Protein 6OSW (pdb70)

Radius of gyration: 12.32 Å; Cα contacts (8 Å, |Δi|>4): 139; chains: 2; bounding box: 27×33×27 Å

Structure (mmCIF, N/CA/C/O backbone):
data_6OSW
#
_entry.id   6OSW
#
loop_
_entity.id
_entity.type
_entity.pdbx_description
1 polymer 'Forkhead box M1'
2 polymer 'Forkhead box M1'
#
loop_
_atom_site.group_PDB
_atom_site.id
_atom_site.type_symbol
_atom_site.label_atom_id
_atom_site.label_alt_id
_atom_site.label_comp_id
_atom_site.label_asym_id
_atom_site.label_entity_id
_atom_site.label_seq_id
_atom_site.pdbx_PDB_ins_code
_atom_site.Cartn_x
_atom_site.Cartn_y
_atom_site.Cartn_z
_atom_site.occupancy
_atom_site.B_iso_or_equiv
_atom_site.auth_seq_id
_atom_site.auth_comp_id
_atom_site.auth_asym_id
_atom_site.auth_atom_id
_atom_site.pdbx_PDB_model_num
ATOM 1 N N . GLY A 1 32 ? -0.981 1.860 2.236 1.00 0.00 32 GLY A N 1
ATOM 2 C CA . GLY A 1 32 ? 0.409 1.460 2.417 1.00 0.00 32 GLY A CA 1
ATOM 3 C C . GLY A 1 32 ? 1.362 2.517 1.872 1.00 0.00 32 GLY A C 1
ATOM 4 O O . GLY A 1 32 ? 1.489 3.603 2.439 1.00 0.00 32 GLY A O 1
ATOM 8 N N . ILE A 1 33 ? 2.029 2.193 0.771 1.00 0.00 33 ILE A N 1
ATOM 9 C CA . ILE A 1 33 ? 2.878 3.155 0.078 1.00 0.00 33 ILE A CA 1
ATOM 10 C C . ILE A 1 33 ? 2.088 3.940 -0.959 1.00 0.00 33 ILE A C 1
ATOM 11 O O . ILE A 1 33 ? 1.383 3.361 -1.787 1.00 0.00 33 ILE A O 1
ATOM 27 N N . ARG A 1 34 ? 2.208 5.262 -0.912 1.00 0.00 34 ARG A N 1
ATOM 28 C CA . ARG A 1 34 ? 1.491 6.132 -1.838 1.00 0.00 34 ARG A CA 1
ATOM 29 C C . ARG A 1 34 ? 2.441 7.100 -2.531 1.00 0.00 34 ARG A C 1
ATOM 30 O O . ARG A 1 34 ? 3.462 7.493 -1.969 1.00 0.00 34 ARG A O 1
ATOM 51 N N . VAL A 1 35 ? 2.096 7.482 -3.756 1.00 0.00 35 VAL A N 1
ATOM 52 C CA . VAL A 1 35 ? 2.836 8.513 -4.473 1.00 0.00 35 VAL A CA 1
ATOM 53 C C . VAL A 1 35 ? 1.892 9.484 -5.171 1.00 0.00 35 VAL A C 1
ATOM 54 O O . VAL A 1 35 ? 0.993 9.072 -5.905 1.00 0.00 35 VAL A O 1
ATOM 67 N N . MET A 1 36 ? 2.100 10.775 -4.939 1.00 0.00 36 MET A N 1
ATOM 68 C CA . MET A 1 36 ? 1.244 11.806 -5.513 1.00 0.00 36 MET A CA 1
ATOM 69 C C . MET A 1 36 ? 2.024 13.087 -5.777 1.00 0.00 36 MET A C 1
ATOM 70 O O . MET A 1 36 ? 3.020 13.367 -5.109 1.00 0.00 36 MET A O 1
ATOM 84 N N . ASP A 1 37 ? 1.569 13.861 -6.756 1.00 0.00 37 ASP A N 1
ATOM 85 C CA . ASP A 1 37 ? 2.211 15.125 -7.096 1.00 0.00 37 ASP A CA 1
ATOM 86 C C . ASP A 1 37 ? 2.106 16.121 -5.948 1.00 0.00 37 ASP A C 1
ATOM 87 O O . ASP A 1 37 ? 1.107 16.152 -5.228 1.00 0.00 37 ASP A O 1
ATOM 96 N N . HIS A 1 38 ? 3.142 16.937 -5.781 1.00 0.00 38 HIS A N 1
ATOM 97 C CA . HIS A 1 38 ? 3.109 18.030 -4.818 1.00 0.00 38 HIS A CA 1
ATOM 98 C C . HIS A 1 38 ? 2.133 19.116 -5.251 1.00 0.00 38 HIS A C 1
ATOM 99 O O . HIS A 1 38 ? 2.128 19.534 -6.409 1.00 0.00 38 HIS A O 1
ATOM 113 N N . PRO A 1 39 ? 1.306 19.569 -4.314 1.00 0.00 39 PRO A N 1
ATOM 114 C CA . PRO A 1 39 ? 0.236 20.509 -4.626 1.00 0.00 39 PRO A CA 1
ATOM 115 C C . PRO A 1 39 ? 0.775 21.743 -5.340 1.00 0.00 39 PRO A C 1
ATOM 116 O O . PRO A 1 39 ? 0.159 22.246 -6.279 1.00 0.00 39 PRO A O 1
ATOM 127 N N . THR A 1 40 ? 1.930 22.221 -4.890 1.00 0.00 40 THR A N 1
ATOM 128 C CA . THR A 1 40 ? 2.398 23.555 -5.249 1.00 0.00 40 THR A CA 1
ATOM 129 C C . THR A 1 40 ? 3.691 23.491 -6.050 1.00 0.00 40 THR A C 1
ATOM 130 O O . THR A 1 40 ? 4.109 24.478 -6.652 1.00 0.00 40 THR A O 1
ATOM 141 N N . MET A 1 41 ? 4.320 22.321 -6.051 1.00 0.00 41 MET A N 1
ATOM 142 C CA . MET A 1 41 ? 5.621 22.152 -6.688 1.00 0.00 41 MET A CA 1
ATOM 143 C C . MET A 1 41 ? 5.555 21.132 -7.817 1.00 0.00 41 MET A C 1
ATOM 144 O O . MET A 1 41 ? 5.589 19.925 -7.580 1.00 0.00 41 MET A O 1
ATOM 158 N N . PRO A 1 42 ? 5.460 21.626 -9.047 1.00 0.00 42 PRO A N 1
ATOM 159 C CA . PRO A 1 42 ? 5.331 20.758 -10.213 1.00 0.00 42 PRO A CA 1
ATOM 160 C C . PRO A 1 42 ? 6.525 19.820 -10.335 1.00 0.00 42 PRO A C 1
ATOM 161 O O . PRO A 1 42 ? 6.428 18.753 -10.939 1.00 0.00 42 PRO A O 1
ATOM 172 N N . ASP A 1 43 ? 7.652 20.226 -9.758 1.00 0.00 43 ASP A N 1
ATOM 173 C CA . ASP A 1 43 ? 8.901 19.490 -9.914 1.00 0.00 43 ASP A CA 1
ATOM 174 C C . ASP A 1 43 ? 9.131 18.542 -8.744 1.00 0.00 43 ASP A C 1
ATOM 175 O O . ASP A 1 43 ? 10.158 17.867 -8.674 1.00 0.00 43 ASP A O 1
ATOM 184 N N . THR A 1 44 ? 8.170 18.497 -7.828 1.00 0.00 44 THR A N 1
ATOM 185 C CA . THR A 1 44 ? 8.295 17.677 -6.629 1.00 0.00 44 THR A CA 1
ATOM 186 C C . THR A 1 44 ? 7.093 16.756 -6.464 1.00 0.00 44 THR A C 1
ATOM 187 O O . THR A 1 44 ? 5.955 17.152 -6.716 1.00 0.00 44 THR A O 1
ATOM 198 N N . GLN A 1 45 ? 7.353 15.523 -6.041 1.00 0.00 45 GLN A N 1
ATOM 199 C CA . GLN A 1 45 ? 6.286 14.586 -5.712 1.00 0.00 45 GLN A CA 1
ATOM 200 C C . GLN A 1 45 ? 6.345 14.175 -4.247 1.00 0.00 45 GLN A C 1
ATOM 201 O O . GLN A 1 45 ? 7.376 14.330 -3.590 1.00 0.00 45 GLN A O 1
ATOM 215 N N . VAL A 1 46 ? 5.236 13.650 -3.739 1.00 0.00 46 VAL A N 1
ATOM 216 C CA . VAL A 1 46 ? 5.148 13.251 -2.339 1.00 0.00 46 VAL A CA 1
ATOM 217 C C . VAL A 1 46 ? 4.986 11.742 -2.206 1.00 0.00 46 VAL A C 1
ATOM 218 O O . VAL A 1 46 ? 4.144 11.138 -2.870 1.00 0.00 46 VAL A O 1
ATOM 231 N N . VAL A 1 47 ? 5.795 11.139 -1.342 1.00 0.00 47 VAL A N 1
ATOM 232 C CA . VAL A 1 47 ? 5.782 9.693 -1.160 1.00 0.00 47 VAL A CA 1
ATOM 233 C C . VAL A 1 47 ? 5.533 9.322 0.297 1.00 0.00 47 VAL A C 1
ATOM 234 O O . VAL A 1 47 ? 6.161 9.870 1.202 1.00 0.00 47 VAL A O 1
ATOM 247 N N . VAL A 1 48 ? 4.613 8.390 0.516 1.00 0.00 48 VAL A N 1
ATOM 248 C CA . VAL A 1 48 ? 4.285 7.938 1.862 1.00 0.00 48 VAL A CA 1
ATOM 249 C C . VAL A 1 48 ? 4.819 6.534 2.117 1.00 0.00 48 VAL A C 1
ATOM 250 O O . VAL A 1 48 ? 4.520 5.602 1.372 1.00 0.00 48 VAL A O 1
ATOM 263 N N . ILE A 1 49 ? 5.609 6.392 3.176 1.00 0.00 49 ILE A N 1
ATOM 264 C CA . ILE A 1 49 ? 6.200 5.103 3.522 1.00 0.00 49 ILE A CA 1
ATOM 265 C C . ILE A 1 49 ? 5.745 4.641 4.899 1.00 0.00 49 ILE A C 1
ATOM 266 O O . ILE A 1 49 ? 6.008 5.301 5.906 1.00 0.00 49 ILE A O 1
ATOM 282 N N . PRO A 1 50 ? 5.060 3.503 4.941 1.00 0.00 50 PRO A N 1
ATOM 283 C CA . PRO A 1 50 ? 4.437 3.027 6.169 1.00 0.00 50 PRO A CA 1
ATOM 284 C C . PRO A 1 50 ? 5.471 2.436 7.118 1.00 0.00 50 PRO A C 1
ATOM 285 O O . PRO A 1 50 ? 6.587 2.110 6.711 1.00 0.00 50 PRO A O 1
ATOM 296 N N . LYS A 1 51 ? 5.094 2.298 8.385 1.00 0.00 51 LYS A N 1
ATOM 297 C CA . LYS A 1 51 ? 6.020 1.840 9.415 1.00 0.00 51 LYS A CA 1
ATOM 298 C C . LYS A 1 51 ? 6.501 0.423 9.133 1.00 0.00 51 LYS A C 1
ATOM 299 O O . LYS A 1 51 ? 5.706 -0.461 8.814 1.00 0.00 51 LYS A O 1
ATOM 318 N N . SER A 1 52 ? 7.808 0.213 9.250 1.00 0.00 52 SER A N 1
ATOM 319 C CA . SER A 1 52 ? 8.386 -1.117 9.100 1.00 0.00 52 SER A CA 1
ATOM 320 C C . SER A 1 52 ? 8.731 -1.408 7.646 1.00 0.00 52 SER A C 1
ATOM 321 O O . SER A 1 52 ? 9.370 -2.413 7.337 1.00 0.00 52 SER A O 1
ATOM 329 N N . ALA A 1 53 ? 8.302 -0.522 6.752 1.00 0.00 53 ALA A N 1
ATOM 330 C CA . ALA A 1 53 ? 8.641 -0.632 5.339 1.00 0.00 53 ALA A CA 1
ATOM 331 C C . ALA A 1 53 ? 10.109 -0.307 5.099 1.00 0.00 53 ALA A C 1
ATOM 332 O O . ALA A 1 53 ? 10.711 0.476 5.834 1.00 0.00 53 ALA A O 1
ATOM 339 N N . ASP A 1 54 ? 10.683 -0.914 4.065 1.00 0.00 54 ASP A N 1
ATOM 340 C CA . ASP A 1 54 ? 12.079 -0.678 3.716 1.00 0.00 54 ASP A CA 1
ATOM 341 C C . ASP A 1 54 ? 12.245 0.640 2.971 1.00 0.00 54 ASP A C 1
ATOM 342 O O . ASP A 1 54 ? 12.243 0.674 1.740 1.00 0.00 54 ASP A O 1
ATOM 351 N N . LEU A 1 55 ? 12.387 1.726 3.724 1.00 0.00 55 LEU A N 1
ATOM 352 C CA . LEU A 1 55 ? 12.502 3.055 3.138 1.00 0.00 55 LEU A CA 1
ATOM 353 C C . LEU A 1 55 ? 13.624 3.109 2.109 1.00 0.00 55 LEU A C 1
ATOM 354 O O . LEU A 1 55 ? 13.497 3.753 1.068 1.00 0.00 55 LEU A O 1
ATOM 370 N N . GLN A 1 56 ? 14.725 2.425 2.405 1.00 0.00 56 GLN A N 1
ATOM 371 C CA . GLN A 1 56 ? 15.909 2.474 1.556 1.00 0.00 56 GLN A CA 1
ATOM 372 C C . GLN A 1 56 ? 15.619 1.903 0.174 1.00 0.00 56 GLN A C 1
ATOM 373 O O . GLN A 1 56 ? 16.079 2.433 -0.837 1.00 0.00 56 GLN A O 1
ATOM 387 N N . SER A 1 57 ? 14.851 0.819 0.136 1.00 0.00 57 SER A N 1
ATOM 388 C CA . SER A 1 57 ? 14.428 0.222 -1.125 1.00 0.00 57 SER A CA 1
ATOM 389 C C . SER A 1 57 ? 13.478 1.146 -1.879 1.00 0.00 57 SER A C 1
ATOM 390 O O . SER A 1 57 ? 13.542 1.250 -3.104 1.00 0.00 57 SER A O 1
ATOM 398 N N . VAL A 1 58 ? 12.600 1.814 -1.140 1.00 0.00 58 VAL A N 1
ATOM 399 C CA . VAL A 1 58 ? 11.692 2.792 -1.728 1.00 0.00 58 VAL A CA 1
ATOM 400 C C . VAL A 1 58 ? 12.457 3.954 -2.347 1.00 0.00 58 VAL A C 1
ATOM 401 O O . VAL A 1 58 ? 12.171 4.370 -3.470 1.00 0.00 58 VAL A O 1
ATOM 414 N N . ILE A 1 59 ? 13.431 4.475 -1.609 1.00 0.00 59 ILE A N 1
ATOM 415 C CA . ILE A 1 59 ? 14.276 5.555 -2.106 1.00 0.00 59 ILE A CA 1
ATOM 416 C C . ILE A 1 59 ? 15.023 5.134 -3.365 1.00 0.00 59 ILE A C 1
ATOM 417 O O . ILE A 1 59 ? 15.091 5.887 -4.339 1.00 0.00 59 ILE A O 1
ATOM 433 N N . SER A 1 60 ? 15.580 3.928 -3.344 1.00 0.00 60 SER A N 1
ATOM 434 C CA . SER A 1 60 ? 16.319 3.405 -4.486 1.00 0.00 60 SER A CA 1
ATOM 435 C C . SER A 1 60 ? 15.486 3.473 -5.759 1.00 0.00 60 SER A C 1
ATOM 436 O O . SER A 1 60 ? 15.970 3.898 -6.808 1.00 0.00 60 SER A O 1
ATOM 444 N N . VAL A 1 61 ? 14.230 3.048 -5.663 1.00 0.00 61 VAL A N 1
ATOM 445 C CA . VAL A 1 61 ? 13.310 3.114 -6.791 1.00 0.00 61 VAL A CA 1
ATOM 446 C C . VAL A 1 61 ? 13.079 4.553 -7.231 1.00 0.00 61 VAL A C 1
ATOM 447 O O . VAL A 1 61 ? 13.064 4.853 -8.424 1.00 0.00 61 VAL A O 1
ATOM 460 N N . LEU A 1 62 ? 12.898 5.441 -6.258 1.00 0.00 62 LEU A N 1
ATOM 461 C CA . LEU A 1 62 ? 12.610 6.842 -6.544 1.00 0.00 62 LEU A CA 1
ATOM 462 C C . LEU A 1 62 ? 13.769 7.505 -7.277 1.00 0.00 62 LEU A C 1
ATOM 463 O O . LEU A 1 62 ? 13.563 8.298 -8.195 1.00 0.00 62 LEU A O 1
ATOM 479 N N . THR A 1 63 ? 14.989 7.172 -6.865 1.00 0.00 63 THR A N 1
ATOM 480 C CA . THR A 1 63 ? 16.185 7.738 -7.481 1.00 0.00 63 THR A CA 1
ATOM 481 C C . THR A 1 63 ? 16.366 7.222 -8.903 1.00 0.00 63 THR A C 1
ATOM 482 O O . THR A 1 63 ? 16.840 7.945 -9.780 1.00 0.00 63 THR A O 1
ATOM 493 N N . ALA A 1 64 ? 15.990 5.968 -9.126 1.00 0.00 64 ALA A N 1
ATOM 494 C CA . ALA A 1 64 ? 16.053 5.373 -10.455 1.00 0.00 64 ALA A CA 1
ATOM 495 C C . ALA A 1 64 ? 15.082 6.053 -11.411 1.00 0.00 64 ALA A C 1
ATOM 496 O O . ALA A 1 64 ? 15.488 6.626 -12.421 1.00 0.00 64 ALA A O 1
ATOM 503 N N . LYS A 1 65 ? 13.795 5.984 -11.084 1.00 0.00 65 LYS A N 1
ATOM 504 C CA . LYS A 1 65 ? 12.757 6.547 -11.940 1.00 0.00 65 LYS A CA 1
ATOM 505 C C . LYS A 1 65 ? 12.827 8.069 -11.962 1.00 0.00 65 LYS A C 1
ATOM 506 O O . LYS A 1 65 ? 12.399 8.705 -12.925 1.00 0.00 65 LYS A O 1
ATOM 525 N N . GLY A 1 66 ? 13.368 8.647 -10.896 1.00 0.00 66 GLY A N 1
ATOM 526 C CA . GLY A 1 66 ? 13.496 10.095 -10.791 1.00 0.00 66 GLY A CA 1
ATOM 527 C C . GLY A 1 66 ? 14.372 10.653 -11.905 1.00 0.00 66 GLY A C 1
ATOM 528 O O . GLY A 1 66 ? 14.237 11.814 -12.291 1.00 0.00 66 GLY A O 1
ATOM 532 N N . LYS A 1 67 ? 15.270 9.819 -12.420 1.00 0.00 67 LYS A N 1
ATOM 533 C CA . LYS A 1 67 ? 16.223 10.252 -13.435 1.00 0.00 67 LYS A CA 1
ATOM 534 C C . LYS A 1 67 ? 15.837 9.727 -14.812 1.00 0.00 67 LYS A C 1
ATOM 535 O O . LYS A 1 67 ? 16.158 10.337 -15.832 1.00 0.00 67 LYS A O 1
ATOM 554 N N . GLU A 1 68 ? 15.147 8.592 -14.835 1.00 0.00 68 GLU A N 1
ATOM 555 C CA . GLU A 1 68 ? 14.701 7.991 -16.086 1.00 0.00 68 GLU A CA 1
ATOM 556 C C . GLU A 1 68 ? 13.887 8.978 -16.913 1.00 0.00 68 GLU A C 1
ATOM 557 O O . GLU A 1 68 ? 14.086 9.106 -18.121 1.00 0.00 68 GLU A O 1
ATOM 569 N N . ALA A 1 69 ? 12.969 9.678 -16.253 1.00 0.00 69 ALA A N 1
ATOM 570 C CA . ALA A 1 69 ? 12.152 10.686 -16.916 1.00 0.00 69 ALA A CA 1
ATOM 571 C C . ALA A 1 69 ? 12.559 12.091 -16.492 1.00 0.00 69 ALA A C 1
ATOM 572 O O . ALA A 1 69 ? 13.343 12.752 -17.174 1.00 0.00 69 ALA A O 1
ATOM 579 N N . GLY A 1 70 ? 12.024 12.543 -15.365 1.00 0.00 70 GLY A N 1
ATOM 580 C CA . GLY A 1 70 ? 12.416 13.824 -14.788 1.00 0.00 70 GLY A CA 1
ATOM 581 C C . GLY A 1 70 ? 11.542 14.955 -15.314 1.00 0.00 70 GLY A C 1
ATOM 582 O O . GLY A 1 70 ? 11.118 14.938 -16.469 1.00 0.00 70 GLY A O 1
ATOM 586 N N . PRO A 1 71 ? 11.276 15.937 -14.460 1.00 0.00 71 PRO A N 1
ATOM 587 C CA . PRO A 1 71 ? 10.532 17.123 -14.863 1.00 0.00 71 PRO A CA 1
ATOM 588 C C . PRO A 1 71 ? 11.438 18.131 -15.559 1.00 0.00 71 PRO A C 1
ATOM 589 O O . PRO A 1 71 ? 12.592 17.835 -15.866 1.00 0.00 71 PRO A O 1
ATOM 600 N N . GLN A 1 72 ? 10.908 19.326 -15.805 1.00 0.00 72 GLN A N 1
ATOM 601 C CA . GLN A 1 72 ? 11.701 20.418 -16.353 1.00 0.00 72 GLN A CA 1
ATOM 602 C C . GLN A 1 72 ? 12.780 20.860 -15.375 1.00 0.00 72 GLN A C 1
ATOM 603 O O . GLN A 1 72 ? 13.901 21.181 -15.773 1.00 0.00 72 GLN A O 1
ATOM 617 N N . GLY A 1 73 ? 12.440 20.875 -14.090 1.00 0.00 73 GLY A N 1
ATOM 618 C CA . GLY A 1 73 ? 13.380 21.278 -13.052 1.00 0.00 73 GLY A CA 1
ATOM 619 C C . GLY A 1 73 ? 14.045 20.066 -12.413 1.00 0.00 73 GLY A C 1
ATOM 620 O O . GLY A 1 73 ? 14.083 18.984 -13.000 1.00 0.00 73 GLY A O 1
ATOM 624 N N . ARG A 1 74 ? 14.570 20.253 -11.206 1.00 0.00 74 ARG A N 1
ATOM 625 C CA . ARG A 1 74 ? 15.211 19.168 -10.472 1.00 0.00 74 ARG A CA 1
ATOM 626 C C . ARG A 1 74 ? 14.182 18.306 -9.754 1.00 0.00 74 ARG A C 1
ATOM 627 O O . ARG A 1 74 ? 13.301 18.818 -9.064 1.00 0.00 74 ARG A O 1
ATOM 648 N N . ASN A 1 75 ? 14.299 16.992 -9.919 1.00 0.00 75 ASN A N 1
ATOM 649 C CA . ASN A 1 75 ? 13.305 16.062 -9.399 1.00 0.00 75 ASN A CA 1
ATOM 650 C C . ASN A 1 75 ? 13.542 15.772 -7.923 1.00 0.00 75 ASN A C 1
ATOM 651 O O . ASN A 1 75 ? 14.571 15.211 -7.547 1.00 0.00 75 ASN A O 1
ATOM 662 N N . LYS A 1 76 ? 12.583 16.157 -7.087 1.00 0.00 76 LYS A N 1
ATOM 663 C CA . LYS A 1 76 ? 12.671 15.908 -5.654 1.00 0.00 76 LYS A CA 1
ATOM 664 C C . LYS A 1 76 ? 11.442 15.165 -5.147 1.00 0.00 76 LYS A C 1
ATOM 665 O O . LYS A 1 76 ? 10.348 15.314 -5.690 1.00 0.00 76 LYS A O 1
ATOM 684 N N . PHE A 1 77 ? 11.629 14.363 -4.104 1.00 0.00 77 PHE A N 1
ATOM 685 C CA . PHE A 1 77 ? 10.516 13.692 -3.444 1.00 0.00 77 PHE A CA 1
ATOM 686 C C . PHE A 1 77 ? 10.466 14.039 -1.961 1.00 0.00 77 PHE A C 1
ATOM 687 O O . PHE A 1 77 ? 11.501 14.223 -1.323 1.00 0.00 77 PHE A O 1
ATOM 704 N N . ILE A 1 78 ? 9.256 14.127 -1.420 1.00 0.00 78 ILE A N 1
ATOM 705 C CA . ILE A 1 78 ? 9.070 14.318 0.014 1.00 0.00 78 ILE A CA 1
ATOM 706 C C . ILE A 1 78 ? 8.638 13.024 0.690 1.00 0.00 78 ILE A C 1
ATOM 707 O O . ILE A 1 78 ? 7.598 12.454 0.360 1.00 0.00 78 ILE A O 1
ATOM 723 N N . LEU A 1 79 ? 9.444 12.562 1.640 1.00 0.00 79 LEU A N 1
ATOM 724 C CA . LEU A 1 79 ? 9.255 11.242 2.232 1.00 0.00 79 LEU A CA 1
ATOM 725 C C . LEU A 1 79 ? 8.547 11.340 3.578 1.00 0.00 79 LEU A C 1
ATOM 726 O O . LEU A 1 79 ? 9.053 11.958 4.513 1.00 0.00 79 LEU A O 1
ATOM 742 N N . LEU A 1 80 ? 7.372 10.724 3.667 1.00 0.00 80 LEU A N 1
ATOM 743 C CA . LEU A 1 80 ? 6.582 10.755 4.892 1.00 0.00 80 LEU A CA 1
ATOM 744 C C . LEU A 1 80 ? 6.658 9.425 5.630 1.00 0.00 80 LEU A C 1
ATOM 745 O O . LEU A 1 80 ? 6.507 8.361 5.029 1.00 0.00 80 LEU A O 1
ATOM 761 N N . SER A 1 81 ? 6.893 9.492 6.936 1.00 0.00 81 SER A N 1
ATOM 762 C CA . SER A 1 81 ? 7.001 8.292 7.759 1.00 0.00 81 SER A CA 1
ATOM 763 C C . SER A 1 81 ? 5.663 7.933 8.391 1.00 0.00 81 SER A C 1
ATOM 764 O O . SER A 1 81 ? 5.129 8.685 9.204 1.00 0.00 81 SER A O 1
ATOM 772 N N . GLY A 1 82 ? 5.127 6.778 8.010 1.00 0.00 82 GLY A N 1
ATOM 773 C CA . GLY A 1 82 ? 3.839 6.326 8.527 1.00 0.00 82 GLY A CA 1
ATOM 774 C C . GLY A 1 82 ? 2.786 6.289 7.427 1.00 0.00 82 GLY A C 1
ATOM 775 O O . GLY A 1 82 ? 2.896 6.996 6.426 1.00 0.00 82 GLY A O 1
ATOM 779 N N . ASP A 1 83 ? 1.766 5.460 7.620 1.00 0.00 83 ASP A N 1
ATOM 780 C CA . ASP A 1 83 ? 0.679 5.346 6.655 1.00 0.00 83 ASP A CA 1
ATOM 781 C C . ASP A 1 83 ? -0.365 6.434 6.870 1.00 0.00 83 ASP A C 1
ATOM 782 O O . ASP A 1 83 ? -1.030 6.474 7.905 1.00 0.00 83 ASP A O 1
ATOM 791 N N . THR A 1 84 ? -0.505 7.315 5.885 1.00 0.00 84 THR A N 1
ATOM 792 C CA . THR A 1 84 ? -1.337 8.504 6.035 1.00 0.00 84 THR A CA 1
ATOM 793 C C . THR A 1 84 ? -2.753 8.254 5.533 1.00 0.00 84 THR A C 1
ATOM 794 O O . THR A 1 84 ? -3.593 9.152 5.547 1.00 0.00 84 THR A O 1
ATOM 805 N N . SER A 1 85 ? -3.009 7.026 5.092 1.00 0.00 85 SER A N 1
ATOM 806 C CA . SER A 1 85 ? -4.328 6.652 4.596 1.00 0.00 85 SER A CA 1
ATOM 807 C C . SER A 1 85 ? -5.336 6.551 5.733 1.00 0.00 85 SER A C 1
ATOM 808 O O . SER A 1 85 ? -4.963 6.512 6.906 1.00 0.00 85 SER A O 1
ATOM 816 N N . ALA B 2 2 ? 8.919 23.534 4.318 1.00 0.00 569 ALA B N 1
ATOM 817 C CA . ALA B 2 2 ? 10.254 23.873 4.797 1.00 0.00 569 ALA B CA 1
ATOM 818 C C . ALA B 2 2 ? 10.236 25.156 5.618 1.00 0.00 569 ALA B C 1
ATOM 819 O O . ALA B 2 2 ? 9.593 26.136 5.242 1.00 0.00 569 ALA B O 1
ATOM 826 N N . GLN B 2 3 ? 10.947 25.143 6.741 1.00 0.00 570 GLN B N 1
ATOM 827 C CA . GLN B 2 3 ? 10.920 26.261 7.677 1.00 0.00 570 GLN B CA 1
ATOM 828 C C . GLN B 2 3 ? 11.674 27.463 7.121 1.00 0.00 570 GLN B C 1
ATOM 829 O O . GLN B 2 3 ? 12.834 27.352 6.728 1.00 0.00 570 GLN B O 1
ATOM 843 N N . ALA B 2 4 ? 11.006 28.612 7.092 1.00 0.00 571 ALA B N 1
ATOM 844 C CA . ALA B 2 4 ? 11.625 29.844 6.619 1.00 0.00 571 ALA B CA 1
ATOM 845 C C . ALA B 2 4 ? 12.352 30.566 7.745 1.00 0.00 571 ALA B C 1
ATOM 846 O O . ALA B 2 4 ? 12.076 30.334 8.923 1.00 0.00 571 ALA B O 1
ATOM 853 N N . GLY B 2 5 ? 13.283 31.440 7.379 1.00 0.00 572 GLY B N 1
ATOM 854 C CA . GLY B 2 5 ? 14.005 32.246 8.355 1.00 0.00 572 GLY B CA 1
ATOM 855 C C . GLY B 2 5 ? 15.486 31.892 8.374 1.00 0.00 572 GLY B C 1
ATOM 856 O O . GLY B 2 5 ? 16.257 32.449 9.156 1.00 0.00 572 GLY B O 1
ATOM 860 N N . ALA B 2 6 ? 15.878 30.963 7.509 1.00 0.00 573 ALA B N 1
ATOM 861 C CA . ALA B 2 6 ? 17.274 30.555 7.405 1.00 0.00 573 ALA B CA 1
ATOM 862 C C . ALA B 2 6 ? 17.575 29.969 6.030 1.00 0.00 573 ALA B C 1
ATOM 863 O O . ALA B 2 6 ? 16.670 29.533 5.319 1.00 0.00 573 ALA B O 1
ATOM 870 N N . ALA B 2 7 ? 18.853 29.963 5.662 1.00 0.00 574 ALA B N 1
ATOM 871 C CA . ALA B 2 7 ? 19.299 29.271 4.460 1.00 0.00 574 ALA B CA 1
ATOM 872 C C . ALA B 2 7 ? 19.002 27.778 4.542 1.00 0.00 574 ALA B C 1
ATOM 873 O O . ALA B 2 7 ? 18.662 27.148 3.541 1.00 0.00 574 ALA B O 1
ATOM 880 N N . ASN B 2 8 ? 19.132 27.219 5.741 1.00 0.00 575 ASN B N 1
ATOM 881 C CA . ASN B 2 8 ? 18.971 25.783 5.938 1.00 0.00 575 ASN B CA 1
ATOM 882 C C . ASN B 2 8 ? 17.501 25.411 6.083 1.00 0.00 575 ASN B C 1
ATOM 883 O O . ASN B 2 8 ? 17.064 24.976 7.148 1.00 0.00 575 ASN B O 1
ATOM 894 N N . ARG B 2 9 ? 16.742 25.582 5.005 1.00 0.00 576 ARG B N 1
ATOM 895 C CA . ARG B 2 9 ? 15.297 25.401 5.051 1.00 0.00 576 ARG B CA 1
ATOM 896 C C . ARG B 2 9 ? 14.924 23.923 5.023 1.00 0.00 576 ARG B C 1
ATOM 897 O O . ARG B 2 9 ? 14.456 23.410 4.007 1.00 0.00 576 ARG B O 1
ATOM 918 N N . SER B 2 10 ? 15.138 23.244 6.145 1.00 0.00 577 SER B N 1
ATOM 919 C CA . SER B 2 10 ? 14.781 21.836 6.268 1.00 0.00 577 SER B CA 1
ATOM 920 C C . SER B 2 10 ? 13.300 21.670 6.586 1.00 0.00 577 SER B C 1
ATOM 921 O O . SER B 2 10 ? 12.606 22.642 6.879 1.00 0.00 577 SER B O 1
ATOM 929 N N . LEU B 2 11 ? 12.825 20.431 6.528 1.00 0.00 578 LEU B N 1
ATOM 930 C CA . LEU B 2 11 ? 11.459 20.115 6.935 1.00 0.00 578 LEU B CA 1
ATOM 931 C C . LEU B 2 11 ? 11.353 19.975 8.447 1.00 0.00 578 LEU B C 1
ATOM 932 O O . LEU B 2 11 ? 12.327 19.632 9.119 1.00 0.00 578 LEU B O 1
ATOM 948 N N . THR B 2 12 ? 10.165 20.241 8.979 1.00 0.00 579 THR B N 1
ATOM 949 C CA . THR B 2 12 ? 9.853 19.910 10.364 1.00 0.00 579 THR B CA 1
ATOM 950 C C . THR B 2 12 ? 9.341 18.481 10.488 1.00 0.00 579 THR B C 1
ATOM 951 O O . THR B 2 12 ? 9.280 17.926 11.585 1.00 0.00 579 THR B O 1
ATOM 962 N N . GLU B 2 13 ? 8.976 17.890 9.355 1.00 0.00 580 GLU B N 1
ATOM 963 C CA . GLU B 2 13 ? 8.525 16.504 9.325 1.00 0.00 580 GLU B CA 1
ATOM 964 C C . GLU B 2 13 ? 8.777 15.870 7.964 1.00 0.00 580 GLU B C 1
ATOM 965 O O . GLU B 2 13 ? 8.482 16.467 6.927 1.00 0.00 580 GLU B O 1
ATOM 977 N N . GLY B 2 14 ? 9.325 14.660 7.971 1.00 0.00 581 GLY B N 1
ATOM 978 C CA . GLY B 2 14 ? 9.634 13.952 6.735 1.00 0.00 581 GLY B CA 1
ATOM 979 C C . GLY B 2 14 ? 11.005 14.348 6.201 1.00 0.00 581 GLY B C 1
ATOM 980 O O . GLY B 2 14 ? 11.717 15.140 6.820 1.00 0.00 581 GLY B O 1
ATOM 984 N N . PHE B 2 15 ? 11.368 13.795 5.049 1.00 0.00 582 PHE B N 1
ATOM 985 C CA . PHE B 2 15 ? 12.680 14.039 4.462 1.00 0.00 582 PHE B CA 1
ATOM 986 C C . PHE B 2 15 ? 12.556 14.549 3.032 1.00 0.00 582 PHE B C 1
ATOM 987 O O . PHE B 2 15 ? 11.516 14.390 2.394 1.00 0.00 582 PHE B O 1
ATOM 1004 N N . VAL B 2 16 ? 13.625 15.161 2.533 1.00 0.00 583 VAL B N 1
ATOM 1005 C CA . VAL B 2 16 ? 13.669 15.620 1.150 1.00 0.00 583 VAL B CA 1
ATOM 1006 C C . VAL B 2 16 ? 14.686 14.826 0.339 1.00 0.00 583 VAL B C 1
ATOM 1007 O O . VAL B 2 16 ? 15.879 14.836 0.642 1.00 0.00 583 VAL B O 1
ATOM 1020 N N . LEU B 2 17 ? 14.207 14.142 -0.694 1.00 0.00 584 LEU B N 1
ATOM 1021 C CA . LEU B 2 17 ? 15.059 13.276 -1.501 1.00 0.00 584 LEU B CA 1
ATOM 1022 C C . LEU B 2 17 ? 15.438 13.949 -2.815 1.00 0.00 584 LEU B C 1
ATOM 1023 O O . LEU B 2 17 ? 14.578 14.238 -3.646 1.00 0.00 584 LEU B O 1
ATOM 1039 N N . ASP B 2 18 ? 16.731 14.194 -2.996 1.00 0.00 585 ASP B N 1
ATOM 1040 C CA . ASP B 2 18 ? 17.235 14.766 -4.240 1.00 0.00 585 ASP B CA 1
ATOM 1041 C C . ASP B 2 18 ? 17.699 13.677 -5.198 1.00 0.00 585 ASP B C 1
ATOM 1042 O O . ASP B 2 18 ? 18.761 13.082 -5.011 1.00 0.00 585 ASP B O 1
ATOM 1051 N N . THR B 2 19 ? 16.898 13.420 -6.226 1.00 0.00 586 THR B N 1
ATOM 1052 C CA . THR B 2 19 ? 17.152 12.309 -7.136 1.00 0.00 586 THR B CA 1
ATOM 1053 C C . THR B 2 19 ? 18.022 12.746 -8.307 1.00 0.00 586 THR B C 1
ATOM 1054 O O . THR B 2 19 ? 18.313 11.957 -9.206 1.00 0.00 586 THR B O 1
ATOM 1065 N N . MET B 2 20 ? 18.438 14.008 -8.291 1.00 0.00 587 MET B N 1
ATOM 1066 C CA . MET B 2 20 ? 19.397 14.512 -9.268 1.00 0.00 587 MET B CA 1
ATOM 1067 C C . MET B 2 20 ? 20.829 14.297 -8.796 1.00 0.00 587 MET B C 1
ATOM 1068 O O . MET B 2 20 ? 21.721 14.014 -9.596 1.00 0.00 587 MET B O 1
ATOM 1082 N N . ASN B 2 21 ? 21.043 14.432 -7.491 1.00 0.00 588 ASN B N 1
ATOM 1083 C CA . ASN B 2 21 ? 22.357 14.199 -6.903 1.00 0.00 588 ASN B CA 1
ATOM 1084 C C . ASN B 2 21 ? 22.374 12.911 -6.090 1.00 0.00 588 ASN B C 1
ATOM 1085 O O . ASN B 2 21 ? 23.366 12.595 -5.431 1.00 0.00 588 ASN B O 1
ATOM 1096 N N . ASP B 2 22 ? 21.274 12.169 -6.141 1.00 0.00 589 ASP B N 1
ATOM 1097 C CA . ASP B 2 22 ? 21.177 10.893 -5.441 1.00 0.00 589 ASP B CA 1
ATOM 1098 C C . ASP B 2 22 ? 21.566 11.038 -3.975 1.00 0.00 589 ASP B C 1
ATOM 1099 O O . ASP B 2 22 ? 22.405 10.293 -3.470 1.00 0.00 589 ASP B O 1
ATOM 1108 N N . SER B 2 23 ? 20.951 12.000 -3.297 1.00 0.00 590 SER B N 1
ATOM 1109 C CA . SER B 2 23 ? 21.275 12.285 -1.905 1.00 0.00 590 SER B CA 1
ATOM 1110 C C . SER B 2 23 ? 20.027 12.649 -1.111 1.00 0.00 590 SER B C 1
ATOM 1111 O O . SER B 2 23 ? 19.207 13.450 -1.558 1.00 0.00 590 SER B O 1
ATOM 1119 N N . LEU B 2 24 ? 19.889 12.054 0.069 1.00 0.00 591 LEU B N 1
ATOM 1120 C CA . LEU B 2 24 ? 18.763 12.348 0.948 1.00 0.00 591 LEU B CA 1
ATOM 1121 C C . LEU B 2 24 ? 19.118 13.435 1.955 1.00 0.00 591 LEU B C 1
ATOM 1122 O O . LEU B 2 24 ? 20.117 13.332 2.666 1.00 0.00 591 LEU B O 1
ATOM 1138 N N . SER B 2 25 ? 18.296 14.476 2.008 1.00 0.00 592 SER B N 1
ATOM 1139 C CA . SER B 2 25 ? 18.503 15.569 2.951 1.00 0.00 592 SER B CA 1
ATOM 1140 C C . SER B 2 25 ? 17.656 15.383 4.204 1.00 0.00 592 SER B C 1
ATOM 1141 O O . SER B 2 25 ? 16.440 15.203 4.121 1.00 0.00 592 SER B O 1
ATOM 1149 N N . LYS B 2 26 ? 18.303 15.426 5.363 1.00 0.00 593 LYS B N 1
ATOM 1150 C CA . LYS B 2 26 ? 17.614 15.238 6.633 1.00 0.00 593 LYS B CA 1
ATOM 1151 C C . LYS B 2 26 ? 17.625 16.516 7.462 1.00 0.00 593 LYS B C 1
ATOM 1152 O O . LYS B 2 26 ? 16.840 17.392 7.221 1.00 0.00 593 LYS B O 1
ATOM 1171 N N . GLY A 1 32 ? 0.553 -0.001 -0.137 1.00 0.00 32 GLY A N 2
ATOM 1172 C CA . GLY A 1 32 ? 1.974 -0.158 0.149 1.00 0.00 32 GLY A CA 2
ATOM 1173 C C . GLY A 1 32 ? 2.692 1.184 0.126 1.00 0.00 32 GLY A C 2
ATOM 1174 O O . GLY A 1 32 ? 2.407 2.067 0.936 1.00 0.00 32 GLY A O 2
ATOM 1178 N N . ILE A 1 33 ? 3.625 1.335 -0.808 1.00 0.00 33 ILE A N 2
ATOM 1179 C CA . ILE A 1 33 ? 4.244 2.628 -1.073 1.00 0.00 33 ILE A CA 2
ATOM 1180 C C . ILE A 1 33 ? 3.389 3.465 -2.016 1.00 0.00 33 ILE A C 2
ATOM 1181 O O . ILE A 1 33 ? 2.975 2.994 -3.077 1.00 0.00 33 ILE A O 2
ATOM 1197 N N . ARG A 1 34 ? 3.129 4.707 -1.625 1.00 0.00 34 ARG A N 2
ATOM 1198 C CA . ARG A 1 34 ? 2.286 5.598 -2.414 1.00 0.00 34 ARG A CA 2
ATOM 1199 C C . ARG A 1 34 ? 3.097 6.746 -3.001 1.00 0.00 34 ARG A C 2
ATOM 1200 O O . ARG A 1 34 ? 4.199 7.041 -2.538 1.00 0.00 34 ARG A O 2
ATOM 1221 N N . VAL A 1 35 ? 2.546 7.393 -4.023 1.00 0.00 35 VAL A N 2
ATOM 1222 C CA . VAL A 1 35 ? 3.185 8.552 -4.631 1.00 0.00 35 VAL A CA 2
ATOM 1223 C C . VAL A 1 35 ? 2.157 9.475 -5.273 1.00 0.00 35 VAL A C 2
ATOM 1224 O O . VAL A 1 35 ? 1.217 9.016 -5.923 1.00 0.00 35 VAL A O 2
ATOM 1237 N N . MET A 1 36 ? 2.341 10.777 -5.088 1.00 0.00 36 MET A N 2
ATOM 1238 C CA . MET A 1 36 ? 1.489 11.770 -5.731 1.00 0.00 36 MET A CA 2
ATOM 1239 C C . MET A 1 36 ? 2.263 13.047 -6.032 1.00 0.00 36 MET A C 2
ATOM 1240 O O . MET A 1 36 ? 3.267 13.345 -5.384 1.00 0.00 36 MET A O 2
ATOM 1254 N N . ASP A 1 37 ? 1.789 13.801 -7.019 1.00 0.00 37 ASP A N 2
ATOM 1255 C CA . ASP A 1 37 ? 2.403 15.076 -7.372 1.00 0.00 37 ASP A CA 2
ATOM 1256 C C . ASP A 1 37 ? 2.151 16.125 -6.296 1.00 0.00 37 ASP A C 2
ATOM 1257 O O . ASP A 1 37 ? 1.093 16.141 -5.667 1.00 0.00 37 ASP A O 2
ATOM 1266 N N . HIS A 1 38 ? 3.128 16.999 -6.090 1.00 0.00 38 HIS A N 2
ATOM 1267 C CA . HIS A 1 38 ? 2.955 18.148 -5.207 1.00 0.00 38 HIS A CA 2
ATOM 1268 C C . HIS A 1 38 ? 1.939 19.131 -5.774 1.00 0.00 38 HIS A C 2
ATOM 1269 O O . HIS A 1 38 ? 1.945 19.424 -6.969 1.00 0.00 38 HIS A O 2
ATOM 1283 N N . PRO A 1 39 ? 1.065 19.635 -4.909 1.00 0.00 39 PRO A N 2
ATOM 1284 C CA . PRO A 1 39 ? -0.075 20.429 -5.348 1.00 0.00 39 PRO A CA 2
ATOM 1285 C C . PRO A 1 39 ? 0.352 21.837 -5.744 1.00 0.00 39 PRO A C 2
ATOM 1286 O O . PRO A 1 39 ? -0.377 22.547 -6.436 1.00 0.00 39 PRO A O 2
ATOM 1297 N N . THR A 1 40 ? 1.542 22.234 -5.303 1.00 0.00 40 THR A N 2
ATOM 1298 C CA . THR A 1 40 ? 2.037 23.583 -5.547 1.00 0.00 40 THR A CA 2
ATOM 1299 C C . THR A 1 40 ? 3.251 23.568 -6.468 1.00 0.00 40 THR A C 2
ATOM 1300 O O . THR A 1 40 ? 3.292 24.283 -7.469 1.00 0.00 40 THR A O 2
ATOM 1311 N N . MET A 1 41 ? 4.238 22.747 -6.121 1.00 0.00 41 MET A N 2
ATOM 1312 C CA . MET A 1 41 ? 5.546 22.810 -6.765 1.00 0.00 41 MET A CA 2
ATOM 1313 C C . MET A 1 41 ? 5.627 21.850 -7.942 1.00 0.00 41 MET A C 2
ATOM 1314 O O . MET A 1 41 ? 5.578 20.631 -7.769 1.00 0.00 41 MET A O 2
ATOM 1328 N N . PRO A 1 42 ? 5.753 22.402 -9.145 1.00 0.00 42 PRO A N 2
ATOM 1329 C CA . PRO A 1 42 ? 5.733 21.603 -10.363 1.00 0.00 42 PRO A CA 2
ATOM 1330 C C . PRO A 1 42 ? 6.826 20.542 -10.342 1.00 0.00 42 PRO A C 2
ATOM 1331 O O . PRO A 1 42 ? 6.710 19.506 -10.999 1.00 0.00 42 PRO A O 2
ATOM 1342 N N . ASP A 1 43 ? 7.886 20.804 -9.586 1.00 0.00 43 ASP A N 2
ATOM 1343 C CA . ASP A 1 43 ? 9.078 19.966 -9.618 1.00 0.00 43 ASP A CA 2
ATOM 1344 C C . ASP A 1 43 ? 9.284 19.250 -8.289 1.00 0.00 43 ASP A C 2
ATOM 1345 O O . ASP A 1 43 ? 10.416 18.988 -7.883 1.00 0.00 43 ASP A O 2
ATOM 1354 N N . THR A 1 44 ? 8.183 18.934 -7.617 1.00 0.00 44 THR A N 2
ATOM 1355 C CA . THR A 1 44 ? 8.232 18.131 -6.400 1.00 0.00 44 THR A CA 2
ATOM 1356 C C . THR A 1 44 ? 7.155 17.055 -6.405 1.00 0.00 44 THR A C 2
ATOM 1357 O O . THR A 1 44 ? 6.028 17.293 -6.840 1.00 0.00 44 THR A O 2
ATOM 1368 N N . GLN A 1 45 ? 7.508 15.869 -5.921 1.00 0.00 45 GLN A N 2
ATOM 1369 C CA . GLN A 1 45 ? 6.534 14.804 -5.714 1.00 0.00 45 GLN A CA 2
ATOM 1370 C C . GLN A 1 45 ? 6.540 14.323 -4.270 1.00 0.00 45 GLN A C 2
ATOM 1371 O O . GLN A 1 45 ? 7.509 14.534 -3.539 1.00 0.00 45 GLN A O 2
ATOM 1385 N N . VAL A 1 46 ? 5.453 13.677 -3.861 1.00 0.00 46 VAL A N 2
ATOM 1386 C CA . VAL A 1 46 ? 5.305 13.220 -2.486 1.00 0.00 46 VAL A CA 2
ATOM 1387 C C . VAL A 1 46 ? 5.197 11.703 -2.416 1.00 0.00 46 VAL A C 2
ATOM 1388 O O . VAL A 1 46 ? 4.419 11.092 -3.152 1.00 0.00 46 VAL A O 2
ATOM 1401 N N . VAL A 1 47 ? 5.978 11.097 -1.528 1.00 0.00 47 VAL A N 2
ATOM 1402 C CA . VAL A 1 47 ? 6.001 9.646 -1.392 1.00 0.00 47 VAL A CA 2
ATOM 1403 C C . VAL A 1 47 ? 5.751 9.226 0.051 1.00 0.00 47 VAL A C 2
ATOM 1404 O O . VAL A 1 47 ? 6.298 9.815 0.983 1.00 0.00 47 VAL A O 2
ATOM 1417 N N . VAL A 1 48 ? 4.923 8.204 0.227 1.00 0.00 48 VAL A N 2
ATOM 1418 C CA . VAL A 1 48 ? 4.511 7.772 1.559 1.00 0.00 48 VAL A CA 2
ATOM 1419 C C . VAL A 1 48 ? 5.097 6.407 1.901 1.00 0.00 48 VAL A C 2
ATOM 1420 O O . VAL A 1 48 ? 4.923 5.443 1.156 1.00 0.00 48 VAL A O 2
ATOM 1433 N N . ILE A 1 49 ? 5.788 6.335 3.034 1.00 0.00 49 ILE A N 2
ATOM 1434 C CA . ILE A 1 49 ? 6.428 5.095 3.460 1.00 0.00 49 ILE A CA 2
ATOM 1435 C C . ILE A 1 49 ? 5.870 4.618 4.795 1.00 0.00 49 ILE A C 2
ATOM 1436 O O . ILE A 1 49 ? 6.046 5.272 5.822 1.00 0.00 49 ILE A O 2
ATOM 1452 N N . PRO A 1 50 ? 5.193 3.476 4.773 1.00 0.00 50 PRO A N 2
ATOM 1453 C CA . PRO A 1 50 ? 4.582 2.923 5.975 1.00 0.00 50 PRO A CA 2
ATOM 1454 C C . PRO A 1 50 ? 5.624 2.689 7.064 1.00 0.00 50 PRO A C 2
ATOM 1455 O O . PRO A 1 50 ? 6.806 2.502 6.775 1.00 0.00 50 PRO A O 2
ATOM 1466 N N . LYS A 1 51 ? 5.176 2.700 8.315 1.00 0.00 51 LYS A N 2
ATOM 1467 C CA . LYS A 1 51 ? 6.066 2.477 9.449 1.00 0.00 51 LYS A CA 2
ATOM 1468 C C . LYS A 1 51 ? 6.727 1.106 9.366 1.00 0.00 51 LYS A C 2
ATOM 1469 O O . LYS A 1 51 ? 6.075 0.110 9.053 1.00 0.00 51 LYS A O 2
ATOM 1488 N N . SER A 1 52 ? 8.024 1.062 9.650 1.00 0.00 52 SER A N 2
ATOM 1489 C CA . SER A 1 52 ? 8.759 -0.196 9.678 1.00 0.00 52 SER A CA 2
ATOM 1490 C C . SER A 1 52 ? 9.236 -0.587 8.286 1.00 0.00 52 SER A C 2
ATOM 1491 O O . SER A 1 52 ? 10.052 -1.497 8.128 1.00 0.00 52 SER A O 2
ATOM 1499 N N . ALA A 1 53 ? 8.720 0.103 7.273 1.00 0.00 53 ALA A N 2
ATOM 1500 C CA . ALA A 1 53 ? 9.108 -0.156 5.892 1.00 0.00 53 ALA A CA 2
ATOM 1501 C C . ALA A 1 53 ? 10.528 0.321 5.619 1.00 0.00 53 ALA A C 2
ATOM 1502 O O . ALA A 1 53 ? 11.016 1.248 6.266 1.00 0.00 53 ALA A O 2
ATOM 1509 N N . ASP A 1 54 ? 11.187 -0.317 4.658 1.00 0.00 54 ASP A N 2
ATOM 1510 C CA . ASP A 1 54 ? 12.574 0.000 4.340 1.00 0.00 54 ASP A CA 2
ATOM 1511 C C . ASP A 1 54 ? 12.669 1.246 3.467 1.00 0.00 54 ASP A C 2
ATOM 1512 O O . ASP A 1 54 ? 12.288 1.225 2.297 1.00 0.00 54 ASP A O 2
ATOM 1521 N N . LEU A 1 55 ? 13.179 2.329 4.044 1.00 0.00 55 LEU A N 2
ATOM 1522 C CA . LEU A 1 55 ? 13.359 3.575 3.308 1.00 0.00 55 LEU A CA 2
ATOM 1523 C C . LEU A 1 55 ? 14.316 3.391 2.138 1.00 0.00 55 LEU A C 2
ATOM 1524 O O . LEU A 1 55 ? 14.145 4.000 1.083 1.00 0.00 55 LEU A O 2
ATOM 1540 N N . GLN A 1 56 ? 15.323 2.547 2.331 1.00 0.00 56 GLN A N 2
ATOM 1541 C CA . GLN A 1 56 ? 16.384 2.382 1.346 1.00 0.00 56 GLN A CA 2
ATOM 1542 C C . GLN A 1 56 ? 15.861 1.715 0.079 1.00 0.00 56 GLN A C 2
ATOM 1543 O O . GLN A 1 56 ? 16.263 2.065 -1.030 1.00 0.00 56 GLN A O 2
ATOM 1557 N N . SER A 1 57 ? 14.960 0.754 0.252 1.00 0.00 57 SER A N 2
ATOM 1558 C CA . SER A 1 57 ? 14.284 0.124 -0.877 1.00 0.00 57 SER A CA 2
ATOM 1559 C C . SER A 1 57 ? 13.430 1.133 -1.636 1.00 0.00 57 SER A C 2
ATOM 1560 O O . SER A 1 57 ? 13.411 1.141 -2.867 1.00 0.00 57 SER A O 2
ATOM 1568 N N . VAL A 1 58 ? 12.723 1.978 -0.896 1.00 0.00 58 VAL A N 2
ATOM 1569 C CA . VAL A 1 58 ? 11.894 3.015 -1.499 1.00 0.00 58 VAL A CA 2
ATOM 1570 C C . VAL A 1 58 ? 12.744 4.040 -2.240 1.00 0.00 58 VAL A C 2
ATOM 1571 O O . VAL A 1 58 ? 12.479 4.360 -3.398 1.00 0.00 58 VAL A O 2
ATOM 1584 N N . ILE A 1 59 ? 13.767 4.552 -1.563 1.00 0.00 59 ILE A N 2
ATOM 1585 C CA . ILE A 1 59 ? 14.631 5.575 -2.139 1.00 0.00 59 ILE A CA 2
ATOM 1586 C C . ILE A 1 59 ? 15.267 5.092 -3.435 1.00 0.00 59 ILE A C 2
ATOM 1587 O O . ILE A 1 59 ? 15.320 5.825 -4.424 1.00 0.00 59 ILE A O 2
ATOM 1603 N N . SER A 1 60 ? 15.752 3.856 -3.427 1.00 0.00 60 SER A N 2
ATOM 1604 C CA . SER A 1 60 ? 16.367 3.264 -4.608 1.00 0.00 60 SER A CA 2
ATOM 1605 C C . SER A 1 60 ? 15.432 3.333 -5.809 1.00 0.00 60 SER A C 2
ATOM 1606 O O . SER A 1 60 ? 15.831 3.752 -6.895 1.00 0.00 60 SER A O 2
ATOM 1614 N N . VAL A 1 61 ? 14.186 2.920 -5.607 1.00 0.00 61 VAL A N 2
ATOM 1615 C CA . VAL A 1 61 ? 13.181 2.973 -6.661 1.00 0.00 61 VAL A CA 2
ATOM 1616 C C . VAL A 1 61 ? 12.935 4.406 -7.117 1.00 0.00 61 VAL A C 2
ATOM 1617 O O . VAL A 1 61 ? 12.815 4.675 -8.312 1.00 0.00 61 VAL A O 2
ATOM 1630 N N . LEU A 1 62 ? 12.861 5.322 -6.158 1.00 0.00 62 LEU A N 2
ATOM 1631 C CA . LEU A 1 62 ? 12.564 6.719 -6.454 1.00 0.00 62 LEU A CA 2
ATOM 1632 C C . LEU A 1 62 ? 13.642 7.337 -7.335 1.00 0.00 62 LEU A C 2
ATOM 1633 O O . LEU A 1 62 ? 13.345 8.113 -8.242 1.00 0.00 62 LEU A O 2
ATOM 1649 N N . THR A 1 63 ? 14.894 6.987 -7.062 1.00 0.00 63 THR A N 2
ATOM 1650 C CA . THR A 1 63 ? 16.022 7.526 -7.813 1.00 0.00 63 THR A CA 2
ATOM 1651 C C . THR A 1 63 ? 16.050 6.976 -9.233 1.00 0.00 63 THR A C 2
ATOM 1652 O O . THR A 1 63 ? 16.434 7.675 -10.172 1.00 0.00 63 THR A O 2
ATOM 1663 N N . ALA A 1 64 ? 15.642 5.721 -9.386 1.00 0.00 64 ALA A N 2
ATOM 1664 C CA . ALA A 1 64 ? 15.561 5.095 -10.699 1.00 0.00 64 ALA A CA 2
ATOM 1665 C C . ALA A 1 64 ? 14.531 5.790 -11.579 1.00 0.00 64 ALA A C 2
ATOM 1666 O O . ALA A 1 64 ? 14.856 6.294 -12.655 1.00 0.00 64 ALA A O 2
ATOM 1673 N N . LYS A 1 65 ? 13.286 5.815 -11.115 1.00 0.00 65 LYS A N 2
ATOM 1674 C CA . LYS A 1 65 ? 12.199 6.424 -11.872 1.00 0.00 65 LYS A CA 2
ATOM 1675 C C . LYS A 1 65 ? 12.302 7.944 -11.859 1.00 0.00 65 LYS A C 2
ATOM 1676 O O . LYS A 1 65 ? 11.829 8.615 -12.775 1.00 0.00 65 LYS A O 2
ATOM 1695 N N . GLY A 1 66 ? 12.927 8.480 -10.816 1.00 0.00 66 GLY A N 2
ATOM 1696 C CA . GLY A 1 66 ? 13.112 9.921 -10.693 1.00 0.00 66 GLY A CA 2
ATOM 1697 C C . GLY A 1 66 ? 13.931 10.473 -11.854 1.00 0.00 66 GLY A C 2
ATOM 1698 O O . GLY A 1 66 ? 13.798 11.641 -12.219 1.00 0.00 66 GLY A O 2
ATOM 1702 N N . LYS A 1 67 ? 14.774 9.625 -12.430 1.00 0.00 67 LYS A N 2
ATOM 1703 C CA . LYS A 1 67 ? 15.646 10.037 -13.525 1.00 0.00 67 LYS A CA 2
ATOM 1704 C C . LYS A 1 67 ? 15.066 9.633 -14.874 1.00 0.00 67 LYS A C 2
ATOM 1705 O O . LYS A 1 67 ? 15.255 10.324 -15.874 1.00 0.00 67 LYS A O 2
ATOM 1724 N N . GLU A 1 68 ? 14.356 8.511 -14.894 1.00 0.00 68 GLU A N 2
ATOM 1725 C CA . GLU A 1 68 ? 13.794 7.981 -16.131 1.00 0.00 68 GLU A CA 2
ATOM 1726 C C . GLU A 1 68 ? 12.931 9.021 -16.832 1.00 0.00 68 GLU A C 2
ATOM 1727 O O . GLU A 1 68 ? 13.074 9.255 -18.033 1.00 0.00 68 GLU A O 2
ATOM 1739 N N . ALA A 1 69 ? 12.032 9.643 -16.078 1.00 0.00 69 ALA A N 2
ATOM 1740 C CA . ALA A 1 69 ? 11.129 10.646 -16.630 1.00 0.00 69 ALA A CA 2
ATOM 1741 C C . ALA A 1 69 ? 11.431 12.028 -16.065 1.00 0.00 69 ALA A C 2
ATOM 1742 O O . ALA A 1 69 ? 12.082 12.846 -16.717 1.00 0.00 69 ALA A O 2
ATOM 1749 N N . GLY A 1 70 ? 10.952 12.285 -14.853 1.00 0.00 70 GLY A N 2
ATOM 1750 C CA . GLY A 1 70 ? 11.284 13.514 -14.143 1.00 0.00 70 GLY A CA 2
ATOM 1751 C C . GLY A 1 70 ? 10.416 14.674 -14.614 1.00 0.00 70 GLY A C 2
ATOM 1752 O O . GLY A 1 70 ? 9.800 14.609 -15.678 1.00 0.00 70 GLY A O 2
ATOM 1756 N N . PRO A 1 71 ? 10.373 15.736 -13.818 1.00 0.00 71 PRO A N 2
ATOM 1757 C CA . PRO A 1 71 ? 9.686 16.961 -14.209 1.00 0.00 71 PRO A CA 2
ATOM 1758 C C . PRO A 1 71 ? 10.566 17.823 -15.105 1.00 0.00 71 PRO A C 2
ATOM 1759 O O . PRO A 1 71 ? 11.575 17.355 -15.637 1.00 0.00 71 PRO A O 2
ATOM 1770 N N . GLN A 1 72 ? 10.180 19.084 -15.269 1.00 0.00 72 GLN A N 2
ATOM 1771 C CA . GLN A 1 72 ? 10.975 20.034 -16.038 1.00 0.00 72 GLN A CA 2
ATOM 1772 C C . GLN A 1 72 ? 12.242 20.425 -15.289 1.00 0.00 72 GLN A C 2
ATOM 1773 O O . GLN A 1 72 ? 13.317 20.532 -15.882 1.00 0.00 72 GLN A O 2
ATOM 1787 N N . GLY A 1 73 ? 12.111 20.638 -13.985 1.00 0.00 73 GLY A N 2
ATOM 1788 C CA . GLY A 1 73 ? 13.248 21.013 -13.153 1.00 0.00 73 GLY A CA 2
ATOM 1789 C C . GLY A 1 73 ? 13.827 19.805 -12.429 1.00 0.00 73 GLY A C 2
ATOM 1790 O O . GLY A 1 73 ? 13.669 18.668 -12.878 1.00 0.00 73 GLY A O 2
ATOM 1794 N N . ARG A 1 74 ? 14.496 20.054 -11.311 1.00 0.00 74 ARG A N 2
ATOM 1795 C CA . ARG A 1 74 ? 15.117 18.988 -10.533 1.00 0.00 74 ARG A CA 2
ATOM 1796 C C . ARG A 1 74 ? 14.076 18.199 -9.751 1.00 0.00 74 ARG A C 2
ATOM 1797 O O . ARG A 1 74 ? 13.168 18.775 -9.152 1.00 0.00 74 ARG A O 2
ATOM 1818 N N . ASN A 1 75 ? 14.211 16.878 -9.761 1.00 0.00 75 ASN A N 2
ATOM 1819 C CA . ASN A 1 75 ? 13.198 15.998 -9.187 1.00 0.00 75 ASN A CA 2
ATOM 1820 C C . ASN A 1 75 ? 13.489 15.702 -7.722 1.00 0.00 75 ASN A C 2
ATOM 1821 O O . ASN A 1 75 ? 14.417 14.961 -7.402 1.00 0.00 75 ASN A O 2
ATOM 1832 N N . LYS A 1 76 ? 12.692 16.288 -6.836 1.00 0.00 76 LYS A N 2
ATOM 1833 C CA . LYS A 1 76 ? 12.828 16.047 -5.404 1.00 0.00 76 LYS A CA 2
ATOM 1834 C C . LYS A 1 76 ? 11.557 15.439 -4.827 1.00 0.00 76 LYS A C 2
ATOM 1835 O O . LYS A 1 76 ? 10.449 15.796 -5.225 1.00 0.00 76 LYS A O 2
ATOM 1854 N N . PHE A 1 77 ? 11.723 14.518 -3.883 1.00 0.00 77 PHE A N 2
ATOM 1855 C CA . PHE A 1 77 ? 10.592 13.821 -3.283 1.00 0.00 77 PHE A CA 2
ATOM 1856 C C . PHE A 1 77 ? 10.443 14.178 -1.809 1.00 0.00 77 PHE A C 2
ATOM 1857 O O . PHE A 1 77 ? 11.428 14.446 -1.123 1.00 0.00 77 PHE A O 2
ATOM 1874 N N . ILE A 1 78 ? 9.203 14.181 -1.329 1.00 0.00 78 ILE A N 2
ATOM 1875 C CA . ILE A 1 78 ? 8.934 14.368 0.091 1.00 0.00 78 ILE A CA 2
ATOM 1876 C C . ILE A 1 78 ? 8.577 13.048 0.763 1.00 0.00 78 ILE A C 2
ATOM 1877 O O . ILE A 1 78 ? 7.552 12.443 0.458 1.00 0.00 78 ILE A O 2
ATOM 1893 N N . LEU A 1 79 ? 9.433 12.608 1.681 1.00 0.00 79 LEU A N 2
ATOM 1894 C CA . LEU A 1 79 ? 9.316 11.275 2.260 1.00 0.00 79 LEU A CA 2
ATOM 1895 C C . LEU A 1 79 ? 8.561 11.315 3.581 1.00 0.00 79 LEU A C 2
ATOM 1896 O O . LEU A 1 79 ? 9.069 11.823 4.583 1.00 0.00 79 LEU A O 2
ATOM 1912 N N . LEU A 1 80 ? 7.347 10.775 3.581 1.00 0.00 80 LEU A N 2
ATOM 1913 C CA . LEU A 1 80 ? 6.481 10.833 4.753 1.00 0.00 80 LEU A CA 2
ATOM 1914 C C . LEU A 1 80 ? 6.431 9.489 5.468 1.00 0.00 80 LEU A C 2
ATOM 1915 O O . LEU A 1 80 ? 6.353 8.439 4.830 1.00 0.00 80 LEU A O 2
ATOM 1931 N N . SER A 1 81 ? 6.479 9.528 6.794 1.00 0.00 81 SER A N 2
ATOM 1932 C CA . SER A 1 81 ? 6.496 8.312 7.598 1.00 0.00 81 SER A CA 2
ATOM 1933 C C . SER A 1 81 ? 5.111 7.991 8.142 1.00 0.00 81 SER A C 2
ATOM 1934 O O . SER A 1 81 ? 4.576 8.723 8.974 1.00 0.00 81 SER A O 2
ATOM 1942 N N . GLY A 1 82 ? 4.534 6.891 7.667 1.00 0.00 82 GLY A N 2
ATOM 1943 C CA . GLY A 1 82 ? 3.188 6.499 8.067 1.00 0.00 82 GLY A CA 2
ATOM 1944 C C . GLY A 1 82 ? 2.324 6.178 6.855 1.00 0.00 82 GLY A C 2
ATOM 1945 O O . GLY A 1 82 ? 2.795 6.210 5.718 1.00 0.00 82 GLY A O 2
ATOM 1949 N N . ASP A 1 83 ? 1.055 5.870 7.105 1.00 0.00 83 ASP A N 2
ATOM 1950 C CA . ASP A 1 83 ? 0.111 5.589 6.030 1.00 0.00 83 ASP A CA 2
ATOM 1951 C C . ASP A 1 83 ? -1.320 5.879 6.465 1.00 0.00 83 ASP A C 2
ATOM 1952 O O . ASP A 1 83 ? -1.582 6.135 7.639 1.00 0.00 83 ASP A O 2
ATOM 1961 N N . THR A 1 84 ? -2.243 5.839 5.510 1.00 0.00 84 THR A N 2
ATOM 1962 C CA . THR A 1 84 ? -3.655 6.060 5.800 1.00 0.00 84 THR A CA 2
ATOM 1963 C C . THR A 1 84 ? -4.523 4.979 5.166 1.00 0.00 84 THR A C 2
ATOM 1964 O O . THR A 1 84 ? -4.425 4.713 3.969 1.00 0.00 84 THR A O 2
ATOM 1975 N N . SER A 1 85 ? -5.371 4.359 5.979 1.00 0.00 85 SER A N 2
ATOM 1976 C CA . SER A 1 85 ? -6.256 3.304 5.499 1.00 0.00 85 SER A CA 2
ATOM 1977 C C . SER A 1 85 ? -7.555 3.878 4.953 1.00 0.00 85 SER A C 2
ATOM 1978 O O . SER A 1 85 ? -7.801 5.082 5.049 1.00 0.00 85 SER A O 2
ATOM 1986 N N . ALA B 2 2 ? 2.346 21.753 8.824 1.00 0.00 569 ALA B N 2
ATOM 1987 C CA . ALA B 2 2 ? 3.501 22.453 8.275 1.00 0.00 569 ALA B CA 2
ATOM 1988 C C . ALA B 2 2 ? 3.630 22.213 6.776 1.00 0.00 569 ALA B C 2
ATOM 1989 O O . ALA B 2 2 ? 3.359 21.116 6.288 1.00 0.00 569 ALA B O 2
ATOM 1996 N N . GLN B 2 3 ? 4.045 23.245 6.050 1.00 0.00 570 GLN B N 2
ATOM 1997 C CA . GLN B 2 3 ? 3.966 23.238 4.594 1.00 0.00 570 GLN B CA 2
ATOM 1998 C C . GLN B 2 3 ? 5.035 22.336 3.989 1.00 0.00 570 GLN B C 2
ATOM 1999 O O . GLN B 2 3 ? 6.211 22.698 3.940 1.00 0.00 570 GLN B O 2
ATOM 2013 N N . ALA B 2 4 ? 4.618 21.162 3.531 1.00 0.00 571 ALA B N 2
ATOM 2014 C CA . ALA B 2 4 ? 5.529 20.224 2.885 1.00 0.00 571 ALA B CA 2
ATOM 2015 C C . ALA B 2 4 ? 5.956 20.728 1.512 1.00 0.00 571 ALA B C 2
ATOM 2016 O O . ALA B 2 4 ? 5.224 21.470 0.857 1.00 0.00 571 ALA B O 2
ATOM 2023 N N . GLY B 2 5 ? 7.144 20.320 1.080 1.00 0.00 572 GLY B N 2
ATOM 2024 C CA . GLY B 2 5 ? 7.622 20.637 -0.260 1.00 0.00 572 GLY B CA 2
ATOM 2025 C C . GLY B 2 5 ? 9.093 21.035 -0.241 1.00 0.00 572 GLY B C 2
ATOM 2026 O O . GLY B 2 5 ? 9.544 21.731 0.669 1.00 0.00 572 GLY B O 2
ATOM 2030 N N . ALA B 2 6 ? 9.835 20.592 -1.249 1.00 0.00 573 ALA B N 2
ATOM 2031 C CA . ALA B 2 6 ? 11.279 20.785 -1.283 1.00 0.00 573 ALA B CA 2
ATOM 2032 C C . ALA B 2 6 ? 11.636 22.267 -1.280 1.00 0.00 573 ALA B C 2
ATOM 2033 O O . ALA B 2 6 ? 12.662 22.667 -0.732 1.00 0.00 573 ALA B O 2
ATOM 2040 N N . ALA B 2 7 ? 10.781 23.076 -1.898 1.00 0.00 574 ALA B N 2
ATOM 2041 C CA . ALA B 2 7 ? 11.033 24.507 -2.018 1.00 0.00 574 ALA B CA 2
ATOM 2042 C C . ALA B 2 7 ? 10.379 25.279 -0.879 1.00 0.00 574 ALA B C 2
ATOM 2043 O O . ALA B 2 7 ? 10.434 26.508 -0.838 1.00 0.00 574 ALA B O 2
ATOM 2050 N N . ASN B 2 8 ? 9.759 24.551 0.043 1.00 0.00 575 ASN B N 2
ATOM 2051 C CA . ASN B 2 8 ? 8.998 25.167 1.122 1.00 0.00 575 ASN B CA 2
ATOM 2052 C C . ASN B 2 8 ? 9.720 25.027 2.455 1.00 0.00 575 ASN B C 2
ATOM 2053 O O . ASN B 2 8 ? 10.852 24.546 2.511 1.00 0.00 575 ASN B O 2
ATOM 2064 N N . ARG B 2 9 ? 9.060 25.450 3.527 1.00 0.00 576 ARG B N 2
ATOM 2065 C CA . ARG B 2 9 ? 9.613 25.318 4.870 1.00 0.00 576 ARG B CA 2
ATOM 2066 C C . ARG B 2 9 ? 10.044 23.885 5.151 1.00 0.00 576 ARG B C 2
ATOM 2067 O O . ARG B 2 9 ? 9.281 22.943 4.934 1.00 0.00 576 ARG B O 2
ATOM 2088 N N . SER B 2 10 ? 11.271 23.725 5.634 1.00 0.00 577 SER B N 2
ATOM 2089 C CA . SER B 2 10 ? 11.783 22.411 6.007 1.00 0.00 577 SER B CA 2
ATOM 2090 C C . SER B 2 10 ? 10.909 21.762 7.073 1.00 0.00 577 SER B C 2
ATOM 2091 O O . SER B 2 10 ? 10.518 22.408 8.046 1.00 0.00 577 SER B O 2
ATOM 2099 N N . LEU B 2 11 ? 10.607 20.484 6.884 1.00 0.00 578 LEU B N 2
ATOM 2100 C CA . LEU B 2 11 ? 9.778 19.744 7.830 1.00 0.00 578 LEU B CA 2
ATOM 2101 C C . LEU B 2 11 ? 10.608 19.210 8.990 1.00 0.00 578 LEU B C 2
ATOM 2102 O O . LEU B 2 11 ? 11.790 18.902 8.830 1.00 0.00 578 LEU B O 2
ATOM 2118 N N . THR B 2 12 ? 9.984 19.102 10.157 1.00 0.00 579 THR B N 2
ATOM 2119 C CA . THR B 2 12 ? 10.589 18.409 11.289 1.00 0.00 579 THR B CA 2
ATOM 2120 C C . THR B 2 12 ? 10.268 16.920 11.259 1.00 0.00 579 THR B C 2
ATOM 2121 O O . THR B 2 12 ? 10.915 16.121 11.937 1.00 0.00 579 THR B O 2
ATOM 2132 N N . GLU B 2 13 ? 9.265 16.553 10.469 1.00 0.00 580 GLU B N 2
ATOM 2133 C CA . GLU B 2 13 ? 8.891 15.152 10.307 1.00 0.00 580 GLU B CA 2
ATOM 2134 C C . GLU B 2 13 ? 8.819 14.769 8.834 1.00 0.00 580 GLU B C 2
ATOM 2135 O O . GLU B 2 13 ? 7.950 15.241 8.102 1.00 0.00 580 GLU B O 2
ATOM 2147 N N . GLY B 2 14 ? 9.738 13.909 8.407 1.00 0.00 581 GLY B N 2
ATOM 2148 C CA . GLY B 2 14 ? 9.852 13.548 6.998 1.00 0.00 581 GLY B CA 2
ATOM 2149 C C . GLY B 2 14 ? 11.145 14.083 6.397 1.00 0.00 581 GLY B C 2
ATOM 2150 O O . GLY B 2 14 ? 11.748 15.018 6.926 1.00 0.00 581 GLY B O 2
ATOM 2154 N N . PHE B 2 15 ? 11.565 13.488 5.285 1.00 0.00 582 PHE B N 2
ATOM 2155 C CA . PHE B 2 15 ? 12.819 13.864 4.643 1.00 0.00 582 PHE B CA 2
ATOM 2156 C C . PHE B 2 15 ? 12.579 14.404 3.240 1.00 0.00 582 PHE B C 2
ATOM 2157 O O . PHE B 2 15 ? 11.484 14.277 2.694 1.00 0.00 582 PHE B O 2
ATOM 2174 N N . VAL B 2 16 ? 13.612 15.008 2.660 1.00 0.00 583 VAL B N 2
ATOM 2175 C CA . VAL B 2 16 ? 13.560 15.448 1.269 1.00 0.00 583 VAL B CA 2
ATOM 2176 C C . VAL B 2 16 ? 14.637 14.764 0.436 1.00 0.00 583 VAL B C 2
ATOM 2177 O O . VAL B 2 16 ? 15.829 14.907 0.708 1.00 0.00 583 VAL B O 2
ATOM 2190 N N . LEU B 2 17 ? 14.209 14.021 -0.580 1.00 0.00 584 LEU B N 2
ATOM 2191 C CA . LEU B 2 17 ? 15.128 13.225 -1.386 1.00 0.00 584 LEU B CA 2
ATOM 2192 C C . LEU B 2 17 ? 15.446 13.919 -2.704 1.00 0.00 584 LEU B C 2
ATOM 2193 O O . LEU B 2 17 ? 14.549 14.212 -3.495 1.00 0.00 584 LEU B O 2
ATOM 2209 N N . ASP B 2 18 ? 16.729 14.179 -2.935 1.00 0.00 585 ASP B N 2
ATOM 2210 C CA . ASP B 2 18 ? 17.183 14.728 -4.207 1.00 0.00 585 ASP B CA 2
ATOM 2211 C C . ASP B 2 18 ? 17.650 13.624 -5.147 1.00 0.00 585 ASP B C 2
ATOM 2212 O O . ASP B 2 18 ? 18.740 13.076 -4.982 1.00 0.00 585 ASP B O 2
ATOM 2221 N N . THR B 2 19 ? 16.821 13.302 -6.133 1.00 0.00 586 THR B N 2
ATOM 2222 C CA . THR B 2 19 ? 17.086 12.176 -7.021 1.00 0.00 586 THR B CA 2
ATOM 2223 C C . THR B 2 19 ? 17.978 12.592 -8.184 1.00 0.00 586 THR B C 2
ATOM 2224 O O . THR B 2 19 ? 18.332 11.771 -9.031 1.00 0.00 586 THR B O 2
ATOM 2235 N N . MET B 2 20 ? 18.336 13.870 -8.221 1.00 0.00 587 MET B N 2
ATOM 2236 C CA . MET B 2 20 ? 19.265 14.376 -9.226 1.00 0.00 587 MET B CA 2
ATOM 2237 C C . MET B 2 20 ? 20.705 14.275 -8.743 1.00 0.00 587 MET B C 2
ATOM 2238 O O . MET B 2 20 ? 21.611 13.970 -9.519 1.00 0.00 587 MET B O 2
ATOM 2252 N N . ASN B 2 21 ? 20.914 14.532 -7.456 1.00 0.00 588 ASN B N 2
ATOM 2253 C CA . ASN B 2 21 ? 22.237 14.419 -6.856 1.00 0.00 588 ASN B CA 2
ATOM 2254 C C . ASN B 2 21 ? 22.328 13.200 -5.946 1.00 0.00 588 ASN B C 2
ATOM 2255 O O . ASN B 2 21 ? 23.321 13.010 -5.246 1.00 0.00 588 ASN B O 2
ATOM 2266 N N . ASP B 2 22 ? 21.284 12.379 -5.962 1.00 0.00 589 ASP B N 2
ATOM 2267 C CA . ASP B 2 22 ? 21.276 11.137 -5.196 1.00 0.00 589 ASP B CA 2
ATOM 2268 C C . ASP B 2 22 ? 21.676 11.380 -3.746 1.00 0.00 589 ASP B C 2
ATOM 2269 O O . ASP B 2 22 ? 22.576 10.723 -3.222 1.00 0.00 589 ASP B O 2
ATOM 2278 N N . SER B 2 23 ? 21.003 12.328 -3.104 1.00 0.00 590 SER B N 2
ATOM 2279 C CA . SER B 2 23 ? 21.321 12.696 -1.729 1.00 0.00 590 SER B CA 2
ATOM 2280 C C . SER B 2 23 ? 20.057 12.974 -0.926 1.00 0.00 590 SER B C 2
ATOM 2281 O O . SER B 2 23 ? 19.212 13.767 -1.340 1.00 0.00 590 SER B O 2
ATOM 2289 N N . LEU B 2 24 ? 19.934 12.317 0.223 1.00 0.00 591 LEU B N 2
ATOM 2290 C CA . LEU B 2 24 ? 18.778 12.503 1.090 1.00 0.00 591 LEU B CA 2
ATOM 2291 C C . LEU B 2 24 ? 19.039 13.583 2.134 1.00 0.00 591 LEU B C 2
ATOM 2292 O O . LEU B 2 24 ? 19.966 13.472 2.935 1.00 0.00 591 LEU B O 2
ATOM 2308 N N . SER B 2 25 ? 18.217 14.626 2.117 1.00 0.00 592 SER B N 2
ATOM 2309 C CA . SER B 2 25 ? 18.359 15.729 3.061 1.00 0.00 592 SER B CA 2
ATOM 2310 C C . SER B 2 25 ? 17.572 15.464 4.337 1.00 0.00 592 SER B C 2
ATOM 2311 O O . SER B 2 25 ? 16.372 15.193 4.295 1.00 0.00 592 SER B O 2
ATOM 2319 N N . LYS B 2 26 ? 18.255 15.544 5.475 1.00 0.00 593 LYS B N 2
ATOM 2320 C CA . LYS B 2 26 ? 17.628 15.286 6.766 1.00 0.00 593 LYS B CA 2
ATOM 2321 C C . LYS B 2 26 ? 17.635 16.532 7.640 1.00 0.00 593 LYS B C 2
ATOM 2322 O O . LYS B 2 26 ? 16.815 17.391 7.467 1.00 0.00 593 LYS B O 2
ATOM 2341 N N . GLY A 1 32 ? 1.819 -1.651 -0.132 1.00 0.00 32 GLY A N 3
ATOM 2342 C CA . GLY A 1 32 ? 3.086 -1.017 -0.476 1.00 0.00 32 GLY A CA 3
ATOM 2343 C C . GLY A 1 32 ? 3.058 0.475 -0.173 1.00 0.00 32 GLY A C 3
ATOM 2344 O O . GLY A 1 32 ? 2.539 0.899 0.861 1.00 0.00 32 GLY A O 3
ATOM 2348 N N . ILE A 1 33 ? 3.618 1.269 -1.079 1.00 0.00 33 ILE A N 3
ATOM 2349 C CA . ILE A 1 33 ? 3.761 2.703 -0.857 1.00 0.00 33 ILE A CA 3
ATOM 2350 C C . ILE A 1 33 ? 2.845 3.496 -1.779 1.00 0.00 33 ILE A C 3
ATOM 2351 O O . ILE A 1 33 ? 2.244 2.944 -2.700 1.00 0.00 33 ILE A O 3
ATOM 2367 N N . ARG A 1 34 ? 2.740 4.797 -1.526 1.00 0.00 34 ARG A N 3
ATOM 2368 C CA . ARG A 1 34 ? 1.916 5.674 -2.348 1.00 0.00 34 ARG A CA 3
ATOM 2369 C C . ARG A 1 34 ? 2.682 6.924 -2.759 1.00 0.00 34 ARG A C 3
ATOM 2370 O O . ARG A 1 34 ? 3.687 7.280 -2.142 1.00 0.00 34 ARG A O 3
ATOM 2391 N N . VAL A 1 35 ? 2.202 7.590 -3.804 1.00 0.00 35 VAL A N 3
ATOM 2392 C CA . VAL A 1 35 ? 2.863 8.782 -4.322 1.00 0.00 35 VAL A CA 3
ATOM 2393 C C . VAL A 1 35 ? 1.859 9.738 -4.952 1.00 0.00 35 VAL A C 3
ATOM 2394 O O . VAL A 1 35 ? 0.940 9.316 -5.656 1.00 0.00 35 VAL A O 3
ATOM 2407 N N . MET A 1 36 ? 2.039 11.030 -4.695 1.00 0.00 36 MET A N 3
ATOM 2408 C CA . MET A 1 36 ? 1.181 12.054 -5.283 1.00 0.00 36 MET A CA 3
ATOM 2409 C C . MET A 1 36 ? 1.960 13.337 -5.546 1.00 0.00 36 MET A C 3
ATOM 2410 O O . MET A 1 36 ? 2.958 13.617 -4.883 1.00 0.00 36 MET A O 3
ATOM 2424 N N . ASP A 1 37 ? 1.496 14.114 -6.521 1.00 0.00 37 ASP A N 3
ATOM 2425 C CA . ASP A 1 37 ? 2.147 15.370 -6.872 1.00 0.00 37 ASP A CA 3
ATOM 2426 C C . ASP A 1 37 ? 2.177 16.326 -5.687 1.00 0.00 37 ASP A C 3
ATOM 2427 O O . ASP A 1 37 ? 1.193 16.457 -4.957 1.00 0.00 37 ASP A O 3
ATOM 2436 N N . HIS A 1 38 ? 3.311 16.991 -5.498 1.00 0.00 38 HIS A N 3
ATOM 2437 C CA . HIS A 1 38 ? 3.447 17.994 -4.448 1.00 0.00 38 HIS A CA 3
ATOM 2438 C C . HIS A 1 38 ? 2.498 19.162 -4.678 1.00 0.00 38 HIS A C 3
ATOM 2439 O O . HIS A 1 38 ? 2.394 19.682 -5.787 1.00 0.00 38 HIS A O 3
ATOM 2453 N N . PRO A 1 39 ? 1.806 19.572 -3.617 1.00 0.00 39 PRO A N 3
ATOM 2454 C CA . PRO A 1 39 ? 0.772 20.595 -3.727 1.00 0.00 39 PRO A CA 3
ATOM 2455 C C . PRO A 1 39 ? 1.299 21.838 -4.431 1.00 0.00 39 PRO A C 3
ATOM 2456 O O . PRO A 1 39 ? 0.624 22.414 -5.285 1.00 0.00 39 PRO A O 3
ATOM 2467 N N . THR A 1 40 ? 2.510 22.249 -4.067 1.00 0.00 40 THR A N 3
ATOM 2468 C CA . THR A 1 40 ? 3.026 23.555 -4.460 1.00 0.00 40 THR A CA 3
ATOM 2469 C C . THR A 1 40 ? 4.464 23.455 -4.950 1.00 0.00 40 THR A C 3
ATOM 2470 O O . THR A 1 40 ? 5.262 24.371 -4.755 1.00 0.00 40 THR A O 3
ATOM 2481 N N . MET A 1 41 ? 4.789 22.336 -5.588 1.00 0.00 41 MET A N 3
ATOM 2482 C CA . MET A 1 41 ? 6.088 22.170 -6.230 1.00 0.00 41 MET A CA 3
ATOM 2483 C C . MET A 1 41 ? 5.979 21.310 -7.482 1.00 0.00 41 MET A C 3
ATOM 2484 O O . MET A 1 41 ? 5.866 20.088 -7.400 1.00 0.00 41 MET A O 3
ATOM 2498 N N . PRO A 1 42 ? 6.011 21.957 -8.642 1.00 0.00 42 PRO A N 3
ATOM 2499 C CA . PRO A 1 42 ? 5.795 21.270 -9.911 1.00 0.00 42 PRO A CA 3
ATOM 2500 C C . PRO A 1 42 ? 6.837 20.182 -10.129 1.00 0.00 42 PRO A C 3
ATOM 2501 O O . PRO A 1 42 ? 6.614 19.235 -10.887 1.00 0.00 42 PRO A O 3
ATOM 2512 N N . ASP A 1 43 ? 7.980 20.319 -9.464 1.00 0.00 43 ASP A N 3
ATOM 2513 C CA . ASP A 1 43 ? 9.130 19.462 -9.728 1.00 0.00 43 ASP A CA 3
ATOM 2514 C C . ASP A 1 43 ? 9.327 18.446 -8.611 1.00 0.00 43 ASP A C 3
ATOM 2515 O O . ASP A 1 43 ? 10.370 17.800 -8.523 1.00 0.00 43 ASP A O 3
ATOM 2524 N N . THR A 1 44 ? 8.318 18.309 -7.757 1.00 0.00 44 THR A N 3
ATOM 2525 C CA . THR A 1 44 ? 8.411 17.436 -6.594 1.00 0.00 44 THR A CA 3
ATOM 2526 C C . THR A 1 44 ? 7.161 16.574 -6.450 1.00 0.00 44 THR A C 3
ATOM 2527 O O . THR A 1 44 ? 6.046 17.037 -6.693 1.00 0.00 44 THR A O 3
ATOM 2538 N N . GLN A 1 45 ? 7.354 15.321 -6.055 1.00 0.00 45 GLN A N 3
ATOM 2539 C CA . GLN A 1 45 ? 6.244 14.464 -5.654 1.00 0.00 45 GLN A CA 3
ATOM 2540 C C . GLN A 1 45 ? 6.381 14.027 -4.203 1.00 0.00 45 GLN A C 3
ATOM 2541 O O . GLN A 1 45 ? 7.467 14.092 -3.624 1.00 0.00 45 GLN A O 3
ATOM 2555 N N . VAL A 1 46 ? 5.276 13.581 -3.618 1.00 0.00 46 VAL A N 3
ATOM 2556 C CA . VAL A 1 46 ? 5.251 13.213 -2.207 1.00 0.00 46 VAL A CA 3
ATOM 2557 C C . VAL A 1 46 ? 5.007 11.720 -2.030 1.00 0.00 46 VAL A C 3
ATOM 2558 O O . VAL A 1 46 ? 4.081 11.158 -2.616 1.00 0.00 46 VAL A O 3
ATOM 2571 N N . VAL A 1 47 ? 5.842 11.080 -1.219 1.00 0.00 47 VAL A N 3
ATOM 2572 C CA . VAL A 1 47 ? 5.804 9.631 -1.066 1.00 0.00 47 VAL A CA 3
ATOM 2573 C C . VAL A 1 47 ? 5.576 9.234 0.387 1.00 0.00 47 VAL A C 3
ATOM 2574 O O . VAL A 1 47 ? 6.177 9.804 1.298 1.00 0.00 47 VAL A O 3
ATOM 2587 N N . VAL A 1 48 ? 4.701 8.258 0.598 1.00 0.00 48 VAL A N 3
ATOM 2588 C CA . VAL A 1 48 ? 4.370 7.802 1.943 1.00 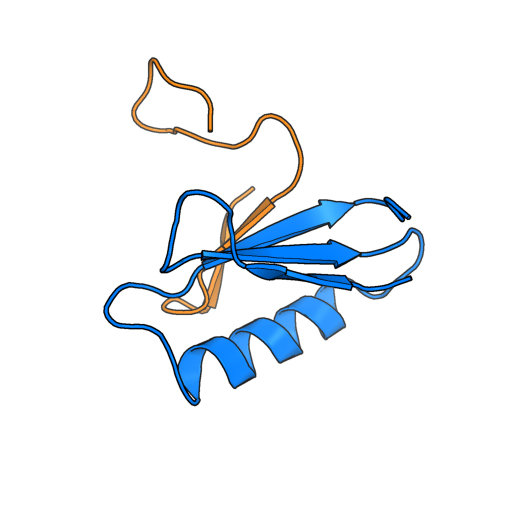0.00 48 VAL A CA 3
ATOM 2589 C C . VAL A 1 48 ? 4.776 6.348 2.148 1.00 0.00 48 VAL A C 3
ATOM 2590 O O . VAL A 1 48 ? 4.401 5.473 1.368 1.00 0.00 48 VAL A O 3
ATOM 2603 N N . ILE A 1 49 ? 5.545 6.098 3.202 1.00 0.00 49 ILE A N 3
ATOM 2604 C CA . ILE A 1 49 ? 6.116 4.776 3.437 1.00 0.00 49 ILE A CA 3
ATOM 2605 C C . ILE A 1 49 ? 5.608 4.181 4.743 1.00 0.00 49 ILE A C 3
ATOM 2606 O O . ILE A 1 49 ? 5.789 4.760 5.815 1.00 0.00 49 ILE A O 3
ATOM 2622 N N . PRO A 1 50 ? 4.969 3.019 4.649 1.00 0.00 50 PRO A N 3
ATOM 2623 C CA . PRO A 1 50 ? 4.409 2.354 5.819 1.00 0.00 50 PRO A CA 3
ATOM 2624 C C . PRO A 1 50 ? 5.478 2.106 6.876 1.00 0.00 50 PRO A C 3
ATOM 2625 O O . PRO A 1 50 ? 6.660 1.979 6.558 1.00 0.00 50 PRO A O 3
ATOM 2636 N N . LYS A 1 51 ? 5.054 2.037 8.132 1.00 0.00 51 LYS A N 3
ATOM 2637 C CA . LYS A 1 51 ? 5.973 1.801 9.240 1.00 0.00 51 LYS A CA 3
ATOM 2638 C C . LYS A 1 51 ? 6.583 0.406 9.161 1.00 0.00 51 LYS A C 3
ATOM 2639 O O . LYS A 1 51 ? 5.901 -0.561 8.819 1.00 0.00 51 LYS A O 3
ATOM 2658 N N . SER A 1 52 ? 7.867 0.309 9.482 1.00 0.00 52 SER A N 3
ATOM 2659 C CA . SER A 1 52 ? 8.560 -0.975 9.485 1.00 0.00 52 SER A CA 3
ATOM 2660 C C . SER A 1 52 ? 9.073 -1.328 8.096 1.00 0.00 52 SER A C 3
ATOM 2661 O O . SER A 1 52 ? 9.848 -2.271 7.930 1.00 0.00 52 SER A O 3
ATOM 2669 N N . ALA A 1 53 ? 8.639 -0.566 7.098 1.00 0.00 53 ALA A N 3
ATOM 2670 C CA . ALA A 1 53 ? 9.064 -0.789 5.721 1.00 0.00 53 ALA A CA 3
ATOM 2671 C C . ALA A 1 53 ? 10.459 -0.230 5.478 1.00 0.00 53 ALA A C 3
ATOM 2672 O O . ALA A 1 53 ? 10.918 0.658 6.197 1.00 0.00 53 ALA A O 3
ATOM 2679 N N . ASP A 1 54 ? 11.133 -0.757 4.460 1.00 0.00 54 ASP A N 3
ATOM 2680 C CA . ASP A 1 54 ? 12.497 -0.346 4.151 1.00 0.00 54 ASP A CA 3
ATOM 2681 C C . ASP A 1 54 ? 12.512 0.927 3.313 1.00 0.00 54 ASP A C 3
ATOM 2682 O O . ASP A 1 54 ? 12.233 0.895 2.114 1.00 0.00 54 ASP A O 3
ATOM 2691 N N . LEU A 1 55 ? 12.841 2.046 3.950 1.00 0.00 55 LEU A N 3
ATOM 2692 C CA . LEU A 1 55 ? 12.888 3.331 3.266 1.00 0.00 55 LEU A CA 3
ATOM 2693 C C . LEU A 1 55 ? 13.930 3.326 2.154 1.00 0.00 55 LEU A C 3
ATOM 2694 O O . LEU A 1 55 ? 13.749 3.967 1.119 1.00 0.00 55 LEU A O 3
ATOM 2710 N N . GLN A 1 56 ? 15.020 2.597 2.374 1.00 0.00 56 GLN A N 3
ATOM 2711 C CA . GLN A 1 56 ? 16.143 2.599 1.446 1.00 0.00 56 GLN A CA 3
ATOM 2712 C C . GLN A 1 56 ? 15.761 1.954 0.118 1.00 0.00 56 GLN A C 3
ATOM 2713 O O . GLN A 1 56 ? 16.178 2.410 -0.947 1.00 0.00 56 GLN A O 3
ATOM 2727 N N . SER A 1 57 ? 14.966 0.892 0.191 1.00 0.00 57 SER A N 3
ATOM 2728 C CA . SER A 1 57 ? 14.428 0.257 -1.006 1.00 0.00 57 SER A CA 3
ATOM 2729 C C . SER A 1 57 ? 13.520 1.209 -1.773 1.00 0.00 57 SER A C 3
ATOM 2730 O O . SER A 1 57 ? 13.559 1.265 -3.003 1.00 0.00 57 SER A O 3
ATOM 2738 N N . VAL A 1 58 ? 12.700 1.955 -1.042 1.00 0.00 58 VAL A N 3
ATOM 2739 C CA . VAL A 1 58 ? 11.826 2.953 -1.647 1.00 0.00 58 VAL A CA 3
ATOM 2740 C C . VAL A 1 58 ? 12.632 4.046 -2.338 1.00 0.00 58 VAL A C 3
ATOM 2741 O O . VAL A 1 58 ? 12.345 4.417 -3.475 1.00 0.00 58 VAL A O 3
ATOM 2754 N N . ILE A 1 59 ? 13.640 4.558 -1.641 1.00 0.00 59 ILE A N 3
ATOM 2755 C CA . ILE A 1 59 ? 14.507 5.590 -2.197 1.00 0.00 59 ILE A CA 3
ATOM 2756 C C . ILE A 1 59 ? 15.195 5.109 -3.467 1.00 0.00 59 ILE A C 3
ATOM 2757 O O . ILE A 1 59 ? 15.289 5.842 -4.451 1.00 0.00 59 ILE A O 3
ATOM 2773 N N . SER A 1 60 ? 15.675 3.870 -3.441 1.00 0.00 60 SER A N 3
ATOM 2774 C CA . SER A 1 60 ? 16.346 3.282 -4.595 1.00 0.00 60 SER A CA 3
ATOM 2775 C C . SER A 1 60 ? 15.435 3.275 -5.817 1.00 0.00 60 SER A C 3
ATOM 2776 O O . SER A 1 60 ? 15.850 3.649 -6.913 1.00 0.00 60 SER A O 3
ATOM 2784 N N . VAL A 1 61 ? 14.194 2.848 -5.618 1.00 0.00 61 VAL A N 3
ATOM 2785 C CA . VAL A 1 61 ? 13.203 2.850 -6.690 1.00 0.00 61 VAL A CA 3
ATOM 2786 C C . VAL A 1 61 ? 12.931 4.263 -7.187 1.00 0.00 61 VAL A C 3
ATOM 2787 O O . VAL A 1 61 ? 12.894 4.512 -8.392 1.00 0.00 61 VAL A O 3
ATOM 2800 N N . LEU A 1 62 ? 12.742 5.188 -6.252 1.00 0.00 62 LEU A N 3
ATOM 2801 C CA . LEU A 1 62 ? 12.456 6.577 -6.593 1.00 0.00 62 LEU A CA 3
ATOM 2802 C C . LEU A 1 62 ? 13.608 7.201 -7.368 1.00 0.00 62 LEU A C 3
ATOM 2803 O O . LEU A 1 62 ? 13.395 7.969 -8.307 1.00 0.00 62 LEU A O 3
ATOM 2819 N N . THR A 1 63 ? 14.832 6.869 -6.970 1.00 0.00 63 THR A N 3
ATOM 2820 C CA . THR A 1 63 ? 16.021 7.439 -7.591 1.00 0.00 63 THR A CA 3
ATOM 2821 C C . THR A 1 63 ? 16.104 7.065 -9.067 1.00 0.00 63 THR A C 3
ATOM 2822 O O . THR A 1 63 ? 16.351 7.917 -9.919 1.00 0.00 63 THR A O 3
ATOM 2833 N N . ALA A 1 64 ? 15.895 5.785 -9.360 1.00 0.00 64 ALA A N 3
ATOM 2834 C CA . ALA A 1 64 ? 15.920 5.301 -10.734 1.00 0.00 64 ALA A CA 3
ATOM 2835 C C . ALA A 1 64 ? 14.880 6.015 -11.588 1.00 0.00 64 ALA A C 3
ATOM 2836 O O . ALA A 1 64 ? 15.179 6.480 -12.688 1.00 0.00 64 ALA A O 3
ATOM 2843 N N . LYS A 1 65 ? 13.656 6.096 -11.076 1.00 0.00 65 LYS A N 3
ATOM 2844 C CA . LYS A 1 65 ? 12.586 6.812 -11.761 1.00 0.00 65 LYS A CA 3
ATOM 2845 C C . LYS A 1 65 ? 12.908 8.295 -11.890 1.00 0.00 65 LYS A C 3
ATOM 2846 O O . LYS A 1 65 ? 12.617 8.917 -12.911 1.00 0.00 65 LYS A O 3
ATOM 2865 N N . GLY A 1 66 ? 13.513 8.857 -10.849 1.00 0.00 66 GLY A N 3
ATOM 2866 C CA . GLY A 1 66 ? 13.842 10.276 -10.829 1.00 0.00 66 GLY A CA 3
ATOM 2867 C C . GLY A 1 66 ? 14.788 10.639 -11.966 1.00 0.00 66 GLY A C 3
ATOM 2868 O O . GLY A 1 66 ? 14.645 11.687 -12.596 1.00 0.00 66 GLY A O 3
ATOM 2872 N N . LYS A 1 67 ? 15.755 9.766 -12.228 1.00 0.00 67 LYS A N 3
ATOM 2873 C CA . LYS A 1 67 ? 16.783 10.035 -13.225 1.00 0.00 67 LYS A CA 3
ATOM 2874 C C . LYS A 1 67 ? 16.276 9.737 -14.632 1.00 0.00 67 LYS A C 3
ATOM 2875 O O . LYS A 1 67 ? 16.594 10.453 -15.582 1.00 0.00 67 LYS A O 3
ATOM 2894 N N . GLU A 1 68 ? 15.484 8.677 -14.757 1.00 0.00 68 GLU A N 3
ATOM 2895 C CA . GLU A 1 68 ? 15.015 8.222 -16.060 1.00 0.00 68 GLU A CA 3
ATOM 2896 C C . GLU A 1 68 ? 14.260 9.327 -16.790 1.00 0.00 68 GLU A C 3
ATOM 2897 O O . GLU A 1 68 ? 14.520 9.598 -17.964 1.00 0.00 68 GLU A O 3
ATOM 2909 N N . ALA A 1 69 ? 13.327 9.960 -16.089 1.00 0.00 69 ALA A N 3
ATOM 2910 C CA . ALA A 1 69 ? 12.502 11.007 -16.683 1.00 0.00 69 ALA A CA 3
ATOM 2911 C C . ALA A 1 69 ? 12.897 12.380 -16.160 1.00 0.00 69 ALA A C 3
ATOM 2912 O O . ALA A 1 69 ? 13.673 13.097 -16.793 1.00 0.00 69 ALA A O 3
ATOM 2919 N N . GLY A 1 70 ? 12.360 12.746 -14.999 1.00 0.00 70 GLY A N 3
ATOM 2920 C CA . GLY A 1 70 ? 12.697 14.011 -14.362 1.00 0.00 70 GLY A CA 3
ATOM 2921 C C . GLY A 1 70 ? 11.908 15.162 -14.970 1.00 0.00 70 GLY A C 3
ATOM 2922 O O . GLY A 1 70 ? 11.489 15.099 -16.127 1.00 0.00 70 GLY A O 3
ATOM 2926 N N . PRO A 1 71 ? 11.706 16.216 -14.186 1.00 0.00 71 PRO A N 3
ATOM 2927 C CA . PRO A 1 71 ? 11.095 17.441 -14.689 1.00 0.00 71 PRO A CA 3
ATOM 2928 C C . PRO A 1 71 ? 12.105 18.286 -15.452 1.00 0.00 71 PRO A C 3
ATOM 2929 O O . PRO A 1 71 ? 13.171 17.805 -15.835 1.00 0.00 71 PRO A O 3
ATOM 2940 N N . GLN A 1 72 ? 11.764 19.552 -15.671 1.00 0.00 72 GLN A N 3
ATOM 2941 C CA . GLN A 1 72 ? 12.691 20.503 -16.273 1.00 0.00 72 GLN A CA 3
ATOM 2942 C C . GLN A 1 72 ? 13.935 20.679 -15.414 1.00 0.00 72 GLN A C 3
ATOM 2943 O O . GLN A 1 72 ? 15.038 20.863 -15.931 1.00 0.00 72 GLN A O 3
ATOM 2957 N N . GLY A 1 73 ? 13.753 20.621 -14.098 1.00 0.00 73 GLY A N 3
ATOM 2958 C CA . GLY A 1 73 ? 14.868 20.722 -13.166 1.00 0.00 73 GLY A CA 3
ATOM 2959 C C . GLY A 1 73 ? 15.153 19.384 -12.497 1.00 0.00 73 GLY A C 3
ATOM 2960 O O . GLY A 1 73 ? 14.982 18.327 -13.105 1.00 0.00 73 GLY A O 3
ATOM 2964 N N . ARG A 1 74 ? 15.588 19.434 -11.243 1.00 0.00 74 ARG A N 3
ATOM 2965 C CA . ARG A 1 74 ? 15.879 18.224 -10.483 1.00 0.00 74 ARG A CA 3
ATOM 2966 C C . ARG A 1 74 ? 14.600 17.568 -9.980 1.00 0.00 74 ARG A C 3
ATOM 2967 O O . ARG A 1 74 ? 13.679 18.249 -9.529 1.00 0.00 74 ARG A O 3
ATOM 2988 N N . ASN A 1 75 ? 14.550 16.243 -10.060 1.00 0.00 75 ASN A N 3
ATOM 2989 C CA . ASN A 1 75 ? 13.422 15.487 -9.531 1.00 0.00 75 ASN A CA 3
ATOM 2990 C C . ASN A 1 75 ? 13.578 15.235 -8.036 1.00 0.00 75 ASN A C 3
ATOM 2991 O O . ASN A 1 75 ? 14.512 14.560 -7.606 1.00 0.00 75 ASN A O 3
ATOM 3002 N N . LYS A 1 76 ? 12.659 15.784 -7.249 1.00 0.00 76 LYS A N 3
ATOM 3003 C CA . LYS A 1 76 ? 12.710 15.646 -5.800 1.00 0.00 76 LYS A CA 3
ATOM 3004 C C . LYS A 1 76 ? 11.495 14.895 -5.274 1.00 0.00 76 LYS A C 3
ATOM 3005 O O . LYS A 1 76 ? 10.413 14.959 -5.860 1.00 0.00 76 LYS A O 3
ATOM 3024 N N . PHE A 1 77 ? 11.676 14.184 -4.166 1.00 0.00 77 PHE A N 3
ATOM 3025 C CA . PHE A 1 77 ? 10.565 13.538 -3.480 1.00 0.00 77 PHE A CA 3
ATOM 3026 C C . PHE A 1 77 ? 10.526 13.927 -2.008 1.00 0.00 77 PHE A C 3
ATOM 3027 O O . PHE A 1 77 ? 11.557 14.234 -1.409 1.00 0.00 77 PHE A O 3
ATOM 3044 N N . ILE A 1 78 ? 9.330 13.909 -1.427 1.00 0.00 78 ILE A N 3
ATOM 3045 C CA . ILE A 1 78 ? 9.174 14.097 0.010 1.00 0.00 78 ILE A CA 3
ATOM 3046 C C . ILE A 1 78 ? 8.831 12.783 0.704 1.00 0.00 78 ILE A C 3
ATOM 3047 O O . ILE A 1 78 ? 7.822 12.152 0.393 1.00 0.00 78 ILE A O 3
ATOM 3063 N N . LEU A 1 79 ? 9.679 12.379 1.644 1.00 0.00 79 LEU A N 3
ATOM 3064 C CA . LEU A 1 79 ? 9.550 11.074 2.281 1.00 0.00 79 LEU A CA 3
ATOM 3065 C C . LEU A 1 79 ? 8.759 11.173 3.580 1.00 0.00 79 LEU A C 3
ATOM 3066 O O . LEU A 1 79 ? 9.230 11.752 4.561 1.00 0.00 79 LEU A O 3
ATOM 3082 N N . LEU A 1 80 ? 7.559 10.605 3.582 1.00 0.00 80 LEU A N 3
ATOM 3083 C CA . LEU A 1 80 ? 6.682 10.672 4.746 1.00 0.00 80 LEU A CA 3
ATOM 3084 C C . LEU A 1 80 ? 6.455 9.289 5.345 1.00 0.00 80 LEU A C 3
ATOM 3085 O O . LEU A 1 80 ? 6.345 8.300 4.622 1.00 0.00 80 LEU A O 3
ATOM 3101 N N . SER A 1 81 ? 6.387 9.230 6.670 1.00 0.00 81 SER A N 3
ATOM 3102 C CA . SER A 1 81 ? 6.086 7.984 7.367 1.00 0.00 81 SER A CA 3
ATOM 3103 C C . SER A 1 81 ? 4.587 7.821 7.581 1.00 0.00 81 SER A C 3
ATOM 3104 O O . SER A 1 81 ? 3.888 8.782 7.905 1.00 0.00 81 SER A O 3
ATOM 3112 N N . GLY A 1 82 ? 4.096 6.600 7.399 1.00 0.00 82 GLY A N 3
ATOM 3113 C CA . GLY A 1 82 ? 2.716 6.268 7.734 1.00 0.00 82 GLY A CA 3
ATOM 3114 C C . GLY A 1 82 ? 2.180 5.163 6.833 1.00 0.00 82 GLY A C 3
ATOM 3115 O O . GLY A 1 82 ? 2.538 5.079 5.659 1.00 0.00 82 GLY A O 3
ATOM 3119 N N . ASP A 1 83 ? 1.324 4.317 7.392 1.00 0.00 83 ASP A N 3
ATOM 3120 C CA . ASP A 1 83 ? 0.734 3.214 6.641 1.00 0.00 83 ASP A CA 3
ATOM 3121 C C . ASP A 1 83 ? -0.167 3.729 5.525 1.00 0.00 83 ASP A C 3
ATOM 3122 O O . ASP A 1 83 ? -0.775 4.792 5.646 1.00 0.00 83 ASP A O 3
ATOM 3131 N N . THR A 1 84 ? -0.250 2.968 4.438 1.00 0.00 84 THR A N 3
ATOM 3132 C CA . THR A 1 84 ? -0.939 3.421 3.236 1.00 0.00 84 THR A CA 3
ATOM 3133 C C . THR A 1 84 ? -2.150 2.548 2.934 1.00 0.00 84 THR A C 3
ATOM 3134 O O . THR A 1 84 ? -2.222 1.397 3.365 1.00 0.00 84 THR A O 3
ATOM 3145 N N . SER A 1 85 ? -3.102 3.104 2.190 1.00 0.00 85 SER A N 3
ATOM 3146 C CA . SER A 1 85 ? -4.117 2.299 1.520 1.00 0.00 85 SER A CA 3
ATOM 3147 C C . SER A 1 85 ? -4.439 2.858 0.141 1.00 0.00 85 SER A C 3
ATOM 3148 O O . SER A 1 85 ? -4.146 4.016 -0.157 1.00 0.00 85 SER A O 3
ATOM 3156 N N . ALA B 2 2 ? 5.415 21.434 1.968 1.00 0.00 569 ALA B N 3
ATOM 3157 C CA . ALA B 2 2 ? 6.630 21.791 2.689 1.00 0.00 569 ALA B CA 3
ATOM 3158 C C . ALA B 2 2 ? 7.772 22.095 1.728 1.00 0.00 569 ALA B C 3
ATOM 3159 O O . ALA B 2 2 ? 7.901 21.462 0.680 1.00 0.00 569 ALA B O 3
ATOM 3166 N N . GLN B 2 3 ? 8.601 23.068 2.090 1.00 0.00 570 GLN B N 3
ATOM 3167 C CA . GLN B 2 3 ? 9.546 23.660 1.151 1.00 0.00 570 GLN B CA 3
ATOM 3168 C C . GLN B 2 3 ? 10.751 22.752 0.936 1.00 0.00 570 GLN B C 3
ATOM 3169 O O . GLN B 2 3 ? 11.591 22.601 1.822 1.00 0.00 570 GLN B O 3
ATOM 3183 N N . ALA B 2 4 ? 10.829 22.151 -0.246 1.00 0.00 571 ALA B N 3
ATOM 3184 C CA . ALA B 2 4 ? 11.941 21.272 -0.587 1.00 0.00 571 ALA B CA 3
ATOM 3185 C C . ALA B 2 4 ? 13.236 22.059 -0.744 1.00 0.00 571 ALA B C 3
ATOM 3186 O O . ALA B 2 4 ? 13.221 23.226 -1.139 1.00 0.00 571 ALA B O 3
ATOM 3193 N N . GLY B 2 5 ? 14.356 21.415 -0.433 1.00 0.00 572 GLY B N 3
ATOM 3194 C CA . GLY B 2 5 ? 15.668 22.000 -0.675 1.00 0.00 572 GLY B CA 3
ATOM 3195 C C . GLY B 2 5 ? 16.352 22.380 0.631 1.00 0.00 572 GLY B C 3
ATOM 3196 O O . GLY B 2 5 ? 15.813 23.155 1.423 1.00 0.00 572 GLY B O 3
ATOM 3200 N N . ALA B 2 6 ? 17.541 21.832 0.854 1.00 0.00 573 ALA B N 3
ATOM 3201 C CA . ALA B 2 6 ? 18.268 22.053 2.098 1.00 0.00 573 ALA B CA 3
ATOM 3202 C C . ALA B 2 6 ? 18.580 23.530 2.297 1.00 0.00 573 ALA B C 3
ATOM 3203 O O . ALA B 2 6 ? 18.644 24.015 3.428 1.00 0.00 573 ALA B O 3
ATOM 3210 N N . ALA B 2 7 ? 18.775 24.243 1.192 1.00 0.00 574 ALA B N 3
ATOM 3211 C CA . ALA B 2 7 ? 19.220 25.631 1.245 1.00 0.00 574 ALA B CA 3
ATOM 3212 C C . ALA B 2 7 ? 18.042 26.580 1.422 1.00 0.00 574 ALA B C 3
ATOM 3213 O O . ALA B 2 7 ? 18.220 27.795 1.510 1.00 0.00 574 ALA B O 3
ATOM 3220 N N . ASN B 2 8 ? 16.839 26.021 1.473 1.00 0.00 575 ASN B N 3
ATOM 3221 C CA . ASN B 2 8 ? 15.621 26.822 1.519 1.00 0.00 575 ASN B CA 3
ATOM 3222 C C . ASN B 2 8 ? 15.013 26.819 2.915 1.00 0.00 575 ASN B C 3
ATOM 3223 O O . ASN B 2 8 ? 15.699 26.545 3.900 1.00 0.00 575 ASN B O 3
ATOM 3234 N N . ARG B 2 9 ? 13.724 27.127 2.993 1.00 0.00 576 ARG B N 3
ATOM 3235 C CA . ARG B 2 9 ? 13.052 27.295 4.277 1.00 0.00 576 ARG B CA 3
ATOM 3236 C C . ARG B 2 9 ? 12.975 25.977 5.035 1.00 0.00 576 ARG B C 3
ATOM 3237 O O . ARG B 2 9 ? 13.044 24.901 4.438 1.00 0.00 576 ARG B O 3
ATOM 3258 N N . SER B 2 10 ? 12.829 26.064 6.353 1.00 0.00 577 SER B N 3
ATOM 3259 C CA . SER B 2 10 ? 12.807 24.880 7.201 1.00 0.00 577 SER B CA 3
ATOM 3260 C C . SER B 2 10 ? 11.654 23.957 6.829 1.00 0.00 577 SER B C 3
ATOM 3261 O O . SER B 2 10 ? 10.594 24.412 6.401 1.00 0.00 577 SER B O 3
ATOM 3269 N N . LEU B 2 11 ? 11.867 22.655 6.994 1.00 0.00 578 LEU B N 3
ATOM 3270 C CA . LEU B 2 11 ? 10.837 21.666 6.698 1.00 0.00 578 LEU B CA 3
ATOM 3271 C C . LEU B 2 11 ? 9.828 21.564 7.833 1.00 0.00 578 LEU B C 3
ATOM 3272 O O . LEU B 2 11 ? 10.169 21.764 8.999 1.00 0.00 578 LEU B O 3
ATOM 3288 N N . THR B 2 12 ? 8.585 21.253 7.485 1.00 0.00 579 THR B N 3
ATOM 3289 C CA . THR B 2 12 ? 7.559 20.969 8.483 1.00 0.00 579 THR B CA 3
ATOM 3290 C C . THR B 2 12 ? 7.517 19.484 8.821 1.00 0.00 579 THR B C 3
ATOM 3291 O O . THR B 2 12 ? 7.466 19.105 9.992 1.00 0.00 579 THR B O 3
ATOM 3302 N N . GLU B 2 13 ? 7.536 18.647 7.790 1.00 0.00 580 GLU B N 3
ATOM 3303 C CA . GLU B 2 13 ? 7.464 17.202 7.975 1.00 0.00 580 GLU B CA 3
ATOM 3304 C C . GLU B 2 13 ? 8.065 16.464 6.787 1.00 0.00 580 GLU B C 3
ATOM 3305 O O . GLU B 2 13 ? 7.852 16.845 5.635 1.00 0.00 580 GLU B O 3
ATOM 3317 N N . GLY B 2 14 ? 8.816 15.404 7.071 1.00 0.00 581 GLY B N 3
ATOM 3318 C CA . GLY B 2 14 ? 9.326 14.525 6.027 1.00 0.00 581 GLY B CA 3
ATOM 3319 C C . GLY B 2 14 ? 10.732 14.934 5.603 1.00 0.00 581 GLY B C 3
ATOM 3320 O O . GLY B 2 14 ? 11.203 16.018 5.944 1.00 0.00 581 GLY B O 3
ATOM 3324 N N . PHE B 2 15 ? 11.396 14.058 4.856 1.00 0.00 582 PHE B N 3
ATOM 3325 C CA . PHE B 2 15 ? 12.712 14.361 4.308 1.00 0.00 582 PHE B CA 3
ATOM 3326 C C . PHE B 2 15 ? 12.633 14.670 2.818 1.00 0.00 582 PHE B C 3
ATOM 3327 O O . PHE B 2 15 ? 11.663 14.309 2.152 1.00 0.00 582 PHE B O 3
ATOM 3344 N N . VAL B 2 16 ? 13.658 15.340 2.302 1.00 0.00 583 VAL B N 3
ATOM 3345 C CA . VAL B 2 16 ? 13.686 15.732 0.899 1.00 0.00 583 VAL B CA 3
ATOM 3346 C C . VAL B 2 16 ? 14.740 14.948 0.128 1.00 0.00 583 VAL B C 3
ATOM 3347 O O . VAL B 2 16 ? 15.928 15.009 0.446 1.00 0.00 583 VAL B O 3
ATOM 3360 N N . LEU B 2 17 ? 14.299 14.209 -0.884 1.00 0.00 584 LEU B N 3
ATOM 3361 C CA . LEU B 2 17 ? 15.191 13.344 -1.647 1.00 0.00 584 LEU B CA 3
ATOM 3362 C C . LEU B 2 17 ? 15.600 13.998 -2.961 1.00 0.00 584 LEU B C 3
ATOM 3363 O O . LEU B 2 17 ? 14.755 14.304 -3.803 1.00 0.00 584 LEU B O 3
ATOM 3379 N N . ASP B 2 18 ? 16.901 14.207 -3.131 1.00 0.00 585 ASP B N 3
ATOM 3380 C CA . ASP B 2 18 ? 17.442 14.671 -4.403 1.00 0.00 585 ASP B CA 3
ATOM 3381 C C . ASP B 2 18 ? 17.947 13.506 -5.244 1.00 0.00 585 ASP B C 3
ATOM 3382 O O . ASP B 2 18 ? 19.013 12.952 -4.977 1.00 0.00 585 ASP B O 3
ATOM 3391 N N . THR B 2 19 ? 17.176 13.140 -6.262 1.00 0.00 586 THR B N 3
ATOM 3392 C CA . THR B 2 19 ? 17.443 11.929 -7.027 1.00 0.00 586 THR B CA 3
ATOM 3393 C C . THR B 2 19 ? 18.523 12.165 -8.076 1.00 0.00 586 THR B C 3
ATOM 3394 O O . THR B 2 19 ? 18.986 11.228 -8.726 1.00 0.00 586 THR B O 3
ATOM 3405 N N . MET B 2 20 ? 18.918 13.423 -8.235 1.00 0.00 587 MET B N 3
ATOM 3406 C CA . MET B 2 20 ? 19.874 13.800 -9.270 1.00 0.00 587 MET B CA 3
ATOM 3407 C C . MET B 2 20 ? 21.295 13.825 -8.726 1.00 0.00 587 MET B C 3
ATOM 3408 O O . MET B 2 20 ? 22.246 13.477 -9.427 1.00 0.00 587 MET B O 3
ATOM 3422 N N . ASN B 2 21 ? 21.436 14.236 -7.470 1.00 0.00 588 ASN B N 3
ATOM 3423 C CA . ASN B 2 21 ? 22.736 14.258 -6.811 1.00 0.00 588 ASN B CA 3
ATOM 3424 C C . ASN B 2 21 ? 22.863 13.124 -5.803 1.00 0.00 588 ASN B C 3
ATOM 3425 O O . ASN B 2 21 ? 23.823 13.067 -5.035 1.00 0.00 588 ASN B O 3
ATOM 3436 N N . ASP B 2 22 ? 21.889 12.220 -5.812 1.00 0.00 589 ASP B N 3
ATOM 3437 C CA . ASP B 2 22 ? 21.926 11.045 -4.950 1.00 0.00 589 ASP B CA 3
ATOM 3438 C C . ASP B 2 22 ? 22.185 11.434 -3.500 1.00 0.00 589 ASP B C 3
ATOM 3439 O O . ASP B 2 22 ? 23.085 10.897 -2.854 1.00 0.00 589 ASP B O 3
ATOM 3448 N N . SER B 2 23 ? 21.392 12.371 -2.993 1.00 0.00 590 SER B N 3
ATOM 3449 C CA . SER B 2 23 ? 21.572 12.875 -1.636 1.00 0.00 590 SER B CA 3
ATOM 3450 C C . SER B 2 23 ? 20.230 13.108 -0.954 1.00 0.00 590 SER B C 3
ATOM 3451 O O . SER B 2 23 ? 19.356 13.785 -1.494 1.00 0.00 590 SER B O 3
ATOM 3459 N N . LEU B 2 24 ? 20.073 12.542 0.239 1.00 0.00 591 LEU B N 3
ATOM 3460 C CA . LEU B 2 24 ? 18.867 12.746 1.031 1.00 0.00 591 LEU B CA 3
ATOM 3461 C C . LEU B 2 24 ? 19.076 13.828 2.084 1.00 0.00 591 LEU B C 3
ATOM 3462 O O . LEU B 2 24 ? 19.950 13.711 2.941 1.00 0.00 591 LEU B O 3
ATOM 3478 N N . SER B 2 25 ? 18.266 14.878 2.013 1.00 0.00 592 SER B N 3
ATOM 3479 C CA . SER B 2 25 ? 18.367 15.987 2.954 1.00 0.00 592 SER B CA 3
ATOM 3480 C C . SER B 2 25 ? 17.498 15.749 4.183 1.00 0.00 592 SER B C 3
ATOM 3481 O O . SER B 2 25 ? 16.289 15.547 4.068 1.00 0.00 592 SER B O 3
ATOM 3489 N N . LYS B 2 26 ? 18.121 15.774 5.356 1.00 0.00 593 LYS B N 3
ATOM 3490 C CA . LYS B 2 26 ? 17.407 15.555 6.608 1.00 0.00 593 LYS B CA 3
ATOM 3491 C C . LYS B 2 26 ? 17.412 16.809 7.472 1.00 0.00 593 LYS B C 3
ATOM 3492 O O . LYS B 2 26 ? 16.641 17.700 7.243 1.00 0.00 593 LYS B O 3
ATOM 3511 N N . GLY A 1 32 ? 1.256 -0.896 1.580 1.00 0.00 32 GLY A N 4
ATOM 3512 C CA . GLY A 1 32 ? 2.664 -0.606 1.332 1.00 0.00 32 GLY A CA 4
ATOM 3513 C C . GLY A 1 32 ? 2.924 0.895 1.326 1.00 0.00 32 GLY A C 4
ATOM 3514 O O . GLY A 1 32 ? 2.669 1.583 2.314 1.00 0.00 32 GLY A O 4
ATOM 3518 N N . ILE A 1 33 ? 3.432 1.398 0.206 1.00 0.00 33 ILE A N 4
ATOM 3519 C CA . ILE A 1 33 ? 3.811 2.801 0.099 1.00 0.00 33 ILE A CA 4
ATOM 3520 C C . ILE A 1 33 ? 2.955 3.526 -0.932 1.00 0.00 33 ILE A C 4
ATOM 3521 O O . ILE A 1 33 ? 2.274 2.897 -1.740 1.00 0.00 33 ILE A O 4
ATOM 3537 N N . ARG A 1 34 ? 2.998 4.853 -0.900 1.00 0.00 34 ARG A N 4
ATOM 3538 C CA . ARG A 1 34 ? 2.238 5.668 -1.842 1.00 0.00 34 ARG A CA 4
ATOM 3539 C C . ARG A 1 34 ? 3.152 6.608 -2.618 1.00 0.00 34 ARG A C 4
ATOM 3540 O O . ARG A 1 34 ? 4.171 7.065 -2.101 1.00 0.00 34 ARG A O 4
ATOM 3561 N N . VAL A 1 35 ? 2.780 6.894 -3.861 1.00 0.00 35 VAL A N 4
ATOM 3562 C CA . VAL A 1 35 ? 3.506 7.860 -4.675 1.00 0.00 35 VAL A CA 4
ATOM 3563 C C . VAL A 1 35 ? 2.556 8.857 -5.326 1.00 0.00 35 VAL A C 4
ATOM 3564 O O . VAL A 1 35 ? 1.660 8.474 -6.077 1.00 0.00 35 VAL A O 4
ATOM 3577 N N . MET A 1 36 ? 2.758 10.138 -5.034 1.00 0.00 36 MET A N 4
ATOM 3578 C CA . MET A 1 36 ? 1.869 11.184 -5.522 1.00 0.00 36 MET A CA 4
ATOM 3579 C C . MET A 1 36 ? 2.657 12.379 -6.042 1.00 0.00 36 MET A C 4
ATOM 3580 O O . MET A 1 36 ? 3.848 12.518 -5.765 1.00 0.00 36 MET A O 4
ATOM 3594 N N . ASP A 1 37 ? 1.985 13.241 -6.798 1.00 0.00 37 ASP A N 4
ATOM 3595 C CA . ASP A 1 37 ? 2.571 14.508 -7.220 1.00 0.00 37 ASP A CA 4
ATOM 3596 C C . ASP A 1 37 ? 2.200 15.632 -6.260 1.00 0.00 37 ASP A C 4
ATOM 3597 O O . ASP A 1 37 ? 1.133 15.611 -5.646 1.00 0.00 37 ASP A O 4
ATOM 3606 N N . HIS A 1 38 ? 3.088 16.612 -6.135 1.00 0.00 38 HIS A N 4
ATOM 3607 C CA . HIS A 1 38 ? 2.829 17.779 -5.299 1.00 0.00 38 HIS A CA 4
ATOM 3608 C C . HIS A 1 38 ? 1.634 18.572 -5.815 1.00 0.00 38 HIS A C 4
ATOM 3609 O O . HIS A 1 38 ? 1.489 18.778 -7.019 1.00 0.00 38 HIS A O 4
ATOM 3623 N N . PRO A 1 39 ? 0.781 19.012 -4.896 1.00 0.00 39 PRO A N 4
ATOM 3624 C CA . PRO A 1 39 ? -0.431 19.732 -5.260 1.00 0.00 39 PRO A CA 4
ATOM 3625 C C . PRO A 1 39 ? -0.115 20.944 -6.128 1.00 0.00 39 PRO A C 4
ATOM 3626 O O . PRO A 1 39 ? -0.866 21.279 -7.043 1.00 0.00 39 PRO A O 4
ATOM 3637 N N . THR A 1 40 ? 1.004 21.598 -5.835 1.00 0.00 40 THR A N 4
ATOM 3638 C CA . THR A 1 40 ? 1.340 22.866 -6.472 1.00 0.00 40 THR A CA 4
ATOM 3639 C C . THR A 1 40 ? 2.619 22.749 -7.293 1.00 0.00 40 THR A C 4
ATOM 3640 O O . THR A 1 40 ? 2.654 23.124 -8.463 1.00 0.00 40 THR A O 4
ATOM 3651 N N . MET A 1 41 ? 3.668 22.227 -6.667 1.00 0.00 41 MET A N 4
ATOM 3652 C CA . MET A 1 41 ? 5.008 22.280 -7.243 1.00 0.00 41 MET A CA 4
ATOM 3653 C C . MET A 1 41 ? 5.124 21.359 -8.450 1.00 0.00 41 MET A C 4
ATOM 3654 O O . MET A 1 41 ? 4.779 20.180 -8.379 1.00 0.00 41 MET A O 4
ATOM 3668 N N . PRO A 1 42 ? 5.613 21.904 -9.560 1.00 0.00 42 PRO A N 4
ATOM 3669 C CA . PRO A 1 42 ? 5.688 21.160 -10.812 1.00 0.00 42 PRO A CA 4
ATOM 3670 C C . PRO A 1 42 ? 6.875 20.205 -10.814 1.00 0.00 42 PRO A C 4
ATOM 3671 O O . PRO A 1 42 ? 6.934 19.275 -11.619 1.00 0.00 42 PRO A O 4
ATOM 3682 N N . ASP A 1 43 ? 7.821 20.441 -9.911 1.00 0.00 43 ASP A N 4
ATOM 3683 C CA . ASP A 1 43 ? 9.073 19.698 -9.901 1.00 0.00 43 ASP A CA 4
ATOM 3684 C C . ASP A 1 43 ? 9.283 18.989 -8.569 1.00 0.00 43 ASP A C 4
ATOM 3685 O O . ASP A 1 43 ? 10.414 18.817 -8.116 1.00 0.00 43 ASP A O 4
ATOM 3694 N N . THR A 1 44 ? 8.183 18.577 -7.946 1.00 0.00 44 THR A N 4
ATOM 3695 C CA . THR A 1 44 ? 8.244 17.895 -6.657 1.00 0.00 44 THR A CA 4
ATOM 3696 C C . THR A 1 44 ? 7.165 16.825 -6.548 1.00 0.00 44 THR A C 4
ATOM 3697 O O . THR A 1 44 ? 6.024 17.037 -6.956 1.00 0.00 44 THR A O 4
ATOM 3708 N N . GLN A 1 45 ? 7.536 15.675 -5.998 1.00 0.00 45 GLN A N 4
ATOM 3709 C CA . GLN A 1 45 ? 6.581 14.598 -5.758 1.00 0.00 45 GLN A CA 4
ATOM 3710 C C . GLN A 1 45 ? 6.574 14.185 -4.291 1.00 0.00 45 GLN A C 4
ATOM 3711 O O . GLN A 1 45 ? 7.431 14.605 -3.515 1.00 0.00 45 GLN A O 4
ATOM 3725 N N . VAL A 1 46 ? 5.602 13.361 -3.919 1.00 0.00 46 VAL A N 4
ATOM 3726 C CA . VAL A 1 46 ? 5.446 12.936 -2.532 1.00 0.00 46 VAL A CA 4
ATOM 3727 C C . VAL A 1 46 ? 5.454 11.418 -2.417 1.00 0.00 46 VAL A C 4
ATOM 3728 O O . VAL A 1 46 ? 4.831 10.721 -3.218 1.00 0.00 46 VAL A O 4
ATOM 3741 N N . VAL A 1 47 ? 6.165 10.910 -1.415 1.00 0.00 47 VAL A N 4
ATOM 3742 C CA . VAL A 1 47 ? 6.187 9.476 -1.142 1.00 0.00 47 VAL A CA 4
ATOM 3743 C C . VAL A 1 47 ? 5.922 9.193 0.330 1.00 0.00 47 VAL A C 4
ATOM 3744 O O . VAL A 1 47 ? 6.418 9.900 1.208 1.00 0.00 47 VAL A O 4
ATOM 3757 N N . VAL A 1 48 ? 5.136 8.154 0.596 1.00 0.00 48 VAL A N 4
ATOM 3758 C CA . VAL A 1 48 ? 4.773 7.797 1.962 1.00 0.00 48 VAL A CA 4
ATOM 3759 C C . VAL A 1 48 ? 5.380 6.459 2.361 1.00 0.00 48 VAL A C 4
ATOM 3760 O O . VAL A 1 48 ? 5.169 5.447 1.692 1.00 0.00 48 VAL A O 4
ATOM 3773 N N . ILE A 1 49 ? 6.134 6.460 3.456 1.00 0.00 49 ILE A N 4
ATOM 3774 C CA . ILE A 1 49 ? 6.784 5.247 3.939 1.00 0.00 49 ILE A CA 4
ATOM 3775 C C . ILE A 1 49 ? 6.329 4.905 5.352 1.00 0.00 49 ILE A C 4
ATOM 3776 O O . ILE A 1 49 ? 6.578 5.656 6.293 1.00 0.00 49 ILE A O 4
ATOM 3792 N N . PRO A 1 50 ? 5.660 3.765 5.493 1.00 0.00 50 PRO A N 4
ATOM 3793 C CA . PRO A 1 50 ? 5.124 3.344 6.782 1.00 0.00 50 PRO A CA 4
ATOM 3794 C C . PRO A 1 50 ? 6.212 2.737 7.658 1.00 0.00 50 PRO A C 4
ATOM 3795 O O . PRO A 1 50 ? 7.322 2.477 7.195 1.00 0.00 50 PRO A O 4
ATOM 3806 N N . LYS A 1 51 ? 5.885 2.512 8.927 1.00 0.00 51 LYS A N 4
ATOM 3807 C CA . LYS A 1 51 ? 6.866 2.040 9.898 1.00 0.00 51 LYS A CA 4
ATOM 3808 C C . LYS A 1 51 ? 7.324 0.624 9.573 1.00 0.00 51 LYS A C 4
ATOM 3809 O O . LYS A 1 51 ? 6.512 -0.242 9.253 1.00 0.00 51 LYS A O 4
ATOM 3828 N N . SER A 1 52 ? 8.630 0.397 9.660 1.00 0.00 52 SER A N 4
ATOM 3829 C CA . SER A 1 52 ? 9.192 -0.932 9.442 1.00 0.00 52 SER A CA 4
ATOM 3830 C C . SER A 1 52 ? 9.453 -1.184 7.963 1.00 0.00 52 SER A C 4
ATOM 3831 O O . SER A 1 52 ? 10.088 -2.172 7.594 1.00 0.00 52 SER A O 4
ATOM 3839 N N . ALA A 1 53 ? 8.956 -0.286 7.119 1.00 0.00 53 ALA A N 4
ATOM 3840 C CA . ALA A 1 53 ? 9.170 -0.388 5.679 1.00 0.00 53 ALA A CA 4
ATOM 3841 C C . ALA A 1 53 ? 10.624 -0.114 5.317 1.00 0.00 53 ALA A C 4
ATOM 3842 O O . ALA A 1 53 ? 11.307 0.655 5.992 1.00 0.00 53 ALA A O 4
ATOM 3849 N N . ASP A 1 54 ? 11.091 -0.749 4.247 1.00 0.00 54 ASP A N 4
ATOM 3850 C CA . ASP A 1 54 ? 12.450 -0.536 3.763 1.00 0.00 54 ASP A CA 4
ATOM 3851 C C . ASP A 1 54 ? 12.566 0.781 3.008 1.00 0.00 54 ASP A C 4
ATOM 3852 O O . ASP A 1 54 ? 12.557 0.805 1.778 1.00 0.00 54 ASP A O 4
ATOM 3861 N N . LEU A 1 55 ? 12.676 1.876 3.752 1.00 0.00 55 LEU A N 4
ATOM 3862 C CA . LEU A 1 55 ? 12.747 3.205 3.153 1.00 0.00 55 LEU A CA 4
ATOM 3863 C C . LEU A 1 55 ? 13.795 3.258 2.050 1.00 0.00 55 LEU A C 4
ATOM 3864 O O . LEU A 1 55 ? 13.563 3.832 0.986 1.00 0.00 55 LEU A O 4
ATOM 3880 N N . GLN A 1 56 ? 14.951 2.656 2.310 1.00 0.00 56 GLN A N 4
ATOM 3881 C CA . GLN A 1 56 ? 16.076 2.728 1.387 1.00 0.00 56 GLN A CA 4
ATOM 3882 C C . GLN A 1 56 ? 15.695 2.198 0.011 1.00 0.00 56 GLN A C 4
ATOM 3883 O O . GLN A 1 56 ? 15.989 2.821 -1.008 1.00 0.00 56 GLN A O 4
ATOM 3897 N N . SER A 1 57 ? 15.039 1.043 -0.011 1.00 0.00 57 SER A N 4
ATOM 3898 C CA . SER A 1 57 ? 14.592 0.439 -1.262 1.00 0.00 57 SER A CA 4
ATOM 3899 C C . SER A 1 57 ? 13.550 1.309 -1.952 1.00 0.00 57 SER A C 4
ATOM 3900 O O . SER A 1 57 ? 13.538 1.430 -3.176 1.00 0.00 57 SER A O 4
ATOM 3908 N N . VAL A 1 58 ? 12.672 1.915 -1.158 1.00 0.00 58 VAL A N 4
ATOM 3909 C CA . VAL A 1 58 ? 11.607 2.755 -1.692 1.00 0.00 58 VAL A CA 4
ATOM 3910 C C . VAL A 1 58 ? 12.174 3.937 -2.466 1.00 0.00 58 VAL A C 4
ATOM 3911 O O . VAL A 1 58 ? 11.755 4.214 -3.590 1.00 0.00 58 VAL A O 4
ATOM 3924 N N . ILE A 1 59 ? 13.129 4.632 -1.858 1.00 0.00 59 ILE A N 4
ATOM 3925 C CA . ILE A 1 59 ? 13.716 5.821 -2.465 1.00 0.00 59 ILE A CA 4
ATOM 3926 C C . ILE A 1 59 ? 14.651 5.452 -3.609 1.00 0.00 59 ILE A C 4
ATOM 3927 O O . ILE A 1 59 ? 14.849 6.232 -4.540 1.00 0.00 59 ILE A O 4
ATOM 3943 N N . SER A 1 60 ? 15.225 4.255 -3.533 1.00 0.00 60 SER A N 4
ATOM 3944 C CA . SER A 1 60 ? 16.117 3.766 -4.578 1.00 0.00 60 SER A CA 4
ATOM 3945 C C . SER A 1 60 ? 15.381 3.607 -5.902 1.00 0.00 60 SER A C 4
ATOM 3946 O O . SER A 1 60 ? 15.884 3.999 -6.954 1.00 0.00 60 SER A O 4
ATOM 3954 N N . VAL A 1 61 ? 14.185 3.028 -5.842 1.00 0.00 61 VAL A N 4
ATOM 3955 C CA . VAL A 1 61 ? 13.347 2.881 -7.026 1.00 0.00 61 VAL A CA 4
ATOM 3956 C C . VAL A 1 61 ? 12.918 4.237 -7.569 1.00 0.00 61 VAL A C 4
ATOM 3957 O O . VAL A 1 61 ? 12.987 4.484 -8.772 1.00 0.00 61 VAL A O 4
ATOM 3970 N N . LEU A 1 62 ? 12.473 5.115 -6.674 1.00 0.00 62 LEU A N 4
ATOM 3971 C CA . LEU A 1 62 ? 12.011 6.440 -7.066 1.00 0.00 62 LEU A CA 4
ATOM 3972 C C . LEU A 1 62 ? 13.155 7.284 -7.611 1.00 0.00 62 LEU A C 4
ATOM 3973 O O . LEU A 1 62 ? 12.969 8.076 -8.535 1.00 0.00 62 LEU A O 4
ATOM 3989 N N . THR A 1 63 ? 14.340 7.110 -7.036 1.00 0.00 63 THR A N 4
ATOM 3990 C CA . THR A 1 63 ? 15.525 7.828 -7.488 1.00 0.00 63 THR A CA 4
ATOM 3991 C C . THR A 1 63 ? 15.863 7.479 -8.932 1.00 0.00 63 THR A C 4
ATOM 3992 O O . THR A 1 63 ? 16.145 8.362 -9.742 1.00 0.00 63 THR A O 4
ATOM 4003 N N . ALA A 1 64 ? 15.833 6.189 -9.246 1.00 0.00 64 ALA A N 4
ATOM 4004 C CA . ALA A 1 64 ? 16.145 5.720 -10.592 1.00 0.00 64 ALA A CA 4
ATOM 4005 C C . ALA A 1 64 ? 15.256 6.395 -11.629 1.00 0.00 64 ALA A C 4
ATOM 4006 O O . ALA A 1 64 ? 15.740 6.896 -12.644 1.00 0.00 64 ALA A O 4
ATOM 4013 N N . LYS A 1 65 ? 13.955 6.406 -11.366 1.00 0.00 65 LYS A N 4
ATOM 4014 C CA . LYS A 1 65 ? 12.990 6.980 -12.299 1.00 0.00 65 LYS A CA 4
ATOM 4015 C C . LYS A 1 65 ? 12.993 8.501 -12.226 1.00 0.00 65 LYS A C 4
ATOM 4016 O O . LYS A 1 65 ? 12.762 9.180 -13.226 1.00 0.00 65 LYS A O 4
ATOM 4035 N N . GLY A 1 66 ? 13.254 9.031 -11.036 1.00 0.00 66 GLY A N 4
ATOM 4036 C CA . GLY A 1 66 ? 13.365 10.473 -10.847 1.00 0.00 66 GLY A CA 4
ATOM 4037 C C . GLY A 1 66 ? 14.502 11.052 -11.679 1.00 0.00 66 GLY A C 4
ATOM 4038 O O . GLY A 1 66 ? 14.422 12.184 -12.156 1.00 0.00 66 GLY A O 4
ATOM 4042 N N . LYS A 1 67 ? 15.562 10.268 -11.847 1.00 0.00 67 LYS A N 4
ATOM 4043 C CA . LYS A 1 67 ? 16.709 10.693 -12.643 1.00 0.00 67 LYS A CA 4
ATOM 4044 C C . LYS A 1 67 ? 16.501 10.379 -14.118 1.00 0.00 67 LYS A C 4
ATOM 4045 O O . LYS A 1 67 ? 16.844 11.182 -14.987 1.00 0.00 67 LYS A O 4
ATOM 4064 N N . GLU A 1 68 ? 15.939 9.208 -14.396 1.00 0.00 68 GLU A N 4
ATOM 4065 C CA . GLU A 1 68 ? 15.748 8.755 -15.770 1.00 0.00 68 GLU A CA 4
ATOM 4066 C C . GLU A 1 68 ? 14.962 9.777 -16.582 1.00 0.00 68 GLU A C 4
ATOM 4067 O O . GLU A 1 68 ? 15.341 10.119 -17.702 1.00 0.00 68 GLU A O 4
ATOM 4079 N N . ALA A 1 69 ? 13.863 10.260 -16.011 1.00 0.00 69 ALA A N 4
ATOM 4080 C CA . ALA A 1 69 ? 13.028 11.254 -16.674 1.00 0.00 69 ALA A CA 4
ATOM 4081 C C . ALA A 1 69 ? 13.064 12.584 -15.935 1.00 0.00 69 ALA A C 4
ATOM 4082 O O . ALA A 1 69 ? 13.782 13.505 -16.326 1.00 0.00 69 ALA A O 4
ATOM 4089 N N . GLY A 1 70 ? 12.281 12.681 -14.863 1.00 0.00 70 GLY A N 4
ATOM 4090 C CA . GLY A 1 70 ? 12.261 13.881 -14.037 1.00 0.00 70 GLY A CA 4
ATOM 4091 C C . GLY A 1 70 ? 11.610 15.046 -14.772 1.00 0.00 70 GLY A C 4
ATOM 4092 O O . GLY A 1 70 ? 11.200 14.913 -15.925 1.00 0.00 70 GLY A O 4
ATOM 4096 N N . PRO A 1 71 ? 11.518 16.188 -14.098 1.00 0.00 71 PRO A N 4
ATOM 4097 C CA . PRO A 1 71 ? 11.014 17.406 -14.719 1.00 0.00 71 PRO A CA 4
ATOM 4098 C C . PRO A 1 71 ? 12.089 18.077 -15.566 1.00 0.00 71 PRO A C 4
ATOM 4099 O O . PRO A 1 71 ? 13.121 17.478 -15.866 1.00 0.00 71 PRO A O 4
ATOM 4110 N N . GLN A 1 72 ? 11.841 19.325 -15.948 1.00 0.00 72 GLN A N 4
ATOM 4111 C CA . GLN A 1 72 ? 12.848 20.137 -16.620 1.00 0.00 72 GLN A CA 4
ATOM 4112 C C . GLN A 1 72 ? 14.080 20.326 -15.743 1.00 0.00 72 GLN A C 4
ATOM 4113 O O . GLN A 1 72 ? 15.205 20.384 -16.240 1.00 0.00 72 GLN A O 4
ATOM 4127 N N . GLY A 1 73 ? 13.859 20.417 -14.435 1.00 0.00 73 GLY A N 4
ATOM 4128 C CA . GLY A 1 73 ? 14.955 20.534 -13.481 1.00 0.00 73 GLY A CA 4
ATOM 4129 C C . GLY A 1 73 ? 15.145 19.237 -12.702 1.00 0.00 73 GLY A C 4
ATOM 4130 O O . GLY A 1 73 ? 15.007 18.145 -13.253 1.00 0.00 73 GLY A O 4
ATOM 4134 N N . ARG A 1 74 ? 15.465 19.365 -11.420 1.00 0.00 74 ARG A N 4
ATOM 4135 C CA . ARG A 1 74 ? 15.675 18.204 -10.563 1.00 0.00 74 ARG A CA 4
ATOM 4136 C C . ARG A 1 74 ? 14.360 17.703 -9.981 1.00 0.00 74 ARG A C 4
ATOM 4137 O O . ARG A 1 74 ? 13.463 18.491 -9.679 1.00 0.00 74 ARG A O 4
ATOM 4158 N N . ASN A 1 75 ? 14.249 16.388 -9.827 1.00 0.00 75 ASN A N 4
ATOM 4159 C CA . ASN A 1 75 ? 13.100 15.790 -9.159 1.00 0.00 75 ASN A CA 4
ATOM 4160 C C . ASN A 1 75 ? 13.376 15.571 -7.677 1.00 0.00 75 ASN A C 4
ATOM 4161 O O . ASN A 1 75 ? 14.271 14.812 -7.308 1.00 0.00 75 ASN A O 4
ATOM 4172 N N . LYS A 1 76 ? 12.601 16.243 -6.831 1.00 0.00 76 LYS A N 4
ATOM 4173 C CA . LYS A 1 76 ? 12.668 16.025 -5.391 1.00 0.00 76 LYS A CA 4
ATOM 4174 C C . LYS A 1 76 ? 11.411 15.332 -4.880 1.00 0.00 76 LYS A C 4
ATOM 4175 O O . LYS A 1 76 ? 10.301 15.631 -5.323 1.00 0.00 76 LYS A O 4
ATOM 4194 N N . PHE A 1 77 ? 11.591 14.406 -3.945 1.00 0.00 77 PHE A N 4
ATOM 4195 C CA . PHE A 1 77 ? 10.465 13.778 -3.263 1.00 0.00 77 PHE A CA 4
ATOM 4196 C C . PHE A 1 77 ? 10.345 14.274 -1.828 1.00 0.00 77 PHE A C 4
ATOM 4197 O O . PHE A 1 77 ? 11.345 14.578 -1.180 1.00 0.00 77 PHE A O 4
ATOM 4214 N N . ILE A 1 78 ? 9.112 14.354 -1.337 1.00 0.00 78 ILE A N 4
ATOM 4215 C CA . ILE A 1 78 ? 8.867 14.590 0.080 1.00 0.00 78 ILE A CA 4
ATOM 4216 C C . ILE A 1 78 ? 8.486 13.299 0.794 1.00 0.00 78 ILE A C 4
ATOM 4217 O O . ILE A 1 78 ? 7.502 12.648 0.440 1.00 0.00 78 ILE A O 4
ATOM 4233 N N . LEU A 1 79 ? 9.270 12.932 1.801 1.00 0.00 79 LEU A N 4
ATOM 4234 C CA . LEU A 1 79 ? 9.102 11.653 2.477 1.00 0.00 79 LEU A CA 4
ATOM 4235 C C . LEU A 1 79 ? 8.276 11.805 3.749 1.00 0.00 79 LEU A C 4
ATOM 4236 O O . LEU A 1 79 ? 8.673 12.509 4.678 1.00 0.00 79 LEU A O 4
ATOM 4252 N N . LEU A 1 80 ? 7.125 11.141 3.783 1.00 0.00 80 LEU A N 4
ATOM 4253 C CA . LEU A 1 80 ? 6.244 11.194 4.944 1.00 0.00 80 LEU A CA 4
ATOM 4254 C C . LEU A 1 80 ? 6.271 9.882 5.716 1.00 0.00 80 LEU A C 4
ATOM 4255 O O . LEU A 1 80 ? 6.243 8.802 5.124 1.00 0.00 80 LEU A O 4
ATOM 4271 N N . SER A 1 81 ? 6.326 9.980 7.039 1.00 0.00 81 SER A N 4
ATOM 4272 C CA . SER A 1 81 ? 6.423 8.801 7.892 1.00 0.00 81 SER A CA 4
ATOM 4273 C C . SER A 1 81 ? 5.044 8.321 8.328 1.00 0.00 81 SER A C 4
ATOM 4274 O O . SER A 1 81 ? 4.225 9.107 8.805 1.00 0.00 81 SER A O 4
ATOM 4282 N N . GLY A 1 82 ? 4.795 7.027 8.160 1.00 0.00 82 GLY A N 4
ATOM 4283 C CA . GLY A 1 82 ? 3.534 6.430 8.583 1.00 0.00 82 GLY A CA 4
ATOM 4284 C C . GLY A 1 82 ? 2.495 6.487 7.471 1.00 0.00 82 GLY A C 4
ATOM 4285 O O . GLY A 1 82 ? 2.724 7.096 6.425 1.00 0.00 82 GLY A O 4
ATOM 4289 N N . ASP A 1 83 ? 1.352 5.850 7.701 1.00 0.00 83 ASP A N 4
ATOM 4290 C CA . ASP A 1 83 ? 0.263 5.853 6.729 1.00 0.00 83 ASP A CA 4
ATOM 4291 C C . ASP A 1 83 ? -0.565 7.126 6.836 1.00 0.00 83 ASP A C 4
ATOM 4292 O O . ASP A 1 83 ? -1.275 7.336 7.820 1.00 0.00 83 ASP A O 4
ATOM 4301 N N . THR A 1 84 ? -0.471 7.973 5.817 1.00 0.00 84 THR A N 4
ATOM 4302 C CA . THR A 1 84 ? -1.078 9.299 5.864 1.00 0.00 84 THR A CA 4
ATOM 4303 C C . THR A 1 84 ? -2.452 9.300 5.206 1.00 0.00 84 THR A C 4
ATOM 4304 O O . THR A 1 84 ? -3.082 10.348 5.062 1.00 0.00 84 THR A O 4
ATOM 4315 N N . SER A 1 85 ? -2.914 8.118 4.810 1.00 0.00 85 SER A N 4
ATOM 4316 C CA . SER A 1 85 ? -4.219 7.979 4.176 1.00 0.00 85 SER A CA 4
ATOM 4317 C C . SER A 1 85 ? -5.344 8.182 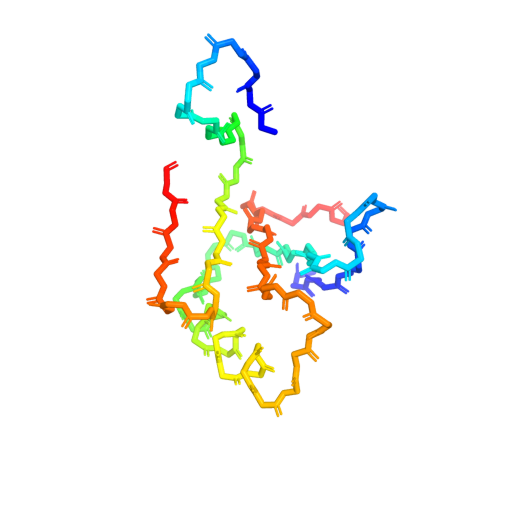5.182 1.00 0.00 85 SER A C 4
ATOM 4318 O O . SER A 1 85 ? -5.126 8.124 6.392 1.00 0.00 85 SER A O 4
ATOM 4326 N N . ALA B 2 2 ? 9.090 26.000 4.368 1.00 0.00 569 ALA B N 4
ATOM 4327 C CA . ALA B 2 2 ? 10.396 25.366 4.499 1.00 0.00 569 ALA B CA 4
ATOM 4328 C C . ALA B 2 2 ? 11.468 26.382 4.870 1.00 0.00 569 ALA B C 4
ATOM 4329 O O . ALA B 2 2 ? 11.249 27.592 4.777 1.00 0.00 569 ALA B O 4
ATOM 4336 N N . GLN B 2 3 ? 12.626 25.887 5.291 1.00 0.00 570 GLN B N 4
ATOM 4337 C CA . GLN B 2 3 ? 13.706 26.751 5.755 1.00 0.00 570 GLN B CA 4
ATOM 4338 C C . GLN B 2 3 ? 14.203 27.658 4.638 1.00 0.00 570 GLN B C 4
ATOM 4339 O O . GLN B 2 3 ? 14.542 27.192 3.551 1.00 0.00 570 GLN B O 4
ATOM 4353 N N . ALA B 2 4 ? 14.242 28.957 4.912 1.00 0.00 571 ALA B N 4
ATOM 4354 C CA . ALA B 2 4 ? 14.709 29.934 3.933 1.00 0.00 571 ALA B CA 4
ATOM 4355 C C . ALA B 2 4 ? 16.219 30.115 4.015 1.00 0.00 571 ALA B C 4
ATOM 4356 O O . ALA B 2 4 ? 16.836 29.819 5.039 1.00 0.00 571 ALA B O 4
ATOM 4363 N N . GLY B 2 5 ? 16.811 30.605 2.930 1.00 0.00 572 GLY B N 4
ATOM 4364 C CA . GLY B 2 5 ? 18.232 30.933 2.914 1.00 0.00 572 GLY B CA 4
ATOM 4365 C C . GLY B 2 5 ? 18.943 30.237 1.763 1.00 0.00 572 GLY B C 4
ATOM 4366 O O . GLY B 2 5 ? 20.105 30.525 1.473 1.00 0.00 572 GLY B O 4
ATOM 4370 N N . ALA B 2 6 ? 18.242 29.318 1.107 1.00 0.00 573 ALA B N 4
ATOM 4371 C CA . ALA B 2 6 ? 18.802 28.588 -0.024 1.00 0.00 573 ALA B CA 4
ATOM 4372 C C . ALA B 2 6 ? 17.704 28.004 -0.901 1.00 0.00 573 ALA B C 4
ATOM 4373 O O . ALA B 2 6 ? 16.563 27.848 -0.464 1.00 0.00 573 ALA B O 4
ATOM 4380 N N . ALA B 2 7 ? 18.053 27.680 -2.142 1.00 0.00 574 ALA B N 4
ATOM 4381 C CA . ALA B 2 7 ? 17.152 26.951 -3.027 1.00 0.00 574 ALA B CA 4
ATOM 4382 C C . ALA B 2 7 ? 16.768 25.603 -2.432 1.00 0.00 574 ALA B C 4
ATOM 4383 O O . ALA B 2 7 ? 15.631 25.152 -2.575 1.00 0.00 574 ALA B O 4
ATOM 4390 N N . ASN B 2 8 ? 17.721 24.963 -1.764 1.00 0.00 575 ASN B N 4
ATOM 4391 C CA . ASN B 2 8 ? 17.497 23.644 -1.183 1.00 0.00 575 ASN B CA 4
ATOM 4392 C C . ASN B 2 8 ? 16.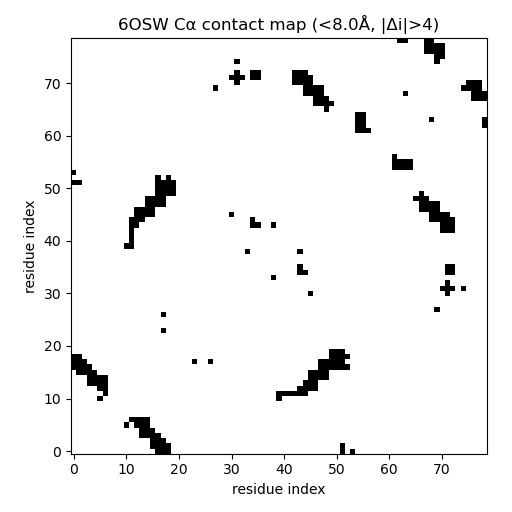863 23.751 0.198 1.00 0.00 575 ASN B C 4
ATOM 4393 O O . ASN B 2 8 ? 17.487 23.414 1.205 1.00 0.00 575 ASN B O 4
ATOM 4404 N N . ARG B 2 9 ? 15.621 24.221 0.240 1.00 0.00 576 ARG B N 4
ATOM 4405 C CA . ARG B 2 9 ? 14.944 24.485 1.502 1.00 0.00 576 ARG B CA 4
ATOM 4406 C C . ARG B 2 9 ? 14.563 23.188 2.205 1.00 0.00 576 ARG B C 4
ATOM 4407 O O . ARG B 2 9 ? 13.966 22.297 1.602 1.00 0.00 576 ARG B O 4
ATOM 4428 N N . SER B 2 10 ? 14.912 23.090 3.484 1.00 0.00 577 SER B N 4
ATOM 4429 C CA . SER B 2 10 ? 14.649 21.883 4.258 1.00 0.00 577 SER B CA 4
ATOM 4430 C C . SER B 2 10 ? 13.267 21.929 4.897 1.00 0.00 577 SER B C 4
ATOM 4431 O O . SER B 2 10 ? 12.690 23.002 5.075 1.00 0.00 577 SER B O 4
ATOM 4439 N N . LEU B 2 11 ? 12.741 20.758 5.239 1.00 0.00 578 LEU B N 4
ATOM 4440 C CA . LEU B 2 11 ? 11.410 20.659 5.829 1.00 0.00 578 LEU B CA 4
ATOM 4441 C C . LEU B 2 11 ? 11.485 20.571 7.347 1.00 0.00 578 LEU B C 4
ATOM 4442 O O . LEU B 2 11 ? 12.448 20.039 7.900 1.00 0.00 578 LEU B O 4
ATOM 4458 N N . THR B 2 12 ? 10.463 21.095 8.016 1.00 0.00 579 THR B N 4
ATOM 4459 C CA . THR B 2 12 ? 10.269 20.842 9.439 1.00 0.00 579 THR B CA 4
ATOM 4460 C C . THR B 2 12 ? 9.854 19.399 9.691 1.00 0.00 579 THR B C 4
ATOM 4461 O O . THR B 2 12 ? 10.325 18.763 10.634 1.00 0.00 579 THR B O 4
ATOM 4472 N N . GLU B 2 13 ? 8.970 18.886 8.843 1.00 0.00 580 GLU B N 4
ATOM 4473 C CA . GLU B 2 13 ? 8.502 17.510 8.960 1.00 0.00 580 GLU B CA 4
ATOM 4474 C C . GLU B 2 13 ? 8.661 16.760 7.646 1.00 0.00 580 GLU B C 4
ATOM 4475 O O . GLU B 2 13 ? 8.223 17.228 6.595 1.00 0.00 580 GLU B O 4
ATOM 4487 N N . GLY B 2 14 ? 9.290 15.591 7.709 1.00 0.00 581 GLY B N 4
ATOM 4488 C CA . GLY B 2 14 ? 9.551 14.794 6.516 1.00 0.00 581 GLY B CA 4
ATOM 4489 C C . GLY B 2 14 ? 10.941 15.074 5.960 1.00 0.00 581 GLY B C 4
ATOM 4490 O O . GLY B 2 14 ? 11.593 16.043 6.351 1.00 0.00 581 GLY B O 4
ATOM 4494 N N . PHE B 2 15 ? 11.389 14.222 5.045 1.00 0.00 582 PHE B N 4
ATOM 4495 C CA . PHE B 2 15 ? 12.719 14.354 4.460 1.00 0.00 582 PHE B CA 4
ATOM 4496 C C . PHE B 2 15 ? 12.639 14.827 3.015 1.00 0.00 582 PHE B C 4
ATOM 4497 O O . PHE B 2 15 ? 11.584 14.757 2.385 1.00 0.00 582 PHE B O 4
ATOM 4514 N N . VAL B 2 16 ? 13.763 15.309 2.493 1.00 0.00 583 VAL B N 4
ATOM 4515 C CA . VAL B 2 16 ? 13.835 15.750 1.104 1.00 0.00 583 VAL B CA 4
ATOM 4516 C C . VAL B 2 16 ? 14.815 14.899 0.308 1.00 0.00 583 VAL B C 4
ATOM 4517 O O . VAL B 2 16 ? 16.006 14.852 0.617 1.00 0.00 583 VAL B O 4
ATOM 4530 N N . LEU B 2 17 ? 14.307 14.224 -0.719 1.00 0.00 584 LEU B N 4
ATOM 4531 C CA . LEU B 2 17 ? 15.119 13.309 -1.512 1.00 0.00 584 LEU B CA 4
ATOM 4532 C C . LEU B 2 17 ? 15.541 13.946 -2.830 1.00 0.00 584 LEU B C 4
ATOM 4533 O O . LEU B 2 17 ? 14.699 14.301 -3.656 1.00 0.00 584 LEU B O 4
ATOM 4549 N N . ASP B 2 18 ? 16.847 14.088 -3.023 1.00 0.00 585 ASP B N 4
ATOM 4550 C CA . ASP B 2 18 ? 17.387 14.593 -4.279 1.00 0.00 585 ASP B CA 4
ATOM 4551 C C . ASP B 2 18 ? 17.766 13.450 -5.214 1.00 0.00 585 ASP B C 4
ATOM 4552 O O . ASP B 2 18 ? 18.787 12.790 -5.018 1.00 0.00 585 ASP B O 4
ATOM 4561 N N . THR B 2 19 ? 16.940 13.224 -6.228 1.00 0.00 586 THR B N 4
ATOM 4562 C CA . THR B 2 19 ? 17.088 12.058 -7.091 1.00 0.00 586 THR B CA 4
ATOM 4563 C C . THR B 2 19 ? 18.156 12.289 -8.153 1.00 0.00 586 THR B C 4
ATOM 4564 O O . THR B 2 19 ? 18.500 11.382 -8.909 1.00 0.00 586 THR B O 4
ATOM 4575 N N . MET B 2 20 ? 18.675 13.511 -8.204 1.00 0.00 587 MET B N 4
ATOM 4576 C CA . MET B 2 20 ? 19.697 13.868 -9.182 1.00 0.00 587 MET B CA 4
ATOM 4577 C C . MET B 2 20 ? 21.096 13.658 -8.617 1.00 0.00 587 MET B C 4
ATOM 4578 O O . MET B 2 20 ? 21.997 13.199 -9.320 1.00 0.00 587 MET B O 4
ATOM 4592 N N . ASN B 2 21 ? 21.272 13.996 -7.345 1.00 0.00 588 ASN B N 4
ATOM 4593 C CA . ASN B 2 21 ? 22.562 13.845 -6.685 1.00 0.00 588 ASN B CA 4
ATOM 4594 C C . ASN B 2 21 ? 22.575 12.625 -5.772 1.00 0.00 588 ASN B C 4
ATOM 4595 O O . ASN B 2 21 ? 23.514 12.423 -5.002 1.00 0.00 588 ASN B O 4
ATOM 4606 N N . ASP B 2 22 ? 21.527 11.813 -5.864 1.00 0.00 589 ASP B N 4
ATOM 4607 C CA . ASP B 2 22 ? 21.457 10.564 -5.115 1.00 0.00 589 ASP B CA 4
ATOM 4608 C C . ASP B 2 22 ? 21.726 10.795 -3.633 1.00 0.00 589 ASP B C 4
ATOM 4609 O O . ASP B 2 22 ? 22.556 10.114 -3.029 1.00 0.00 589 ASP B O 4
ATOM 4618 N N . SER B 2 23 ? 21.019 11.759 -3.053 1.00 0.00 590 SER B N 4
ATOM 4619 C CA . SER B 2 23 ? 21.248 12.147 -1.666 1.00 0.00 590 SER B CA 4
ATOM 4620 C C . SER B 2 23 ? 19.937 12.459 -0.957 1.00 0.00 590 SER B C 4
ATOM 4621 O O . SER B 2 23 ? 19.133 13.258 -1.438 1.00 0.00 590 SER B O 4
ATOM 4629 N N . LEU B 2 24 ? 19.726 11.824 0.191 1.00 0.00 591 LEU B N 4
ATOM 4630 C CA . LEU B 2 24 ? 18.555 12.101 1.016 1.00 0.00 591 LEU B CA 4
ATOM 4631 C C . LEU B 2 24 ? 18.903 13.040 2.164 1.00 0.00 591 LEU B C 4
ATOM 4632 O O . LEU B 2 24 ? 19.766 12.737 2.989 1.00 0.00 591 LEU B O 4
ATOM 4648 N N . SER B 2 25 ? 18.227 14.182 2.213 1.00 0.00 592 SER B N 4
ATOM 4649 C CA . SER B 2 25 ? 18.473 15.176 3.250 1.00 0.00 592 SER B CA 4
ATOM 4650 C C . SER B 2 25 ? 17.502 15.012 4.413 1.00 0.00 592 SER B C 4
ATOM 4651 O O . SER B 2 25 ? 16.286 15.022 4.222 1.00 0.00 592 SER B O 4
ATOM 4659 N N . LYS B 2 26 ? 18.046 14.861 5.615 1.00 0.00 593 LYS B N 4
ATOM 4660 C CA . LYS B 2 26 ? 17.229 14.672 6.807 1.00 0.00 593 LYS B CA 4
ATOM 4661 C C . LYS B 2 26 ? 17.351 15.860 7.753 1.00 0.00 593 LYS B C 4
ATOM 4662 O O . LYS B 2 26 ? 16.725 16.862 7.543 1.00 0.00 593 LYS B O 4
ATOM 4681 N N . GLY A 1 32 ? 0.723 -0.491 -0.464 1.00 0.00 32 GLY A N 5
ATOM 4682 C CA . GLY A 1 32 ? 2.153 -0.471 -0.180 1.00 0.00 32 GLY A CA 5
ATOM 4683 C C . GLY A 1 32 ? 2.692 0.954 -0.168 1.00 0.00 32 GLY A C 5
ATOM 4684 O O . GLY A 1 32 ? 2.339 1.754 0.698 1.00 0.00 32 GLY A O 5
ATOM 4688 N N . ILE A 1 33 ? 3.550 1.264 -1.134 1.00 0.00 33 ILE A N 5
ATOM 4689 C CA . ILE A 1 33 ? 4.076 2.616 -1.288 1.00 0.00 33 ILE A CA 5
ATOM 4690 C C . ILE A 1 33 ? 3.182 3.454 -2.192 1.00 0.00 33 ILE A C 5
ATOM 4691 O O . ILE A 1 33 ? 2.776 3.010 -3.266 1.00 0.00 33 ILE A O 5
ATOM 4707 N N . ARG A 1 34 ? 2.877 4.671 -1.751 1.00 0.00 34 ARG A N 5
ATOM 4708 C CA . ARG A 1 34 ? 2.051 5.584 -2.532 1.00 0.00 34 ARG A CA 5
ATOM 4709 C C . ARG A 1 34 ? 2.835 6.826 -2.938 1.00 0.00 34 ARG A C 5
ATOM 4710 O O . ARG A 1 34 ? 3.739 7.260 -2.226 1.00 0.00 34 ARG A O 5
ATOM 4731 N N . VAL A 1 35 ? 2.481 7.391 -4.087 1.00 0.00 35 VAL A N 5
ATOM 4732 C CA . VAL A 1 35 ? 3.219 8.519 -4.644 1.00 0.00 35 VAL A CA 5
ATOM 4733 C C . VAL A 1 35 ? 2.339 9.349 -5.570 1.00 0.00 35 VAL A C 5
ATOM 4734 O O . VAL A 1 35 ? 1.624 8.809 -6.413 1.00 0.00 35 VAL A O 5
ATOM 4747 N N . MET A 1 36 ? 2.396 10.667 -5.407 1.00 0.00 36 MET A N 5
ATOM 4748 C CA . MET A 1 36 ? 1.673 11.579 -6.285 1.00 0.00 36 MET A CA 5
ATOM 4749 C C . MET A 1 36 ? 2.328 12.953 -6.310 1.00 0.00 36 MET A C 5
ATOM 4750 O O . MET A 1 36 ? 3.139 13.282 -5.445 1.00 0.00 36 MET A O 5
ATOM 4764 N N . ASP A 1 37 ? 1.970 13.756 -7.307 1.00 0.00 37 ASP A N 5
ATOM 4765 C CA . ASP A 1 37 ? 2.523 15.098 -7.448 1.00 0.00 37 ASP A CA 5
ATOM 4766 C C . ASP A 1 37 ? 2.190 15.959 -6.235 1.00 0.00 37 ASP A C 5
ATOM 4767 O O . ASP A 1 37 ? 1.108 15.846 -5.659 1.00 0.00 37 ASP A O 5
ATOM 4776 N N . HIS A 1 38 ? 3.129 16.818 -5.851 1.00 0.00 38 HIS A N 5
ATOM 4777 C CA . HIS A 1 38 ? 2.904 17.761 -4.762 1.00 0.00 38 HIS A CA 5
ATOM 4778 C C . HIS A 1 38 ? 1.744 18.700 -5.076 1.00 0.00 38 HIS A C 5
ATOM 4779 O O . HIS A 1 38 ? 1.621 19.194 -6.198 1.00 0.00 38 HIS A O 5
ATOM 4793 N N . PRO A 1 39 ? 0.900 18.940 -4.081 1.00 0.00 39 PRO A N 5
ATOM 4794 C CA . PRO A 1 39 ? -0.276 19.783 -4.262 1.00 0.00 39 PRO A CA 5
ATOM 4795 C C . PRO A 1 39 ? 0.098 21.133 -4.856 1.00 0.00 39 PRO A C 5
ATOM 4796 O O . PRO A 1 39 ? -0.662 21.716 -5.629 1.00 0.00 39 PRO A O 5
ATOM 4807 N N . THR A 1 40 ? 1.277 21.628 -4.493 1.00 0.00 40 THR A N 5
ATOM 4808 C CA . THR A 1 40 ? 1.707 22.961 -4.895 1.00 0.00 40 THR A CA 5
ATOM 4809 C C . THR A 1 40 ? 2.968 22.900 -5.749 1.00 0.00 40 THR A C 5
ATOM 4810 O O . THR A 1 40 ? 2.982 23.369 -6.886 1.00 0.00 40 THR A O 5
ATOM 4821 N N . MET A 1 41 ? 4.024 22.318 -5.192 1.00 0.00 41 MET A N 5
ATOM 4822 C CA . MET A 1 41 ? 5.357 22.434 -5.773 1.00 0.00 41 MET A CA 5
ATOM 4823 C C . MET A 1 41 ? 5.428 21.743 -7.128 1.00 0.00 41 MET A C 5
ATOM 4824 O O . MET A 1 41 ? 5.329 20.520 -7.218 1.00 0.00 41 MET A O 5
ATOM 4838 N N . PRO A 1 42 ? 5.603 22.535 -8.181 1.00 0.00 42 PRO A N 5
ATOM 4839 C CA . PRO A 1 42 ? 5.548 22.020 -9.544 1.00 0.00 42 PRO A CA 5
ATOM 4840 C C . PRO A 1 42 ? 6.609 20.951 -9.774 1.00 0.00 42 PRO A C 5
ATOM 4841 O O . PRO A 1 42 ? 6.478 20.115 -10.667 1.00 0.00 42 PRO A O 5
ATOM 4852 N N . ASP A 1 43 ? 7.661 20.985 -8.963 1.00 0.00 43 ASP A N 5
ATOM 4853 C CA . ASP A 1 43 ? 8.839 20.161 -9.200 1.00 0.00 43 ASP A CA 5
ATOM 4854 C C . ASP A 1 43 ? 9.128 19.257 -8.008 1.00 0.00 43 ASP A C 5
ATOM 4855 O O . ASP A 1 43 ? 10.283 18.929 -7.732 1.00 0.00 43 ASP A O 5
ATOM 4864 N N . THR A 1 44 ? 8.075 18.856 -7.307 1.00 0.00 44 THR A N 5
ATOM 4865 C CA . THR A 1 44 ? 8.203 17.916 -6.199 1.00 0.00 44 THR A CA 5
ATOM 4866 C C . THR A 1 44 ? 7.085 16.882 -6.222 1.00 0.00 44 THR A C 5
ATOM 4867 O O . THR A 1 44 ? 5.940 17.199 -6.547 1.00 0.00 44 THR A O 5
ATOM 4878 N N . GLN A 1 45 ? 7.423 15.644 -5.874 1.00 0.00 45 GLN A N 5
ATOM 4879 C CA . GLN A 1 45 ? 6.417 14.621 -5.615 1.00 0.00 45 GLN A CA 5
ATOM 4880 C C . GLN A 1 45 ? 6.448 14.176 -4.156 1.00 0.00 45 GLN A C 5
ATOM 4881 O O . GLN A 1 45 ? 7.439 14.383 -3.457 1.00 0.00 45 GLN A O 5
ATOM 4895 N N . VAL A 1 46 ? 5.357 13.566 -3.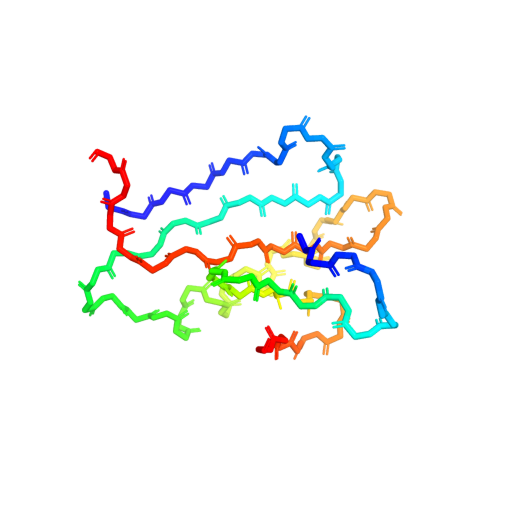708 1.00 0.00 46 VAL A N 5
ATOM 4896 C CA . VAL A 1 46 ? 5.228 13.157 -2.314 1.00 0.00 46 VAL A CA 5
ATOM 4897 C C . VAL A 1 46 ? 5.046 11.649 -2.196 1.00 0.00 46 VAL A C 5
ATOM 4898 O O . VAL A 1 46 ? 4.264 11.049 -2.931 1.00 0.00 46 VAL A O 5
ATOM 4911 N N . VAL A 1 47 ? 5.778 11.043 -1.268 1.00 0.00 47 VAL A N 5
ATOM 4912 C CA . VAL A 1 47 ? 5.772 9.593 -1.115 1.00 0.00 47 VAL A CA 5
ATOM 4913 C C . VAL A 1 47 ? 5.415 9.187 0.309 1.00 0.00 47 VAL A C 5
ATOM 4914 O O . VAL A 1 47 ? 5.895 9.783 1.272 1.00 0.00 47 VAL A O 5
ATOM 4927 N N . VAL A 1 48 ? 4.567 8.173 0.435 1.00 0.00 48 VAL A N 5
ATOM 4928 C CA . VAL A 1 48 ? 4.150 7.680 1.743 1.00 0.00 48 VAL A CA 5
ATOM 4929 C C . VAL A 1 48 ? 4.721 6.295 2.018 1.00 0.00 48 VAL A C 5
ATOM 4930 O O . VAL A 1 48 ? 4.475 5.352 1.266 1.00 0.00 48 VAL A O 5
ATOM 4943 N N . ILE A 1 49 ? 5.486 6.179 3.098 1.00 0.00 49 ILE A N 5
ATOM 4944 C CA . ILE A 1 49 ? 6.157 4.928 3.430 1.00 0.00 49 ILE A CA 5
ATOM 4945 C C . ILE A 1 49 ? 5.688 4.394 4.778 1.00 0.00 49 ILE A C 5
ATOM 4946 O O . ILE A 1 49 ? 5.898 5.026 5.812 1.00 0.00 49 ILE A O 5
ATOM 4962 N N . PRO A 1 50 ? 5.055 3.226 4.758 1.00 0.00 50 PRO A N 5
ATOM 4963 C CA . PRO A 1 50 ? 4.554 2.605 5.979 1.00 0.00 50 PRO A CA 5
ATOM 4964 C C . PRO A 1 50 ? 5.663 2.446 7.010 1.00 0.00 50 PRO A C 5
ATOM 4965 O O . PRO A 1 50 ? 6.828 2.258 6.660 1.00 0.00 50 PRO A O 5
ATOM 4976 N N . LYS A 1 51 ? 5.295 2.522 8.285 1.00 0.00 51 LYS A N 5
ATOM 4977 C CA . LYS A 1 51 ? 6.261 2.400 9.370 1.00 0.00 51 LYS A CA 5
ATOM 4978 C C . LYS A 1 51 ? 6.875 1.008 9.408 1.00 0.00 51 LYS A C 5
ATOM 4979 O O . LYS A 1 51 ? 6.181 0.006 9.238 1.00 0.00 51 LYS A O 5
ATOM 4998 N N . SER A 1 52 ? 8.184 0.950 9.630 1.00 0.00 52 SER A N 5
ATOM 4999 C CA . SER A 1 52 ? 8.893 -0.321 9.711 1.00 0.00 52 SER A CA 5
ATOM 5000 C C . SER A 1 52 ? 9.316 -0.805 8.328 1.00 0.00 52 SER A C 5
ATOM 5001 O O . SER A 1 52 ? 10.080 -1.761 8.202 1.00 0.00 52 SER A O 5
ATOM 5009 N N . ALA A 1 53 ? 8.812 -0.137 7.295 1.00 0.00 53 ALA A N 5
ATOM 5010 C CA . ALA A 1 53 ? 9.185 -0.459 5.923 1.00 0.00 53 ALA A CA 5
ATOM 5011 C C . ALA A 1 53 ? 10.615 -0.032 5.624 1.00 0.00 53 ALA A C 5
ATOM 5012 O O . ALA A 1 53 ? 11.143 0.887 6.252 1.00 0.00 53 ALA A O 5
ATOM 5019 N N . ASP A 1 54 ? 11.242 -0.706 4.665 1.00 0.00 54 ASP A N 5
ATOM 5020 C CA . ASP A 1 54 ? 12.608 -0.385 4.270 1.00 0.00 54 ASP A CA 5
ATOM 5021 C C . ASP A 1 54 ? 12.649 0.866 3.400 1.00 0.00 54 ASP A C 5
ATOM 5022 O O . ASP A 1 54 ? 12.667 0.778 2.171 1.00 0.00 54 ASP A O 5
ATOM 5031 N N . LEU A 1 55 ? 12.666 2.027 4.043 1.00 0.00 55 LEU A N 5
ATOM 5032 C CA . LEU A 1 55 ? 12.706 3.298 3.330 1.00 0.00 55 LEU A CA 5
ATOM 5033 C C . LEU A 1 55 ? 13.828 3.316 2.300 1.00 0.00 55 LEU A C 5
ATOM 5034 O O . LEU A 1 55 ? 13.654 3.817 1.188 1.00 0.00 55 LEU A O 5
ATOM 5050 N N . GLN A 1 56 ? 14.978 2.767 2.674 1.00 0.00 56 GLN A N 5
ATOM 5051 C CA . GLN A 1 56 ? 16.145 2.761 1.801 1.00 0.00 56 GLN A CA 5
ATOM 5052 C C . GLN A 1 56 ? 15.816 2.147 0.447 1.00 0.00 56 GLN A C 5
ATOM 5053 O O . GLN A 1 56 ? 16.243 2.649 -0.594 1.00 0.00 56 GLN A O 5
ATOM 5067 N N . SER A 1 57 ? 15.055 1.058 0.465 1.00 0.00 57 SER A N 5
ATOM 5068 C CA . SER A 1 57 ? 14.630 0.399 -0.763 1.00 0.00 57 SER A CA 5
ATOM 5069 C C . SER A 1 57 ? 13.690 1.289 -1.568 1.00 0.00 57 SER A C 5
ATOM 5070 O O . SER A 1 57 ? 13.770 1.344 -2.794 1.00 0.00 57 SER A O 5
ATOM 5078 N N . VAL A 1 58 ? 12.799 1.984 -0.869 1.00 0.00 58 VAL A N 5
ATOM 5079 C CA . VAL A 1 58 ? 11.883 2.920 -1.511 1.00 0.00 58 VAL A CA 5
ATOM 5080 C C . VAL A 1 58 ? 12.640 4.057 -2.184 1.00 0.00 58 VAL A C 5
ATOM 5081 O O . VAL A 1 58 ? 12.327 4.440 -3.313 1.00 0.00 58 VAL A O 5
ATOM 5094 N N . ILE A 1 59 ? 13.636 4.594 -1.487 1.00 0.00 59 ILE A N 5
ATOM 5095 C CA . ILE A 1 59 ? 14.466 5.659 -2.035 1.00 0.00 59 ILE A CA 5
ATOM 5096 C C . ILE A 1 59 ? 15.147 5.221 -3.325 1.00 0.00 59 ILE A C 5
ATOM 5097 O O . ILE A 1 59 ? 15.195 5.972 -4.299 1.00 0.00 59 ILE A O 5
ATOM 5113 N N . SER A 1 60 ? 15.672 3.999 -3.325 1.00 0.00 60 SER A N 5
ATOM 5114 C CA . SER A 1 60 ? 16.338 3.453 -4.500 1.00 0.00 60 SER A CA 5
ATOM 5115 C C . SER A 1 60 ? 15.395 3.400 -5.695 1.00 0.00 60 SER A C 5
ATOM 5116 O O . SER A 1 60 ? 15.765 3.771 -6.809 1.00 0.00 60 SER A O 5
ATOM 5124 N N . VAL A 1 61 ? 14.171 2.940 -5.456 1.00 0.00 61 VAL A N 5
ATOM 5125 C CA . VAL A 1 61 ? 13.149 2.907 -6.496 1.00 0.00 61 VAL A CA 5
ATOM 5126 C C . VAL A 1 61 ? 12.851 4.304 -7.019 1.00 0.00 61 VAL A C 5
ATOM 5127 O O . VAL A 1 61 ? 12.755 4.518 -8.228 1.00 0.00 61 VAL A O 5
ATOM 5140 N N . LEU A 1 62 ? 12.705 5.256 -6.104 1.00 0.00 62 LEU A N 5
ATOM 5141 C CA . LEU A 1 62 ? 12.419 6.637 -6.472 1.00 0.00 62 LEU A CA 5
ATOM 5142 C C . LEU A 1 62 ? 13.573 7.248 -7.257 1.00 0.00 62 LEU A C 5
ATOM 5143 O O . LEU A 1 62 ? 13.361 7.957 -8.241 1.00 0.00 62 LEU A O 5
ATOM 5159 N N . THR A 1 63 ? 14.794 6.968 -6.816 1.00 0.00 63 THR A N 5
ATOM 5160 C CA . THR A 1 63 ? 15.983 7.528 -7.448 1.00 0.00 63 THR A CA 5
ATOM 5161 C C . THR A 1 63 ? 16.035 7.182 -8.930 1.00 0.00 63 THR A C 5
ATOM 5162 O O . THR A 1 63 ? 16.316 8.036 -9.767 1.00 0.00 63 THR A O 5
ATOM 5173 N N . ALA A 1 64 ? 15.761 5.920 -9.248 1.00 0.00 64 ALA A N 5
ATOM 5174 C CA . ALA A 1 64 ? 15.713 5.471 -10.634 1.00 0.00 64 ALA A CA 5
ATOM 5175 C C . ALA A 1 64 ? 14.604 6.179 -11.403 1.00 0.00 64 ALA A C 5
ATOM 5176 O O . ALA A 1 64 ? 14.862 6.869 -12.390 1.00 0.00 64 ALA A O 5
ATOM 5183 N N . LYS A 1 65 ? 13.369 6.001 -10.947 1.00 0.00 65 LYS A N 5
ATOM 5184 C CA . LYS A 1 65 ? 12.204 6.467 -11.689 1.00 0.00 65 LYS A CA 5
ATOM 5185 C C . LYS A 1 65 ? 12.232 7.979 -11.867 1.00 0.00 65 LYS A C 5
ATOM 5186 O O . LYS A 1 65 ? 11.776 8.504 -12.883 1.00 0.00 65 LYS A O 5
ATOM 5205 N N . GLY A 1 66 ? 12.770 8.677 -10.870 1.00 0.00 66 GLY A N 5
ATOM 5206 C CA . GLY A 1 66 ? 12.688 10.132 -10.824 1.00 0.00 66 GLY A CA 5
ATOM 5207 C C . GLY A 1 66 ? 13.850 10.773 -11.574 1.00 0.00 66 GLY A C 5
ATOM 5208 O O . GLY A 1 66 ? 13.910 11.995 -11.717 1.00 0.00 66 GLY A O 5
ATOM 5212 N N . LYS A 1 67 ? 14.771 9.943 -12.051 1.00 0.00 67 LYS A N 5
ATOM 5213 C CA . LYS A 1 67 ? 16.011 10.431 -12.640 1.00 0.00 67 LYS A CA 5
ATOM 5214 C C . LYS A 1 67 ? 16.051 10.162 -14.139 1.00 0.00 67 LYS A C 5
ATOM 5215 O O . LYS A 1 67 ? 16.615 10.944 -14.906 1.00 0.00 67 LYS A O 5
ATOM 5234 N N . GLU A 1 68 ? 15.449 9.052 -14.551 1.00 0.00 68 GLU A N 5
ATOM 5235 C CA . GLU A 1 68 ? 15.469 8.644 -15.951 1.00 0.00 68 GLU A CA 5
ATOM 5236 C C . GLU A 1 68 ? 14.868 9.719 -16.848 1.00 0.00 68 GLU A C 5
ATOM 5237 O O . GLU A 1 68 ? 15.326 9.932 -17.969 1.00 0.00 68 GLU A O 5
ATOM 5249 N N . ALA A 1 69 ? 13.840 10.395 -16.345 1.00 0.00 69 ALA A N 5
ATOM 5250 C CA . ALA A 1 69 ? 13.210 11.485 -17.078 1.00 0.00 69 ALA A CA 5
ATOM 5251 C C . ALA A 1 69 ? 13.459 12.825 -16.392 1.00 0.00 69 ALA A C 5
ATOM 5252 O O . ALA A 1 69 ? 14.341 13.583 -16.797 1.00 0.00 69 ALA A O 5
ATOM 5259 N N . GLY A 1 70 ? 12.680 13.107 -15.356 1.00 0.00 70 GLY A N 5
ATOM 5260 C CA . GLY A 1 70 ? 12.893 14.298 -14.541 1.00 0.00 70 GLY A CA 5
ATOM 5261 C C . GLY A 1 70 ? 12.283 15.530 -15.195 1.00 0.00 70 GLY A C 5
ATOM 5262 O O . GLY A 1 70 ? 11.938 15.512 -16.377 1.00 0.00 70 GLY A O 5
ATOM 5266 N N . PRO A 1 71 ? 12.150 16.602 -14.419 1.00 0.00 71 PRO A N 5
ATOM 5267 C CA . PRO A 1 71 ? 11.677 17.876 -14.948 1.00 0.00 71 PRO A CA 5
ATOM 5268 C C . PRO A 1 71 ? 12.792 18.624 -15.666 1.00 0.00 71 PRO A C 5
ATOM 5269 O O . PRO A 1 71 ? 13.837 18.051 -15.976 1.00 0.00 71 PRO A O 5
ATOM 5280 N N . GLN A 1 72 ? 12.566 19.907 -15.927 1.00 0.00 72 GLN A N 5
ATOM 5281 C CA . GLN A 1 72 ? 13.592 20.764 -16.508 1.00 0.00 72 GLN A CA 5
ATOM 5282 C C . GLN A 1 72 ? 14.781 20.914 -15.567 1.00 0.00 72 GLN A C 5
ATOM 5283 O O . GLN A 1 72 ? 15.921 21.059 -16.010 1.00 0.00 72 GLN A O 5
ATOM 5297 N N . GLY A 1 73 ? 14.509 20.879 -14.267 1.00 0.00 73 GLY A N 5
ATOM 5298 C CA . GLY A 1 73 ? 15.559 20.983 -13.262 1.00 0.00 73 GLY A CA 5
ATOM 5299 C C . GLY A 1 73 ? 15.696 19.689 -12.470 1.00 0.00 73 GLY A C 5
ATOM 5300 O O . GLY A 1 73 ? 15.633 18.596 -13.034 1.00 0.00 73 GLY A O 5
ATOM 5304 N N . ARG A 1 74 ? 15.885 19.817 -11.162 1.00 0.00 74 ARG A N 5
ATOM 5305 C CA . ARG A 1 74 ? 16.039 18.657 -10.292 1.00 0.00 74 ARG A CA 5
ATOM 5306 C C . ARG A 1 74 ? 14.687 18.093 -9.880 1.00 0.00 74 ARG A C 5
ATOM 5307 O O . ARG A 1 74 ? 13.699 18.822 -9.793 1.00 0.00 74 ARG A O 5
ATOM 5328 N N . ASN A 1 75 ? 14.648 16.790 -9.627 1.00 0.00 75 ASN A N 5
ATOM 5329 C CA . ASN A 1 75 ? 13.419 16.127 -9.204 1.00 0.00 75 ASN A CA 5
ATOM 5330 C C . ASN A 1 75 ? 13.463 15.781 -7.721 1.00 0.00 75 ASN A C 5
ATOM 5331 O O . ASN A 1 75 ? 14.191 14.880 -7.306 1.00 0.00 75 ASN A O 5
ATOM 5342 N N . LYS A 1 76 ? 12.678 16.502 -6.927 1.00 0.00 76 LYS A N 5
ATOM 5343 C CA . LYS A 1 76 ? 12.701 16.341 -5.478 1.00 0.00 76 LYS A CA 5
ATOM 5344 C C . LYS A 1 76 ? 11.528 15.496 -4.999 1.00 0.00 76 LYS A C 5
ATOM 5345 O O . LYS A 1 76 ? 10.424 15.587 -5.536 1.00 0.00 76 LYS A O 5
ATOM 5364 N N . PHE A 1 77 ? 11.773 14.674 -3.985 1.00 0.00 77 PHE A N 5
ATOM 5365 C CA . PHE A 1 77 ? 10.714 13.893 -3.358 1.00 0.00 77 PHE A CA 5
ATOM 5366 C C . PHE A 1 77 ? 10.625 14.183 -1.866 1.00 0.00 77 PHE A C 5
ATOM 5367 O O . PHE A 1 77 ? 11.623 14.520 -1.229 1.00 0.00 77 PHE A O 5
ATOM 5384 N N . ILE A 1 78 ? 9.425 14.048 -1.311 1.00 0.00 78 ILE A N 5
ATOM 5385 C CA . ILE A 1 78 ? 9.234 14.127 0.133 1.00 0.00 78 ILE A CA 5
ATOM 5386 C C . ILE A 1 78 ? 8.891 12.763 0.719 1.00 0.00 78 ILE A C 5
ATOM 5387 O O . ILE A 1 78 ? 7.944 12.109 0.283 1.00 0.00 78 ILE A O 5
ATOM 5403 N N . LEU A 1 79 ? 9.668 12.340 1.709 1.00 0.00 79 LEU A N 5
ATOM 5404 C CA . LEU A 1 79 ? 9.520 11.008 2.284 1.00 0.00 79 LEU A CA 5
ATOM 5405 C C . LEU A 1 79 ? 8.760 11.059 3.603 1.00 0.00 79 LEU A C 5
ATOM 5406 O O . LEU A 1 79 ? 9.268 11.567 4.603 1.00 0.00 79 LEU A O 5
ATOM 5422 N N . LEU A 1 80 ? 7.543 10.528 3.601 1.00 0.00 80 LEU A N 5
ATOM 5423 C CA . LEU A 1 80 ? 6.674 10.596 4.769 1.00 0.00 80 LEU A CA 5
ATOM 5424 C C . LEU A 1 80 ? 6.491 9.222 5.400 1.00 0.00 80 LEU A C 5
ATOM 5425 O O . LEU A 1 80 ? 6.591 8.200 4.721 1.00 0.00 80 LEU A O 5
ATOM 5441 N N . SER A 1 81 ? 6.224 9.204 6.700 1.00 0.00 81 SER A N 5
ATOM 5442 C CA . SER A 1 81 ? 5.928 7.962 7.404 1.00 0.00 81 SER A CA 5
ATOM 5443 C C . SER A 1 81 ? 4.426 7.737 7.520 1.00 0.00 81 SER A C 5
ATOM 5444 O O . SER A 1 81 ? 3.653 8.690 7.629 1.00 0.00 81 SER A O 5
ATOM 5452 N N . GLY A 1 82 ? 4.017 6.474 7.495 1.00 0.00 82 GLY A N 5
ATOM 5453 C CA . GLY A 1 82 ? 2.623 6.113 7.724 1.00 0.00 82 GLY A CA 5
ATOM 5454 C C . GLY A 1 82 ? 2.084 5.251 6.589 1.00 0.00 82 GLY A C 5
ATOM 5455 O O . GLY A 1 82 ? 2.665 5.199 5.505 1.00 0.00 82 GLY A O 5
ATOM 5459 N N . ASP A 1 83 ? 0.969 4.573 6.845 1.00 0.00 83 ASP A N 5
ATOM 5460 C CA . ASP A 1 83 ? 0.365 3.690 5.855 1.00 0.00 83 ASP A CA 5
ATOM 5461 C C . ASP A 1 83 ? -0.483 4.477 4.864 1.00 0.00 83 ASP A C 5
ATOM 5462 O O . ASP A 1 83 ? -0.552 5.705 4.927 1.00 0.00 83 ASP A O 5
ATOM 5471 N N . THR A 1 84 ? -1.129 3.762 3.948 1.00 0.00 84 THR A N 5
ATOM 5472 C CA . THR A 1 84 ? -1.938 4.395 2.913 1.00 0.00 84 THR A CA 5
ATOM 5473 C C . THR A 1 84 ? -3.421 4.121 3.133 1.00 0.00 84 THR A C 5
ATOM 5474 O O . THR A 1 84 ? -4.182 3.973 2.176 1.00 0.00 84 THR A O 5
ATOM 5485 N N . SER A 1 85 ? -3.825 4.056 4.396 1.00 0.00 85 SER A N 5
ATOM 5486 C CA . SER A 1 85 ? -5.213 3.769 4.744 1.00 0.00 85 SER A CA 5
ATOM 5487 C C . SER A 1 85 ? -6.096 4.992 4.538 1.00 0.00 85 SER A C 5
ATOM 5488 O O . SER A 1 85 ? -5.776 6.086 5.003 1.00 0.00 85 SER A O 5
ATOM 5496 N N . ALA B 2 2 ? 7.882 23.317 0.957 1.00 0.00 569 ALA B N 5
ATOM 5497 C CA . ALA B 2 2 ? 9.181 23.455 1.606 1.00 0.00 569 ALA B CA 5
ATOM 5498 C C . ALA B 2 2 ? 9.503 24.917 1.887 1.00 0.00 569 ALA B C 5
ATOM 5499 O O . ALA B 2 2 ? 8.897 25.819 1.308 1.00 0.00 569 ALA B O 5
ATOM 5506 N N . GLN B 2 3 ? 10.460 25.144 2.780 1.00 0.00 570 GLN B N 5
ATOM 5507 C CA . GLN B 2 3 ? 10.932 26.493 3.069 1.00 0.00 570 GLN B CA 5
ATOM 5508 C C . GLN B 2 3 ? 12.418 26.635 2.761 1.00 0.00 570 GLN B C 5
ATOM 5509 O O . GLN B 2 3 ? 13.259 26.036 3.429 1.00 0.00 570 GLN B O 5
ATOM 5523 N N . ALA B 2 4 ? 12.733 27.432 1.745 1.00 0.00 571 ALA B N 5
ATOM 5524 C CA . ALA B 2 4 ? 14.115 27.620 1.319 1.00 0.00 571 ALA B CA 5
ATOM 5525 C C . ALA B 2 4 ? 14.895 28.448 2.333 1.00 0.00 571 ALA B C 5
ATOM 5526 O O . ALA B 2 4 ? 14.332 29.301 3.016 1.00 0.00 571 ALA B O 5
ATOM 5533 N N . GLY B 2 5 ? 16.196 28.186 2.425 1.00 0.00 572 GLY B N 5
ATOM 5534 C CA . GLY B 2 5 ? 17.101 29.062 3.159 1.00 0.00 572 GLY B CA 5
ATOM 5535 C C . GLY B 2 5 ? 18.143 28.257 3.926 1.00 0.00 572 GLY B C 5
ATOM 5536 O O . GLY B 2 5 ? 19.293 28.676 4.055 1.00 0.00 572 GLY B O 5
ATOM 5540 N N . ALA B 2 6 ? 17.732 27.100 4.434 1.00 0.00 573 ALA B N 5
ATOM 5541 C CA . ALA B 2 6 ? 18.603 26.275 5.262 1.00 0.00 573 ALA B CA 5
ATOM 5542 C C . ALA B 2 6 ? 19.550 25.444 4.407 1.00 0.00 573 ALA B C 5
ATOM 5543 O O . ALA B 2 6 ? 19.588 24.218 4.515 1.00 0.00 573 ALA B O 5
ATOM 5550 N N . ALA B 2 7 ? 20.314 26.117 3.553 1.00 0.00 574 ALA B N 5
ATOM 5551 C CA . ALA B 2 7 ? 21.185 25.438 2.602 1.00 0.00 574 ALA B CA 5
ATOM 5552 C C . ALA B 2 7 ? 20.405 24.432 1.763 1.00 0.00 574 ALA B C 5
ATOM 5553 O O . ALA B 2 7 ? 20.983 23.523 1.170 1.00 0.00 574 ALA B O 5
ATOM 5560 N N . ASN B 2 8 ? 19.088 24.605 1.717 1.00 0.00 575 ASN B N 5
ATOM 5561 C CA . ASN B 2 8 ? 18.216 23.659 1.030 1.00 0.00 575 ASN B CA 5
ATOM 5562 C C . ASN B 2 8 ? 16.779 24.161 0.994 1.00 0.00 575 ASN B C 5
ATOM 5563 O O . ASN B 2 8 ? 16.487 25.271 1.439 1.00 0.00 575 ASN B O 5
ATOM 5574 N N . ARG B 2 9 ? 15.883 23.337 0.461 1.00 0.00 576 ARG B N 5
ATOM 5575 C CA . ARG B 2 9 ? 14.451 23.544 0.640 1.00 0.00 576 ARG B CA 5
ATOM 5576 C C . ARG B 2 9 ? 13.904 22.676 1.765 1.00 0.00 576 ARG B C 5
ATOM 5577 O O . ARG B 2 9 ? 13.545 21.519 1.551 1.00 0.00 576 ARG B O 5
ATOM 5598 N N . SER B 2 10 ? 13.845 23.242 2.966 1.00 0.00 577 SER B N 5
ATOM 5599 C CA . SER B 2 10 ? 13.649 22.452 4.176 1.00 0.00 577 SER B CA 5
ATOM 5600 C C . SER B 2 10 ? 12.189 22.059 4.348 1.00 0.00 577 SER B C 5
ATOM 5601 O O . SER B 2 10 ? 11.297 22.674 3.761 1.00 0.00 577 SER B O 5
ATOM 5609 N N . LEU B 2 11 ? 11.947 21.032 5.155 1.00 0.00 578 LEU B N 5
ATOM 5610 C CA . LEU B 2 11 ? 10.589 20.599 5.461 1.00 0.00 578 LEU B CA 5
ATOM 5611 C C . LEU B 2 11 ? 10.291 20.732 6.949 1.00 0.00 578 LEU B C 5
ATOM 5612 O O . LEU B 2 11 ? 11.201 20.698 7.780 1.00 0.00 578 LEU B O 5
ATOM 5628 N N . THR B 2 12 ? 9.014 20.880 7.282 1.00 0.00 579 THR B N 5
ATOM 5629 C CA . THR B 2 12 ? 8.556 20.715 8.656 1.00 0.00 579 THR B CA 5
ATOM 5630 C C . THR B 2 12 ? 8.226 19.259 8.956 1.00 0.00 579 THR B C 5
ATOM 5631 O O . THR B 2 12 ? 8.105 18.865 10.115 1.00 0.00 579 THR B O 5
ATOM 5642 N N . GLU B 2 13 ? 8.083 18.461 7.903 1.00 0.00 580 GLU B N 5
ATOM 5643 C CA . GLU B 2 13 ? 7.799 17.039 8.051 1.00 0.00 580 GLU B CA 5
ATOM 5644 C C . GLU B 2 13 ? 8.330 16.244 6.866 1.00 0.00 580 GLU 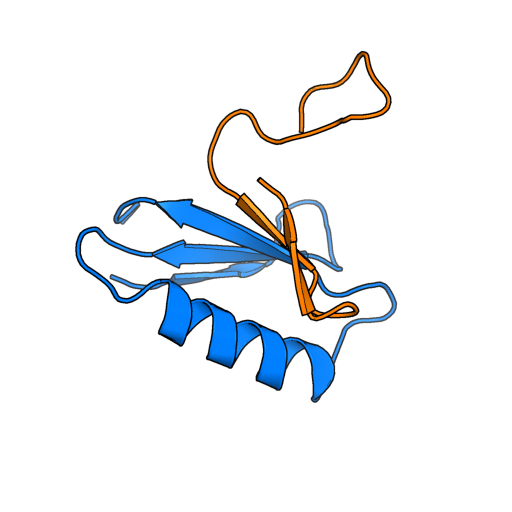B C 5
ATOM 5645 O O . GLU B 2 13 ? 8.158 16.641 5.714 1.00 0.00 580 GLU B O 5
ATOM 5657 N N . GLY B 2 14 ? 8.975 15.119 7.156 1.00 0.00 581 GLY B N 5
ATOM 5658 C CA . GLY B 2 14 ? 9.488 14.239 6.113 1.00 0.00 581 GLY B CA 5
ATOM 5659 C C . GLY B 2 14 ? 10.909 14.622 5.719 1.00 0.00 581 GLY B C 5
ATOM 5660 O O . GLY B 2 14 ? 11.430 15.649 6.157 1.00 0.00 581 GLY B O 5
ATOM 5664 N N . PHE B 2 15 ? 11.533 13.790 4.890 1.00 0.00 582 PHE B N 5
ATOM 5665 C CA . PHE B 2 15 ? 12.892 14.046 4.428 1.00 0.00 582 PHE B CA 5
ATOM 5666 C C . PHE B 2 15 ? 12.897 14.588 3.006 1.00 0.00 582 PHE B C 5
ATOM 5667 O O . PHE B 2 15 ? 11.945 14.388 2.251 1.00 0.00 582 PHE B O 5
ATOM 5684 N N . VAL B 2 16 ? 13.975 15.277 2.644 1.00 0.00 583 VAL B N 5
ATOM 5685 C CA . VAL B 2 16 ? 14.125 15.811 1.296 1.00 0.00 583 VAL B CA 5
ATOM 5686 C C . VAL B 2 16 ? 15.054 14.941 0.459 1.00 0.00 583 VAL B C 5
ATOM 5687 O O . VAL B 2 16 ? 16.250 14.848 0.738 1.00 0.00 583 VAL B O 5
ATOM 5700 N N . LEU B 2 17 ? 14.497 14.306 -0.566 1.00 0.00 584 LEU B N 5
ATOM 5701 C CA . LEU B 2 17 ? 15.264 13.400 -1.415 1.00 0.00 584 LEU B CA 5
ATOM 5702 C C . LEU B 2 17 ? 15.534 14.020 -2.779 1.00 0.00 584 LEU B C 5
ATOM 5703 O O . LEU B 2 17 ? 14.605 14.338 -3.521 1.00 0.00 584 LEU B O 5
ATOM 5719 N N . ASP B 2 18 ? 16.811 14.187 -3.105 1.00 0.00 585 ASP B N 5
ATOM 5720 C CA . ASP B 2 18 ? 17.210 14.657 -4.425 1.00 0.00 585 ASP B CA 5
ATOM 5721 C C . ASP B 2 18 ? 17.599 13.493 -5.331 1.00 0.00 585 ASP B C 5
ATOM 5722 O O . ASP B 2 18 ? 18.680 12.922 -5.193 1.00 0.00 585 ASP B O 5
ATOM 5731 N N . THR B 2 19 ? 16.709 13.148 -6.255 1.00 0.00 586 THR B N 5
ATOM 5732 C CA . THR B 2 19 ? 16.894 11.967 -7.091 1.00 0.00 586 THR B CA 5
ATOM 5733 C C . THR B 2 19 ? 17.726 12.289 -8.325 1.00 0.00 586 THR B C 5
ATOM 5734 O O . THR B 2 19 ? 17.999 11.414 -9.147 1.00 0.00 586 THR B O 5
ATOM 5745 N N . MET B 2 20 ? 18.126 13.549 -8.450 1.00 0.00 587 MET B N 5
ATOM 5746 C CA . MET B 2 20 ? 18.934 13.988 -9.581 1.00 0.00 587 MET B CA 5
ATOM 5747 C C . MET B 2 20 ? 20.418 13.964 -9.241 1.00 0.00 587 MET B C 5
ATOM 5748 O O . MET B 2 20 ? 21.249 13.596 -10.071 1.00 0.00 587 MET B O 5
ATOM 5762 N N . ASN B 2 21 ? 20.746 14.358 -8.015 1.00 0.00 588 ASN B N 5
ATOM 5763 C CA . ASN B 2 21 ? 22.128 14.353 -7.552 1.00 0.00 588 ASN B CA 5
ATOM 5764 C C . ASN B 2 21 ? 22.373 13.225 -6.557 1.00 0.00 588 ASN B C 5
ATOM 5765 O O . ASN B 2 21 ? 23.421 13.165 -5.918 1.00 0.00 588 ASN B O 5
ATOM 5776 N N . ASP B 2 22 ? 21.396 12.333 -6.431 1.00 0.00 589 ASP B N 5
ATOM 5777 C CA . ASP B 2 22 ? 21.543 11.149 -5.593 1.00 0.00 589 ASP B CA 5
ATOM 5778 C C . ASP B 2 22 ? 21.960 11.525 -4.178 1.00 0.00 589 ASP B C 5
ATOM 5779 O O . ASP B 2 22 ? 22.990 11.067 -3.682 1.00 0.00 589 ASP B O 5
ATOM 5788 N N . SER B 2 23 ? 21.155 12.360 -3.530 1.00 0.00 590 SER B N 5
ATOM 5789 C CA . SER B 2 23 ? 21.479 12.862 -2.200 1.00 0.00 590 SER B CA 5
ATOM 5790 C C . SER B 2 23 ? 20.230 12.986 -1.339 1.00 0.00 590 SER B C 5
ATOM 5791 O O . SER B 2 23 ? 19.211 13.523 -1.777 1.00 0.00 590 SER B O 5
ATOM 5799 N N . LEU B 2 24 ? 20.312 12.487 -0.109 1.00 0.00 591 LEU B N 5
ATOM 5800 C CA . LEU B 2 24 ? 19.216 12.613 0.843 1.00 0.00 591 LEU B CA 5
ATOM 5801 C C . LEU B 2 24 ? 19.554 13.610 1.944 1.00 0.00 591 LEU B C 5
ATOM 5802 O O . LEU B 2 24 ? 20.634 13.557 2.534 1.00 0.00 591 LEU B O 5
ATOM 5818 N N . SER B 2 25 ? 18.627 14.521 2.217 1.00 0.00 592 SER B N 5
ATOM 5819 C CA . SER B 2 25 ? 18.783 15.471 3.311 1.00 0.00 592 SER B CA 5
ATOM 5820 C C . SER B 2 25 ? 17.722 15.257 4.381 1.00 0.00 592 SER B C 5
ATOM 5821 O O . SER B 2 25 ? 16.525 15.226 4.087 1.00 0.00 592 SER B O 5
ATOM 5829 N N . LYS B 2 26 ? 18.164 15.109 5.626 1.00 0.00 593 LYS B N 5
ATOM 5830 C CA . LYS B 2 26 ? 17.255 14.876 6.740 1.00 0.00 593 LYS B CA 5
ATOM 5831 C C . LYS B 2 26 ? 17.137 16.111 7.623 1.00 0.00 593 LYS B C 5
ATOM 5832 O O . LYS B 2 26 ? 16.423 17.019 7.294 1.00 0.00 593 LYS B O 5
ATOM 5851 N N . GLY A 1 32 ? -0.464 1.682 2.633 1.00 0.00 32 GLY A N 6
ATOM 5852 C CA . GLY A 1 32 ? 0.601 1.128 1.806 1.00 0.00 32 GLY A CA 6
ATOM 5853 C C . GLY A 1 32 ? 1.577 2.211 1.365 1.00 0.00 32 GLY A C 6
ATOM 5854 O O . GLY A 1 32 ? 1.499 3.353 1.820 1.00 0.00 32 GLY A O 6
ATOM 5858 N N . ILE A 1 33 ? 2.497 1.847 0.478 1.00 0.00 33 ILE A N 6
ATOM 5859 C CA . ILE A 1 33 ? 3.348 2.825 -0.189 1.00 0.00 33 ILE A CA 6
ATOM 5860 C C . ILE A 1 33 ? 2.583 3.576 -1.271 1.00 0.00 33 ILE A C 6
ATOM 5861 O O . ILE A 1 33 ? 1.989 2.966 -2.161 1.00 0.00 33 ILE A O 6
ATOM 5877 N N . ARG A 1 34 ? 2.602 4.902 -1.190 1.00 0.00 34 ARG A N 6
ATOM 5878 C CA . ARG A 1 34 ? 1.853 5.736 -2.121 1.00 0.00 34 ARG A CA 6
ATOM 5879 C C . ARG A 1 34 ? 2.729 6.843 -2.695 1.00 0.00 34 ARG A C 6
ATOM 5880 O O . ARG A 1 34 ? 3.799 7.138 -2.165 1.00 0.00 34 ARG A O 6
ATOM 5901 N N . VAL A 1 35 ? 2.267 7.453 -3.781 1.00 0.00 35 VAL A N 6
ATOM 5902 C CA . VAL A 1 35 ? 2.967 8.582 -4.382 1.00 0.00 35 VAL A CA 6
ATOM 5903 C C . VAL A 1 35 ? 2.001 9.497 -5.123 1.00 0.00 35 VAL A C 6
ATOM 5904 O O . VAL A 1 35 ? 1.116 9.032 -5.841 1.00 0.00 35 VAL A O 6
ATOM 5917 N N . MET A 1 36 ? 2.176 10.802 -4.944 1.00 0.00 36 MET A N 6
ATOM 5918 C CA . MET A 1 36 ? 1.312 11.786 -5.587 1.00 0.00 36 MET A CA 6
ATOM 5919 C C . MET A 1 36 ? 2.068 13.077 -5.873 1.00 0.00 36 MET A C 6
ATOM 5920 O O . MET A 1 36 ? 3.059 13.388 -5.213 1.00 0.00 36 MET A O 6
ATOM 5934 N N . ASP A 1 37 ? 1.592 13.828 -6.862 1.00 0.00 37 ASP A N 6
ATOM 5935 C CA . ASP A 1 37 ? 2.174 15.124 -7.187 1.00 0.00 37 ASP A CA 6
ATOM 5936 C C . ASP A 1 37 ? 2.066 16.086 -6.011 1.00 0.00 37 ASP A C 6
ATOM 5937 O O . ASP A 1 37 ? 1.035 16.148 -5.340 1.00 0.00 37 ASP A O 6
ATOM 5946 N N . HIS A 1 38 ? 3.135 16.836 -5.766 1.00 0.00 38 HIS A N 6
ATOM 5947 C CA . HIS A 1 38 ? 3.131 17.862 -4.729 1.00 0.00 38 HIS A CA 6
ATOM 5948 C C . HIS A 1 38 ? 2.161 18.985 -5.068 1.00 0.00 38 HIS A C 6
ATOM 5949 O O . HIS A 1 38 ? 2.157 19.497 -6.188 1.00 0.00 38 HIS A O 6
ATOM 5963 N N . PRO A 1 39 ? 1.341 19.366 -4.096 1.00 0.00 39 PRO A N 6
ATOM 5964 C CA . PRO A 1 39 ? 0.274 20.333 -4.329 1.00 0.00 39 PRO A CA 6
ATOM 5965 C C . PRO A 1 39 ? 0.811 21.598 -4.987 1.00 0.00 39 PRO A C 6
ATOM 5966 O O . PRO A 1 39 ? 0.194 22.146 -5.900 1.00 0.00 39 PRO A O 6
ATOM 5977 N N . THR A 1 40 ? 1.967 22.058 -4.517 1.00 0.00 40 THR A N 6
ATOM 5978 C CA . THR A 1 40 ? 2.463 23.384 -4.867 1.00 0.00 40 THR A CA 6
ATOM 5979 C C . THR A 1 40 ? 3.929 23.334 -5.277 1.00 0.00 40 THR A C 6
ATOM 5980 O O . THR A 1 40 ? 4.695 24.253 -4.990 1.00 0.00 40 THR A O 6
ATOM 5991 N N . MET A 1 41 ? 4.314 22.254 -5.947 1.00 0.00 41 MET A N 6
ATOM 5992 C CA . MET A 1 41 ? 5.645 22.150 -6.533 1.00 0.00 41 MET A CA 6
ATOM 5993 C C . MET A 1 41 ? 5.624 21.308 -7.803 1.00 0.00 41 MET A C 6
ATOM 5994 O O . MET A 1 41 ? 5.524 20.083 -7.746 1.00 0.00 41 MET A O 6
ATOM 6008 N N . PRO A 1 42 ? 5.716 21.975 -8.949 1.00 0.00 42 PRO A N 6
ATOM 6009 C CA . PRO A 1 42 ? 5.619 21.300 -10.238 1.00 0.00 42 PRO A CA 6
ATOM 6010 C C . PRO A 1 42 ? 6.695 20.231 -10.382 1.00 0.00 42 PRO A C 6
ATOM 6011 O O . PRO A 1 42 ? 6.530 19.268 -11.133 1.00 0.00 42 PRO A O 6
ATOM 6022 N N . ASP A 1 43 ? 7.797 20.406 -9.661 1.00 0.00 43 ASP A N 6
ATOM 6023 C CA . ASP A 1 43 ? 8.964 19.548 -9.823 1.00 0.00 43 ASP A CA 6
ATOM 6024 C C . ASP A 1 43 ? 9.223 18.728 -8.566 1.00 0.00 43 ASP A C 6
ATOM 6025 O O . ASP A 1 43 ? 10.367 18.390 -8.260 1.00 0.00 43 ASP A O 6
ATOM 6034 N N . THR A 1 44 ? 8.157 18.410 -7.842 1.00 0.00 44 THR A N 6
ATOM 6035 C CA . THR A 1 44 ? 8.260 17.581 -6.649 1.00 0.00 44 THR A CA 6
ATOM 6036 C C . THR A 1 44 ? 7.050 16.665 -6.507 1.00 0.00 44 THR A C 6
ATOM 6037 O O . THR A 1 44 ? 5.920 17.067 -6.781 1.00 0.00 44 THR A O 6
ATOM 6048 N N . GLN A 1 45 ? 7.295 15.432 -6.078 1.00 0.00 45 GLN A N 6
ATOM 6049 C CA . GLN A 1 45 ? 6.217 14.524 -5.702 1.00 0.00 45 GLN A CA 6
ATOM 6050 C C . GLN A 1 45 ? 6.327 14.116 -4.238 1.00 0.00 45 GLN A C 6
ATOM 6051 O O . GLN A 1 45 ? 7.378 14.273 -3.617 1.00 0.00 45 GLN A O 6
ATOM 6065 N N . VAL A 1 46 ? 5.235 13.590 -3.693 1.00 0.00 46 VAL A N 6
ATOM 6066 C CA . VAL A 1 46 ? 5.189 13.211 -2.287 1.00 0.00 46 VAL A CA 6
ATOM 6067 C C . VAL A 1 46 ? 5.015 11.705 -2.127 1.00 0.00 46 VAL A C 6
ATOM 6068 O O . VAL A 1 46 ? 4.179 11.094 -2.794 1.00 0.00 46 VAL A O 6
ATOM 6081 N N . VAL A 1 47 ? 5.808 11.113 -1.241 1.00 0.00 47 VAL A N 6
ATOM 6082 C CA . VAL A 1 47 ? 5.825 9.665 -1.076 1.00 0.00 47 VAL A CA 6
ATOM 6083 C C . VAL A 1 47 ? 5.489 9.269 0.356 1.00 0.00 47 VAL A C 6
ATOM 6084 O O . VAL A 1 47 ? 5.967 9.885 1.309 1.00 0.00 47 VAL A O 6
ATOM 6097 N N . VAL A 1 48 ? 4.662 8.239 0.501 1.00 0.00 48 VAL A N 6
ATOM 6098 C CA . VAL A 1 48 ? 4.268 7.753 1.818 1.00 0.00 48 VAL A CA 6
ATOM 6099 C C . VAL A 1 48 ? 4.885 6.390 2.109 1.00 0.00 48 VAL A C 6
ATOM 6100 O O . VAL A 1 48 ? 4.734 5.450 1.326 1.00 0.00 48 VAL A O 6
ATOM 6113 N N . ILE A 1 49 ? 5.578 6.287 3.236 1.00 0.00 49 ILE A N 6
ATOM 6114 C CA . ILE A 1 49 ? 6.215 5.036 3.633 1.00 0.00 49 ILE A CA 6
ATOM 6115 C C . ILE A 1 49 ? 5.601 4.490 4.917 1.00 0.00 49 ILE A C 6
ATOM 6116 O O . ILE A 1 49 ? 5.682 5.118 5.971 1.00 0.00 49 ILE A O 6
ATOM 6132 N N . PRO A 1 50 ? 4.987 3.314 4.819 1.00 0.00 50 PRO A N 6
ATOM 6133 C CA . PRO A 1 50 ? 4.229 2.753 5.931 1.00 0.00 50 PRO A CA 6
ATOM 6134 C C . PRO A 1 50 ? 5.154 2.130 6.969 1.00 0.00 50 PRO A C 6
ATOM 6135 O O . PRO A 1 50 ? 6.347 1.954 6.725 1.00 0.00 50 PRO A O 6
ATOM 6146 N N . LYS A 1 51 ? 4.597 1.800 8.128 1.00 0.00 51 LYS A N 6
ATOM 6147 C CA . LYS A 1 51 ? 5.383 1.261 9.232 1.00 0.00 51 LYS A CA 6
ATOM 6148 C C . LYS A 1 51 ? 6.008 -0.078 8.859 1.00 0.00 51 LYS A C 6
ATOM 6149 O O . LYS A 1 51 ? 5.341 -0.955 8.310 1.00 0.00 51 LYS A O 6
ATOM 6168 N N . SER A 1 52 ? 7.294 -0.229 9.161 1.00 0.00 52 SER A N 6
ATOM 6169 C CA . SER A 1 52 ? 7.983 -1.498 8.962 1.00 0.00 52 SER A CA 6
ATOM 6170 C C . SER A 1 52 ? 8.551 -1.600 7.552 1.00 0.00 52 SER A C 6
ATOM 6171 O O . SER A 1 52 ? 9.292 -2.533 7.236 1.00 0.00 52 SER A O 6
ATOM 6179 N N . ALA A 1 53 ? 8.202 -0.636 6.706 1.00 0.00 53 ALA A N 6
ATOM 6180 C CA . ALA A 1 53 ? 8.707 -0.595 5.339 1.00 0.00 53 ALA A CA 6
ATOM 6181 C C . ALA A 1 53 ? 10.164 -0.152 5.304 1.00 0.00 53 ALA A C 6
ATOM 6182 O O . ALA A 1 53 ? 10.612 0.611 6.162 1.00 0.00 53 ALA A O 6
ATOM 6189 N N . ASP A 1 54 ? 10.900 -0.635 4.309 1.00 0.00 54 ASP A N 6
ATOM 6190 C CA . ASP A 1 54 ? 12.293 -0.242 4.125 1.00 0.00 54 ASP A CA 6
ATOM 6191 C C . ASP A 1 54 ? 12.399 1.052 3.326 1.00 0.00 54 ASP A C 6
ATOM 6192 O O . ASP A 1 54 ? 12.205 1.059 2.111 1.00 0.00 54 ASP A O 6
ATOM 6201 N N . LEU A 1 55 ? 12.709 2.144 4.018 1.00 0.00 55 LEU A N 6
ATOM 6202 C CA . LEU A 1 55 ? 12.824 3.448 3.376 1.00 0.00 55 LEU A CA 6
ATOM 6203 C C . LEU A 1 55 ? 13.835 3.416 2.237 1.00 0.00 55 LEU A C 6
ATOM 6204 O O . LEU A 1 55 ? 13.662 4.088 1.221 1.00 0.00 55 LEU A O 6
ATOM 6220 N N . GLN A 1 56 ? 14.891 2.629 2.412 1.00 0.00 56 GLN A N 6
ATOM 6221 C CA . GLN A 1 56 ? 15.994 2.604 1.461 1.00 0.00 56 GLN A CA 6
ATOM 6222 C C . GLN A 1 56 ? 15.581 1.938 0.154 1.00 0.00 56 GLN A C 6
ATOM 6223 O O . GLN A 1 56 ? 15.997 2.356 -0.926 1.00 0.00 56 GLN A O 6
ATOM 6237 N N . SER A 1 57 ? 14.761 0.898 0.260 1.00 0.00 57 SER A N 6
ATOM 6238 C CA . SER A 1 57 ? 14.178 0.259 -0.914 1.00 0.00 57 SER A CA 6
ATOM 6239 C C . SER A 1 57 ? 13.267 1.220 -1.668 1.00 0.00 57 SER A C 6
ATOM 6240 O O . SER A 1 57 ? 13.254 1.243 -2.899 1.00 0.00 57 SER A O 6
ATOM 6248 N N . VAL A 1 58 ? 12.504 2.013 -0.923 1.00 0.00 58 VAL A N 6
ATOM 6249 C CA . VAL A 1 58 ? 11.646 3.032 -1.518 1.00 0.00 58 VAL A CA 6
ATOM 6250 C C . VAL A 1 58 ? 12.469 4.094 -2.232 1.00 0.00 58 VAL A C 6
ATOM 6251 O O . VAL A 1 58 ? 12.181 4.451 -3.375 1.00 0.00 58 VAL A O 6
ATOM 6264 N N . ILE A 1 59 ? 13.494 4.600 -1.554 1.00 0.00 59 ILE A N 6
ATOM 6265 C CA . ILE A 1 59 ? 14.369 5.613 -2.130 1.00 0.00 59 ILE A CA 6
ATOM 6266 C C . ILE A 1 59 ? 15.020 5.115 -3.414 1.00 0.00 59 ILE A C 6
ATOM 6267 O O . ILE A 1 59 ? 15.068 5.830 -4.416 1.00 0.00 59 ILE A O 6
ATOM 6283 N N . SER A 1 60 ? 15.520 3.883 -3.381 1.00 0.00 60 SER A N 6
ATOM 6284 C CA . SER A 1 60 ? 16.181 3.293 -4.536 1.00 0.00 60 SER A CA 6
ATOM 6285 C C . SER A 1 60 ? 15.303 3.378 -5.778 1.00 0.00 60 SER A C 6
ATOM 6286 O O . SER A 1 60 ? 15.751 3.814 -6.838 1.00 0.00 60 SER A O 6
ATOM 6294 N N . VAL A 1 61 ? 14.050 2.959 -5.639 1.00 0.00 61 VAL A N 6
ATOM 6295 C CA . VAL A 1 61 ? 13.092 3.032 -6.735 1.00 0.00 61 VAL A CA 6
ATOM 6296 C C . VAL A 1 61 ? 12.894 4.470 -7.200 1.00 0.00 61 VAL A C 6
ATOM 6297 O O . VAL A 1 61 ? 12.836 4.742 -8.400 1.00 0.00 61 VAL A O 6
ATOM 6310 N N . LEU A 1 62 ? 12.793 5.386 -6.244 1.00 0.00 62 LEU A N 6
ATOM 6311 C CA . LEU A 1 62 ? 12.515 6.785 -6.549 1.00 0.00 62 LEU A CA 6
ATOM 6312 C C . LEU A 1 62 ? 13.661 7.415 -7.332 1.00 0.00 62 LEU A C 6
ATOM 6313 O O . LEU A 1 62 ? 13.439 8.198 -8.255 1.00 0.00 62 LEU A O 6
ATOM 6329 N N . THR A 1 63 ? 14.888 7.068 -6.956 1.00 0.00 63 THR A N 6
ATOM 6330 C CA . THR A 1 63 ? 16.072 7.622 -7.603 1.00 0.00 63 THR A CA 6
ATOM 6331 C C . THR A 1 63 ? 16.196 7.129 -9.039 1.00 0.00 63 THR A C 6
ATOM 6332 O O . THR A 1 63 ? 16.675 7.849 -9.914 1.00 0.00 63 THR A O 6
ATOM 6343 N N . ALA A 1 64 ? 15.762 5.894 -9.275 1.00 0.00 64 ALA A N 6
ATOM 6344 C CA . ALA A 1 64 ? 15.713 5.346 -10.626 1.00 0.00 64 ALA A CA 6
ATOM 6345 C C . ALA A 1 64 ? 14.704 6.093 -11.487 1.00 0.00 64 ALA A C 6
ATOM 6346 O O . ALA A 1 64 ? 15.052 6.644 -12.530 1.00 0.00 64 ALA A O 6
ATOM 6353 N N . LYS A 1 65 ? 13.451 6.108 -11.044 1.00 0.00 65 LYS A N 6
ATOM 6354 C CA . LYS A 1 65 ? 12.380 6.750 -11.796 1.00 0.00 65 LYS A CA 6
ATOM 6355 C C . LYS A 1 65 ? 12.577 8.258 -11.856 1.00 0.00 65 LYS A C 6
ATOM 6356 O O . LYS A 1 65 ? 12.111 8.919 -12.783 1.00 0.00 65 LYS A O 6
ATOM 6375 N N . GLY A 1 66 ? 13.271 8.800 -10.859 1.00 0.00 66 GLY A N 6
ATOM 6376 C CA . GLY A 1 66 ? 13.534 10.232 -10.800 1.00 0.00 66 GLY A CA 6
ATOM 6377 C C . GLY A 1 66 ? 14.419 10.678 -11.956 1.00 0.00 66 GLY A C 6
ATOM 6378 O O . GLY A 1 66 ? 14.463 11.861 -12.296 1.00 0.00 66 GLY A O 6
ATOM 6382 N N . LYS A 1 67 ? 15.122 9.725 -12.560 1.00 0.00 67 LYS A N 6
ATOM 6383 C CA . LYS A 1 67 ? 16.028 10.023 -13.662 1.00 0.00 67 LYS A CA 6
ATOM 6384 C C . LYS A 1 67 ? 15.471 9.519 -14.985 1.00 0.00 67 LYS A C 6
ATOM 6385 O O . LYS A 1 67 ? 15.693 10.125 -16.035 1.00 0.00 67 LYS A O 6
ATOM 6404 N N . GLU A 1 68 ? 14.747 8.406 -14.932 1.00 0.00 68 GLU A N 6
ATOM 6405 C CA . GLU A 1 68 ? 14.155 7.816 -16.129 1.00 0.00 68 GLU A CA 6
ATOM 6406 C C . GLU A 1 68 ? 13.324 8.840 -16.892 1.00 0.00 68 GLU A C 6
ATOM 6407 O O . GLU A 1 68 ? 13.465 8.985 -18.108 1.00 0.00 68 GLU A O 6
ATOM 6419 N N . ALA A 1 69 ? 12.459 9.547 -16.175 1.00 0.00 69 ALA A N 6
ATOM 6420 C CA . ALA A 1 69 ? 11.617 10.571 -16.782 1.00 0.00 69 ALA A CA 6
ATOM 6421 C C . ALA A 1 69 ? 12.062 11.968 -16.368 1.00 0.00 69 ALA A C 6
ATOM 6422 O O . ALA A 1 69 ? 12.786 12.640 -17.102 1.00 0.00 69 ALA A O 6
ATOM 6429 N N . GLY A 1 70 ? 11.626 12.399 -15.190 1.00 0.00 70 GLY A N 6
ATOM 6430 C CA . GLY A 1 70 ? 12.020 13.695 -14.654 1.00 0.00 70 GLY A CA 6
ATOM 6431 C C . GLY A 1 70 ? 11.074 14.795 -15.117 1.00 0.00 70 GLY A C 6
ATOM 6432 O O . GLY A 1 70 ? 10.540 14.742 -16.226 1.00 0.00 70 GLY A O 6
ATOM 6436 N N . PRO A 1 71 ? 10.871 15.793 -14.263 1.00 0.00 71 PRO A N 6
ATOM 6437 C CA . PRO A 1 71 ? 10.066 16.955 -14.620 1.00 0.00 71 PRO A CA 6
ATOM 6438 C C . PRO A 1 71 ? 10.877 17.959 -15.427 1.00 0.00 71 PRO A C 6
ATOM 6439 O O . PRO A 1 71 ? 11.993 17.666 -15.859 1.00 0.00 71 PRO A O 6
ATOM 6450 N N . GLN A 1 72 ? 10.313 19.143 -15.630 1.00 0.00 72 GLN A N 6
ATOM 6451 C CA . GLN A 1 72 ? 11.027 20.233 -16.286 1.00 0.00 72 GLN A CA 6
ATOM 6452 C C . GLN A 1 72 ? 12.240 20.665 -15.474 1.00 0.00 72 GLN A C 6
ATOM 6453 O O . GLN A 1 72 ? 13.301 20.949 -16.030 1.00 0.00 72 GLN A O 6
ATOM 6467 N N . GLY A 1 73 ? 12.077 20.713 -14.156 1.00 0.00 73 GLY A N 6
ATOM 6468 C CA . GLY A 1 73 ? 13.176 21.051 -13.261 1.00 0.00 73 GLY A CA 6
ATOM 6469 C C . GLY A 1 73 ? 13.826 19.798 -12.688 1.00 0.00 73 GLY A C 6
ATOM 6470 O O . GLY A 1 73 ? 13.780 18.729 -13.297 1.00 0.00 73 GLY A O 6
ATOM 6474 N N . ARG A 1 74 ? 14.431 19.935 -11.513 1.00 0.00 74 ARG A N 6
ATOM 6475 C CA . ARG A 1 74 ? 15.086 18.812 -10.852 1.00 0.00 74 ARG A CA 6
ATOM 6476 C C . ARG A 1 74 ? 14.093 18.007 -10.023 1.00 0.00 74 ARG A C 6
ATOM 6477 O O . ARG A 1 74 ? 13.291 18.570 -9.277 1.00 0.00 74 ARG A O 6
ATOM 6498 N N . ASN A 1 75 ? 14.153 16.687 -10.155 1.00 0.00 75 ASN A N 6
ATOM 6499 C CA . ASN A 1 75 ? 13.183 15.807 -9.515 1.00 0.00 75 ASN A CA 6
ATOM 6500 C C . ASN A 1 75 ? 13.500 15.619 -8.038 1.00 0.00 75 ASN A C 6
ATOM 6501 O O . ASN A 1 75 ? 14.557 15.096 -7.681 1.00 0.00 75 ASN A O 6
ATOM 6512 N N . LYS A 1 76 ? 12.582 16.052 -7.179 1.00 0.00 76 LYS A N 6
ATOM 6513 C CA . LYS A 1 76 ? 12.686 15.792 -5.750 1.00 0.00 76 LYS A CA 6
ATOM 6514 C C . LYS A 1 76 ? 11.464 15.043 -5.235 1.00 0.00 76 LYS A C 6
ATOM 6515 O O . LYS A 1 76 ? 10.377 15.149 -5.800 1.00 0.00 76 LYS A O 6
ATOM 6534 N N . PHE A 1 77 ? 11.651 14.283 -4.161 1.00 0.00 77 PHE A N 6
ATOM 6535 C CA . PHE A 1 77 ? 10.538 13.641 -3.474 1.00 0.00 77 PHE A CA 6
ATOM 6536 C C . PHE A 1 77 ? 10.486 14.048 -2.006 1.00 0.00 77 PHE A C 6
ATOM 6537 O O . PHE A 1 77 ? 11.519 14.316 -1.390 1.00 0.00 77 PHE A O 6
ATOM 6554 N N . ILE A 1 78 ? 9.280 14.090 -1.451 1.00 0.00 78 ILE A N 6
ATOM 6555 C CA . ILE A 1 78 ? 9.104 14.266 -0.015 1.00 0.00 78 ILE A CA 6
ATOM 6556 C C . ILE A 1 78 ? 8.707 12.957 0.656 1.00 0.00 78 ILE A C 6
ATOM 6557 O O . ILE A 1 78 ? 7.644 12.402 0.374 1.00 0.00 78 ILE A O 6
ATOM 6573 N N . LEU A 1 79 ? 9.566 12.467 1.544 1.00 0.00 79 LEU A N 6
ATOM 6574 C CA . LEU A 1 79 ? 9.409 11.132 2.107 1.00 0.00 79 LEU A CA 6
ATOM 6575 C C . LEU A 1 79 ? 8.783 11.190 3.494 1.00 0.00 79 LEU A C 6
ATOM 6576 O O . LEU A 1 79 ? 9.397 11.680 4.443 1.00 0.00 79 LEU A O 6
ATOM 6592 N N . LEU A 1 80 ? 7.557 10.687 3.607 1.00 0.00 80 LEU A N 6
ATOM 6593 C CA . LEU A 1 80 ? 6.784 10.822 4.835 1.00 0.00 80 LEU A CA 6
ATOM 6594 C C . LEU A 1 80 ? 6.541 9.465 5.484 1.00 0.00 80 LEU A C 6
ATOM 6595 O O . LEU A 1 80 ? 6.019 8.549 4.850 1.00 0.00 80 LEU A O 6
ATOM 6611 N N . SER A 1 81 ? 6.921 9.344 6.751 1.00 0.00 81 SER A N 6
ATOM 6612 C CA . SER A 1 81 ? 6.786 8.086 7.475 1.00 0.00 81 SER A CA 6
ATOM 6613 C C . SER A 1 81 ? 5.438 7.999 8.179 1.00 0.00 81 SER A C 6
ATOM 6614 O O . SER A 1 81 ? 5.021 8.933 8.861 1.00 0.00 81 SER A O 6
ATOM 6622 N N . GLY A 1 82 ? 4.762 6.867 8.010 1.00 0.00 82 GLY A N 6
ATOM 6623 C CA . GLY A 1 82 ? 3.496 6.623 8.692 1.00 0.00 82 GLY A CA 6
ATOM 6624 C C . GLY A 1 82 ? 2.380 6.339 7.694 1.00 0.00 82 GLY A C 6
ATOM 6625 O O . GLY A 1 82 ? 2.506 6.635 6.505 1.00 0.00 82 GLY A O 6
ATOM 6629 N N . ASP A 1 83 ? 1.288 5.762 8.183 1.00 0.00 83 ASP A N 6
ATOM 6630 C CA . ASP A 1 83 ? 0.163 5.403 7.329 1.00 0.00 83 ASP A CA 6
ATOM 6631 C C . ASP A 1 83 ? -0.798 6.574 7.161 1.00 0.00 83 ASP A C 6
ATOM 6632 O O . ASP A 1 83 ? -1.472 6.977 8.108 1.00 0.00 83 ASP A O 6
ATOM 6641 N N . THR A 1 84 ? -0.853 7.116 5.948 1.00 0.00 84 THR A N 6
ATOM 6642 C CA . THR A 1 84 ? -1.732 8.241 5.653 1.00 0.00 84 THR A CA 6
ATOM 6643 C C . THR A 1 84 ? -3.100 7.763 5.182 1.00 0.00 84 THR A C 6
ATOM 6644 O O . THR A 1 84 ? -3.313 6.569 4.976 1.00 0.00 84 THR A O 6
ATOM 6655 N N . SER A 1 85 ? -4.024 8.704 5.013 1.00 0.00 85 SER A N 6
ATOM 6656 C CA . SER A 1 85 ? -5.352 8.389 4.501 1.00 0.00 85 SER A CA 6
ATOM 6657 C C . SER A 1 85 ? -5.435 8.629 2.999 1.00 0.00 85 SER A C 6
ATOM 6658 O O . SER A 1 85 ? -6.308 8.087 2.322 1.00 0.00 85 SER A O 6
ATOM 6666 N N . ALA B 2 2 ? 8.413 21.735 1.017 1.00 0.00 569 ALA B N 6
ATOM 6667 C CA . ALA B 2 2 ? 9.229 21.820 2.223 1.00 0.00 569 ALA B CA 6
ATOM 6668 C C . ALA B 2 2 ? 10.659 21.375 1.952 1.00 0.00 569 ALA B C 6
ATOM 6669 O O . ALA B 2 2 ? 10.890 20.344 1.319 1.00 0.00 569 ALA B O 6
ATOM 6676 N N . GLN B 2 3 ? 11.619 22.158 2.434 1.00 0.00 570 GLN B N 6
ATOM 6677 C CA . GLN B 2 3 ? 13.031 21.860 2.221 1.00 0.00 570 GLN B CA 6
ATOM 6678 C C . GLN B 2 3 ? 13.838 22.080 3.495 1.00 0.00 570 GLN B C 6
ATOM 6679 O O . GLN B 2 3 ? 13.983 23.210 3.962 1.00 0.00 570 GLN B O 6
ATOM 6693 N N . ALA B 2 4 ? 14.360 20.994 4.051 1.00 0.00 571 ALA B N 6
ATOM 6694 C CA . ALA B 2 4 ? 15.153 21.066 5.274 1.00 0.00 571 ALA B CA 6
ATOM 6695 C C . ALA B 2 4 ? 16.408 21.905 5.068 1.00 0.00 571 ALA B C 6
ATOM 6696 O O . ALA B 2 4 ? 17.084 21.788 4.045 1.00 0.00 571 ALA B O 6
ATOM 6703 N N . GLY B 2 5 ? 16.715 22.751 6.045 1.00 0.00 572 GLY B N 6
ATOM 6704 C CA . GLY B 2 5 ? 17.951 23.523 6.029 1.00 0.00 572 GLY B CA 6
ATOM 6705 C C . GLY B 2 5 ? 17.775 24.834 5.272 1.00 0.00 572 GLY B C 6
ATOM 6706 O O . GLY B 2 5 ? 18.656 25.692 5.284 1.00 0.00 572 GLY B O 6
ATOM 6710 N N . ALA B 2 6 ? 16.629 24.979 4.613 1.00 0.00 573 ALA B N 6
ATOM 6711 C CA . ALA B 2 6 ? 16.348 26.171 3.822 1.00 0.00 573 ALA B CA 6
ATOM 6712 C C . ALA B 2 6 ? 15.848 27.310 4.700 1.00 0.00 573 ALA B C 6
ATOM 6713 O O . ALA B 2 6 ? 15.326 27.082 5.791 1.00 0.00 573 ALA B O 6
ATOM 6720 N N . ALA B 2 7 ? 16.010 28.538 4.217 1.00 0.00 574 ALA B N 6
ATOM 6721 C CA . ALA B 2 7 ? 15.288 29.679 4.766 1.00 0.00 574 ALA B CA 6
ATOM 6722 C C . ALA B 2 7 ? 13.785 29.520 4.581 1.00 0.00 574 ALA B C 6
ATOM 6723 O O . ALA B 2 7 ? 12.995 30.019 5.382 1.00 0.00 574 ALA B O 6
ATOM 6730 N N . ASN B 2 8 ? 13.396 28.823 3.520 1.00 0.00 575 ASN B N 6
ATOM 6731 C CA . ASN B 2 8 ? 11.986 28.566 3.246 1.00 0.00 575 ASN B CA 6
ATOM 6732 C C . ASN B 2 8 ? 11.404 27.568 4.238 1.00 0.00 575 ASN B C 6
ATOM 6733 O O . ASN B 2 8 ? 12.108 27.068 5.117 1.00 0.00 575 ASN B O 6
ATOM 6744 N N . ARG B 2 9 ? 10.117 27.278 4.091 1.00 0.00 576 ARG B N 6
ATOM 6745 C CA . ARG B 2 9 ? 9.438 26.335 4.973 1.00 0.00 576 ARG B CA 6
ATOM 6746 C C . ARG B 2 9 ? 10.181 25.006 5.035 1.00 0.00 576 ARG B C 6
ATOM 6747 O O . ARG B 2 9 ? 10.430 24.375 4.009 1.00 0.00 576 ARG B O 6
ATOM 6768 N N . SER B 2 10 ? 10.532 24.586 6.246 1.00 0.00 577 SER B N 6
ATOM 6769 C CA . SER B 2 10 ? 11.208 23.311 6.448 1.00 0.00 577 SER B CA 6
ATOM 6770 C C . SER B 2 10 ? 10.210 22.161 6.510 1.00 0.00 577 SER B C 6
ATOM 6771 O O . SER B 2 10 ? 9.005 22.379 6.634 1.00 0.00 577 SER B O 6
ATOM 6779 N N . LEU B 2 11 ? 10.719 20.938 6.422 1.00 0.00 578 LEU B N 6
ATOM 6780 C CA . LEU B 2 11 ? 9.886 19.750 6.560 1.00 0.00 578 LEU B CA 6
ATOM 6781 C C . LEU B 2 11 ? 9.777 19.320 8.018 1.00 0.00 578 LEU B C 6
ATOM 6782 O O . LEU B 2 11 ? 10.774 18.964 8.646 1.00 0.00 578 LEU B O 6
ATOM 6798 N N . THR B 2 12 ? 8.560 19.355 8.551 1.00 0.00 579 THR B N 6
ATOM 6799 C CA . THR B 2 12 ? 8.337 19.089 9.967 1.00 0.00 579 THR B CA 6
ATOM 6800 C C . THR B 2 12 ? 8.751 17.669 10.332 1.00 0.00 579 THR B C 6
ATOM 6801 O O . THR B 2 12 ? 9.419 17.449 11.344 1.00 0.00 579 THR B O 6
ATOM 6812 N N . GLU B 2 13 ? 8.352 16.710 9.505 1.00 0.00 580 GLU B N 6
ATOM 6813 C CA . GLU B 2 13 ? 8.703 15.312 9.727 1.00 0.00 580 GLU B CA 6
ATOM 6814 C C . GLU B 2 13 ? 8.846 14.564 8.409 1.00 0.00 580 GLU B C 6
ATOM 6815 O O . GLU B 2 13 ? 7.992 14.671 7.527 1.00 0.00 580 GLU B O 6
ATOM 6827 N N . GLY B 2 14 ? 9.929 13.806 8.278 1.00 0.00 581 GLY B N 6
ATOM 6828 C CA . GLY B 2 14 ? 10.218 13.089 7.042 1.00 0.00 581 GLY B CA 6
ATOM 6829 C C . GLY B 2 14 ? 11.548 13.532 6.445 1.00 0.00 581 GLY B C 6
ATOM 6830 O O . GLY B 2 14 ? 12.313 14.258 7.082 1.00 0.00 581 GLY B O 6
ATOM 6834 N N . PHE B 2 15 ? 11.817 13.093 5.221 1.00 0.00 582 PHE B N 6
ATOM 6835 C CA . PHE B 2 15 ? 13.064 13.427 4.544 1.00 0.00 582 PHE B CA 6
ATOM 6836 C C . PHE B 2 15 ? 12.800 14.079 3.193 1.00 0.00 582 PHE B C 6
ATOM 6837 O O . PHE B 2 15 ? 11.716 13.939 2.627 1.00 0.00 582 PHE B O 6
ATOM 6854 N N . VAL B 2 16 ? 13.797 14.789 2.679 1.00 0.00 583 VAL B N 6
ATOM 6855 C CA . VAL B 2 16 ? 13.723 15.355 1.336 1.00 0.00 583 VAL B CA 6
ATOM 6856 C C . VAL B 2 16 ? 14.753 14.717 0.412 1.00 0.00 583 VAL B C 6
ATOM 6857 O O . VAL B 2 16 ? 15.957 14.809 0.651 1.00 0.00 583 VAL B O 6
ATOM 6870 N N . LEU B 2 17 ? 14.271 14.069 -0.642 1.00 0.00 584 LEU B N 6
ATOM 6871 C CA . LEU B 2 17 ? 15.129 13.265 -1.505 1.00 0.00 584 LEU B CA 6
ATOM 6872 C C . LEU B 2 17 ? 15.428 13.987 -2.812 1.00 0.00 584 LEU B C 6
ATOM 6873 O O . LEU B 2 17 ? 14.521 14.294 -3.585 1.00 0.00 584 LEU B O 6
ATOM 6889 N N . ASP B 2 18 ? 16.707 14.257 -3.054 1.00 0.00 585 ASP B N 6
ATOM 6890 C CA . ASP B 2 18 ? 17.143 14.823 -4.324 1.00 0.00 585 ASP B CA 6
ATOM 6891 C C . ASP B 2 18 ? 17.670 13.741 -5.257 1.00 0.00 585 ASP B C 6
ATOM 6892 O O . ASP B 2 18 ? 18.759 13.205 -5.051 1.00 0.00 585 ASP B O 6
ATOM 6901 N N . THR B 2 19 ? 16.892 13.424 -6.287 1.00 0.00 586 THR B N 6
ATOM 6902 C CA . THR B 2 19 ? 17.181 12.279 -7.142 1.00 0.00 586 THR B CA 6
ATOM 6903 C C . THR B 2 19 ? 18.074 12.677 -8.312 1.00 0.00 586 THR B C 6
ATOM 6904 O O . THR B 2 19 ? 18.428 11.843 -9.145 1.00 0.00 586 THR B O 6
ATOM 6915 N N . MET B 2 20 ? 18.434 13.954 -8.365 1.00 0.00 587 MET B N 6
ATOM 6916 C CA . MET B 2 20 ? 19.313 14.457 -9.414 1.00 0.00 587 MET B CA 6
ATOM 6917 C C . MET B 2 20 ? 20.756 14.540 -8.932 1.00 0.00 587 MET B C 6
ATOM 6918 O O . MET B 2 20 ? 21.690 14.280 -9.690 1.00 0.00 587 MET B O 6
ATOM 6932 N N . ASN B 2 21 ? 20.930 14.902 -7.665 1.00 0.00 588 ASN B N 6
ATOM 6933 C CA . ASN B 2 21 ? 22.254 14.936 -7.054 1.00 0.00 588 ASN B CA 6
ATOM 6934 C C . ASN B 2 21 ? 22.473 13.730 -6.150 1.00 0.00 588 ASN B C 6
ATOM 6935 O O . ASN B 2 21 ? 23.481 13.643 -5.448 1.00 0.00 588 ASN B O 6
ATOM 6946 N N . ASP B 2 22 ? 21.526 12.799 -6.172 1.00 0.00 589 ASP B N 6
ATOM 6947 C CA . ASP B 2 22 ? 21.645 11.566 -5.405 1.00 0.00 589 ASP B CA 6
ATOM 6948 C C . ASP B 2 22 ? 21.989 11.853 -3.949 1.00 0.00 589 ASP B C 6
ATOM 6949 O O . ASP B 2 22 ? 22.966 11.325 -3.416 1.00 0.00 589 ASP B O 6
ATOM 6958 N N . SER B 2 23 ? 21.183 12.694 -3.310 1.00 0.00 590 SER B N 6
ATOM 6959 C CA . SER B 2 23 ? 21.452 13.126 -1.944 1.00 0.00 590 SER B CA 6
ATOM 6960 C C . SER B 2 23 ? 20.171 13.194 -1.124 1.00 0.00 590 SER B C 6
ATOM 6961 O O . SER B 2 23 ? 19.203 13.843 -1.520 1.00 0.00 590 SER B O 6
ATOM 6969 N N . LEU B 2 24 ? 20.171 12.519 0.020 1.00 0.00 591 LEU B N 6
ATOM 6970 C CA . LEU B 2 24 ? 19.042 12.570 0.939 1.00 0.00 591 LEU B CA 6
ATOM 6971 C C . LEU B 2 24 ? 19.274 13.594 2.043 1.00 0.00 591 LEU B C 6
ATOM 6972 O O . LEU B 2 24 ? 20.254 13.509 2.785 1.00 0.00 591 LEU B O 6
ATOM 6988 N N . SER B 2 25 ? 18.370 14.561 2.146 1.00 0.00 592 SER B N 6
ATOM 6989 C CA . SER B 2 25 ? 18.483 15.611 3.153 1.00 0.00 592 SER B CA 6
ATOM 6990 C C . SER B 2 25 ? 17.609 15.310 4.364 1.00 0.00 592 SER B C 6
ATOM 6991 O O . SER B 2 25 ? 16.450 14.919 4.224 1.00 0.00 592 SER B O 6
ATOM 6999 N N . LYS B 2 26 ? 18.173 15.495 5.553 1.00 0.00 593 LYS B N 6
ATOM 7000 C CA . LYS B 2 26 ? 17.437 15.270 6.791 1.00 0.00 593 LYS B CA 6
ATOM 7001 C C . LYS B 2 26 ? 17.456 16.510 7.676 1.00 0.00 593 LYS B C 6
ATOM 7002 O O . LYS B 2 26 ? 16.703 17.417 7.452 1.00 0.00 593 LYS B O 6
ATOM 7021 N N . GLY A 1 32 ? 0.249 0.140 0.124 1.00 0.00 32 GLY A N 7
ATOM 7022 C CA . GLY A 1 32 ? 1.664 0.020 0.451 1.00 0.00 32 GLY A CA 7
ATOM 7023 C C . GLY A 1 32 ? 2.377 1.358 0.315 1.00 0.00 32 GLY A C 7
ATOM 7024 O O . GLY A 1 32 ? 2.079 2.308 1.042 1.00 0.00 32 GLY A O 7
ATOM 7028 N N . ILE A 1 33 ? 3.320 1.429 -0.618 1.00 0.00 33 ILE A N 7
ATOM 7029 C CA . ILE A 1 33 ? 3.994 2.683 -0.934 1.00 0.00 33 ILE A CA 7
ATOM 7030 C C . ILE A 1 33 ? 3.207 3.490 -1.957 1.00 0.00 33 ILE A C 7
ATOM 7031 O O . ILE A 1 33 ? 2.871 2.989 -3.031 1.00 0.00 33 ILE A O 7
ATOM 7047 N N . ARG A 1 34 ? 2.912 4.740 -1.619 1.00 0.00 34 ARG A N 7
ATOM 7048 C CA . ARG A 1 34 ? 2.093 5.592 -2.471 1.00 0.00 34 ARG A CA 7
ATOM 7049 C C . ARG A 1 34 ? 2.866 6.826 -2.922 1.00 0.00 34 ARG A C 7
ATOM 7050 O O . ARG A 1 34 ? 3.913 7.151 -2.365 1.00 0.00 34 ARG A O 7
ATOM 7071 N N . VAL A 1 35 ? 2.342 7.510 -3.933 1.00 0.00 35 VAL A N 7
ATOM 7072 C CA . VAL A 1 35 ? 2.972 8.719 -4.449 1.00 0.00 35 VAL A CA 7
ATOM 7073 C C . VAL A 1 35 ? 1.941 9.654 -5.069 1.00 0.00 35 VAL A C 7
ATOM 7074 O O . VAL A 1 35 ? 1.029 9.213 -5.768 1.00 0.00 35 VAL A O 7
ATOM 7087 N N . MET A 1 36 ? 2.094 10.949 -4.811 1.00 0.00 36 MET A N 7
ATOM 7088 C CA . MET A 1 36 ? 1.223 11.956 -5.404 1.00 0.00 36 MET A CA 7
ATOM 7089 C C . MET A 1 36 ? 1.997 13.226 -5.737 1.00 0.00 36 MET A C 7
ATOM 7090 O O . MET A 1 36 ? 3.023 13.518 -5.125 1.00 0.00 36 MET A O 7
ATOM 7104 N N . ASP A 1 37 ? 1.497 13.977 -6.713 1.00 0.00 37 ASP A N 7
ATOM 7105 C CA . ASP A 1 37 ? 2.120 15.236 -7.106 1.00 0.00 37 ASP A CA 7
ATOM 7106 C C . ASP A 1 37 ? 2.091 16.246 -5.964 1.00 0.00 37 ASP A C 7
ATOM 7107 O O . ASP A 1 37 ? 1.115 16.323 -5.217 1.00 0.00 37 ASP A O 7
ATOM 7116 N N . HIS A 1 38 ? 3.165 17.015 -5.834 1.00 0.00 38 HIS A N 7
ATOM 7117 C CA . HIS A 1 38 ? 3.222 18.090 -4.851 1.00 0.00 38 HIS A CA 7
ATOM 7118 C C . HIS A 1 38 ? 2.295 19.237 -5.236 1.00 0.00 38 HIS A C 7
ATOM 7119 O O . HIS A 1 38 ? 2.245 19.646 -6.395 1.00 0.00 38 HIS A O 7
ATOM 7133 N N . PRO A 1 39 ? 1.563 19.752 -4.254 1.00 0.00 39 PRO A N 7
ATOM 7134 C CA . PRO A 1 39 ? 0.524 20.743 -4.512 1.00 0.00 39 PRO A CA 7
ATOM 7135 C C . PRO A 1 39 ? 1.128 22.101 -4.843 1.00 0.00 39 PRO A C 7
ATOM 7136 O O . PRO A 1 39 ? 0.445 22.985 -5.360 1.00 0.00 39 PRO A O 7
ATOM 7147 N N . THR A 1 40 ? 2.411 22.263 -4.539 1.00 0.00 40 THR A N 7
ATOM 7148 C CA . THR A 1 40 ? 3.093 23.535 -4.744 1.00 0.00 40 THR A CA 7
ATOM 7149 C C . THR A 1 40 ? 4.175 23.412 -5.811 1.00 0.00 40 THR A C 7
ATOM 7150 O O . THR A 1 40 ? 4.100 24.050 -6.860 1.00 0.00 40 THR A O 7
ATOM 7161 N N . MET A 1 41 ? 5.182 22.591 -5.534 1.00 0.00 41 MET A N 7
ATOM 7162 C CA . MET A 1 41 ? 6.389 22.556 -6.352 1.00 0.00 41 MET A CA 7
ATOM 7163 C C . MET A 1 41 ? 6.169 21.750 -7.624 1.00 0.00 41 MET A C 7
ATOM 7164 O O . MET A 1 41 ? 5.910 20.548 -7.573 1.00 0.00 41 MET A O 7
ATOM 7178 N N . PRO A 1 42 ? 6.274 22.419 -8.768 1.00 0.00 42 PRO A N 7
ATOM 7179 C CA . PRO A 1 42 ? 5.992 21.791 -10.053 1.00 0.00 42 PRO A CA 7
ATOM 7180 C C . PRO A 1 42 ? 6.810 20.519 -10.235 1.00 0.00 42 PRO A C 7
ATOM 7181 O O . PRO A 1 42 ? 6.362 19.569 -10.877 1.00 0.00 42 PRO A O 7
ATOM 7192 N N . ASP A 1 43 ? 8.011 20.508 -9.670 1.00 0.00 43 ASP A N 7
ATOM 7193 C CA . ASP A 1 43 ? 8.945 19.408 -9.873 1.00 0.00 43 ASP A CA 7
ATOM 7194 C C . ASP A 1 43 ? 9.205 18.659 -8.572 1.00 0.00 43 ASP A C 7
ATOM 7195 O O . ASP A 1 43 ? 10.348 18.327 -8.254 1.00 0.00 43 ASP A O 7
ATOM 7204 N N . THR A 1 44 ? 8.141 18.395 -7.824 1.00 0.00 44 THR A N 7
ATOM 7205 C CA . THR A 1 44 ? 8.228 17.553 -6.636 1.00 0.00 44 THR A CA 7
ATOM 7206 C C . THR A 1 44 ? 7.030 16.617 -6.537 1.00 0.00 44 THR A C 7
ATOM 7207 O O . THR A 1 44 ? 5.910 16.987 -6.884 1.00 0.00 44 THR A O 7
ATOM 7218 N N . GLN A 1 45 ? 7.275 15.400 -6.059 1.00 0.00 45 GLN A N 7
ATOM 7219 C CA . GLN A 1 45 ? 6.198 14.503 -5.661 1.00 0.00 45 GLN A CA 7
ATOM 7220 C C . GLN A 1 45 ? 6.312 14.126 -4.188 1.00 0.00 45 GLN A C 7
ATOM 7221 O O . GLN A 1 45 ? 7.379 14.250 -3.586 1.00 0.00 45 GLN A O 7
ATOM 7235 N N . VAL A 1 46 ? 5.206 13.665 -3.614 1.00 0.00 46 VAL A N 7
ATOM 7236 C CA . VAL A 1 46 ? 5.190 13.234 -2.221 1.00 0.00 46 VAL A CA 7
ATOM 7237 C C . VAL A 1 46 ? 5.008 11.725 -2.113 1.00 0.00 46 VAL A C 7
ATOM 7238 O O . VAL A 1 46 ? 4.129 11.149 -2.755 1.00 0.00 46 VAL A O 7
ATOM 7251 N N . VAL A 1 47 ? 5.845 11.090 -1.300 1.00 0.00 47 VAL A N 7
ATOM 7252 C CA . VAL A 1 47 ? 5.852 9.637 -1.189 1.00 0.00 47 VAL A CA 7
ATOM 7253 C C . VAL A 1 47 ? 5.541 9.190 0.232 1.00 0.00 47 VAL A C 7
ATOM 7254 O O . VAL A 1 47 ? 6.106 9.711 1.194 1.00 0.00 47 VAL A O 7
ATOM 7267 N N . VAL A 1 48 ? 4.640 8.223 0.361 1.00 0.00 48 VAL A N 7
ATOM 7268 C CA . VAL A 1 48 ? 4.209 7.744 1.670 1.00 0.00 48 VAL A CA 7
ATOM 7269 C C . VAL A 1 48 ? 4.832 6.392 1.993 1.00 0.00 48 VAL A C 7
ATOM 7270 O O . VAL A 1 48 ? 4.670 5.429 1.242 1.00 0.00 48 VAL A O 7
ATOM 7283 N N . ILE A 1 49 ? 5.544 6.327 3.112 1.00 0.00 49 ILE A N 7
ATOM 7284 C CA . ILE A 1 49 ? 6.208 5.098 3.527 1.00 0.00 49 ILE A CA 7
ATOM 7285 C C . ILE A 1 49 ? 5.741 4.658 4.909 1.00 0.00 49 ILE A C 7
ATOM 7286 O O . ILE A 1 49 ? 6.175 5.205 5.924 1.00 0.00 49 ILE A O 7
ATOM 7302 N N . PRO A 1 50 ? 4.855 3.668 4.942 1.00 0.00 50 PRO A N 7
ATOM 7303 C CA . PRO A 1 50 ? 4.285 3.192 6.197 1.00 0.00 50 PRO A CA 7
ATOM 7304 C C . PRO A 1 50 ? 5.373 2.703 7.146 1.00 0.00 50 PRO A C 7
ATOM 7305 O O . PRO A 1 50 ? 6.453 2.305 6.714 1.00 0.00 50 PRO A O 7
ATOM 7316 N N . LYS A 1 51 ? 5.078 2.738 8.442 1.00 0.00 51 LYS A N 7
ATOM 7317 C CA . LYS A 1 51 ? 6.025 2.283 9.452 1.00 0.00 51 LYS A CA 7
ATOM 7318 C C . LYS A 1 51 ? 6.365 0.811 9.268 1.00 0.00 51 LYS A C 7
ATOM 7319 O O . LYS A 1 51 ? 5.491 -0.007 8.974 1.00 0.00 51 LYS A O 7
ATOM 7338 N N . SER A 1 52 ? 7.639 0.476 9.444 1.00 0.00 52 SER A N 7
ATOM 7339 C CA . SER A 1 52 ? 8.094 -0.901 9.304 1.00 0.00 52 SER A CA 7
ATOM 7340 C C . SER A 1 52 ? 8.476 -1.212 7.861 1.00 0.00 52 SER A C 7
ATOM 7341 O O . SER A 1 52 ? 9.034 -2.271 7.570 1.00 0.00 52 SER A O 7
ATOM 7349 N N . ALA A 1 53 ? 8.172 -0.283 6.962 1.00 0.00 53 ALA A N 7
ATOM 7350 C CA . ALA A 1 53 ? 8.595 -0.395 5.571 1.00 0.00 53 ALA A CA 7
ATOM 7351 C C . ALA A 1 53 ? 10.049 0.024 5.402 1.00 0.00 53 ALA A C 7
ATOM 7352 O O . ALA A 1 53 ? 10.572 0.816 6.187 1.00 0.00 53 ALA A O 7
ATOM 7359 N N . ASP A 1 54 ? 10.699 -0.511 4.375 1.00 0.00 54 ASP A N 7
ATOM 7360 C CA . ASP A 1 54 ? 12.094 -0.188 4.097 1.00 0.00 54 ASP A CA 7
ATOM 7361 C C . ASP A 1 54 ? 12.210 1.093 3.281 1.00 0.00 54 ASP A C 7
ATOM 7362 O O . ASP A 1 54 ? 11.985 1.092 2.070 1.00 0.00 54 ASP A O 7
ATOM 7371 N N . LEU A 1 55 ? 12.562 2.185 3.950 1.00 0.00 55 LEU A N 7
ATOM 7372 C CA . LEU A 1 55 ? 12.703 3.478 3.289 1.00 0.00 55 LEU A CA 7
ATOM 7373 C C . LEU A 1 55 ? 13.743 3.417 2.178 1.00 0.00 55 LEU A C 7
ATOM 7374 O O . LEU A 1 55 ? 13.616 4.098 1.159 1.00 0.00 55 LEU A O 7
ATOM 7390 N N . GLN A 1 56 ? 14.768 2.597 2.377 1.00 0.00 56 GLN A N 7
ATOM 7391 C CA . GLN A 1 56 ? 15.900 2.548 1.460 1.00 0.00 56 GLN A CA 7
ATOM 7392 C C . GLN A 1 56 ? 15.511 1.901 0.138 1.00 0.00 56 GLN A C 7
ATOM 7393 O O . GLN A 1 56 ? 15.994 2.296 -0.924 1.00 0.00 56 GLN A O 7
ATOM 7407 N N . SER A 1 57 ? 14.637 0.903 0.206 1.00 0.00 57 SER A N 7
ATOM 7408 C CA . SER A 1 57 ? 14.066 0.300 -0.991 1.00 0.00 57 SER A CA 7
ATOM 7409 C C . SER A 1 57 ? 13.207 1.299 -1.755 1.00 0.00 57 SER A C 7
ATOM 7410 O O . SER A 1 57 ? 13.224 1.336 -2.985 1.00 0.00 57 SER A O 7
ATOM 7418 N N . VAL A 1 58 ? 12.454 2.109 -1.018 1.00 0.00 58 VAL A N 7
ATOM 7419 C CA . VAL A 1 58 ? 11.647 3.163 -1.622 1.00 0.00 58 VAL A CA 7
ATOM 7420 C C . VAL A 1 58 ? 12.522 4.206 -2.305 1.00 0.00 58 VAL A C 7
ATOM 7421 O O . VAL A 1 58 ? 12.279 4.579 -3.451 1.00 0.00 58 VAL A O 7
ATOM 7434 N N . ILE A 1 59 ? 13.541 4.672 -1.592 1.00 0.00 59 ILE A N 7
ATOM 7435 C CA . ILE A 1 59 ? 14.458 5.672 -2.130 1.00 0.00 59 ILE A CA 7
ATOM 7436 C C . ILE A 1 59 ? 15.157 5.159 -3.383 1.00 0.00 59 ILE A C 7
ATOM 7437 O O . ILE A 1 59 ? 15.262 5.872 -4.382 1.00 0.00 59 ILE A O 7
ATOM 7453 N N . SER A 1 60 ? 15.632 3.920 -3.324 1.00 0.00 60 SER A N 7
ATOM 7454 C CA . SER A 1 60 ? 16.344 3.318 -4.446 1.00 0.00 60 SER A CA 7
ATOM 7455 C C . SER A 1 60 ? 15.520 3.394 -5.725 1.00 0.00 60 SER A C 7
ATOM 7456 O O . SER A 1 60 ? 16.021 3.791 -6.776 1.00 0.00 60 SER A O 7
ATOM 7464 N N . VAL A 1 61 ? 14.251 3.011 -5.628 1.00 0.00 61 VAL A N 7
ATOM 7465 C CA . VAL A 1 61 ? 13.343 3.073 -6.767 1.00 0.00 61 VAL A CA 7
ATOM 7466 C C . VAL A 1 61 ? 13.174 4.505 -7.259 1.00 0.00 61 VAL A C 7
ATOM 7467 O O . VAL A 1 61 ? 13.188 4.765 -8.463 1.00 0.00 61 VAL A O 7
ATOM 7480 N N . LEU A 1 62 ? 13.014 5.433 -6.321 1.00 0.00 62 LEU A N 7
ATOM 7481 C CA . LEU A 1 62 ? 12.804 6.834 -6.658 1.00 0.00 62 LEU A CA 7
ATOM 7482 C C . LEU A 1 62 ? 14.007 7.410 -7.394 1.00 0.00 62 LEU A C 7
ATOM 7483 O O . LEU A 1 62 ? 13.858 8.163 -8.355 1.00 0.00 62 LEU A O 7
ATOM 7499 N N . THR A 1 63 ? 15.202 7.050 -6.936 1.00 0.00 63 THR A N 7
ATOM 7500 C CA . THR A 1 63 ? 16.434 7.533 -7.547 1.00 0.00 63 THR A CA 7
ATOM 7501 C C . THR A 1 63 ? 16.624 6.945 -8.940 1.00 0.00 63 THR A C 7
ATOM 7502 O O . THR A 1 63 ? 17.178 7.596 -9.827 1.00 0.00 63 THR A O 7
ATOM 7513 N N . ALA A 1 64 ? 16.165 5.713 -9.125 1.00 0.00 64 ALA A N 7
ATOM 7514 C CA . ALA A 1 64 ? 16.245 5.051 -10.421 1.00 0.00 64 ALA A CA 7
ATOM 7515 C C . ALA A 1 64 ? 15.374 5.757 -11.455 1.00 0.00 64 ALA A C 7
ATOM 7516 O O . ALA A 1 64 ? 15.879 6.313 -12.430 1.00 0.00 64 ALA A O 7
ATOM 7523 N N . LYS A 1 65 ? 14.064 5.731 -11.235 1.00 0.00 65 LYS A N 7
ATOM 7524 C CA . LYS A 1 65 ? 13.117 6.288 -12.191 1.00 0.00 65 LYS A CA 7
ATOM 7525 C C . LYS A 1 65 ? 13.213 7.807 -12.241 1.00 0.00 65 LYS A C 7
ATOM 7526 O O . LYS A 1 65 ? 12.881 8.428 -13.251 1.00 0.00 65 LYS A O 7
ATOM 7545 N N . GLY A 1 66 ? 13.672 8.402 -11.145 1.00 0.00 66 GLY A N 7
ATOM 7546 C CA . GLY A 1 66 ? 13.766 9.854 -11.044 1.00 0.00 66 GLY A CA 7
ATOM 7547 C C . GLY A 1 66 ? 14.755 10.414 -12.057 1.00 0.00 66 GLY A C 7
ATOM 7548 O O . GLY A 1 66 ? 14.710 11.596 -12.395 1.00 0.00 66 GLY A O 7
ATOM 7552 N N . LYS A 1 67 ? 15.650 9.556 -12.540 1.00 0.00 67 LYS A N 7
ATOM 7553 C CA . LYS A 1 67 ? 16.683 9.975 -13.479 1.00 0.00 67 LYS A CA 7
ATOM 7554 C C . LYS A 1 67 ? 16.440 9.387 -14.863 1.00 0.00 67 LYS A C 7
ATOM 7555 O O . LYS A 1 67 ? 16.864 9.953 -15.872 1.00 0.00 67 LYS A O 7
ATOM 7574 N N . GLU A 1 68 ? 15.757 8.248 -14.904 1.00 0.00 68 GLU A N 7
ATOM 7575 C CA . GLU A 1 68 ? 15.408 7.610 -16.168 1.00 0.00 68 GLU A CA 7
ATOM 7576 C C . GLU A 1 68 ? 14.685 8.580 -17.093 1.00 0.00 68 GLU A C 7
ATOM 7577 O O . GLU A 1 68 ? 14.970 8.640 -18.290 1.00 0.00 68 GLU A O 7
ATOM 7589 N N . ALA A 1 69 ? 13.748 9.337 -16.535 1.00 0.00 69 ALA A N 7
ATOM 7590 C CA . ALA A 1 69 ? 13.061 10.382 -17.282 1.00 0.00 69 ALA A CA 7
ATOM 7591 C C . ALA A 1 69 ? 13.541 11.766 -16.866 1.00 0.00 69 ALA A C 7
ATOM 7592 O O . ALA A 1 69 ? 14.394 12.362 -17.526 1.00 0.00 69 ALA A O 7
ATOM 7599 N N . GLY A 1 70 ? 12.993 12.274 -15.768 1.00 0.00 70 GLY A N 7
ATOM 7600 C CA . GLY A 1 70 ? 13.459 13.527 -15.187 1.00 0.00 70 GLY A CA 7
ATOM 7601 C C . GLY A 1 70 ? 12.673 14.712 -15.733 1.00 0.00 70 GLY A C 7
ATOM 7602 O O . GLY A 1 70 ? 12.368 14.773 -16.925 1.00 0.00 70 GLY A O 7
ATOM 7606 N N . PRO A 1 71 ? 12.349 15.655 -14.855 1.00 0.00 71 PRO A N 7
ATOM 7607 C CA . PRO A 1 71 ? 11.648 16.869 -15.257 1.00 0.00 71 PRO A CA 7
ATOM 7608 C C . PRO A 1 71 ? 12.615 17.902 -15.820 1.00 0.00 71 PRO A C 7
ATOM 7609 O O . PRO A 1 71 ? 13.806 17.634 -15.974 1.00 0.00 71 PRO A O 7
ATOM 7620 N N . GLN A 1 72 ? 12.095 19.088 -16.125 1.00 0.00 72 GLN A N 7
ATOM 7621 C CA . GLN A 1 72 ? 12.931 20.202 -16.552 1.00 0.00 72 GLN A CA 7
ATOM 7622 C C . GLN A 1 72 ? 13.829 20.683 -15.421 1.00 0.00 72 GLN A C 7
ATOM 7623 O O . GLN A 1 72 ? 14.980 21.061 -15.645 1.00 0.00 72 GLN A O 7
ATOM 7637 N N . GLY A 1 73 ? 13.298 20.669 -14.203 1.00 0.00 73 GLY A N 7
ATOM 7638 C CA . GLY A 1 73 ? 14.034 21.148 -13.039 1.00 0.00 73 GLY A CA 7
ATOM 7639 C C . GLY A 1 73 ? 14.637 19.990 -12.255 1.00 0.00 73 GLY A C 7
ATOM 7640 O O . GLY A 1 73 ? 14.833 18.901 -12.790 1.00 0.00 73 GLY A O 7
ATOM 7644 N N . ARG A 1 74 ? 14.932 20.235 -10.982 1.00 0.00 74 ARG A N 7
ATOM 7645 C CA . ARG A 1 74 ? 15.474 19.201 -10.108 1.00 0.00 74 ARG A CA 7
ATOM 7646 C C . ARG A 1 74 ? 14.367 18.309 -9.560 1.00 0.00 74 ARG A C 7
ATOM 7647 O O . ARG A 1 74 ? 13.351 18.798 -9.067 1.00 0.00 74 ARG A O 7
ATOM 7668 N N . ASN A 1 75 ? 14.571 17.000 -9.648 1.00 0.00 75 ASN A N 7
ATOM 7669 C CA . ASN A 1 75 ? 13.539 16.036 -9.281 1.00 0.00 75 ASN A CA 7
ATOM 7670 C C . ASN A 1 75 ? 13.584 15.718 -7.792 1.00 0.00 75 ASN A C 7
ATOM 7671 O O . ASN A 1 75 ? 14.440 14.960 -7.335 1.00 0.00 75 ASN A O 7
ATOM 7682 N N . LYS A 1 76 ? 12.659 16.303 -7.039 1.00 0.00 76 LYS A N 7
ATOM 7683 C CA . LYS A 1 76 ? 12.626 16.125 -5.592 1.00 0.00 76 LYS A CA 7
ATOM 7684 C C . LYS A 1 76 ? 11.454 15.246 -5.174 1.00 0.00 76 LYS A C 7
ATOM 7685 O O . LYS A 1 76 ? 10.408 15.238 -5.822 1.00 0.00 76 LYS A O 7
ATOM 7704 N N . PHE A 1 77 ? 11.637 14.506 -4.085 1.00 0.00 77 PHE A N 7
ATOM 7705 C CA . PHE A 1 77 ? 10.534 13.798 -3.447 1.00 0.00 77 PHE A CA 7
ATOM 7706 C C . PHE A 1 77 ? 10.467 14.107 -1.957 1.00 0.00 77 PHE A C 7
ATOM 7707 O O . PHE A 1 77 ? 11.495 14.273 -1.301 1.00 0.00 77 PHE A O 7
ATOM 7724 N N . ILE A 1 78 ? 9.249 14.186 -1.428 1.00 0.00 78 ILE A N 7
ATOM 7725 C CA . ILE A 1 78 ? 9.046 14.338 0.007 1.00 0.00 78 ILE A CA 7
ATOM 7726 C C . ILE A 1 78 ? 8.659 13.013 0.651 1.00 0.00 78 ILE A C 7
ATOM 7727 O O . ILE A 1 78 ? 7.618 12.439 0.335 1.00 0.00 78 ILE A O 7
ATOM 7743 N N . LEU A 1 79 ? 9.504 12.531 1.557 1.00 0.00 79 LEU A N 7
ATOM 7744 C CA . LEU A 1 79 ? 9.341 11.199 2.125 1.00 0.00 79 LEU A CA 7
ATOM 7745 C C . LEU A 1 79 ? 8.671 11.261 3.491 1.00 0.00 79 LEU A C 7
ATOM 7746 O O . LEU A 1 79 ? 9.241 11.782 4.451 1.00 0.00 79 LEU A O 7
ATOM 7762 N N . LEU A 1 80 ? 7.458 10.726 3.576 1.00 0.00 80 LEU A N 7
ATOM 7763 C CA . LEU A 1 80 ? 6.678 10.783 4.805 1.00 0.00 80 LEU A CA 7
ATOM 7764 C C . LEU A 1 80 ? 6.648 9.429 5.503 1.00 0.00 80 LEU A C 7
ATOM 7765 O O . LEU A 1 80 ? 6.217 8.432 4.925 1.00 0.00 80 LEU A O 7
ATOM 7781 N N . SER A 1 81 ? 7.111 9.400 6.748 1.00 0.00 81 SER A N 7
ATOM 7782 C CA . SER A 1 81 ? 7.195 8.156 7.505 1.00 0.00 81 SER A CA 7
ATOM 7783 C C . SER A 1 81 ? 5.920 7.905 8.297 1.00 0.00 81 SER A C 7
ATOM 7784 O O . SER A 1 81 ? 5.619 8.621 9.252 1.00 0.00 81 SER A O 7
ATOM 7792 N N . GLY A 1 82 ? 5.171 6.883 7.895 1.00 0.00 82 GLY A N 7
ATOM 7793 C CA . GLY A 1 82 ? 3.878 6.595 8.503 1.00 0.00 82 GLY A CA 7
ATOM 7794 C C . GLY A 1 82 ? 2.737 6.897 7.542 1.00 0.00 82 GLY A C 7
ATOM 7795 O O . GLY A 1 82 ? 2.955 7.099 6.347 1.00 0.00 82 GLY A O 7
ATOM 7799 N N . ASP A 1 83 ? 1.517 6.924 8.067 1.00 0.00 83 ASP A N 7
ATOM 7800 C CA . ASP A 1 83 ? 0.328 7.085 7.240 1.00 0.00 83 ASP A CA 7
ATOM 7801 C C . ASP A 1 83 ? -0.826 7.673 8.041 1.00 0.00 83 ASP A C 7
ATOM 7802 O O . ASP A 1 83 ? -0.732 7.829 9.259 1.00 0.00 83 ASP A O 7
ATOM 7811 N N . THR A 1 84 ? -1.914 7.999 7.351 1.00 0.00 84 THR A N 7
ATOM 7812 C CA . THR A 1 84 ? -3.096 8.554 8.002 1.00 0.00 84 THR A CA 7
ATOM 7813 C C . THR A 1 84 ? -4.345 7.759 7.642 1.00 0.00 84 THR A C 7
ATOM 7814 O O . THR A 1 84 ? -4.648 7.560 6.465 1.00 0.00 84 THR A O 7
ATOM 7825 N N . SER A 1 85 ? -5.067 7.308 8.661 1.00 0.00 85 SER A N 7
ATOM 7826 C CA . SER A 1 85 ? -6.302 6.563 8.455 1.00 0.00 85 SER A CA 7
ATOM 7827 C C . SER A 1 85 ? -7.520 7.470 8.562 1.00 0.00 85 SER A C 7
ATOM 7828 O O . SER A 1 85 ? -7.403 8.643 8.919 1.00 0.00 85 SER A O 7
ATOM 7836 N N . ALA B 2 2 ? 11.450 22.683 5.237 1.00 0.00 569 ALA B N 7
ATOM 7837 C CA . ALA B 2 2 ? 12.483 23.272 6.081 1.00 0.00 569 ALA B CA 7
ATOM 7838 C C . ALA B 2 2 ? 13.311 24.291 5.309 1.00 0.00 569 ALA B C 7
ATOM 7839 O O . ALA B 2 2 ? 13.502 24.162 4.100 1.00 0.00 569 ALA B O 7
ATOM 7846 N N . GLN B 2 3 ? 13.801 25.304 6.016 1.00 0.00 570 GLN B N 7
ATOM 7847 C CA . GLN B 2 3 ? 14.467 26.432 5.376 1.00 0.00 570 GLN B CA 7
ATOM 7848 C C . GLN B 2 3 ? 15.972 26.210 5.296 1.00 0.00 570 GLN B C 7
ATOM 7849 O O . GLN B 2 3 ? 16.642 26.064 6.319 1.00 0.00 570 GLN B O 7
ATOM 7863 N N . ALA B 2 4 ? 16.498 26.189 4.077 1.00 0.00 571 ALA B N 7
ATOM 7864 C CA . ALA B 2 4 ? 17.936 26.077 3.865 1.00 0.00 571 ALA B CA 7
ATOM 7865 C C . ALA B 2 4 ? 18.610 27.442 3.918 1.00 0.00 571 ALA B C 7
ATOM 7866 O O . ALA B 2 4 ? 17.949 28.475 3.818 1.00 0.00 571 ALA B O 7
ATOM 7873 N N . GLY B 2 5 ? 19.930 27.439 4.075 1.00 0.00 572 GLY B N 7
ATOM 7874 C CA . GLY B 2 5 ? 20.704 28.674 4.080 1.00 0.00 572 GLY B CA 7
ATOM 7875 C C . GLY B 2 5 ? 21.721 28.684 5.211 1.00 0.00 572 GLY B C 7
ATOM 7876 O O . GLY B 2 5 ? 22.565 29.576 5.295 1.00 0.00 572 GLY B O 7
ATOM 7880 N N . ALA B 2 6 ? 21.636 27.685 6.085 1.00 0.00 573 ALA B N 7
ATOM 7881 C CA . ALA B 2 6 ? 22.573 27.556 7.195 1.00 0.00 573 ALA B CA 7
ATOM 7882 C C . ALA B 2 6 ? 23.660 26.536 6.882 1.00 0.00 573 ALA B C 7
ATOM 7883 O O . ALA B 2 6 ? 24.163 25.858 7.777 1.00 0.00 573 ALA B O 7
ATOM 7890 N N . ALA B 2 7 ? 24.016 26.430 5.606 1.00 0.00 574 ALA B N 7
ATOM 7891 C CA . ALA B 2 7 ? 24.966 25.419 5.157 1.00 0.00 574 ALA B CA 7
ATOM 7892 C C . ALA B 2 7 ? 24.480 24.017 5.501 1.00 0.00 574 ALA B C 7
ATOM 7893 O O . ALA B 2 7 ? 25.275 23.083 5.606 1.00 0.00 574 ALA B O 7
ATOM 7900 N N . ASN B 2 8 ? 23.171 23.877 5.678 1.00 0.00 575 ASN B N 7
ATOM 7901 C CA . ASN B 2 8 ? 22.577 22.586 6.006 1.00 0.00 575 ASN B CA 7
ATOM 7902 C C . ASN B 2 8 ? 21.056 22.640 5.914 1.00 0.00 575 ASN B C 7
ATOM 7903 O O . ASN B 2 8 ? 20.481 23.681 5.597 1.00 0.00 575 ASN B O 7
ATOM 7914 N N . ARG B 2 9 ? 20.412 21.513 6.192 1.00 0.00 576 ARG B N 7
ATOM 7915 C CA . ARG B 2 9 ? 18.958 21.468 6.302 1.00 0.00 576 ARG B CA 7
ATOM 7916 C C . ARG B 2 9 ? 18.507 20.300 7.169 1.00 0.00 576 ARG B C 7
ATOM 7917 O O . ARG B 2 9 ? 19.110 19.226 7.143 1.00 0.00 576 ARG B O 7
ATOM 7938 N N . SER B 2 10 ? 17.444 20.514 7.935 1.00 0.00 577 SER B N 7
ATOM 7939 C CA . SER B 2 10 ? 16.914 19.481 8.818 1.00 0.00 577 SER B CA 7
ATOM 7940 C C . SER B 2 10 ? 15.391 19.518 8.857 1.00 0.00 577 SER B C 7
ATOM 7941 O O . SER B 2 10 ? 14.792 20.572 9.070 1.00 0.00 577 SER B O 7
ATOM 7949 N N . LEU B 2 11 ? 14.771 18.361 8.650 1.00 0.00 578 LEU B N 7
ATOM 7950 C CA . LEU B 2 11 ? 13.319 18.247 8.727 1.00 0.00 578 LEU B CA 7
ATOM 7951 C C . LEU B 2 11 ? 12.890 17.519 9.995 1.00 0.00 578 LEU B C 7
ATOM 7952 O O . LEU B 2 11 ? 13.665 16.764 10.582 1.00 0.00 578 LEU B O 7
ATOM 7968 N N . THR B 2 12 ? 11.651 17.752 10.414 1.00 0.00 579 THR B N 7
ATOM 7969 C CA . THR B 2 12 ? 11.059 16.999 11.513 1.00 0.00 579 THR B CA 7
ATOM 7970 C C . THR B 2 12 ? 10.062 15.967 11.001 1.00 0.00 579 THR B C 7
ATOM 7971 O O . THR B 2 12 ? 9.123 16.305 10.279 1.00 0.00 579 THR B O 7
ATOM 7982 N N . GLU B 2 13 ? 10.271 14.711 11.377 1.00 0.00 580 GLU B N 7
ATOM 7983 C CA . GLU B 2 13 ? 9.378 13.632 10.973 1.00 0.00 580 GLU B CA 7
ATOM 7984 C C . GLU B 2 13 ? 9.147 13.642 9.468 1.00 0.00 580 GLU B C 7
ATOM 7985 O O . GLU B 2 13 ? 8.009 13.726 9.006 1.00 0.00 580 GLU B O 7
ATOM 7997 N N . GLY B 2 14 ? 10.232 13.557 8.707 1.00 0.00 581 GLY B N 7
ATOM 7998 C CA . GLY B 2 14 ? 10.147 13.489 7.253 1.00 0.00 581 GLY B CA 7
ATOM 7999 C C . GLY B 2 14 ? 11.489 13.804 6.605 1.00 0.00 581 GLY B C 7
ATOM 8000 O O . GLY B 2 14 ? 12.381 14.361 7.245 1.00 0.00 581 GLY B O 7
ATOM 8004 N N . PHE B 2 15 ? 11.624 13.446 5.332 1.00 0.00 582 PHE B N 7
ATOM 8005 C CA . PHE B 2 15 ? 12.869 13.662 4.606 1.00 0.00 582 PHE B CA 7
ATOM 8006 C C . PHE B 2 15 ? 12.610 14.298 3.246 1.00 0.00 582 PHE B C 7
ATOM 8007 O O . PHE B 2 15 ? 11.498 14.235 2.723 1.00 0.00 582 PHE B O 7
ATOM 8024 N N . VAL B 2 16 ? 13.643 14.912 2.679 1.00 0.00 583 VAL B N 7
ATOM 8025 C CA . VAL B 2 16 ? 13.597 15.369 1.295 1.00 0.00 583 VAL B CA 7
ATOM 8026 C C . VAL B 2 16 ? 14.657 14.671 0.451 1.00 0.00 583 VAL B C 7
ATOM 8027 O O . VAL B 2 16 ? 15.847 14.736 0.755 1.00 0.00 583 VAL B O 7
ATOM 8040 N N . LEU B 2 17 ? 14.215 14.006 -0.612 1.00 0.00 584 LEU B N 7
ATOM 8041 C CA . LEU B 2 17 ? 15.113 13.223 -1.452 1.00 0.00 584 LEU B CA 7
ATOM 8042 C C . LEU B 2 17 ? 15.409 13.938 -2.762 1.00 0.00 584 LEU B C 7
ATOM 8043 O O . LEU B 2 17 ? 14.494 14.307 -3.499 1.00 0.00 584 LEU B O 7
ATOM 8059 N N . ASP B 2 18 ? 16.692 14.136 -3.048 1.00 0.00 585 ASP B N 7
ATOM 8060 C CA . ASP B 2 18 ? 17.119 14.643 -4.346 1.00 0.00 585 ASP B CA 7
ATOM 8061 C C . ASP B 2 18 ? 17.645 13.520 -5.231 1.00 0.00 585 ASP B C 7
ATOM 8062 O O . ASP B 2 18 ? 18.741 13.007 -5.012 1.00 0.00 585 ASP B O 7
ATOM 8071 N N . THR B 2 19 ? 16.855 13.143 -6.230 1.00 0.00 586 THR B N 7
ATOM 8072 C CA . THR B 2 19 ? 17.141 11.955 -7.027 1.00 0.00 586 THR B CA 7
ATOM 8073 C C . THR B 2 19 ? 18.086 12.280 -8.178 1.00 0.00 586 THR B C 7
ATOM 8074 O O . THR B 2 19 ? 18.478 11.395 -8.939 1.00 0.00 586 THR B O 7
ATOM 8085 N N . MET B 2 20 ? 18.446 13.554 -8.300 1.00 0.00 587 MET B N 7
ATOM 8086 C CA . MET B 2 20 ? 19.321 14.001 -9.376 1.00 0.00 587 MET B CA 7
ATOM 8087 C C . MET B 2 20 ? 20.764 14.115 -8.903 1.00 0.00 587 MET B C 7
ATOM 8088 O O . MET B 2 20 ? 21.699 13.860 -9.663 1.00 0.00 587 MET B O 7
ATOM 8102 N N . ASN B 2 21 ? 20.940 14.497 -7.643 1.00 0.00 588 ASN B N 7
ATOM 8103 C CA . ASN B 2 21 ? 22.270 14.620 -7.057 1.00 0.00 588 ASN B CA 7
ATOM 8104 C C . ASN B 2 21 ? 22.556 13.477 -6.093 1.00 0.00 588 ASN B C 7
ATOM 8105 O O . ASN B 2 21 ? 23.545 13.503 -5.361 1.00 0.00 588 ASN B O 7
ATOM 8116 N N . ASP B 2 22 ? 21.686 12.474 -6.098 1.00 0.00 589 ASP B N 7
ATOM 8117 C CA . ASP B 2 22 ? 21.887 11.279 -5.287 1.00 0.00 589 ASP B CA 7
ATOM 8118 C C . ASP B 2 22 ? 22.150 11.639 -3.831 1.00 0.00 589 ASP B C 7
ATOM 8119 O O . ASP B 2 22 ? 23.123 11.183 -3.234 1.00 0.00 589 ASP B O 7
ATOM 8128 N N . SER B 2 23 ? 21.274 12.463 -3.263 1.00 0.00 590 SER B N 7
ATOM 8129 C CA . SER B 2 23 ? 21.472 12.981 -1.915 1.00 0.00 590 SER B CA 7
ATOM 8130 C C . SER B 2 23 ? 20.156 13.040 -1.150 1.00 0.00 590 SER B C 7
ATOM 8131 O O . SER B 2 23 ? 19.158 13.560 -1.650 1.00 0.00 590 SER B O 7
ATOM 8139 N N . LEU B 2 24 ? 20.160 12.505 0.067 1.00 0.00 591 LEU B N 7
ATOM 8140 C CA . LEU B 2 24 ? 19.004 12.597 0.949 1.00 0.00 591 LEU B CA 7
ATOM 8141 C C . LEU B 2 24 ? 19.219 13.641 2.035 1.00 0.00 591 LEU B C 7
ATOM 8142 O O . LEU B 2 24 ? 20.235 13.627 2.730 1.00 0.00 591 LEU B O 7
ATOM 8158 N N . SER B 2 25 ? 18.260 14.549 2.175 1.00 0.00 592 SER B N 7
ATOM 8159 C CA . SER B 2 25 ? 18.318 15.572 3.214 1.00 0.00 592 SER B CA 7
ATOM 8160 C C . SER B 2 25 ? 17.514 15.156 4.440 1.00 0.00 592 SER B C 7
ATOM 8161 O O . SER B 2 25 ? 16.294 15.002 4.372 1.00 0.00 592 SER B O 7
ATOM 8169 N N . LYS B 2 26 ? 18.205 14.974 5.560 1.00 0.00 593 LYS B N 7
ATOM 8170 C CA . LYS B 2 26 ? 17.574 14.480 6.778 1.00 0.00 593 LYS B CA 7
ATOM 8171 C C . LYS B 2 26 ? 17.288 15.618 7.751 1.00 0.00 593 LYS B C 7
ATOM 8172 O O . LYS B 2 26 ? 16.325 16.314 7.593 1.00 0.00 593 LYS B O 7
ATOM 8191 N N . GLY A 1 32 ? 2.108 -1.558 2.030 1.00 0.00 32 GLY A N 8
ATOM 8192 C CA . GLY A 1 32 ? 2.972 -0.996 0.999 1.00 0.00 32 GLY A CA 8
ATOM 8193 C C . GLY A 1 32 ? 3.063 0.519 1.122 1.00 0.00 32 GLY A C 8
ATOM 8194 O O . GLY A 1 32 ? 2.725 1.089 2.160 1.00 0.00 32 GLY A O 8
ATOM 8198 N N . ILE A 1 33 ? 3.522 1.168 0.057 1.00 0.00 33 ILE A N 8
ATOM 8199 C CA . ILE A 1 33 ? 3.735 2.611 0.072 1.00 0.00 33 ILE A CA 8
ATOM 8200 C C . ILE A 1 33 ? 2.913 3.300 -1.010 1.00 0.00 33 ILE A C 8
ATOM 8201 O O . ILE A 1 33 ? 2.381 2.648 -1.908 1.00 0.00 33 ILE A O 8
ATOM 8217 N N . ARG A 1 34 ? 2.816 4.622 -0.920 1.00 0.00 34 ARG A N 8
ATOM 8218 C CA . ARG A 1 34 ? 2.006 5.396 -1.853 1.00 0.00 34 ARG A CA 8
ATOM 8219 C C . ARG A 1 34 ? 2.773 6.603 -2.379 1.00 0.00 34 ARG A C 8
ATOM 8220 O O . ARG A 1 34 ? 3.725 7.067 -1.751 1.00 0.00 34 ARG A O 8
ATOM 8241 N N . VAL A 1 35 ? 2.353 7.107 -3.533 1.00 0.00 35 VAL A N 8
ATOM 8242 C CA . VAL A 1 35 ? 3.044 8.214 -4.183 1.00 0.00 35 VAL A CA 8
ATOM 8243 C C . VAL A 1 35 ? 2.064 9.134 -4.898 1.00 0.00 35 VAL A C 8
ATOM 8244 O O . VAL A 1 35 ? 1.195 8.675 -5.640 1.00 0.00 35 VAL A O 8
ATOM 8257 N N . MET A 1 36 ? 2.206 10.435 -4.669 1.00 0.00 36 MET A N 8
ATOM 8258 C CA . MET A 1 36 ? 1.366 11.426 -5.333 1.00 0.00 36 MET A CA 8
ATOM 8259 C C . MET A 1 36 ? 2.163 12.675 -5.686 1.00 0.00 36 MET A C 8
ATOM 8260 O O . MET A 1 36 ? 3.185 12.967 -5.066 1.00 0.00 36 MET A O 8
ATOM 8274 N N . ASP A 1 37 ? 1.689 13.411 -6.684 1.00 0.00 37 ASP A N 8
ATOM 8275 C CA . ASP A 1 37 ? 2.293 14.687 -7.051 1.00 0.00 37 ASP A CA 8
ATOM 8276 C C . ASP A 1 37 ? 2.156 15.705 -5.926 1.00 0.00 37 ASP A C 8
ATOM 8277 O O . ASP A 1 37 ? 1.125 15.769 -5.256 1.00 0.00 37 ASP A O 8
ATOM 8286 N N . HIS A 1 38 ? 3.202 16.500 -5.725 1.00 0.00 38 HIS A N 8
ATOM 8287 C CA . HIS A 1 38 ? 3.179 17.554 -4.717 1.00 0.00 38 HIS A CA 8
ATOM 8288 C C . HIS A 1 38 ? 2.075 18.563 -5.002 1.00 0.00 38 HIS A C 8
ATOM 8289 O O . HIS A 1 38 ? 1.904 19.008 -6.138 1.00 0.00 38 HIS A O 8
ATOM 8303 N N . PRO A 1 39 ? 1.328 18.925 -3.964 1.00 0.00 39 PRO A N 8
ATOM 8304 C CA . PRO A 1 39 ? 0.189 19.822 -4.116 1.00 0.00 39 PRO A CA 8
ATOM 8305 C C . PRO A 1 39 ? 0.595 21.117 -4.809 1.00 0.00 39 PRO A C 8
ATOM 8306 O O . PRO A 1 39 ? -0.196 21.717 -5.537 1.00 0.00 39 PRO A O 8
ATOM 8317 N N . THR A 1 40 ? 1.833 21.542 -4.579 1.00 0.00 40 THR A N 8
ATOM 8318 C CA . THR A 1 40 ? 2.294 22.843 -5.045 1.00 0.00 40 THR A CA 8
ATOM 8319 C C . THR A 1 40 ? 3.441 22.698 -6.037 1.00 0.00 40 THR A C 8
ATOM 8320 O O . THR A 1 40 ? 3.334 23.120 -7.190 1.00 0.00 40 THR A O 8
ATOM 8331 N N . MET A 1 41 ? 4.537 22.097 -5.585 1.00 0.00 41 MET A N 8
ATOM 8332 C CA . MET A 1 41 ? 5.807 22.187 -6.294 1.00 0.00 41 MET A CA 8
ATOM 8333 C C . MET A 1 41 ? 5.785 21.360 -7.572 1.00 0.00 41 MET A C 8
ATOM 8334 O O . MET A 1 41 ? 5.688 20.134 -7.528 1.00 0.00 41 MET A O 8
ATOM 8348 N N . PRO A 1 42 ? 5.879 22.038 -8.712 1.00 0.00 42 PRO A N 8
ATOM 8349 C CA . PRO A 1 42 ? 5.748 21.380 -10.006 1.00 0.00 42 PRO A CA 8
ATOM 8350 C C . PRO A 1 42 ? 6.795 20.287 -10.176 1.00 0.00 42 PRO A C 8
ATOM 8351 O O . PRO A 1 42 ? 6.606 19.348 -10.952 1.00 0.00 42 PRO A O 8
ATOM 8362 N N . ASP A 1 43 ? 7.899 20.413 -9.448 1.00 0.00 43 ASP A N 8
ATOM 8363 C CA . ASP A 1 43 ? 9.035 19.515 -9.619 1.00 0.00 43 ASP A CA 8
ATOM 8364 C C . ASP A 1 43 ? 9.265 18.674 -8.369 1.00 0.00 43 ASP A C 8
ATOM 8365 O O . ASP A 1 43 ? 10.404 18.373 -8.012 1.00 0.00 43 ASP A O 8
ATOM 8374 N N . THR A 1 44 ? 8.176 18.297 -7.708 1.00 0.00 44 THR A N 8
ATOM 8375 C CA . THR A 1 44 ? 8.255 17.467 -6.511 1.00 0.00 44 THR A CA 8
ATOM 8376 C C . THR A 1 44 ? 7.095 16.482 -6.448 1.00 0.00 44 THR A C 8
ATOM 8377 O O . THR A 1 44 ? 5.971 16.805 -6.831 1.00 0.00 44 THR A O 8
ATOM 8388 N N . GLN A 1 45 ? 7.374 15.276 -5.962 1.00 0.00 45 GLN A N 8
ATOM 8389 C CA . GLN A 1 45 ? 6.324 14.333 -5.599 1.00 0.00 45 GLN A CA 8
ATOM 8390 C C . GLN A 1 45 ? 6.389 13.980 -4.118 1.00 0.00 45 GLN A C 8
ATOM 8391 O O . GLN A 1 45 ? 7.396 14.225 -3.456 1.00 0.00 45 GLN A O 8
ATOM 8405 N N . VAL A 1 46 ? 5.308 13.402 -3.606 1.00 0.00 46 VAL A N 8
ATOM 8406 C CA . VAL A 1 46 ? 5.210 13.082 -2.186 1.00 0.00 46 VAL A CA 8
ATOM 8407 C C . VAL A 1 46 ? 5.094 11.579 -1.967 1.00 0.00 46 VAL A C 8
ATOM 8408 O O . VAL A 1 46 ? 4.375 10.891 -2.691 1.00 0.00 46 VAL A O 8
ATOM 8421 N N . VAL A 1 47 ? 5.806 11.076 -0.964 1.00 0.00 47 VAL A N 8
ATOM 8422 C CA . VAL A 1 47 ? 5.843 9.642 -0.697 1.00 0.00 47 VAL A CA 8
ATOM 8423 C C . VAL A 1 47 ? 5.394 9.336 0.727 1.00 0.00 47 VAL A C 8
ATOM 8424 O O . VAL A 1 47 ? 5.829 9.987 1.679 1.00 0.00 47 VAL A O 8
ATOM 8437 N N . VAL A 1 48 ? 4.525 8.343 0.868 1.00 0.00 48 VAL A N 8
ATOM 8438 C CA . VAL A 1 48 ? 3.992 7.971 2.172 1.00 0.00 48 VAL A CA 8
ATOM 8439 C C . VAL A 1 48 ? 4.526 6.616 2.619 1.00 0.00 48 VAL A C 8
ATOM 8440 O O . VAL A 1 48 ? 4.425 5.628 1.893 1.00 0.00 48 VAL A O 8
ATOM 8453 N N . ILE A 1 49 ? 5.095 6.577 3.819 1.00 0.00 49 ILE A N 8
ATOM 8454 C CA . ILE A 1 49 ? 5.768 5.379 4.309 1.00 0.00 49 ILE A CA 8
ATOM 8455 C C . ILE A 1 49 ? 5.128 4.875 5.596 1.00 0.00 49 ILE A C 8
ATOM 8456 O O . ILE A 1 49 ? 5.512 5.281 6.693 1.00 0.00 49 ILE A O 8
ATOM 8472 N N . PRO A 1 50 ? 4.150 3.988 5.455 1.00 0.00 50 PRO A N 8
ATOM 8473 C CA . PRO A 1 50 ? 3.540 3.332 6.605 1.00 0.00 50 PRO A CA 8
ATOM 8474 C C . PRO A 1 50 ? 4.580 2.581 7.428 1.00 0.00 50 PRO A C 8
ATOM 8475 O O . PRO A 1 50 ? 5.644 2.221 6.922 1.00 0.00 50 PRO A O 8
ATOM 8486 N N . LYS A 1 51 ? 4.266 2.347 8.698 1.00 0.00 51 LYS A N 8
ATOM 8487 C CA . LYS A 1 51 ? 5.194 1.686 9.606 1.00 0.00 51 LYS A CA 8
ATOM 8488 C C . LYS A 1 51 ? 5.668 0.354 9.037 1.00 0.00 51 LYS A C 8
ATOM 8489 O O . LYS A 1 51 ? 4.861 -0.481 8.631 1.00 0.00 51 LYS A O 8
ATOM 8508 N N . SER A 1 52 ? 6.982 0.163 9.008 1.00 0.00 52 SER A N 8
ATOM 8509 C CA . SER A 1 52 ? 7.561 -1.126 8.652 1.00 0.00 52 SER A CA 8
ATOM 8510 C C . SER A 1 52 ? 7.792 -1.229 7.149 1.00 0.00 52 SER A C 8
ATOM 8511 O O . SER A 1 52 ? 8.423 -2.173 6.671 1.00 0.00 52 SER A O 8
ATOM 8519 N N . ALA A 1 53 ? 7.277 -0.256 6.408 1.00 0.00 53 ALA A N 8
ATOM 8520 C CA . ALA A 1 53 ? 7.508 -0.182 4.969 1.00 0.00 53 ALA A CA 8
ATOM 8521 C C . ALA A 1 53 ? 8.965 0.135 4.661 1.00 0.00 53 ALA A C 8
ATOM 8522 O O . ALA A 1 53 ? 9.609 0.901 5.380 1.00 0.00 53 ALA A O 8
ATOM 8529 N N . ASP A 1 54 ? 9.480 -0.459 3.590 1.00 0.00 54 ASP A N 8
ATOM 8530 C CA . ASP A 1 54 ? 10.908 -0.408 3.300 1.00 0.00 54 ASP A CA 8
ATOM 8531 C C . ASP A 1 54 ? 11.265 0.842 2.504 1.00 0.00 54 ASP A C 8
ATOM 8532 O O . ASP A 1 54 ? 11.426 0.788 1.286 1.00 0.00 54 ASP A O 8
ATOM 8541 N N . LEU A 1 55 ? 11.389 1.965 3.202 1.00 0.00 55 LEU A N 8
ATOM 8542 C CA . LEU A 1 55 ? 11.715 3.234 2.563 1.00 0.00 55 LEU A CA 8
ATOM 8543 C C . LEU A 1 55 ? 13.008 3.130 1.764 1.00 0.00 55 LEU A C 8
ATOM 8544 O O . LEU A 1 55 ? 13.120 3.688 0.672 1.00 0.00 55 LEU A O 8
ATOM 8560 N N . GLN A 1 56 ? 13.981 2.415 2.314 1.00 0.00 56 GLN A N 8
ATOM 8561 C CA . GLN A 1 56 ? 15.298 2.306 1.696 1.00 0.00 56 GLN A CA 8
ATOM 8562 C C . GLN A 1 56 ? 15.196 1.771 0.274 1.00 0.00 56 GLN A C 8
ATOM 8563 O O . GLN A 1 56 ? 15.791 2.321 -0.651 1.00 0.00 56 GLN A O 8
ATOM 8577 N N . SER A 1 57 ? 14.435 0.693 0.106 1.00 0.00 57 SER A N 8
ATOM 8578 C CA . SER A 1 57 ? 14.197 0.121 -1.213 1.00 0.00 57 SER A CA 8
ATOM 8579 C C . SER A 1 57 ? 13.430 1.092 -2.103 1.00 0.00 57 SER A C 8
ATOM 8580 O O . SER A 1 57 ? 13.702 1.198 -3.301 1.00 0.00 57 SER A O 8
ATOM 8588 N N . VAL A 1 58 ? 12.474 1.800 -1.513 1.00 0.00 58 VAL A N 8
ATOM 8589 C CA . VAL A 1 58 ? 11.643 2.738 -2.259 1.00 0.00 58 VAL A CA 8
ATOM 8590 C C . VAL A 1 58 ? 12.476 3.875 -2.836 1.00 0.00 58 VAL A C 8
ATOM 8591 O O . VAL A 1 58 ? 12.304 4.260 -3.992 1.00 0.00 58 VAL A O 8
ATOM 8604 N N . ILE A 1 59 ? 13.379 4.411 -2.021 1.00 0.00 59 ILE A N 8
ATOM 8605 C CA . ILE A 1 59 ? 14.257 5.490 -2.457 1.00 0.00 59 ILE A CA 8
ATOM 8606 C C . ILE A 1 59 ? 15.053 5.091 -3.693 1.00 0.00 59 ILE A C 8
ATOM 8607 O O . ILE A 1 59 ? 15.182 5.868 -4.637 1.00 0.00 59 ILE A O 8
ATOM 8623 N N . SER A 1 60 ? 15.582 3.872 -3.680 1.00 0.00 60 SER A N 8
ATOM 8624 C CA . SER A 1 60 ? 16.345 3.358 -4.811 1.00 0.00 60 SER A CA 8
ATOM 8625 C C . SER A 1 60 ? 15.495 3.304 -6.073 1.00 0.00 60 SER A C 8
ATOM 8626 O O . SER A 1 60 ? 15.933 3.713 -7.147 1.00 0.00 60 SER A O 8
ATOM 8634 N N . VAL A 1 61 ? 14.274 2.797 -5.936 1.00 0.00 61 VAL A N 8
ATOM 8635 C CA . VAL A 1 61 ? 13.349 2.710 -7.060 1.00 0.00 61 VAL A CA 8
ATOM 8636 C C . VAL A 1 61 ? 13.000 4.093 -7.593 1.00 0.00 61 VAL A C 8
ATOM 8637 O O . VAL A 1 61 ? 13.017 4.327 -8.802 1.00 0.00 61 VAL A O 8
ATOM 8650 N N . LEU A 1 62 ? 12.678 5.008 -6.684 1.00 0.00 62 LEU A N 8
ATOM 8651 C CA . LEU A 1 62 ? 12.229 6.341 -7.066 1.00 0.00 62 LEU A CA 8
ATOM 8652 C C . LEU A 1 62 ? 13.362 7.148 -7.688 1.00 0.00 62 LEU A C 8
ATOM 8653 O O . LEU A 1 62 ? 13.157 7.876 -8.659 1.00 0.00 62 LEU A O 8
ATOM 8669 N N . THR A 1 63 ? 14.558 7.011 -7.125 1.00 0.00 63 THR A N 8
ATOM 8670 C CA . THR A 1 63 ? 15.716 7.759 -7.597 1.00 0.00 63 THR A CA 8
ATOM 8671 C C . THR A 1 63 ? 16.013 7.453 -9.060 1.00 0.00 63 THR A C 8
ATOM 8672 O O . THR A 1 63 ? 16.279 8.355 -9.852 1.00 0.00 63 THR A O 8
ATOM 8683 N N . ALA A 1 64 ? 15.965 6.171 -9.410 1.00 0.00 64 ALA A N 8
ATOM 8684 C CA . ALA A 1 64 ? 16.165 5.748 -10.791 1.00 0.00 64 ALA A CA 8
ATOM 8685 C C . ALA A 1 64 ? 15.130 6.374 -11.716 1.00 0.00 64 ALA A C 8
ATOM 8686 O O . ALA A 1 64 ? 15.475 7.009 -12.712 1.00 0.00 64 ALA A O 8
ATOM 8693 N N . LYS A 1 65 ? 13.857 6.191 -11.379 1.00 0.00 65 LYS A N 8
ATOM 8694 C CA . LYS A 1 65 ? 12.767 6.714 -12.194 1.00 0.00 65 LYS A CA 8
ATOM 8695 C C . LYS A 1 65 ? 12.737 8.236 -12.161 1.00 0.00 65 LYS A C 8
ATOM 8696 O O . LYS A 1 65 ? 12.233 8.877 -13.083 1.00 0.00 65 LYS A O 8
ATOM 8715 N N . GLY A 1 66 ? 13.277 8.812 -11.091 1.00 0.00 66 GLY A N 8
ATOM 8716 C CA . GLY A 1 66 ? 13.314 10.260 -10.936 1.00 0.00 66 GLY A CA 8
ATOM 8717 C C . GLY A 1 66 ? 14.266 10.898 -11.936 1.00 0.00 66 GLY A C 8
ATOM 8718 O O . GLY A 1 66 ? 14.262 12.115 -12.124 1.00 0.00 66 GLY A O 8
ATOM 8722 N N . LYS A 1 67 ? 15.083 10.070 -12.579 1.00 0.00 67 LYS A N 8
ATOM 8723 C CA . LYS A 1 67 ? 16.061 10.555 -13.546 1.00 0.00 67 LYS A CA 8
ATOM 8724 C C . LYS A 1 67 ? 15.748 10.050 -14.948 1.00 0.00 67 LYS A C 8
ATOM 8725 O O . LYS A 1 67 ? 16.006 10.735 -15.938 1.00 0.00 67 LYS A O 8
ATOM 8744 N N . GLU A 1 68 ? 15.191 8.846 -15.027 1.00 0.00 68 GLU A N 8
ATOM 8745 C CA . GLU A 1 68 ? 14.783 8.272 -16.303 1.00 0.00 68 GLU A CA 8
ATOM 8746 C C . GLU A 1 68 ? 13.866 9.220 -17.066 1.00 0.00 68 GLU A C 8
ATOM 8747 O O . GLU A 1 68 ? 14.039 9.435 -18.265 1.00 0.00 68 GLU A O 8
ATOM 8759 N N . ALA A 1 69 ? 12.893 9.788 -16.362 1.00 0.00 69 ALA A N 8
ATOM 8760 C CA . ALA A 1 69 ? 11.986 10.764 -16.955 1.00 0.00 69 ALA A CA 8
ATOM 8761 C C . ALA A 1 69 ? 12.106 12.118 -16.265 1.00 0.00 69 ALA A C 8
ATOM 8762 O O . ALA A 1 69 ? 12.758 13.029 -16.775 1.00 0.00 69 ALA A O 8
ATOM 8769 N N . GLY A 1 70 ? 11.473 12.240 -15.104 1.00 0.00 70 GLY A N 8
ATOM 8770 C CA . GLY A 1 70 ? 11.613 13.434 -14.280 1.00 0.00 70 GLY A CA 8
ATOM 8771 C C . GLY A 1 70 ? 10.732 14.566 -14.795 1.00 0.00 70 GLY A C 8
ATOM 8772 O O . GLY A 1 70 ? 10.199 14.494 -15.903 1.00 0.00 70 GLY A O 8
ATOM 8776 N N . PRO A 1 71 ? 10.583 15.610 -13.988 1.00 0.00 71 PRO A N 8
ATOM 8777 C CA . PRO A 1 71 ? 9.861 16.805 -14.405 1.00 0.00 71 PRO A CA 8
ATOM 8778 C C . PRO A 1 71 ? 10.739 17.707 -15.264 1.00 0.00 71 PRO A C 8
ATOM 8779 O O . PRO A 1 71 ? 11.803 17.295 -15.727 1.00 0.00 71 PRO A O 8
ATOM 8790 N N . GLN A 1 72 ? 10.287 18.938 -15.477 1.00 0.00 72 GLN A N 8
ATOM 8791 C CA . GLN A 1 72 ? 11.075 19.930 -16.197 1.00 0.00 72 GLN A CA 8
ATOM 8792 C C . GLN A 1 72 ? 12.309 20.338 -15.403 1.00 0.00 72 GLN A C 8
ATOM 8793 O O . GLN A 1 72 ? 13.388 20.525 -15.966 1.00 0.00 72 GLN A O 8
ATOM 8807 N N . GLY A 1 73 ? 12.142 20.474 -14.092 1.00 0.00 73 GLY A N 8
ATOM 8808 C CA . GLY A 1 73 ? 13.255 20.812 -13.210 1.00 0.00 73 GLY A CA 8
ATOM 8809 C C . GLY A 1 73 ? 13.864 19.561 -12.588 1.00 0.00 73 GLY A C 8
ATOM 8810 O O . GLY A 1 73 ? 13.834 18.485 -13.182 1.00 0.00 73 GLY A O 8
ATOM 8814 N N . ARG A 1 74 ? 14.415 19.711 -11.390 1.00 0.00 74 ARG A N 8
ATOM 8815 C CA . ARG A 1 74 ? 15.052 18.600 -10.695 1.00 0.00 74 ARG A CA 8
ATOM 8816 C C . ARG A 1 74 ? 14.046 17.826 -9.853 1.00 0.00 74 ARG A C 8
ATOM 8817 O O . ARG A 1 74 ? 13.284 18.412 -9.084 1.00 0.00 74 ARG A O 8
ATOM 8838 N N . ASN A 1 75 ? 14.047 16.506 -10.003 1.00 0.00 75 ASN A N 8
ATOM 8839 C CA . ASN A 1 75 ? 13.071 15.657 -9.329 1.00 0.00 75 ASN A CA 8
ATOM 8840 C C . ASN A 1 75 ? 13.404 15.508 -7.849 1.00 0.00 75 ASN A C 8
ATOM 8841 O O . ASN A 1 75 ? 14.458 14.986 -7.489 1.00 0.00 75 ASN A O 8
ATOM 8852 N N . LYS A 1 76 ? 12.495 15.969 -6.996 1.00 0.00 76 LYS A N 8
ATOM 8853 C CA . LYS A 1 76 ? 12.597 15.721 -5.562 1.00 0.00 76 LYS A CA 8
ATOM 8854 C C . LYS A 1 76 ? 11.390 14.945 -5.050 1.00 0.00 76 LYS A C 8
ATOM 8855 O O . LYS A 1 76 ? 10.299 15.032 -5.614 1.00 0.00 76 LYS A O 8
ATOM 8874 N N . PHE A 1 77 ? 11.593 14.181 -3.981 1.00 0.00 77 PHE A N 8
ATOM 8875 C CA . PHE A 1 77 ? 10.492 13.535 -3.281 1.00 0.00 77 PHE A CA 8
ATOM 8876 C C . PHE A 1 77 ? 10.398 14.016 -1.840 1.00 0.00 77 PHE A C 8
ATOM 8877 O O . PHE A 1 77 ? 11.408 14.335 -1.213 1.00 0.00 77 PHE A O 8
ATOM 8894 N N . ILE A 1 78 ? 9.177 14.067 -1.315 1.00 0.00 78 ILE A N 8
ATOM 8895 C CA . ILE A 1 78 ? 8.960 14.358 0.097 1.00 0.00 78 ILE A CA 8
ATOM 8896 C C . ILE A 1 78 ? 8.577 13.099 0.865 1.00 0.00 78 ILE A C 8
ATOM 8897 O O . ILE A 1 78 ? 7.550 12.479 0.589 1.00 0.00 78 ILE A O 8
ATOM 8913 N N . LEU A 1 79 ? 9.410 12.729 1.833 1.00 0.00 79 LEU A N 8
ATOM 8914 C CA . LEU A 1 79 ? 9.264 11.451 2.519 1.00 0.00 79 LEU A CA 8
ATOM 8915 C C . LEU A 1 79 ? 8.571 11.625 3.865 1.00 0.00 79 LEU A C 8
ATOM 8916 O O . LEU A 1 79 ? 9.126 12.228 4.786 1.00 0.00 79 LEU A O 8
ATOM 8932 N N . LEU A 1 80 ? 7.359 11.095 3.976 1.00 0.00 80 LEU A N 8
ATOM 8933 C CA . LEU A 1 80 ? 6.549 11.276 5.173 1.00 0.00 80 LEU A CA 8
ATOM 8934 C C . LEU A 1 80 ? 6.376 9.963 5.925 1.00 0.00 80 LEU A C 8
ATOM 8935 O O . LEU A 1 80 ? 6.145 8.916 5.321 1.00 0.00 80 LEU A O 8
ATOM 8951 N N . SER A 1 81 ? 6.489 10.025 7.249 1.00 0.00 81 SER A N 8
ATOM 8952 C CA . SER A 1 81 ? 6.457 8.825 8.076 1.00 0.00 81 SER A CA 8
ATOM 8953 C C . SER A 1 81 ? 5.036 8.493 8.511 1.00 0.00 81 SER A C 8
ATOM 8954 O O . SER A 1 81 ? 4.335 9.337 9.069 1.00 0.00 81 SER A O 8
ATOM 8962 N N . GLY A 1 82 ? 4.618 7.259 8.253 1.00 0.00 82 GLY A N 8
ATOM 8963 C CA . GLY A 1 82 ? 3.278 6.812 8.620 1.00 0.00 82 GLY A CA 8
ATOM 8964 C C . GLY A 1 82 ? 2.299 7.008 7.470 1.00 0.00 82 GLY A C 8
ATOM 8965 O O . GLY A 1 82 ? 2.606 7.681 6.487 1.00 0.00 82 GLY A O 8
ATOM 8969 N N . ASP A 1 83 ? 1.116 6.415 7.600 1.00 0.00 83 ASP A N 8
ATOM 8970 C CA . ASP A 1 83 ? 0.067 6.572 6.602 1.00 0.00 83 ASP A CA 8
ATOM 8971 C C . ASP A 1 83 ? -0.706 7.869 6.813 1.00 0.00 83 ASP A C 8
ATOM 8972 O O . ASP A 1 83 ? -1.405 8.030 7.813 1.00 0.00 83 ASP A O 8
ATOM 8981 N N . THR A 1 84 ? -0.574 8.791 5.866 1.00 0.00 84 THR A N 8
ATOM 8982 C CA . THR A 1 84 ? -1.085 10.145 6.040 1.00 0.00 84 THR A CA 8
ATOM 8983 C C . THR A 1 84 ? -2.502 10.272 5.499 1.00 0.00 84 THR A C 8
ATOM 8984 O O . THR A 1 84 ? -3.106 11.345 5.557 1.00 0.00 84 THR A O 8
ATOM 8995 N N . SER A 1 85 ? -3.031 9.174 4.972 1.00 0.00 85 SER A N 8
ATOM 8996 C CA . SER A 1 85 ? -4.390 9.153 4.443 1.00 0.00 85 SER A CA 8
ATOM 8997 C C . SER A 1 85 ? -5.419 9.178 5.564 1.00 0.00 85 SER A C 8
ATOM 8998 O O . SER A 1 85 ? -5.069 9.108 6.743 1.00 0.00 85 SER A O 8
ATOM 9006 N N . ALA B 2 2 ? 9.892 24.991 0.208 1.00 0.00 569 ALA B N 8
ATOM 9007 C CA . ALA B 2 2 ? 11.194 24.561 0.706 1.00 0.00 569 ALA B CA 8
ATOM 9008 C C . ALA B 2 2 ? 12.076 25.755 1.044 1.00 0.00 569 ALA B C 8
ATOM 9009 O O . ALA B 2 2 ? 11.932 26.831 0.463 1.00 0.00 569 ALA B O 8
ATOM 9016 N N . GLN B 2 3 ? 12.990 25.560 1.989 1.00 0.00 570 GLN B N 8
ATOM 9017 C CA . GLN B 2 3 ? 13.848 26.640 2.461 1.00 0.00 570 GLN B CA 8
ATOM 9018 C C . GLN B 2 3 ? 15.309 26.367 2.131 1.00 0.00 570 GLN B C 8
ATOM 9019 O O . GLN B 2 3 ? 15.851 25.320 2.486 1.00 0.00 570 GLN B O 8
ATOM 9033 N N . ALA B 2 4 ? 15.944 27.315 1.450 1.00 0.00 571 ALA B N 8
ATOM 9034 C CA . ALA B 2 4 ? 17.342 27.173 1.063 1.00 0.00 571 ALA B CA 8
ATOM 9035 C C . ALA B 2 4 ? 18.272 27.652 2.170 1.00 0.00 571 ALA B C 8
ATOM 9036 O O . ALA B 2 4 ? 17.896 28.487 2.992 1.00 0.00 571 ALA B O 8
ATOM 9043 N N . GLY B 2 5 ? 19.488 27.117 2.188 1.00 0.00 572 GLY B N 8
ATOM 9044 C CA . GLY B 2 5 ? 20.543 27.638 3.050 1.00 0.00 572 GLY B CA 8
ATOM 9045 C C . GLY B 2 5 ? 21.287 26.512 3.754 1.00 0.00 572 GLY B C 8
ATOM 9046 O O . GLY B 2 5 ? 22.064 26.751 4.679 1.00 0.00 572 GLY B O 8
ATOM 9050 N N . ALA B 2 6 ? 21.045 25.282 3.312 1.00 0.00 573 ALA B N 8
ATOM 9051 C CA . ALA B 2 6 ? 21.676 24.113 3.912 1.00 0.00 573 ALA B CA 8
ATOM 9052 C C . ALA B 2 6 ? 22.409 23.285 2.865 1.00 0.00 573 ALA B C 8
ATOM 9053 O O . ALA B 2 6 ? 22.214 22.073 2.771 1.00 0.00 573 ALA B O 8
ATOM 9060 N N . ALA B 2 7 ? 23.252 23.945 2.079 1.00 0.00 574 ALA B N 8
ATOM 9061 C CA . ALA B 2 7 ? 23.862 23.320 0.911 1.00 0.00 574 ALA B CA 8
ATOM 9062 C C . ALA B 2 7 ? 22.801 22.802 -0.052 1.00 0.00 574 ALA B C 8
ATOM 9063 O O . ALA B 2 7 ? 23.106 22.060 -0.986 1.00 0.00 574 ALA B O 8
ATOM 9070 N N . ASN B 2 8 ? 21.554 23.197 0.181 1.00 0.00 575 ASN B N 8
ATOM 9071 C CA . ASN B 2 8 ? 20.439 22.739 -0.638 1.00 0.00 575 ASN B CA 8
ATOM 9072 C C . ASN B 2 8 ? 19.162 23.499 -0.307 1.00 0.00 575 ASN B C 8
ATOM 9073 O O . ASN B 2 8 ? 19.176 24.437 0.491 1.00 0.00 575 ASN B O 8
ATOM 9084 N N . ARG B 2 9 ? 18.059 23.093 -0.927 1.00 0.00 576 ARG B N 8
ATOM 9085 C CA . ARG B 2 9 ? 16.748 23.636 -0.593 1.00 0.00 576 ARG B CA 8
ATOM 9086 C C . ARG B 2 9 ? 15.766 22.528 -0.239 1.00 0.00 576 ARG B C 8
ATOM 9087 O O . ARG B 2 9 ? 15.378 21.731 -1.095 1.00 0.00 576 ARG B O 8
ATOM 9108 N N . SER B 2 10 ? 15.367 22.480 1.027 1.00 0.00 577 SER B N 8
ATOM 9109 C CA . SER B 2 10 ? 14.648 21.329 1.562 1.00 0.00 577 SER B CA 8
ATOM 9110 C C . SER B 2 10 ? 13.403 21.762 2.322 1.00 0.00 577 SER B C 8
ATOM 9111 O O . SER B 2 10 ? 13.218 22.946 2.609 1.00 0.00 577 SER B O 8
ATOM 9119 N N . LEU B 2 11 ? 12.550 20.798 2.650 1.00 0.00 578 LEU B N 8
ATOM 9120 C CA . LEU B 2 11 ? 11.288 21.085 3.322 1.00 0.00 578 LEU B CA 8
ATOM 9121 C C . LEU B 2 11 ? 11.354 20.715 4.799 1.00 0.00 578 LEU B C 8
ATOM 9122 O O . LEU B 2 11 ? 11.895 19.671 5.162 1.00 0.00 578 LEU B O 8
ATOM 9138 N N . THR B 2 12 ? 10.800 21.576 5.645 1.00 0.00 579 THR B N 8
ATOM 9139 C CA . THR B 2 12 ? 10.838 21.366 7.086 1.00 0.00 579 THR B CA 8
ATOM 9140 C C . THR B 2 12 ? 10.174 20.050 7.469 1.00 0.00 579 THR B C 8
ATOM 9141 O O . THR B 2 12 ? 10.678 19.313 8.317 1.00 0.00 579 THR B O 8
ATOM 9152 N N . GLU B 2 13 ? 9.040 19.760 6.840 1.00 0.00 580 GLU B N 8
ATOM 9153 C CA . GLU B 2 13 ? 8.272 18.563 7.157 1.00 0.00 580 GLU B CA 8
ATOM 9154 C C . GLU B 2 13 ? 8.733 17.374 6.325 1.00 0.00 580 GLU B C 8
ATOM 9155 O O . GLU B 2 13 ? 8.707 17.420 5.094 1.00 0.00 580 GLU B O 8
ATOM 9167 N N . GLY B 2 14 ? 9.153 16.311 7.001 1.00 0.00 581 GLY B N 8
ATOM 9168 C CA . GLY B 2 14 ? 9.610 15.104 6.324 1.00 0.00 581 GLY B CA 8
ATOM 9169 C C . GLY B 2 14 ? 11.009 15.288 5.751 1.00 0.00 581 GLY B C 8
ATOM 9170 O O . GLY B 2 14 ? 11.630 16.337 5.930 1.00 0.00 581 GLY B O 8
ATOM 9174 N N . PHE B 2 15 ? 11.500 14.265 5.061 1.00 0.00 582 PHE B N 8
ATOM 9175 C CA . PHE B 2 15 ? 12.792 14.344 4.389 1.00 0.00 582 PHE B CA 8
ATOM 9176 C C . PHE B 2 15 ? 12.625 14.627 2.902 1.00 0.00 582 PHE B C 8
ATOM 9177 O O . PHE B 2 15 ? 11.569 14.367 2.326 1.00 0.00 582 PHE B O 8
ATOM 9194 N N . VAL B 2 16 ? 13.673 15.161 2.285 1.00 0.00 583 VAL B N 8
ATOM 9195 C CA . VAL B 2 16 ? 13.646 15.478 0.862 1.00 0.00 583 VAL B CA 8
ATOM 9196 C C . VAL B 2 16 ? 14.701 14.685 0.100 1.00 0.00 583 VAL B C 8
ATOM 9197 O O . VAL B 2 16 ? 15.894 14.797 0.380 1.00 0.00 583 VAL B O 8
ATOM 9210 N N . LEU B 2 17 ? 14.253 13.886 -0.861 1.00 0.00 584 LEU B N 8
ATOM 9211 C CA . LEU B 2 17 ? 15.161 13.089 -1.677 1.00 0.00 584 LEU B CA 8
ATOM 9212 C C . LEU B 2 17 ? 15.593 13.847 -2.925 1.00 0.00 584 LEU B C 8
ATOM 9213 O O . LEU B 2 17 ? 14.780 14.124 -3.807 1.00 0.00 584 LEU B O 8
ATOM 9229 N N . ASP B 2 18 ? 16.876 14.183 -2.993 1.00 0.00 585 ASP B N 8
ATOM 9230 C CA . ASP B 2 18 ? 17.428 14.875 -4.152 1.00 0.00 585 ASP B CA 8
ATOM 9231 C C . ASP B 2 18 ? 17.974 13.887 -5.174 1.00 0.00 585 ASP B C 8
ATOM 9232 O O . ASP B 2 18 ? 19.103 13.411 -5.051 1.00 0.00 585 ASP B O 8
ATOM 9241 N N . THR B 2 19 ? 17.165 13.580 -6.184 1.00 0.00 586 THR B N 8
ATOM 9242 C CA . THR B 2 19 ? 17.479 12.505 -7.118 1.00 0.00 586 THR B CA 8
ATOM 9243 C C . THR B 2 19 ? 18.522 12.949 -8.136 1.00 0.00 586 THR B C 8
ATOM 9244 O O . THR B 2 19 ? 19.041 12.136 -8.901 1.00 0.00 586 THR B O 8
ATOM 9255 N N . MET B 2 20 ? 18.825 14.242 -8.140 1.00 0.00 587 MET B N 8
ATOM 9256 C CA . MET B 2 20 ? 19.785 14.801 -9.086 1.00 0.00 587 MET B CA 8
ATOM 9257 C C . MET B 2 20 ? 21.205 14.721 -8.542 1.00 0.00 587 MET B C 8
ATOM 9258 O O . MET B 2 20 ? 22.153 14.483 -9.290 1.00 0.00 587 MET B O 8
ATOM 9272 N N . ASN B 2 21 ? 21.345 14.921 -7.236 1.00 0.00 588 ASN B N 8
ATOM 9273 C CA . ASN B 2 21 ? 22.642 14.808 -6.578 1.00 0.00 588 ASN B CA 8
ATOM 9274 C C . ASN B 2 21 ? 22.774 13.479 -5.845 1.00 0.00 588 ASN B C 8
ATOM 9275 O O . ASN B 2 21 ? 23.725 13.267 -5.095 1.00 0.00 588 ASN B O 8
ATOM 9286 N N . ASP B 2 22 ? 21.812 12.590 -6.065 1.00 0.00 589 ASP B N 8
ATOM 9287 C CA . ASP B 2 22 ? 21.854 11.255 -5.478 1.00 0.00 589 ASP B CA 8
ATOM 9288 C C . ASP B 2 22 ? 22.090 11.321 -3.975 1.00 0.00 589 ASP B C 8
ATOM 9289 O O . ASP B 2 22 ? 22.932 10.603 -3.438 1.00 0.00 589 ASP B O 8
ATOM 9298 N N . SER B 2 23 ? 21.342 12.188 -3.301 1.00 0.00 590 SER B N 8
ATOM 9299 C CA . SER B 2 23 ? 21.541 12.426 -1.877 1.00 0.00 590 SER B CA 8
ATOM 9300 C C . SER B 2 23 ? 20.218 12.706 -1.175 1.00 0.00 590 SER B C 8
ATOM 9301 O O . SER B 2 23 ? 19.376 13.444 -1.687 1.00 0.00 590 SER B O 8
ATOM 9309 N N . LEU B 2 24 ? 20.042 12.114 0.001 1.00 0.00 591 LEU B N 8
ATOM 9310 C CA . LEU B 2 24 ? 18.850 12.352 0.807 1.00 0.00 591 LEU B CA 8
ATOM 9311 C C . LEU B 2 24 ? 19.091 13.446 1.840 1.00 0.00 591 LEU B C 8
ATOM 9312 O O . LEU B 2 24 ? 19.994 13.339 2.670 1.00 0.00 591 LEU B O 8
ATOM 9328 N N . SER B 2 25 ? 18.280 14.497 1.782 1.00 0.00 592 SER B N 8
ATOM 9329 C CA . SER B 2 25 ? 18.407 15.613 2.709 1.00 0.00 592 SER B CA 8
ATOM 9330 C C . SER B 2 25 ? 17.519 15.418 3.932 1.00 0.00 592 SER B C 8
ATOM 9331 O O . SER B 2 25 ? 16.309 15.227 3.808 1.00 0.00 592 SER B O 8
ATOM 9339 N N . LYS B 2 26 ? 18.127 15.469 5.112 1.00 0.00 593 LYS B N 8
ATOM 9340 C CA . LYS B 2 26 ? 17.390 15.306 6.360 1.00 0.00 593 LYS B CA 8
ATOM 9341 C C . LYS B 2 26 ? 17.441 16.577 7.199 1.00 0.00 593 LYS B C 8
ATOM 9342 O O . LYS B 2 26 ? 16.709 17.494 6.943 1.00 0.00 593 LYS B O 8
ATOM 9361 N N . GLY A 1 32 ? 2.252 -0.824 -1.482 1.00 0.00 32 GLY A N 9
ATOM 9362 C CA . GLY A 1 32 ? 3.422 -0.424 -0.710 1.00 0.00 32 GLY A CA 9
ATOM 9363 C C . GLY A 1 32 ? 3.400 1.070 -0.410 1.00 0.00 32 GLY A C 9
ATOM 9364 O O . GLY A 1 32 ? 2.667 1.527 0.467 1.00 0.00 32 GLY A O 9
ATOM 9368 N N . ILE A 1 33 ? 4.208 1.827 -1.144 1.00 0.00 33 ILE A N 9
ATOM 9369 C CA . ILE A 1 33 ? 4.259 3.276 -0.981 1.00 0.00 33 ILE A CA 9
ATOM 9370 C C . ILE A 1 33 ? 3.144 3.957 -1.762 1.00 0.00 33 ILE A C 9
ATOM 9371 O O . ILE A 1 33 ? 2.589 3.384 -2.700 1.00 0.00 33 ILE A O 9
ATOM 9387 N N . ARG A 1 34 ? 2.820 5.186 -1.372 1.00 0.00 34 ARG A N 9
ATOM 9388 C CA . ARG A 1 34 ? 1.858 5.995 -2.110 1.00 0.00 34 ARG A CA 9
ATOM 9389 C C . ARG A 1 34 ? 2.517 7.237 -2.696 1.00 0.00 34 ARG A C 9
ATOM 9390 O O . ARG A 1 34 ? 3.326 7.891 -2.038 1.00 0.00 34 ARG A O 9
ATOM 9411 N N . VAL A 1 35 ? 2.168 7.556 -3.938 1.00 0.00 35 VAL A N 9
ATOM 9412 C CA . VAL A 1 35 ? 2.825 8.634 -4.665 1.00 0.00 35 VAL A CA 9
ATOM 9413 C C . VAL A 1 35 ? 1.814 9.656 -5.170 1.00 0.00 35 VAL A C 9
ATOM 9414 O O . VAL A 1 35 ? 0.885 9.314 -5.903 1.00 0.00 35 VAL A O 9
ATOM 9427 N N . MET A 1 36 ? 1.999 10.910 -4.772 1.00 0.00 36 MET A N 9
ATOM 9428 C CA . MET A 1 36 ? 1.073 11.975 -5.139 1.00 0.00 36 MET A CA 9
ATOM 9429 C C . MET A 1 36 ? 1.821 13.233 -5.561 1.00 0.00 36 MET A C 9
ATOM 9430 O O . MET A 1 36 ? 2.944 13.475 -5.122 1.00 0.00 36 MET A O 9
ATOM 9444 N N . ASP A 1 37 ? 1.188 14.032 -6.415 1.00 0.00 37 ASP A N 9
ATOM 9445 C CA . ASP A 1 37 ? 1.734 15.328 -6.797 1.00 0.00 37 ASP A CA 9
ATOM 9446 C C . ASP A 1 37 ? 1.426 16.389 -5.746 1.00 0.00 37 ASP A C 9
ATOM 9447 O O . ASP A 1 37 ? 0.276 16.557 -5.341 1.00 0.00 37 ASP A O 9
ATOM 9456 N N . HIS A 1 38 ? 2.459 17.098 -5.307 1.00 0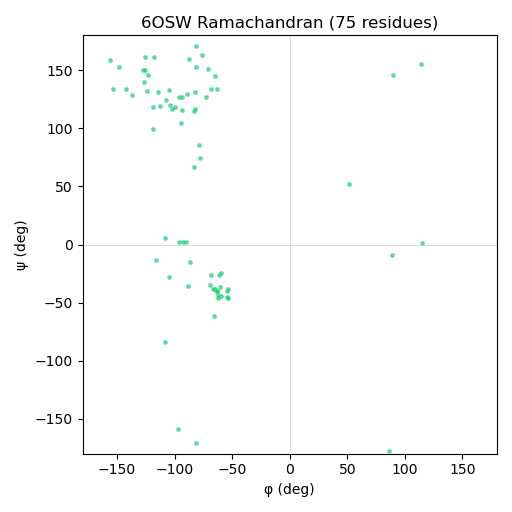.00 38 HIS A N 9
ATOM 9457 C CA . HIS A 1 38 ? 2.298 18.152 -4.313 1.00 0.00 38 HIS A CA 9
ATOM 9458 C C . HIS A 1 38 ? 1.453 19.298 -4.856 1.00 0.00 38 HIS A C 9
ATOM 9459 O O . HIS A 1 38 ? 1.687 19.784 -5.964 1.00 0.00 38 HIS A O 9
ATOM 9473 N N . PRO A 1 39 ? 0.471 19.725 -4.071 1.00 0.00 39 PRO A N 9
ATOM 9474 C CA . PRO A 1 39 ? -0.452 20.771 -4.497 1.00 0.00 39 PRO A CA 9
ATOM 9475 C C . PRO A 1 39 ? 0.302 22.000 -4.990 1.00 0.00 39 PRO A C 9
ATOM 9476 O O . PRO A 1 39 ? -0.089 22.625 -5.976 1.00 0.00 39 PRO A O 9
ATOM 9487 N N . THR A 1 40 ? 1.384 22.341 -4.298 1.00 0.00 40 THR A N 9
ATOM 9488 C CA . THR A 1 40 ? 2.072 23.608 -4.525 1.00 0.00 40 THR A CA 9
ATOM 9489 C C . THR A 1 40 ? 3.565 23.393 -4.735 1.00 0.00 40 THR A C 9
ATOM 9490 O O . THR A 1 40 ? 4.388 24.153 -4.222 1.00 0.00 40 THR A O 9
ATOM 9501 N N . MET A 1 41 ? 3.910 22.356 -5.489 1.00 0.00 41 MET A N 9
ATOM 9502 C CA . MET A 1 41 ? 5.265 22.193 -5.995 1.00 0.00 41 MET A CA 9
ATOM 9503 C C . MET A 1 41 ? 5.264 21.572 -7.386 1.00 0.00 41 MET A C 9
ATOM 9504 O O . MET A 1 41 ? 5.056 20.369 -7.541 1.00 0.00 41 MET A O 9
ATOM 9518 N N . PRO A 1 42 ? 5.498 22.401 -8.399 1.00 0.00 42 PRO A N 9
ATOM 9519 C CA . PRO A 1 42 ? 5.443 21.953 -9.785 1.00 0.00 42 PRO A CA 9
ATOM 9520 C C . PRO A 1 42 ? 6.425 20.814 -10.034 1.00 0.00 42 PRO A C 9
ATOM 9521 O O . PRO A 1 42 ? 6.234 20.004 -10.941 1.00 0.00 42 PRO A O 9
ATOM 9532 N N . ASP A 1 43 ? 7.476 20.759 -9.223 1.00 0.00 43 ASP A N 9
ATOM 9533 C CA . ASP A 1 43 ? 8.540 19.780 -9.415 1.00 0.00 43 ASP A CA 9
ATOM 9534 C C . ASP A 1 43 ? 8.912 19.107 -8.099 1.00 0.00 43 ASP A C 9
ATOM 9535 O O . ASP A 1 43 ? 10.091 18.969 -7.774 1.00 0.00 43 ASP A O 9
ATOM 9544 N N . THR A 1 44 ? 7.900 18.691 -7.346 1.00 0.00 44 THR A N 9
ATOM 9545 C CA . THR A 1 44 ? 8.108 17.808 -6.204 1.00 0.00 44 THR A CA 9
ATOM 9546 C C . THR A 1 44 ? 6.906 16.897 -5.986 1.00 0.00 44 THR A C 9
ATOM 9547 O O . THR A 1 44 ? 5.760 17.346 -6.018 1.00 0.00 44 THR A O 9
ATOM 9558 N N . GLN A 1 45 ? 7.174 15.615 -5.767 1.00 0.00 45 GLN A N 9
ATOM 9559 C CA . GLN A 1 45 ? 6.119 14.650 -5.483 1.00 0.00 45 GLN A CA 9
ATOM 9560 C C . GLN A 1 45 ? 6.208 14.142 -4.048 1.00 0.00 45 GLN A C 9
ATOM 9561 O O . GLN A 1 45 ? 7.292 14.082 -3.468 1.00 0.00 45 GLN A O 9
ATOM 9575 N N . VAL A 1 46 ? 5.061 13.778 -3.482 1.00 0.00 46 VAL A N 9
ATOM 9576 C CA . VAL A 1 46 ? 5.012 13.241 -2.129 1.00 0.00 46 VAL A CA 9
ATOM 9577 C C . VAL A 1 46 ? 5.001 11.718 -2.141 1.00 0.00 46 VAL A C 9
ATOM 9578 O O . VAL A 1 46 ? 4.280 11.099 -2.925 1.00 0.00 46 VAL A O 9
ATOM 9591 N N . VAL A 1 47 ? 5.802 11.118 -1.267 1.00 0.00 47 VAL A N 9
ATOM 9592 C CA . VAL A 1 47 ? 5.829 9.668 -1.123 1.00 0.00 47 VAL A CA 9
ATOM 9593 C C . VAL A 1 47 ? 5.603 9.255 0.326 1.00 0.00 47 VAL A C 9
ATOM 9594 O O . VAL A 1 47 ? 6.278 9.742 1.233 1.00 0.00 47 VAL A O 9
ATOM 9607 N N . VAL A 1 48 ? 4.651 8.353 0.537 1.00 0.00 48 VAL A N 9
ATOM 9608 C CA . VAL A 1 48 ? 4.323 7.883 1.880 1.00 0.00 48 VAL A CA 9
ATOM 9609 C C . VAL A 1 48 ? 4.782 6.448 2.087 1.00 0.00 48 VAL A C 9
ATOM 9610 O O . VAL A 1 48 ? 4.423 5.553 1.320 1.00 0.00 48 VAL A O 9
ATOM 9623 N N . ILE A 1 49 ? 5.575 6.229 3.130 1.00 0.00 49 ILE A N 9
ATOM 9624 C CA . ILE A 1 49 ? 6.154 4.917 3.392 1.00 0.00 49 ILE A CA 9
ATOM 9625 C C . ILE A 1 49 ? 5.542 4.284 4.634 1.00 0.00 49 ILE A C 9
ATOM 9626 O O . ILE A 1 49 ? 5.566 4.867 5.718 1.00 0.00 49 ILE A O 9
ATOM 9642 N N . PRO A 1 50 ? 4.995 3.083 4.472 1.00 0.00 50 PRO A N 9
ATOM 9643 C CA . PRO A 1 50 ? 4.295 2.407 5.556 1.00 0.00 50 PRO A CA 9
ATOM 9644 C C . PRO A 1 50 ? 5.277 1.843 6.578 1.00 0.00 50 PRO A C 9
ATOM 9645 O O . PRO A 1 50 ? 6.471 1.724 6.306 1.00 0.00 50 PRO A O 9
ATOM 9656 N N . LYS A 1 51 ? 4.764 1.498 7.755 1.00 0.00 51 LYS A N 9
ATOM 9657 C CA . LYS A 1 51 ? 5.607 1.049 8.855 1.00 0.00 51 LYS A CA 9
ATOM 9658 C C . LYS A 1 51 ? 6.249 -0.297 8.543 1.00 0.00 51 LYS A C 9
ATOM 9659 O O . LYS A 1 51 ? 5.605 -1.188 7.990 1.00 0.00 51 LYS A O 9
ATOM 9678 N N . SER A 1 52 ? 7.521 -0.439 8.899 1.00 0.00 52 SER A N 9
ATOM 9679 C CA . SER A 1 52 ? 8.229 -1.702 8.731 1.00 0.00 52 SER A CA 9
ATOM 9680 C C . SER A 1 52 ? 8.849 -1.804 7.344 1.00 0.00 52 SER A C 9
ATOM 9681 O O . SER A 1 52 ? 9.632 -2.714 7.071 1.00 0.00 52 SER A O 9
ATOM 9689 N N . ALA A 1 53 ? 8.496 -0.865 6.473 1.00 0.00 53 ALA A N 9
ATOM 9690 C CA . ALA A 1 53 ? 9.072 -0.808 5.134 1.00 0.00 53 ALA A CA 9
ATOM 9691 C C . ALA A 1 53 ? 10.493 -0.262 5.169 1.00 0.00 53 ALA A C 9
ATOM 9692 O O . ALA A 1 53 ? 10.835 0.551 6.026 1.00 0.00 53 ALA A O 9
ATOM 9699 N N . ASP A 1 54 ? 11.318 -0.714 4.230 1.00 0.00 54 ASP A N 9
ATOM 9700 C CA . ASP A 1 54 ? 12.680 -0.212 4.100 1.00 0.00 54 ASP A CA 9
ATOM 9701 C C . ASP A 1 54 ? 12.718 1.082 3.300 1.00 0.00 54 ASP A C 9
ATOM 9702 O O . ASP A 1 54 ? 12.531 1.078 2.084 1.00 0.00 54 ASP A O 9
ATOM 9711 N N . LEU A 1 55 ? 12.960 2.193 3.990 1.00 0.00 55 LEU A N 9
ATOM 9712 C CA . LEU A 1 55 ? 13.005 3.500 3.348 1.00 0.00 55 LEU A CA 9
ATOM 9713 C C . LEU A 1 55 ? 14.044 3.530 2.232 1.00 0.00 55 LEU A C 9
ATOM 9714 O O . LEU A 1 55 ? 13.838 4.161 1.197 1.00 0.00 55 LEU A O 9
ATOM 9730 N N . GLN A 1 56 ? 15.160 2.844 2.452 1.00 0.00 56 GLN A N 9
ATOM 9731 C CA . GLN A 1 56 ? 16.267 2.856 1.504 1.00 0.00 56 GLN A CA 9
ATOM 9732 C C . GLN A 1 56 ? 15.884 2.166 0.201 1.00 0.00 56 GLN A C 9
ATOM 9733 O O . GLN A 1 56 ? 16.289 2.593 -0.881 1.00 0.00 56 GLN A O 9
ATOM 9747 N N . SER A 1 57 ? 15.101 1.098 0.311 1.00 0.00 57 SER A N 9
ATOM 9748 C CA . SER A 1 57 ? 14.572 0.413 -0.861 1.00 0.00 57 SER A CA 9
ATOM 9749 C C . SER A 1 57 ? 13.607 1.303 -1.633 1.00 0.00 57 SER A C 9
ATOM 9750 O O . SER A 1 57 ? 13.592 1.298 -2.864 1.00 0.00 57 SER A O 9
ATOM 9758 N N . VAL A 1 58 ? 12.804 2.069 -0.902 1.00 0.00 58 VAL A N 9
ATOM 9759 C CA . VAL A 1 58 ? 11.910 3.045 -1.514 1.00 0.00 58 VAL A CA 9
ATOM 9760 C C . VAL A 1 58 ? 12.696 4.141 -2.225 1.00 0.00 58 VAL A C 9
ATOM 9761 O O . VAL A 1 58 ? 12.379 4.511 -3.355 1.00 0.00 58 VAL A O 9
ATOM 9774 N N . ILE A 1 59 ? 13.723 4.654 -1.557 1.00 0.00 59 ILE A N 9
ATOM 9775 C CA . ILE A 1 59 ? 14.587 5.671 -2.142 1.00 0.00 59 ILE A CA 9
ATOM 9776 C C . ILE A 1 59 ? 15.244 5.168 -3.421 1.00 0.00 59 ILE A C 9
ATOM 9777 O O . ILE A 1 59 ? 15.301 5.881 -4.424 1.00 0.00 59 ILE A O 9
ATOM 9793 N N . SER A 1 60 ? 15.738 3.935 -3.380 1.00 0.00 60 SER A N 9
ATOM 9794 C CA . SER A 1 60 ? 16.404 3.338 -4.532 1.00 0.00 60 SER A CA 9
ATOM 9795 C C . SER A 1 60 ? 15.508 3.364 -5.763 1.00 0.00 60 SER A C 9
ATOM 9796 O O . SER A 1 60 ? 15.950 3.712 -6.857 1.00 0.00 60 SER A O 9
ATOM 9804 N N . VAL A 1 61 ? 14.246 2.995 -5.575 1.00 0.00 61 VAL A N 9
ATOM 9805 C CA . VAL A 1 61 ? 13.272 3.018 -6.660 1.00 0.00 61 VAL A CA 9
ATOM 9806 C C . VAL A 1 61 ? 13.071 4.432 -7.190 1.00 0.00 61 VAL A C 9
ATOM 9807 O O . VAL A 1 61 ? 13.000 4.648 -8.399 1.00 0.00 61 VAL A O 9
ATOM 9820 N N . LEU A 1 62 ? 12.981 5.394 -6.276 1.00 0.00 62 LEU A N 9
ATOM 9821 C CA . LEU A 1 62 ? 12.706 6.776 -6.643 1.00 0.00 62 LEU A CA 9
ATOM 9822 C C . LEU A 1 62 ? 13.867 7.381 -7.423 1.00 0.00 62 LEU A C 9
ATOM 9823 O O . LEU 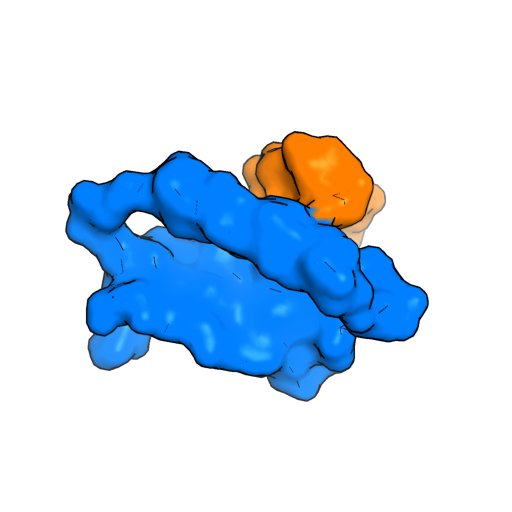A 1 62 ? 13.662 8.126 -8.380 1.00 0.00 62 LEU A O 9
ATOM 9839 N N . THR A 1 63 ? 15.086 7.055 -7.009 1.00 0.00 63 THR A N 9
ATOM 9840 C CA . THR A 1 63 ? 16.281 7.576 -7.659 1.00 0.00 63 THR A CA 9
ATOM 9841 C C . THR A 1 63 ? 16.434 7.015 -9.066 1.00 0.00 63 THR A C 9
ATOM 9842 O O . THR A 1 63 ? 16.915 7.700 -9.969 1.00 0.00 63 THR A O 9
ATOM 9853 N N . ALA A 1 64 ? 16.020 5.765 -9.247 1.00 0.00 64 ALA A N 9
ATOM 9854 C CA . ALA A 1 64 ? 16.049 5.130 -10.559 1.00 0.00 64 ALA A CA 9
ATOM 9855 C C . ALA A 1 64 ? 15.107 5.829 -11.530 1.00 0.00 64 ALA A C 9
ATOM 9856 O O . ALA A 1 64 ? 15.531 6.318 -12.578 1.00 0.00 64 ALA A O 9
ATOM 9863 N N . LYS A 1 65 ? 13.828 5.872 -11.177 1.00 0.00 65 LYS A N 9
ATOM 9864 C CA . LYS A 1 65 ? 12.813 6.459 -12.044 1.00 0.00 65 LYS A CA 9
ATOM 9865 C C . LYS A 1 65 ? 12.937 7.976 -12.089 1.00 0.00 65 LYS A C 9
ATOM 9866 O O . LYS A 1 65 ? 12.556 8.611 -13.073 1.00 0.00 65 LYS A O 9
ATOM 9885 N N . GLY A 1 66 ? 13.472 8.554 -11.018 1.00 0.00 66 GLY A N 9
ATOM 9886 C CA . GLY A 1 66 ? 13.604 10.001 -10.914 1.00 0.00 66 GLY A CA 9
ATOM 9887 C C . GLY A 1 66 ? 14.452 10.562 -12.048 1.00 0.00 66 GLY A C 9
ATOM 9888 O O . GLY A 1 66 ? 14.219 11.675 -12.520 1.00 0.00 66 GLY A O 9
ATOM 9892 N N . LYS A 1 67 ? 15.434 9.782 -12.485 1.00 0.00 67 LYS A N 9
ATOM 9893 C CA . LYS A 1 67 ? 16.351 10.219 -13.531 1.00 0.00 67 LYS A CA 9
ATOM 9894 C C . LYS A 1 67 ? 15.927 9.684 -14.893 1.00 0.00 67 LYS A C 9
ATOM 9895 O O . LYS A 1 67 ? 16.235 10.277 -15.928 1.00 0.00 67 LYS A O 9
ATOM 9914 N N . GLU A 1 68 ? 15.219 8.559 -14.887 1.00 0.00 68 GLU A N 9
ATOM 9915 C CA . GLU A 1 68 ? 14.766 7.933 -16.122 1.00 0.00 68 GLU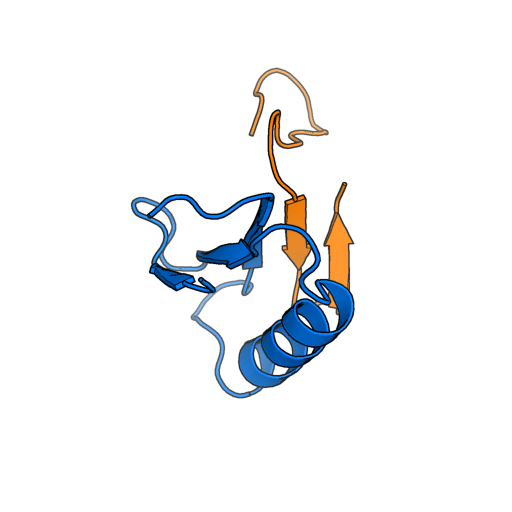 A CA 9
ATOM 9916 C C . GLU A 1 68 ? 13.984 8.916 -16.985 1.00 0.00 68 GLU A C 9
ATOM 9917 O O . GLU A 1 68 ? 14.178 8.985 -18.198 1.00 0.00 68 GLU A O 9
ATOM 9929 N N . ALA A 1 69 ? 13.098 9.676 -16.349 1.00 0.00 69 ALA A N 9
ATOM 9930 C CA . ALA A 1 69 ? 12.339 10.709 -17.044 1.00 0.00 69 ALA A CA 9
ATOM 9931 C C . ALA A 1 69 ? 12.767 12.101 -16.596 1.00 0.00 69 ALA A C 9
ATOM 9932 O O . ALA A 1 69 ? 13.647 12.715 -17.201 1.00 0.00 69 ALA A O 9
ATOM 9939 N N . GLY A 1 70 ? 12.139 12.595 -15.535 1.00 0.00 70 GLY A N 9
ATOM 9940 C CA . GLY A 1 70 ? 12.590 13.817 -14.877 1.00 0.00 70 GLY A CA 9
ATOM 9941 C C . GLY A 1 70 ? 11.895 15.042 -15.453 1.00 0.00 70 GLY A C 9
ATOM 9942 O O . GLY A 1 70 ? 11.545 15.073 -16.633 1.00 0.00 70 GLY A O 9
ATOM 9946 N N . PRO A 1 71 ? 11.695 16.052 -14.613 1.00 0.00 71 PRO A N 9
ATOM 9947 C CA . PRO A 1 71 ? 11.102 17.310 -15.053 1.00 0.00 71 PRO A CA 9
ATOM 9948 C C . PRO A 1 71 ? 12.130 18.185 -15.760 1.00 0.00 71 PRO A C 9
ATOM 9949 O O . PRO A 1 71 ? 13.288 17.796 -15.917 1.00 0.00 71 PRO A O 9
ATOM 9960 N N . GLN A 1 72 ? 11.701 19.368 -16.185 1.00 0.00 72 GLN A N 9
ATOM 9961 C CA . GLN A 1 72 ? 12.615 20.363 -16.735 1.00 0.00 72 GLN A CA 9
ATOM 9962 C C . GLN A 1 72 ? 13.608 20.838 -15.684 1.00 0.00 72 GLN A C 9
ATOM 9963 O O . GLN A 1 72 ? 14.765 21.123 -15.994 1.00 0.00 72 GLN A O 9
ATOM 9977 N N . GLY A 1 73 ? 13.152 20.922 -14.439 1.00 0.00 73 GLY A N 9
ATOM 9978 C CA . GLY A 1 73 ? 14.010 21.329 -13.333 1.00 0.00 73 GLY A CA 9
ATOM 9979 C C . GLY A 1 73 ? 14.536 20.121 -12.570 1.00 0.00 73 GLY A C 9
ATOM 9980 O O . GLY A 1 73 ? 14.789 19.067 -13.156 1.00 0.00 73 GLY A O 9
ATOM 9984 N N . ARG A 1 74 ? 14.699 20.280 -11.262 1.00 0.00 74 ARG A N 9
ATOM 9985 C CA . ARG A 1 74 ? 15.204 19.203 -10.417 1.00 0.00 74 ARG A CA 9
ATOM 9986 C C . ARG A 1 74 ? 14.078 18.280 -9.968 1.00 0.00 74 ARG A C 9
ATOM 9987 O O . ARG A 1 74 ? 12.932 18.707 -9.826 1.00 0.00 74 ARG A O 9
ATOM 10008 N N . ASN A 1 75 ? 14.412 17.012 -9.748 1.00 0.00 75 ASN A N 9
ATOM 10009 C CA . ASN A 1 75 ? 13.428 16.026 -9.319 1.00 0.00 75 ASN A CA 9
ATOM 10010 C C . ASN A 1 75 ? 13.574 15.710 -7.836 1.00 0.00 75 ASN A C 9
ATOM 10011 O O . ASN A 1 75 ? 14.492 14.998 -7.431 1.00 0.00 75 ASN A O 9
ATOM 10022 N N . LYS A 1 76 ? 12.662 16.246 -7.030 1.00 0.00 76 LYS A N 9
ATOM 10023 C CA . LYS A 1 76 ? 12.693 16.029 -5.590 1.00 0.00 76 LYS A CA 9
ATOM 10024 C C . LYS A 1 76 ? 11.465 15.259 -5.121 1.00 0.00 76 LYS A C 9
ATOM 10025 O O . LYS A 1 76 ? 10.386 15.381 -5.701 1.00 0.00 76 LYS A O 9
ATOM 10044 N N . PHE A 1 77 ? 11.635 14.465 -4.071 1.00 0.00 77 PHE A N 9
ATOM 10045 C CA . PHE A 1 77 ? 10.514 13.783 -3.434 1.00 0.00 77 PHE A CA 9
ATOM 10046 C C . PHE A 1 77 ? 10.449 14.101 -1.945 1.00 0.00 77 PHE A C 9
ATOM 10047 O O . PHE A 1 77 ? 11.475 14.332 -1.306 1.00 0.00 77 PHE A O 9
ATOM 10064 N N . ILE A 1 78 ? 9.238 14.113 -1.401 1.00 0.00 78 ILE A N 9
ATOM 10065 C CA . ILE A 1 78 ? 9.048 14.224 0.040 1.00 0.00 78 ILE A CA 9
ATOM 10066 C C . ILE A 1 78 ? 8.723 12.870 0.659 1.00 0.00 78 ILE A C 9
ATOM 10067 O O . ILE A 1 78 ? 7.778 12.198 0.246 1.00 0.00 78 ILE A O 9
ATOM 10083 N N . LEU A 1 79 ? 9.511 12.477 1.654 1.00 0.00 79 LEU A N 9
ATOM 10084 C CA . LEU A 1 79 ? 9.400 11.146 2.239 1.00 0.00 79 LEU A CA 9
ATOM 10085 C C . LEU A 1 79 ? 8.692 11.190 3.586 1.00 0.00 79 LEU A C 9
ATOM 10086 O O . LEU A 1 79 ? 9.218 11.736 4.557 1.00 0.00 79 LEU A O 9
ATOM 10102 N N . LEU A 1 80 ? 7.496 10.614 3.641 1.00 0.00 80 LEU A N 9
ATOM 10103 C CA . LEU A 1 80 ? 6.677 10.660 4.846 1.00 0.00 80 LEU A CA 9
ATOM 10104 C C . LEU A 1 80 ? 6.496 9.270 5.441 1.00 0.00 80 LEU A C 9
ATOM 10105 O O . LEU A 1 80 ? 6.553 8.266 4.730 1.00 0.00 80 LEU A O 9
ATOM 10121 N N . SER A 1 81 ? 6.275 9.217 6.750 1.00 0.00 81 SER A N 9
ATOM 10122 C CA . SER A 1 81 ? 5.978 7.961 7.428 1.00 0.00 81 SER A CA 9
ATOM 10123 C C . SER A 1 81 ? 4.490 7.839 7.737 1.00 0.00 81 SER A C 9
ATOM 10124 O O . SER A 1 81 ? 3.885 8.756 8.293 1.00 0.00 81 SER A O 9
ATOM 10132 N N . GLY A 1 82 ? 3.905 6.703 7.371 1.00 0.00 82 GLY A N 9
ATOM 10133 C CA . GLY A 1 82 ? 2.507 6.429 7.675 1.00 0.00 82 GLY A CA 9
ATOM 10134 C C . GLY A 1 82 ? 1.934 5.382 6.729 1.00 0.00 82 GLY A C 9
ATOM 10135 O O . GLY A 1 82 ? 2.427 5.196 5.617 1.00 0.00 82 GLY A O 9
ATOM 10139 N N . ASP A 1 83 ? 0.885 4.698 7.177 1.00 0.00 83 ASP A N 9
ATOM 10140 C CA . ASP A 1 83 ? 0.268 3.638 6.390 1.00 0.00 83 ASP A CA 9
ATOM 10141 C C . ASP A 1 83 ? -0.328 4.187 5.100 1.00 0.00 83 ASP A C 9
ATOM 10142 O O . ASP A 1 83 ? -0.791 5.325 5.055 1.00 0.00 83 ASP A O 9
ATOM 10151 N N . THR A 1 84 ? -0.316 3.368 4.053 1.00 0.00 84 THR A N 9
ATOM 10152 C CA . THR A 1 84 ? -0.951 3.727 2.791 1.00 0.00 84 THR A CA 9
ATOM 10153 C C . THR A 1 84 ? -2.256 2.967 2.595 1.00 0.00 84 THR A C 9
ATOM 10154 O O . THR A 1 84 ? -2.961 3.169 1.607 1.00 0.00 84 THR A O 9
ATOM 10165 N N . SER A 1 85 ? -2.570 2.088 3.542 1.00 0.00 85 SER A N 9
ATOM 10166 C CA . SER A 1 85 ? -3.759 1.250 3.445 1.00 0.00 85 SER A CA 9
ATOM 10167 C C . SER A 1 85 ? -4.909 1.825 4.262 1.00 0.00 85 SER A C 9
ATOM 10168 O O . SER A 1 85 ? -6.067 1.461 4.063 1.00 0.00 85 SER A O 9
ATOM 10176 N N . ALA B 2 2 ? 8.735 25.433 0.897 1.00 0.00 569 ALA B N 9
ATOM 10177 C CA . ALA B 2 2 ? 9.654 25.939 1.910 1.00 0.00 569 ALA B CA 9
ATOM 10178 C C . ALA B 2 2 ? 10.089 27.364 1.597 1.00 0.00 569 ALA B C 9
ATOM 10179 O O . ALA B 2 2 ? 9.658 27.952 0.605 1.00 0.00 569 ALA B O 9
ATOM 10186 N N . GLN B 2 3 ? 10.947 27.917 2.448 1.00 0.00 570 GLN B N 9
ATOM 10187 C CA . GLN B 2 3 ? 11.296 29.330 2.374 1.00 0.00 570 GLN B CA 9
ATOM 10188 C C . GLN B 2 3 ? 11.747 29.713 0.971 1.00 0.00 570 GLN B C 9
ATOM 10189 O O . GLN B 2 3 ? 12.657 29.100 0.411 1.00 0.00 570 GLN B O 9
ATOM 10203 N N . ALA B 2 4 ? 11.108 30.731 0.408 1.00 0.00 571 ALA B N 9
ATOM 10204 C CA . ALA B 2 4 ? 11.463 31.219 -0.921 1.00 0.00 571 ALA B CA 9
ATOM 10205 C C . ALA B 2 4 ? 12.912 31.685 -0.968 1.00 0.00 571 ALA B C 9
ATOM 10206 O O . ALA B 2 4 ? 13.381 32.377 -0.064 1.00 0.00 571 ALA B O 9
ATOM 10213 N N . GLY B 2 5 ? 13.618 31.302 -2.026 1.00 0.00 572 GLY B N 9
ATOM 10214 C CA . GLY B 2 5 ? 15.010 31.695 -2.202 1.00 0.00 572 GLY B CA 9
ATOM 10215 C C . GLY B 2 5 ? 15.954 30.683 -1.563 1.00 0.00 572 GLY B C 9
ATOM 10216 O O . GLY B 2 5 ? 17.167 30.735 -1.768 1.00 0.00 572 GLY B O 9
ATOM 10220 N N . ALA B 2 6 ? 15.390 29.764 -0.786 1.00 0.00 573 ALA B N 9
ATOM 10221 C CA . ALA B 2 6 ? 16.178 28.735 -0.121 1.00 0.00 573 ALA B CA 9
ATOM 10222 C C . ALA B 2 6 ? 16.707 27.714 -1.120 1.00 0.00 573 ALA B C 9
ATOM 10223 O O . ALA B 2 6 ? 17.679 27.010 -0.847 1.00 0.00 573 ALA B O 9
ATOM 10230 N N . ALA B 2 7 ? 16.061 27.638 -2.279 1.00 0.00 574 ALA B N 9
ATOM 10231 C CA . ALA B 2 7 ? 16.467 26.704 -3.323 1.00 0.00 574 ALA B CA 9
ATOM 10232 C C . ALA B 2 7 ? 16.423 25.266 -2.823 1.00 0.00 574 ALA B C 9
ATOM 10233 O O . ALA B 2 7 ? 17.183 24.414 -3.285 1.00 0.00 574 ALA B O 9
ATOM 10240 N N . ASN B 2 8 ? 15.528 25.002 -1.876 1.00 0.00 575 ASN B N 9
ATOM 10241 C CA . ASN B 2 8 ? 15.365 23.660 -1.331 1.00 0.00 575 ASN B CA 9
ATOM 10242 C C . ASN B 2 8 ? 13.909 23.381 -0.981 1.00 0.00 575 ASN B C 9
ATOM 10243 O O . ASN B 2 8 ? 13.015 24.144 -1.347 1.00 0.00 575 ASN B O 9
ATOM 10254 N N . ARG B 2 9 ? 13.675 22.281 -0.270 1.00 0.00 576 ARG B N 9
ATOM 10255 C CA . ARG B 2 9 ? 12.325 21.887 0.110 1.00 0.00 576 ARG B CA 9
ATOM 10256 C C . ARG B 2 9 ? 12.243 21.565 1.596 1.00 0.00 576 ARG B C 9
ATOM 10257 O O . ARG B 2 9 ? 11.576 20.612 1.998 1.00 0.00 576 ARG B O 9
ATOM 10278 N N . SER B 2 10 ? 12.925 22.364 2.409 1.00 0.00 577 SER B N 9
ATOM 10279 C CA . SER B 2 10 ? 12.988 22.124 3.845 1.00 0.00 577 SER B CA 9
ATOM 10280 C C . SER B 2 10 ? 11.603 21.864 4.422 1.00 0.00 577 SER B C 9
ATOM 10281 O O . SER B 2 10 ? 10.659 22.609 4.159 1.00 0.00 577 SER B O 9
ATOM 10289 N N . LEU B 2 11 ? 11.486 20.802 5.212 1.00 0.00 578 LEU B N 9
ATOM 10290 C CA . LEU B 2 11 ? 10.192 20.366 5.723 1.00 0.00 578 LEU B CA 9
ATOM 10291 C C . LEU B 2 11 ? 10.103 20.558 7.232 1.00 0.00 578 LEU B C 9
ATOM 10292 O O . LEU B 2 11 ? 11.115 20.513 7.934 1.00 0.00 578 LEU B O 9
ATOM 10308 N N . THR B 2 12 ? 8.889 20.769 7.727 1.00 0.00 579 THR B N 9
ATOM 10309 C CA . THR B 2 12 ? 8.594 20.584 9.142 1.00 0.00 579 THR B CA 9
ATOM 10310 C C . THR B 2 12 ? 8.682 19.114 9.535 1.00 0.00 579 THR B C 9
ATOM 10311 O O . THR B 2 12 ? 9.192 18.776 10.604 1.00 0.00 579 THR B O 9
ATOM 10322 N N . GLU B 2 13 ? 8.182 18.244 8.665 1.00 0.00 580 GLU B N 9
ATOM 10323 C CA . GLU B 2 13 ? 8.183 16.809 8.930 1.00 0.00 580 GLU B CA 9
ATOM 10324 C C . GLU B 2 13 ? 8.432 16.016 7.653 1.00 0.00 580 GLU B C 9
ATOM 10325 O O . GLU B 2 13 ? 7.902 16.342 6.593 1.00 0.00 580 GLU B O 9
ATOM 10337 N N . GLY B 2 14 ? 9.244 14.969 7.764 1.00 0.00 581 GLY B N 9
ATOM 10338 C CA . GLY B 2 14 ? 9.599 14.148 6.613 1.00 0.00 581 GLY B CA 9
ATOM 10339 C C . GLY B 2 14 ? 10.962 14.540 6.054 1.00 0.00 581 GLY B C 9
ATOM 10340 O O . GLY B 2 14 ? 11.553 15.533 6.477 1.00 0.00 581 GLY B O 9
ATOM 10344 N N . PHE B 2 15 ? 11.453 13.753 5.103 1.00 0.00 582 PHE B N 9
ATOM 10345 C CA . PHE B 2 15 ? 12.762 13.997 4.509 1.00 0.00 582 PHE B CA 9
ATOM 10346 C C . PHE B 2 15 ? 12.632 14.487 3.073 1.00 0.00 582 PHE B C 9
ATOM 10347 O O . PHE B 2 15 ? 11.582 14.335 2.447 1.00 0.00 582 PHE B O 9
ATOM 10364 N N . VAL B 2 16 ? 13.704 15.076 2.555 1.00 0.00 583 VAL B N 9
ATOM 10365 C CA . VAL B 2 16 ? 13.729 15.544 1.173 1.00 0.00 583 VAL B CA 9
ATOM 10366 C C . VAL B 2 16 ? 14.745 14.767 0.346 1.00 0.00 583 VAL B C 9
ATOM 10367 O O . VAL B 2 16 ? 15.943 14.800 0.625 1.00 0.00 583 VAL B O 9
ATOM 10380 N N . LEU B 2 17 ? 14.258 14.066 -0.674 1.00 0.00 584 LEU B N 9
ATOM 10381 C CA . LEU B 2 17 ? 15.112 13.222 -1.500 1.00 0.00 584 LEU B CA 9
ATOM 10382 C C . LEU B 2 17 ? 15.422 13.890 -2.833 1.00 0.00 584 LEU B C 9
ATOM 10383 O O . LEU B 2 17 ? 14.516 14.222 -3.597 1.00 0.00 584 LEU B O 9
ATOM 10399 N N . ASP B 2 18 ? 16.708 14.086 -3.108 1.00 0.00 585 ASP B N 9
ATOM 10400 C CA . ASP B 2 18 ? 17.147 14.575 -4.409 1.00 0.00 585 ASP B CA 9
ATOM 10401 C C . ASP B 2 18 ? 17.556 13.425 -5.320 1.00 0.00 585 ASP B C 9
ATOM 10402 O O . ASP B 2 18 ? 18.635 12.853 -5.168 1.00 0.00 585 ASP B O 9
ATOM 10411 N N . THR B 2 19 ? 16.687 13.091 -6.269 1.00 0.00 586 THR B N 9
ATOM 10412 C CA . THR B 2 19 ? 16.865 11.895 -7.083 1.00 0.00 586 THR B CA 9
ATOM 10413 C C . THR B 2 19 ? 17.728 12.184 -8.305 1.00 0.00 586 THR B C 9
ATOM 10414 O O . THR B 2 19 ? 17.997 11.295 -9.112 1.00 0.00 586 THR B O 9
ATOM 10425 N N . MET B 2 20 ? 18.159 13.435 -8.437 1.00 0.00 587 MET B N 9
ATOM 10426 C CA . MET B 2 20 ? 19.045 13.828 -9.524 1.00 0.00 587 MET B CA 9
ATOM 10427 C C . MET B 2 20 ? 20.504 13.811 -9.080 1.00 0.00 587 MET B C 9
ATOM 10428 O O . MET B 2 20 ? 21.397 13.497 -9.866 1.00 0.00 587 MET B O 9
ATOM 10442 N N . ASN B 2 21 ? 20.736 14.147 -7.816 1.00 0.00 588 ASN B N 9
ATOM 10443 C CA . ASN B 2 21 ? 22.073 14.078 -7.239 1.00 0.00 588 ASN B CA 9
ATOM 10444 C C . ASN B 2 21 ? 22.210 12.883 -6.304 1.00 0.00 588 ASN B C 9
ATOM 10445 O O . ASN B 2 21 ? 23.220 12.731 -5.619 1.00 0.00 588 ASN B O 9
ATOM 10456 N N . ASP B 2 22 ? 21.184 12.038 -6.279 1.00 0.00 589 ASP B N 9
ATOM 10457 C CA . ASP B 2 22 ? 21.227 10.805 -5.502 1.00 0.00 589 ASP B CA 9
ATOM 10458 C C . ASP B 2 22 ? 21.648 11.074 -4.064 1.00 0.00 589 ASP B C 9
ATOM 10459 O O . ASP B 2 22 ? 22.577 10.451 -3.552 1.00 0.00 589 ASP B O 9
ATOM 10468 N N . SER B 2 23 ? 20.958 12.007 -3.416 1.00 0.00 590 SER B N 9
ATOM 10469 C CA . SER B 2 23 ? 21.310 12.418 -2.062 1.00 0.00 590 SER B CA 9
ATOM 10470 C C . SER B 2 23 ? 20.066 12.702 -1.231 1.00 0.00 590 SER B C 9
ATOM 10471 O O . SER B 2 23 ? 19.158 13.404 -1.676 1.00 0.00 590 SER B O 9
ATOM 10479 N N . LEU B 2 24 ? 20.028 12.151 -0.023 1.00 0.00 591 LEU B N 9
ATOM 10480 C CA . LEU B 2 24 ? 18.920 12.390 0.895 1.00 0.00 591 LEU B CA 9
ATOM 10481 C C . LEU B 2 24 ? 19.247 13.510 1.873 1.00 0.00 591 LEU B C 9
ATOM 10482 O O . LEU B 2 24 ? 20.238 13.445 2.598 1.00 0.00 591 LEU B O 9
ATOM 10498 N N . SER B 2 25 ? 18.406 14.540 1.887 1.00 0.00 592 SER B N 9
ATOM 10499 C CA . SER B 2 25 ? 18.601 15.676 2.781 1.00 0.00 592 SER B CA 9
ATOM 10500 C C . SER B 2 25 ? 17.801 15.509 4.064 1.00 0.00 592 SER B C 9
ATOM 10501 O O . SER B 2 25 ? 16.590 15.285 4.029 1.00 0.00 592 SER B O 9
ATOM 10509 N N . LYS B 2 26 ? 18.482 15.621 5.201 1.00 0.00 593 LYS B N 9
ATOM 10510 C CA . LYS B 2 26 ? 17.838 15.467 6.499 1.00 0.00 593 LYS B CA 9
ATOM 10511 C C . LYS B 2 26 ? 18.775 15.875 7.629 1.00 0.00 593 LYS B C 9
ATOM 10512 O O . LYS B 2 26 ? 18.924 17.035 7.896 1.00 0.00 593 LYS B O 9
ATOM 10531 N N . GLY A 1 32 ? 2.466 -1.527 1.250 1.00 0.00 32 GLY A N 10
ATOM 10532 C CA . GLY A 1 32 ? 3.262 -0.896 0.204 1.00 0.00 32 GLY A CA 10
ATOM 10533 C C . GLY A 1 32 ? 3.403 0.602 0.446 1.00 0.00 32 GLY A C 10
ATOM 10534 O O . GLY A 1 32 ? 3.278 1.071 1.577 1.00 0.00 32 GLY A O 10
ATOM 10538 N N . ILE A 1 33 ? 3.663 1.347 -0.623 1.00 0.00 33 ILE A N 10
ATOM 10539 C CA . ILE A 1 33 ? 3.779 2.798 -0.535 1.00 0.00 33 ILE A CA 10
ATOM 10540 C C . ILE A 1 33 ? 2.818 3.486 -1.497 1.00 0.00 33 ILE A C 10
ATOM 10541 O O . ILE A 1 33 ? 2.211 2.841 -2.351 1.00 0.00 33 ILE A O 10
ATOM 10557 N N . ARG A 1 34 ? 2.686 4.801 -1.352 1.00 0.00 34 ARG A N 10
ATOM 10558 C CA . ARG A 1 34 ? 1.885 5.597 -2.274 1.00 0.00 34 ARG A CA 10
ATOM 10559 C C . ARG A 1 34 ? 2.654 6.817 -2.761 1.00 0.00 34 ARG A C 10
ATOM 10560 O O . ARG A 1 34 ? 3.508 7.347 -2.050 1.00 0.00 34 ARG A O 10
ATOM 10581 N N . VAL A 1 35 ? 2.346 7.261 -3.975 1.00 0.00 35 VAL A N 10
ATOM 10582 C CA . VAL A 1 35 ? 3.042 8.391 -4.577 1.00 0.00 35 VAL A CA 10
ATOM 10583 C C . VAL A 1 35 ? 2.063 9.349 -5.242 1.00 0.00 35 VAL A C 10
ATOM 10584 O O . VAL A 1 35 ? 1.187 8.932 -5.999 1.00 0.00 35 VAL A O 10
ATOM 10597 N N . MET A 1 36 ? 2.217 10.637 -4.956 1.00 0.00 36 MET A N 10
ATOM 10598 C CA . MET A 1 36 ? 1.342 11.658 -5.520 1.00 0.00 36 MET A CA 10
ATOM 10599 C C . MET A 1 36 ? 2.110 12.942 -5.813 1.00 0.00 36 MET A C 10
ATOM 10600 O O . MET A 1 36 ? 3.078 13.268 -5.126 1.00 0.00 36 MET A O 10
ATOM 10614 N N . ASP A 1 37 ? 1.672 13.666 -6.837 1.00 0.00 37 ASP A N 10
ATOM 10615 C CA . ASP A 1 37 ? 2.287 14.939 -7.191 1.00 0.00 37 ASP A CA 10
ATOM 10616 C C . ASP A 1 37 ? 2.066 15.981 -6.103 1.00 0.00 37 ASP A C 10
ATOM 10617 O O . ASP A 1 37 ? 1.028 15.991 -5.443 1.00 0.00 37 ASP A O 10
ATOM 10626 N N . HIS A 1 38 ? 3.050 16.855 -5.919 1.00 0.00 38 HIS A N 10
ATOM 10627 C CA . HIS A 1 38 ? 2.915 17.979 -4.999 1.00 0.00 38 HIS A CA 10
ATOM 10628 C C . HIS A 1 38 ? 1.918 19.003 -5.526 1.00 0.00 38 HIS A C 10
ATOM 10629 O O . HIS A 1 38 ? 1.929 19.345 -6.708 1.00 0.00 38 HIS A O 10
ATOM 10643 N N . PRO A 1 39 ? 1.056 19.491 -4.639 1.00 0.00 39 PRO A N 10
ATOM 10644 C CA . PRO A 1 39 ? -0.048 20.355 -5.040 1.00 0.00 39 PRO A CA 10
ATOM 10645 C C . PRO A 1 39 ? 0.444 21.755 -5.385 1.00 0.00 39 PRO A C 10
ATOM 10646 O O . PRO A 1 39 ? -0.245 22.515 -6.063 1.00 0.00 39 PRO A O 10
ATOM 10657 N N . THR A 1 40 ? 1.643 22.087 -4.917 1.00 0.00 40 THR A N 10
ATOM 10658 C CA . THR A 1 40 ? 2.193 23.424 -5.100 1.00 0.00 40 THR A CA 10
ATOM 10659 C C . THR A 1 40 ? 3.332 23.418 -6.112 1.00 0.00 40 THR A C 10
ATOM 10660 O O . THR A 1 40 ? 3.310 24.169 -7.089 1.00 0.00 40 THR A O 10
ATOM 10671 N N . MET A 1 41 ? 4.322 22.567 -5.876 1.00 0.00 41 MET A N 10
ATOM 10672 C CA . MET A 1 41 ? 5.559 22.595 -6.648 1.00 0.00 41 MET A CA 10
ATOM 10673 C C . MET A 1 41 ? 5.554 21.528 -7.734 1.00 0.00 41 MET A C 10
ATOM 10674 O O . MET A 1 41 ? 5.599 20.334 -7.445 1.00 0.00 41 MET A O 10
ATOM 10688 N N . PRO A 1 42 ? 5.498 21.967 -8.988 1.00 0.00 42 PRO A N 10
ATOM 10689 C CA . PRO A 1 42 ? 5.432 21.049 -10.119 1.00 0.00 42 PRO A CA 10
ATOM 10690 C C . PRO A 1 42 ? 6.613 20.089 -10.118 1.00 0.00 42 PRO A C 10
ATOM 10691 O O . PRO A 1 42 ? 6.504 18.953 -10.582 1.00 0.00 42 PRO A O 10
ATOM 10702 N N . ASP A 1 43 ? 7.745 20.550 -9.595 1.00 0.00 43 ASP A N 10
ATOM 10703 C CA . ASP A 1 43 ? 8.993 19.804 -9.690 1.00 0.00 43 ASP A CA 10
ATOM 10704 C C . ASP A 1 43 ? 9.158 18.853 -8.513 1.00 0.00 43 ASP A C 10
ATOM 10705 O O . ASP A 1 43 ? 10.198 18.212 -8.361 1.00 0.00 43 ASP A O 10
ATOM 10714 N N . THR A 1 44 ? 8.126 18.764 -7.682 1.00 0.00 44 THR A N 10
ATOM 10715 C CA . THR A 1 44 ? 8.190 17.972 -6.460 1.00 0.00 44 THR A CA 10
ATOM 10716 C C . THR A 1 44 ? 7.071 16.941 -6.411 1.00 0.00 44 THR A C 10
ATOM 10717 O O . THR A 1 44 ? 5.937 17.224 -6.801 1.00 0.00 44 THR A O 10
ATOM 10728 N N . GLN A 1 45 ? 7.392 15.745 -5.930 1.00 0.00 45 GLN A N 10
ATOM 10729 C CA . GLN A 1 45 ? 6.382 14.726 -5.671 1.00 0.00 45 GLN A CA 10
ATOM 10730 C C . GLN A 1 45 ? 6.446 14.240 -4.229 1.00 0.00 45 GLN A C 10
ATOM 10731 O O . GLN A 1 45 ? 7.448 14.437 -3.541 1.00 0.00 45 GLN A O 10
ATOM 10745 N N . VAL A 1 46 ? 5.371 13.604 -3.777 1.00 0.00 46 VAL A N 10
ATOM 10746 C CA . VAL A 1 46 ? 5.258 13.184 -2.384 1.00 0.00 46 VAL A CA 10
ATOM 10747 C C . VAL A 1 46 ? 5.079 11.675 -2.277 1.00 0.00 46 VAL A C 10
ATOM 10748 O O . VAL A 1 46 ? 4.296 11.080 -3.020 1.00 0.00 46 VAL A O 10
ATOM 10761 N N . VAL A 1 47 ? 5.805 11.061 -1.350 1.00 0.00 47 VAL A N 10
ATOM 10762 C CA . VAL A 1 47 ? 5.748 9.616 -1.164 1.00 0.00 47 VAL A CA 10
ATOM 10763 C C . VAL A 1 47 ? 5.379 9.259 0.271 1.00 0.00 47 VAL A C 10
ATOM 10764 O O . VAL A 1 47 ? 5.903 9.843 1.220 1.00 0.00 47 VAL A O 10
ATOM 10777 N N . VAL A 1 48 ? 4.475 8.297 0.421 1.00 0.00 48 VAL A N 10
ATOM 10778 C CA . VAL A 1 48 ? 4.026 7.868 1.740 1.00 0.00 48 VAL A CA 10
ATOM 10779 C C . VAL A 1 48 ? 4.576 6.491 2.088 1.00 0.00 48 VAL A C 10
ATOM 10780 O O . VAL A 1 48 ? 4.280 5.504 1.414 1.00 0.00 48 VAL A O 10
ATOM 10793 N N . ILE A 1 49 ? 5.380 6.430 3.145 1.00 0.00 49 ILE A N 10
ATOM 10794 C CA . ILE A 1 49 ? 6.023 5.186 3.546 1.00 0.00 49 ILE A CA 10
ATOM 10795 C C . ILE A 1 49 ? 5.611 4.785 4.958 1.00 0.00 49 ILE A C 10
ATOM 10796 O O . ILE A 1 49 ? 5.858 5.513 5.919 1.00 0.00 49 ILE A O 10
ATOM 10812 N N . PRO A 1 50 ? 4.982 3.619 5.074 1.00 0.00 50 PRO A N 10
ATOM 10813 C CA . PRO A 1 50 ? 4.447 3.164 6.352 1.00 0.00 50 PRO A CA 10
ATOM 10814 C C . PRO A 1 50 ? 5.556 2.647 7.261 1.00 0.00 50 PRO A C 10
ATOM 10815 O O . PRO A 1 50 ? 6.660 2.354 6.803 1.00 0.00 50 PRO A O 10
ATOM 10826 N N . LYS A 1 51 ? 5.254 2.538 8.550 1.00 0.00 51 LYS A N 10
ATOM 10827 C CA . LYS A 1 51 ? 6.246 2.133 9.538 1.00 0.00 51 LYS A CA 10
ATOM 10828 C C . LYS A 1 51 ? 6.730 0.712 9.281 1.00 0.00 51 LYS A C 10
ATOM 10829 O O . LYS A 1 51 ? 5.930 -0.191 9.034 1.00 0.00 51 LYS A O 10
ATOM 10848 N N . SER A 1 52 ? 8.044 0.518 9.341 1.00 0.00 52 SER A N 10
ATOM 10849 C CA . SER A 1 52 ? 8.630 -0.809 9.206 1.00 0.00 52 SER A CA 10
ATOM 10850 C C . SER A 1 52 ? 8.910 -1.142 7.746 1.00 0.00 52 SER A C 10
ATOM 10851 O O . SER A 1 52 ? 9.553 -2.147 7.441 1.00 0.00 52 SER A O 10
ATOM 10859 N N . ALA A 1 53 ? 8.424 -0.294 6.847 1.00 0.00 53 ALA A N 10
ATOM 10860 C CA . ALA A 1 53 ? 8.732 -0.419 5.428 1.00 0.00 53 ALA A CA 10
ATOM 10861 C C . ALA A 1 53 ? 10.205 -0.136 5.157 1.00 0.00 53 ALA A C 10
ATOM 10862 O O . ALA A 1 53 ? 10.833 0.656 5.859 1.00 0.00 53 ALA A O 10
ATOM 10869 N N . ASP A 1 54 ? 10.750 -0.790 4.137 1.00 0.00 54 ASP A N 10
ATOM 10870 C CA . ASP A 1 54 ? 12.146 -0.598 3.763 1.00 0.00 54 ASP A CA 10
ATOM 10871 C C . ASP A 1 54 ? 12.333 0.698 2.982 1.00 0.00 54 ASP A C 10
ATOM 10872 O O . ASP A 1 54 ? 12.360 0.695 1.752 1.00 0.00 54 ASP A O 10
ATOM 10881 N N . LEU A 1 55 ? 12.464 1.805 3.706 1.00 0.00 55 LEU A N 10
ATOM 10882 C CA . LEU A 1 55 ? 12.582 3.118 3.083 1.00 0.00 55 LEU A CA 10
ATOM 10883 C C . LEU A 1 55 ? 13.754 3.162 2.111 1.00 0.00 55 LEU A C 10
ATOM 10884 O O . LEU A 1 55 ? 13.687 3.823 1.074 1.00 0.00 55 LEU A O 10
ATOM 10900 N N . GLN A 1 56 ? 14.826 2.453 2.450 1.00 0.00 56 GLN A N 10
ATOM 10901 C CA . GLN A 1 56 ? 16.046 2.481 1.653 1.00 0.00 56 GLN A CA 10
ATOM 10902 C C . GLN A 1 56 ? 15.808 1.908 0.262 1.00 0.00 56 GLN A C 10
ATOM 10903 O O . GLN A 1 56 ? 16.304 2.441 -0.732 1.00 0.00 56 GLN A O 10
ATOM 10917 N N . SER A 1 57 ? 15.047 0.822 0.195 1.00 0.00 57 SER A N 10
ATOM 10918 C CA . SER A 1 57 ? 14.644 0.244 -1.080 1.00 0.00 57 SER A CA 10
ATOM 10919 C C . SER A 1 57 ? 13.724 1.186 -1.846 1.00 0.00 57 SER A C 10
ATOM 10920 O O . SER A 1 57 ? 13.821 1.305 -3.067 1.00 0.00 57 SER A O 10
ATOM 10928 N N . VAL A 1 58 ? 12.833 1.853 -1.122 1.00 0.00 58 VAL A N 10
ATOM 10929 C CA . VAL A 1 58 ? 11.939 2.835 -1.721 1.00 0.00 58 VAL A CA 10
ATOM 10930 C C . VAL A 1 58 ? 12.724 3.984 -2.346 1.00 0.00 58 VAL A C 10
ATOM 10931 O O . VAL A 1 58 ? 12.438 4.406 -3.466 1.00 0.00 58 VAL A O 10
ATOM 10944 N N . ILE A 1 59 ? 13.713 4.483 -1.615 1.00 0.00 59 ILE A N 10
ATOM 10945 C CA . ILE A 1 59 ? 14.555 5.568 -2.103 1.00 0.00 59 ILE A CA 10
ATOM 10946 C C . ILE A 1 59 ? 15.260 5.179 -3.396 1.00 0.00 59 ILE A C 10
ATOM 10947 O O . ILE A 1 59 ? 15.338 5.970 -4.336 1.00 0.00 59 ILE A O 10
ATOM 10963 N N . SER A 1 60 ? 15.774 3.954 -3.437 1.00 0.00 60 SER A N 10
ATOM 10964 C CA . SER A 1 60 ? 16.449 3.447 -4.626 1.00 0.00 60 SER A CA 10
ATOM 10965 C C . SER A 1 60 ? 15.523 3.464 -5.835 1.00 0.00 60 SER A C 10
ATOM 10966 O O . SER A 1 60 ? 15.919 3.876 -6.925 1.00 0.00 60 SER A O 10
ATOM 10974 N N . VAL A 1 61 ? 14.292 3.011 -5.636 1.00 0.00 61 VAL A N 10
ATOM 10975 C CA . VAL A 1 61 ? 13.291 3.021 -6.697 1.00 0.00 61 VAL A CA 10
ATOM 10976 C C . VAL A 1 61 ? 12.961 4.445 -7.129 1.00 0.00 61 VAL A C 10
ATOM 10977 O O . VAL A 1 61 ? 12.894 4.741 -8.322 1.00 0.00 61 VAL A O 10
ATOM 10990 N N . LEU A 1 62 ? 12.756 5.322 -6.152 1.00 0.00 62 LEU A N 10
ATOM 10991 C CA . LEU A 1 62 ? 12.431 6.715 -6.432 1.00 0.00 62 LEU A CA 10
ATOM 10992 C C . LEU A 1 62 ? 13.560 7.405 -7.186 1.00 0.00 62 LEU A C 10
ATOM 10993 O O . LEU A 1 62 ? 13.318 8.181 -8.109 1.00 0.00 62 LEU A O 10
ATOM 11009 N N . THR A 1 63 ? 14.794 7.117 -6.786 1.00 0.00 63 THR A N 10
ATOM 11010 C CA . THR A 1 63 ? 15.963 7.730 -7.406 1.00 0.00 63 THR A CA 10
ATOM 11011 C C . THR A 1 63 ? 16.073 7.343 -8.875 1.00 0.00 63 THR A C 10
ATOM 11012 O O . THR A 1 63 ? 16.307 8.194 -9.737 1.00 0.00 63 THR A O 10
ATOM 11023 N N . ALA A 1 64 ? 15.903 6.056 -9.157 1.00 0.00 64 ALA A N 10
ATOM 11024 C CA . ALA A 1 64 ? 16.008 5.551 -10.522 1.00 0.00 64 ALA A CA 10
ATOM 11025 C C . ALA A 1 64 ? 15.045 6.275 -11.454 1.00 0.00 64 ALA A C 10
ATOM 11026 O O . ALA A 1 64 ? 15.454 6.851 -12.460 1.00 0.00 64 ALA A O 10
ATOM 11033 N N . LYS A 1 65 ? 13.761 6.243 -11.110 1.00 0.00 65 LYS A N 10
ATOM 11034 C CA . LYS A 1 65 ? 12.723 6.793 -11.974 1.00 0.00 65 LYS A CA 10
ATOM 11035 C C . LYS A 1 65 ? 12.695 8.316 -11.900 1.00 0.00 65 LYS A C 10
ATOM 11036 O O . LYS A 1 65 ? 12.356 8.986 -12.875 1.00 0.00 65 LYS A O 10
ATOM 11055 N N . GLY A 1 66 ? 13.054 8.854 -10.739 1.00 0.00 66 GLY A N 10
ATOM 11056 C CA . GLY A 1 66 ? 13.097 10.298 -10.546 1.00 0.00 66 GLY A CA 10
ATOM 11057 C C . GLY A 1 66 ? 14.131 10.945 -11.457 1.00 0.00 66 GLY A C 10
ATOM 11058 O O . GLY A 1 66 ? 13.998 12.111 -11.833 1.00 0.00 66 GLY A O 10
ATOM 11062 N N . LYS A 1 67 ? 15.162 10.185 -11.808 1.00 0.00 67 LYS A N 10
ATOM 11063 C CA . LYS A 1 67 ? 16.229 10.689 -12.666 1.00 0.00 67 LYS A CA 10
ATOM 11064 C C . LYS A 1 67 ? 16.027 10.252 -14.111 1.00 0.00 67 LYS A C 10
ATOM 11065 O O . LYS A 1 67 ? 16.329 10.998 -15.043 1.00 0.00 67 LYS A O 10
ATOM 11084 N N . GLU A 1 68 ? 15.514 9.039 -14.292 1.00 0.00 68 GLU A N 10
ATOM 11085 C CA . GLU A 1 68 ? 15.266 8.503 -15.625 1.00 0.00 68 GLU A CA 10
ATOM 11086 C C . GLU A 1 68 ? 14.406 9.452 -16.448 1.00 0.00 68 GLU A C 10
ATOM 11087 O O . GLU A 1 68 ? 14.709 9.735 -17.606 1.00 0.00 68 GLU A O 10
ATOM 11099 N N . ALA A 1 69 ? 13.328 9.943 -15.844 1.00 0.00 69 ALA A N 10
ATOM 11100 C CA . ALA A 1 69 ? 12.461 10.918 -16.494 1.00 0.00 69 ALA A CA 10
ATOM 11101 C C . ALA A 1 69 ? 12.526 12.267 -15.792 1.00 0.00 69 ALA A C 10
ATOM 11102 O O . ALA A 1 69 ? 13.213 13.183 -16.249 1.00 0.00 69 ALA A O 10
ATOM 11109 N N . GLY A 1 70 ? 11.810 12.386 -14.680 1.00 0.00 70 GLY A N 10
ATOM 11110 C CA . GLY A 1 70 ? 11.857 13.593 -13.862 1.00 0.00 70 GLY A CA 10
ATOM 11111 C C . GLY A 1 70 ? 11.219 14.773 -14.588 1.00 0.00 70 GLY A C 10
ATOM 11112 O O . GLY A 1 70 ? 10.723 14.632 -15.705 1.00 0.00 70 GLY A O 10
ATOM 11116 N N . PRO A 1 71 ? 11.239 15.935 -13.944 1.00 0.00 71 PRO A N 10
ATOM 11117 C CA . PRO A 1 71 ? 10.775 17.167 -14.572 1.00 0.00 71 PRO A CA 10
ATOM 11118 C C . PRO A 1 71 ? 11.829 17.735 -15.516 1.00 0.00 71 PRO A C 10
ATOM 11119 O O . PRO A 1 71 ? 12.759 17.033 -15.916 1.00 0.00 71 PRO A O 10
ATOM 11130 N N . GLN A 1 72 ? 11.678 19.007 -15.866 1.00 0.00 72 GLN A N 10
ATOM 11131 C CA . GLN A 1 72 ? 12.677 19.706 -16.665 1.00 0.00 72 GLN A CA 10
ATOM 11132 C C . GLN A 1 72 ? 14.027 19.731 -15.961 1.00 0.00 72 GLN A C 10
ATOM 11133 O O . GLN A 1 72 ? 15.076 19.709 -16.605 1.00 0.00 72 GLN A O 10
ATOM 11147 N N . GLY A 1 73 ? 13.996 19.777 -14.632 1.00 0.00 73 GLY A N 10
ATOM 11148 C CA . GLY A 1 73 ? 15.215 19.738 -13.836 1.00 0.00 73 GLY A CA 10
ATOM 11149 C C . GLY A 1 73 ? 15.302 18.451 -13.025 1.00 0.00 73 GLY A C 10
ATOM 11150 O O . GLY A 1 73 ? 14.999 17.368 -13.527 1.00 0.00 73 GLY A O 10
ATOM 11154 N N . ARG A 1 74 ? 15.719 18.573 -11.769 1.00 0.00 74 ARG A N 10
ATOM 11155 C CA . ARG A 1 74 ? 15.801 17.426 -10.874 1.00 0.00 74 ARG A CA 10
ATOM 11156 C C . ARG A 1 74 ? 14.447 17.121 -10.245 1.00 0.00 74 ARG A C 10
ATOM 11157 O O . ARG A 1 74 ? 13.648 18.023 -10.000 1.00 0.00 74 ARG A O 10
ATOM 11178 N N . ASN A 1 75 ? 14.197 15.841 -9.987 1.00 0.00 75 ASN A N 10
ATOM 11179 C CA . ASN A 1 75 ? 12.995 15.425 -9.272 1.00 0.00 75 ASN A CA 10
ATOM 11180 C C . ASN A 1 75 ? 13.240 15.367 -7.770 1.00 0.00 75 ASN A C 10
ATOM 11181 O O . ASN A 1 75 ? 14.108 14.631 -7.300 1.00 0.00 75 ASN A O 10
ATOM 11192 N N . LYS A 1 76 ? 12.470 16.149 -7.021 1.00 0.00 76 LYS A N 10
ATOM 11193 C CA . LYS A 1 76 ? 12.531 16.114 -5.564 1.00 0.00 76 LYS A CA 10
ATOM 11194 C C . LYS A 1 76 ? 11.339 15.368 -4.980 1.00 0.00 76 LYS A C 10
ATOM 11195 O O . LYS A 1 76 ? 10.187 15.700 -5.262 1.00 0.00 76 LYS A O 10
ATOM 11214 N N . PHE A 1 77 ? 11.620 14.360 -4.161 1.00 0.00 77 PHE A N 10
ATOM 11215 C CA . PHE A 1 77 ? 10.576 13.641 -3.443 1.00 0.00 77 PHE A CA 10
ATOM 11216 C C . PHE A 1 77 ? 10.524 14.061 -1.980 1.00 0.00 77 PHE A C 10
ATOM 11217 O O . PHE A 1 77 ? 11.551 14.378 -1.379 1.00 0.00 77 PHE A O 10
ATOM 11234 N N . ILE A 1 78 ? 9.324 14.063 -1.410 1.00 0.00 78 ILE A N 10
ATOM 11235 C CA . ILE A 1 78 ? 9.159 14.216 0.030 1.00 0.00 78 ILE A CA 10
ATOM 11236 C C . ILE A 1 78 ? 8.711 12.912 0.676 1.00 0.00 78 ILE A C 10
ATOM 11237 O O . ILE A 1 78 ? 7.650 12.379 0.351 1.00 0.00 78 ILE A O 10
ATOM 11253 N N . LEU A 1 79 ? 9.526 12.402 1.592 1.00 0.00 79 LEU A N 10
ATOM 11254 C CA . LEU A 1 79 ? 9.310 11.073 2.154 1.00 0.00 79 LEU A CA 10
ATOM 11255 C C . LEU A 1 79 ? 8.606 11.154 3.503 1.00 0.00 79 LEU A C 10
ATOM 11256 O O . LEU A 1 79 ? 9.183 11.613 4.487 1.00 0.00 79 LEU A O 10
ATOM 11272 N N . LEU A 1 80 ? 7.357 10.703 3.540 1.00 0.00 80 LEU A N 10
ATOM 11273 C CA . LEU A 1 80 ? 6.527 10.844 4.730 1.00 0.00 80 LEU A CA 10
ATOM 11274 C C . LEU A 1 80 ? 6.475 9.545 5.524 1.00 0.00 80 LEU A C 10
ATOM 11275 O O . LEU A 1 80 ? 6.378 8.458 4.951 1.00 0.00 80 LEU A O 10
ATOM 11291 N N . SER A 1 81 ? 6.542 9.661 6.846 1.00 0.00 81 SER A N 10
ATOM 11292 C CA . SER A 1 81 ? 6.525 8.494 7.720 1.00 0.00 81 SER A CA 10
ATOM 11293 C C . SER A 1 81 ? 5.112 8.186 8.198 1.00 0.00 81 SER A C 10
ATOM 11294 O O . SER A 1 81 ? 4.478 9.007 8.860 1.00 0.00 81 SER A O 10
ATOM 11302 N N . GLY A 1 82 ? 4.623 6.998 7.859 1.00 0.00 82 GLY A N 10
ATOM 11303 C CA . GLY A 1 82 ? 3.269 6.596 8.216 1.00 0.00 82 GLY A CA 10
ATOM 11304 C C . GLY A 1 82 ? 2.265 7.043 7.159 1.00 0.00 82 GLY A C 10
ATOM 11305 O O . GLY A 1 82 ? 2.611 7.776 6.233 1.00 0.00 82 GLY A O 10
ATOM 11309 N N . ASP A 1 83 ? 1.022 6.597 7.304 1.00 0.00 83 ASP A N 10
ATOM 11310 C CA . ASP A 1 83 ? -0.036 6.962 6.371 1.00 0.00 83 ASP A CA 10
ATOM 11311 C C . ASP A 1 83 ? -0.634 8.320 6.722 1.00 0.00 83 ASP A C 10
ATOM 11312 O O . ASP A 1 83 ? -1.301 8.469 7.745 1.00 0.00 83 ASP A O 10
ATOM 11321 N N . THR A 1 84 ? -0.392 9.306 5.864 1.00 0.00 84 THR A N 10
ATOM 11322 C CA . THR A 1 84 ? -0.778 10.682 6.152 1.00 0.00 84 THR A CA 10
ATOM 11323 C C . THR A 1 84 ? -2.074 11.050 5.441 1.00 0.00 84 THR A C 10
ATOM 11324 O O . THR A 1 84 ? -2.499 12.205 5.464 1.00 0.00 84 THR A O 10
ATOM 11335 N N . SER A 1 85 ? -2.699 10.062 4.810 1.00 0.00 85 SER A N 10
ATOM 11336 C CA . SER A 1 85 ? -3.949 10.281 4.094 1.00 0.00 85 SER A CA 10
ATOM 11337 C C . SER A 1 85 ? -5.111 10.473 5.059 1.00 0.00 85 SER A C 10
ATOM 11338 O O . SER A 1 85 ? -4.985 10.217 6.257 1.00 0.00 85 SER A O 10
ATOM 11346 N N . ALA B 2 2 ? 9.460 25.833 5.824 1.00 0.00 569 ALA B N 10
ATOM 11347 C CA . ALA B 2 2 ? 10.733 25.189 6.130 1.00 0.00 569 ALA B CA 10
ATOM 11348 C C . ALA B 2 2 ? 11.904 26.005 5.597 1.00 0.00 569 ALA B C 10
ATOM 11349 O O . ALA B 2 2 ? 11.769 26.740 4.620 1.00 0.00 569 ALA B O 10
ATOM 11356 N N . GLN B 2 3 ? 13.055 25.870 6.247 1.00 0.00 570 GLN B N 10
ATOM 11357 C CA . GLN B 2 3 ? 14.279 26.507 5.776 1.00 0.00 570 GLN B CA 10
ATOM 11358 C C . GLN B 2 3 ? 14.656 26.015 4.384 1.00 0.00 570 GLN B C 10
ATOM 11359 O O . GLN B 2 3 ? 14.898 24.824 4.182 1.00 0.00 570 GLN B O 10
ATOM 11373 N N . ALA B 2 4 ? 14.706 26.936 3.429 1.00 0.00 571 ALA B N 10
ATOM 11374 C CA . ALA B 2 4 ? 14.985 26.587 2.043 1.00 0.00 571 ALA B CA 10
ATOM 11375 C C . ALA B 2 4 ? 13.963 25.593 1.506 1.00 0.00 571 ALA B C 10
ATOM 11376 O O . ALA B 2 4 ? 14.260 24.803 0.610 1.00 0.00 571 ALA B O 10
ATOM 11383 N N . GLY B 2 5 ? 12.758 25.635 2.063 1.00 0.00 572 GLY B N 10
ATOM 11384 C CA . GLY B 2 5 ? 11.651 24.831 1.556 1.00 0.00 572 GLY B CA 10
ATOM 11385 C C . GLY B 2 5 ? 12.025 23.355 1.499 1.00 0.00 572 GLY B C 10
ATOM 11386 O O . GLY B 2 5 ? 12.490 22.785 2.485 1.00 0.00 572 GLY B O 10
ATOM 11390 N N . ALA B 2 6 ? 11.817 22.743 0.338 1.00 0.00 573 ALA B N 10
ATOM 11391 C CA . ALA B 2 6 ? 12.199 21.352 0.127 1.00 0.00 573 ALA B CA 10
ATOM 11392 C C . ALA B 2 6 ? 13.279 21.233 -0.940 1.00 0.00 573 ALA B C 10
ATOM 11393 O O . ALA B 2 6 ? 13.396 20.206 -1.607 1.00 0.00 573 ALA B O 10
ATOM 11400 N N . ALA B 2 7 ? 14.069 22.291 -1.096 1.00 0.00 574 ALA B N 10
ATOM 11401 C CA . ALA B 2 7 ? 15.126 22.318 -2.099 1.00 0.00 574 ALA B CA 10
ATOM 11402 C C . ALA B 2 7 ? 16.492 22.095 -1.465 1.00 0.00 574 ALA B C 10
ATOM 11403 O O . ALA B 2 7 ? 17.334 21.383 -2.015 1.00 0.00 574 ALA B O 10
ATOM 11410 N N . ASN B 2 8 ? 16.708 22.706 -0.305 1.00 0.00 575 ASN B N 10
ATOM 11411 C CA . ASN B 2 8 ? 17.973 22.573 0.407 1.00 0.00 575 ASN B CA 10
ATOM 11412 C C . ASN B 2 8 ? 17.750 22.444 1.908 1.00 0.00 575 ASN B C 10
ATOM 11413 O O . ASN B 2 8 ? 16.625 22.578 2.392 1.00 0.00 575 ASN B O 10
ATOM 11424 N N . ARG B 2 9 ? 18.827 22.182 2.642 1.00 0.00 576 ARG B N 10
ATOM 11425 C CA . ARG B 2 9 ? 18.753 22.060 4.092 1.00 0.00 576 ARG B CA 10
ATOM 11426 C C . ARG B 2 9 ? 17.739 21.001 4.506 1.00 0.00 576 ARG B C 10
ATOM 11427 O O . ARG B 2 9 ? 17.489 20.047 3.770 1.00 0.00 576 ARG B O 10
ATOM 11448 N N . SER B 2 10 ? 17.156 21.176 5.688 1.00 0.00 577 SER B N 10
ATOM 11449 C CA . SER B 2 10 ? 16.236 20.191 6.241 1.00 0.00 577 SER B CA 10
ATOM 11450 C C . SER B 2 10 ? 14.792 20.528 5.892 1.00 0.00 577 SER B C 10
ATOM 11451 O O . SER B 2 10 ? 14.494 21.637 5.446 1.00 0.00 577 SER B O 10
ATOM 11459 N N . LEU B 2 11 ? 13.899 19.567 6.099 1.00 0.00 578 LEU B N 10
ATOM 11460 C CA . LEU B 2 11 ? 12.478 19.775 5.848 1.00 0.00 578 LEU B CA 10
ATOM 11461 C C . LEU B 2 11 ? 11.638 19.354 7.047 1.00 0.00 578 LEU B C 10
ATOM 11462 O O . LEU B 2 11 ? 11.818 18.264 7.590 1.00 0.00 578 LEU B O 10
ATOM 11478 N N . THR B 2 12 ? 10.721 20.225 7.456 1.00 0.00 579 THR B N 10
ATOM 11479 C CA . THR B 2 12 ? 9.977 20.029 8.694 1.00 0.00 579 THR B CA 10
ATOM 11480 C C . THR B 2 12 ? 9.010 18.858 8.576 1.00 0.00 579 THR B C 10
ATOM 11481 O O . THR B 2 12 ? 8.660 18.226 9.572 1.00 0.00 579 THR B O 10
ATOM 11492 N N . GLU B 2 13 ? 8.581 18.572 7.351 1.00 0.00 580 GLU B N 10
ATOM 11493 C CA . GLU B 2 13 ? 7.612 17.512 7.107 1.00 0.00 580 GLU B CA 10
ATOM 11494 C C . GLU B 2 13 ? 8.116 16.536 6.051 1.00 0.00 580 GLU B C 10
ATOM 11495 O O . GLU B 2 13 ? 8.026 16.802 4.852 1.00 0.00 580 GLU B O 10
ATOM 11507 N N . GLY B 2 14 ? 8.647 15.405 6.504 1.00 0.00 581 GLY B N 10
ATOM 11508 C CA . GLY B 2 14 ? 9.198 14.402 5.601 1.00 0.00 581 GLY B CA 10
ATOM 11509 C C . GLY B 2 14 ? 10.650 14.711 5.255 1.00 0.00 581 GLY B C 10
ATOM 11510 O O . GLY B 2 14 ? 11.181 15.753 5.640 1.00 0.00 581 GLY B O 10
ATOM 11514 N N . PHE B 2 15 ? 11.285 13.800 4.525 1.00 0.00 582 PHE B N 10
ATOM 11515 C CA . PHE B 2 15 ? 12.664 13.991 4.093 1.00 0.00 582 PHE B CA 10
ATOM 11516 C C . PHE B 2 15 ? 12.730 14.458 2.646 1.00 0.00 582 PHE B C 10
ATOM 11517 O O . PHE B 2 15 ? 11.807 14.223 1.865 1.00 0.00 582 PHE B O 10
ATOM 11534 N N . VAL B 2 16 ? 13.826 15.119 2.290 1.00 0.00 583 VAL B N 10
ATOM 11535 C CA . VAL B 2 16 ? 14.023 15.599 0.928 1.00 0.00 583 VAL B CA 10
ATOM 11536 C C . VAL B 2 16 ? 14.985 14.700 0.161 1.00 0.00 583 VAL B C 10
ATOM 11537 O O . VAL B 2 16 ? 16.156 14.579 0.520 1.00 0.00 583 VAL B O 10
ATOM 11550 N N . LEU B 2 17 ? 14.482 14.070 -0.896 1.00 0.00 584 LEU B N 10
ATOM 11551 C CA . LEU B 2 17 ? 15.287 13.154 -1.697 1.00 0.00 584 LEU B CA 10
ATOM 11552 C C . LEU B 2 17 ? 15.653 13.774 -3.039 1.00 0.00 584 LEU B C 10
ATOM 11553 O O . LEU B 2 17 ? 14.783 14.038 -3.869 1.00 0.00 584 LEU B O 10
ATOM 11569 N N . ASP B 2 18 ? 16.945 14.005 -3.247 1.00 0.00 585 ASP B N 10
ATOM 11570 C CA . ASP B 2 18 ? 17.438 14.495 -4.529 1.00 0.00 585 ASP B CA 10
ATOM 11571 C C . ASP B 2 18 ? 17.805 13.341 -5.454 1.00 0.00 585 ASP B C 10
ATOM 11572 O O . ASP B 2 18 ? 18.839 12.698 -5.281 1.00 0.00 585 ASP B O 10
ATOM 11581 N N . THR B 2 19 ? 16.949 13.085 -6.439 1.00 0.00 586 THR B N 10
ATOM 11582 C CA . THR B 2 19 ? 17.088 11.909 -7.288 1.00 0.00 586 THR B CA 10
ATOM 11583 C C . THR B 2 19 ? 18.181 12.108 -8.330 1.00 0.00 586 THR B C 10
ATOM 11584 O O . THR B 2 19 ? 18.604 11.157 -8.990 1.00 0.00 586 THR B O 10
ATOM 11595 N N . MET B 2 20 ? 18.638 13.348 -8.474 1.00 0.00 587 MET B N 10
ATOM 11596 C CA . MET B 2 20 ? 19.630 13.687 -9.486 1.00 0.00 587 MET B CA 10
ATOM 11597 C C . MET B 2 20 ? 21.045 13.506 -8.953 1.00 0.00 587 MET B C 10
ATOM 11598 O O . MET B 2 20 ? 21.919 12.987 -9.646 1.00 0.00 587 MET B O 10
ATOM 11612 N N . ASN B 2 21 ? 21.266 13.938 -7.715 1.00 0.00 588 ASN B N 10
ATOM 11613 C CA . ASN B 2 21 ? 22.581 13.846 -7.094 1.00 0.00 588 ASN B CA 10
ATOM 11614 C C . ASN B 2 21 ? 22.638 12.701 -6.092 1.00 0.00 588 ASN B C 10
ATOM 11615 O O . ASN B 2 21 ? 23.623 12.544 -5.369 1.00 0.00 588 ASN B O 10
ATOM 11626 N N . ASP B 2 22 ? 21.578 11.904 -6.052 1.00 0.00 589 ASP B N 10
ATOM 11627 C CA . ASP B 2 22 ? 21.519 10.750 -5.160 1.00 0.00 589 ASP B CA 10
ATOM 11628 C C . ASP B 2 22 ? 21.849 11.144 -3.727 1.00 0.00 589 ASP B C 10
ATOM 11629 O O . ASP B 2 22 ? 22.759 10.585 -3.113 1.00 0.00 589 ASP B O 10
ATOM 11638 N N . SER B 2 23 ? 21.107 12.112 -3.198 1.00 0.00 590 SER B N 10
ATOM 11639 C CA . SER B 2 23 ? 21.391 12.660 -1.877 1.00 0.00 590 SER B CA 10
ATOM 11640 C C . SER B 2 23 ? 20.111 12.855 -1.075 1.00 0.00 590 SER B C 10
ATOM 11641 O O . SER B 2 23 ? 19.160 13.479 -1.547 1.00 0.00 590 SER B O 10
ATOM 11649 N N . LEU B 2 24 ? 20.092 12.316 0.139 1.00 0.00 591 LEU B N 10
ATOM 11650 C CA . LEU B 2 24 ? 18.947 12.473 1.029 1.00 0.00 591 LEU B CA 10
ATOM 11651 C C . LEU B 2 24 ? 19.244 13.477 2.135 1.00 0.00 591 LEU B C 10
ATOM 11652 O O . LEU B 2 24 ? 20.290 13.413 2.781 1.00 0.00 591 LEU B O 10
ATOM 11668 N N . SER B 2 25 ? 18.316 14.405 2.350 1.00 0.00 592 SER B N 10
ATOM 11669 C CA . SER B 2 25 ? 18.414 15.342 3.462 1.00 0.00 592 SER B CA 10
ATOM 11670 C C . SER B 2 25 ? 17.224 15.204 4.405 1.00 0.00 592 SER B C 10
ATOM 11671 O O . SER B 2 25 ? 16.081 15.088 3.964 1.00 0.00 592 SER B O 10
ATOM 11679 N N . LYS B 2 26 ? 17.501 15.215 5.704 1.00 0.00 593 LYS B N 10
ATOM 11680 C CA . LYS B 2 26 ? 16.466 15.006 6.709 1.00 0.00 593 LYS B CA 10
ATOM 11681 C C . LYS B 2 26 ? 16.139 16.298 7.443 1.00 0.00 593 LYS B C 10
ATOM 11682 O O . LYS B 2 26 ? 15.412 17.108 6.936 1.00 0.00 593 LYS B O 10
#

Solvent-accessible surface area: 5514 Å² total; per-residue (Å²): 55,97,112,83,74,103,41,122,106,99,127,50,10,60,21,0,2,9,29,188,119,35,84,53,124,57,22,15,58,92,15,23,59,123,1,106,126,90,35,50,196,32,164,14,80,8,28,2,51,99,20,74,79,112,75,114,63,84,63,108,131,138,55,46,124,141,21,62,32,2,25,0,74,99,76,62,51,62,176

Secondary structure (DSSP, 8-state):
--EEEE-SS-TTEEEEEE-TTS-HHHHHHHHHHHHHHS--SS--EEEEEES---/---SSS----SSSEEEETTTTEEE-

Nearest PDB structures (foldseek):
  6osw-assembly1_A  TM=9.986E-01  e=4.108E-10  Danio rerio
  6xpd-assembly1_A  TM=5.497E-01  e=3.578E+00  Homo sapiens
  7y5h-assembly1_A  TM=5.584E-01  e=4.723E+00  Xenopus tropicalis
  8jiw-assembly1_BH  TM=4.398E-01  e=4.406E+00  Triticum aestivum
  6nf8-assembly1_C  TM=4.405E-01  e=5.062E+00  Bos taurus

InterPro domains:
  IPR001766 Fork head domain [PF00250] (181-262)
  IPR001766 Fork head domain [PR00053] (182-195)
  IPR001766 Fork head domain [PR00053] (203-220)
  IPR001766 Fork head domain [PR00053] (227-244)
  IPR001766 Fork head domain [PS50039] (182-260)
  IPR001766 Fork head domain [SM00339] (180-267)
  IPR018122 Fork head domain conserved site1 [PS00657] (182-195)
  IPR030456 Fork head domain conserved site 2 [PS00658] (227-233)
  IPR036388 Winged helix-like DNA-binding domain superfamily [G3DSA:1.10.10.10] (166-267)
  IPR036390 Winged helix DNA-binding domain superfamily [SSF46785] (181-263)
  IPR042839 Forkhead box protein M1 [PTHR46878] (124-396)
  IPR047516 Forkhead box protein M1, forkhead domain [cd20029] (182-258)

Foldseek 3Di:
DKDKAQDPPDNQEIEIEDEPPDPVVVVVVVCQVVQPVQGDPDGRHYHYHYHDPD/DVVDLPDAAHPPDWRADPPVRDIHD

Sequence (79 aa):
GIRVMDHPTMPDTQVVVIPKSADLQSVISVLTAKGKEAGPQGRNKFILLSGDTSAQAGAANRSLTEGFVLDTMNDSLSKGIRVMDHPTMPDTQVVVIPKSADLQSVISVLTAKGKEAGPQGRNKFILLSGDTSAQAGAANRSLTEGFVLDTMNDSLSKGIRVMDHPTMPDTQVVVIPKSADLQSVISVLTAKGKEAGPQGRNKFILLSGDTSAQAGAANRSLTEGFVLDTMNDSLSKGIRVMDHPTMPDTQVVVIPKSADLQSVISVLTAKGKEAGPQGRNKFILLSGDTSAQAGAANRSLTEGFVLDTMNDSLSKGIRVMDHPTMPDTQVVVIPKSADLQSVISVLTAKGKEAGPQGRNKFILLSGDTSAQAGAANRSLTEGFVLDTMNDSLSKGIRVMDHPTMPDTQVVVIPKSADLQSVISVLTAKGKEAGPQGRNKFILLSGDTSAQAGAANRSLTEGFVLDTMNDSLSKGIRVMDHPTMPDTQVVVIPKSADLQSVISVLTAKGKEAGPQGRNKFILLSGDTSAQAGAANRSLTEGFVLDTMNDSLSKGIRVMDHPTMPDTQVVVIPKSADLQSVISVLTAKGKEAGPQGRNKFILLSGDTSAQAGAANRSLTEGFVLDTMNDSLSKGIRVMDHPTMPDTQVVVIPKSADLQSVISVLTAKGKEAGPQGRNKFILLSGDTSAQAGAANRSLTEGFVLDTMNDSLSKGIRVMDHPTMPDTQVVVIPKSADLQSVISVLTAKGKEAGPQGRNKFILLSGDTSAQAGAANRSLTEGFVLDTMNDSLSK

GO terms:
  GO:0045664 regulation of neuron differentiation (P, IMP)
  GO:0061026 cardiac muscle tissue regeneration (P, IMP)

Organism: Danio rerio (NCBI:txid7955)